Protein 8I5M (pdb70)

Nearest PDB structures (foldseek):
  8i5m-assembly1_A  TM=1.003E+00  e=2.465E-61  Rattus norvegicus
  6m85-assembly1_A  TM=8.376E-01  e=1.550E-31  Gallus gallus
  6m86-assembly1_A  TM=8.565E-01  e=1.947E-30  Gallus gallus
  3spj-assembly1_A  TM=7.129E-01  e=2.186E-29  Gallus gallus
  3jyc-assembly1_A  TM=7.145E-01  e=5.686E-29  Gallus gallus

Radius of gyration: 35.0 Å; Cα contacts (8 Å, |Δi|>4): 2483; chains: 4; bounding box: 81×81×97 Å

Structure (mmCIF, N/CA/C/O backbone):
data_8I5M
#
_entry.id   8I5M
#
_cell.length_a   1.00
_cell.length_b   1.00
_cell.length_c   1.00
_cell.angle_alpha   90.00
_cell.angle_beta   90.00
_cell.angle_gamma   90.00
#
_symmetry.space_group_name_H-M   'P 1'
#
loop_
_entity.id
_entity.type
_entity.pdbx_description
1 polymer 'ATP-sensitive inward rectifier potassium channel 10'
2 non-polymer '[(2R)-2-octanoyloxy-3-[oxidanyl-[(1R,2R,3S,4R,5R,6S)-2,3,6-tris(oxidanyl)-4,5-diphosphonooxy-cyclohexyl]oxy-phosphoryl]oxy-propyl] octanoate'
#
loop_
_atom_site.group_PDB
_atom_site.id
_atom_site.type_symbol
_atom_site.label_atom_id
_atom_site.label_alt_id
_atom_site.label_comp_id
_atom_site.label_asym_id
_atom_site.label_entity_id
_atom_site.label_seq_id
_atom_site.pdbx_PDB_ins_code
_atom_site.Cartn_x
_atom_site.Cartn_y
_atom_site.Cartn_z
_atom_site.occupancy
_atom_site.B_iso_or_equiv
_atom_site.auth_seq_id
_atom_site.auth_comp_id
_atom_site.auth_asym_id
_atom_site.auth_atom_id
_atom_site.pdbx_PDB_model_num
ATOM 1 N N . ARG A 1 7 ? 127.298 84.564 63.623 1.00 149.24 27 ARG A N 1
ATOM 2 C CA . ARG A 1 7 ? 127.392 85.782 62.829 1.00 149.24 27 ARG A CA 1
ATOM 3 C C . ARG A 1 7 ? 126.411 86.834 63.323 1.00 149.24 27 ARG A C 1
ATOM 4 O O . ARG A 1 7 ? 125.823 86.697 64.395 1.00 149.24 27 ARG A O 1
ATOM 24 N N . ARG A 1 8 ? 126.242 87.886 62.529 1.00 148.63 28 ARG A N 1
ATOM 25 C CA . ARG A 1 8 ? 125.274 88.920 62.859 1.00 148.63 28 ARG A CA 1
ATOM 26 C C . ARG A 1 8 ? 123.896 88.513 62.364 1.00 148.63 28 ARG A C 1
ATOM 27 O O . ARG A 1 8 ? 123.737 88.037 61.237 1.00 148.63 28 ARG A O 1
ATOM 48 N N . ARG A 1 9 ? 122.893 88.704 63.213 1.00 136.53 29 ARG A N 1
ATOM 49 C CA . ARG A 1 9 ? 121.528 88.378 62.843 1.00 136.53 29 ARG A CA 1
ATOM 50 C C . ARG A 1 9 ? 120.581 89.317 63.565 1.00 136.53 29 ARG A C 1
ATOM 51 O O . ARG A 1 9 ? 120.760 89.609 64.749 1.00 136.53 29 ARG A O 1
ATOM 72 N N . VAL A 1 10 ? 119.570 89.781 62.835 1.00 134.01 30 VAL A N 1
ATOM 73 C CA . VAL A 1 10 ? 118.587 90.684 63.414 1.00 134.01 30 VAL A CA 1
ATOM 74 C C . VAL A 1 10 ? 117.827 89.994 64.532 1.00 134.01 30 VAL A C 1
ATOM 75 O O . VAL A 1 10 ? 117.561 90.588 65.583 1.00 134.01 30 VAL A O 1
ATOM 88 N N . LEU A 1 11 ? 117.450 88.740 64.318 1.00 130.08 31 LEU A N 1
ATOM 89 C CA . LEU A 1 11 ? 116.669 87.982 65.281 1.00 130.08 31 LEU A CA 1
ATOM 90 C C . LEU A 1 11 ? 117.418 86.719 65.655 1.00 130.08 31 LEU A C 1
ATOM 91 O O . LEU A 1 11 ? 118.032 86.076 64.799 1.00 130.08 31 LEU A O 1
ATOM 107 N N . THR A 1 12 ? 117.364 86.372 66.932 1.00 131.63 32 THR A N 1
ATOM 108 C CA . THR A 1 12 ? 117.962 85.134 67.391 1.00 131.63 32 THR A CA 1
ATOM 109 C C . THR A 1 12 ? 117.122 83.955 66.933 1.00 131.63 32 THR A C 1
ATOM 110 O O . THR A 1 12 ? 115.912 84.074 66.731 1.00 131.63 32 THR A O 1
ATOM 121 N N . LYS A 1 13 ? 117.773 82.809 66.775 1.00 132.27 33 LYS A N 1
ATOM 122 C CA . LYS A 1 13 ? 117.068 81.575 66.464 1.00 132.27 33 LYS A CA 1
ATOM 123 C C . LYS A 1 13 ? 115.890 81.390 67.409 1.00 132.27 33 LYS A C 1
ATOM 124 O O . LYS A 1 13 ? 114.870 80.801 67.039 1.00 132.27 33 LYS A O 1
ATOM 143 N N . ASP A 1 14 ? 116.022 81.900 68.630 1.00 131.99 34 ASP A N 1
ATOM 144 C CA . ASP A 1 14 ? 114.988 81.798 69.648 1.00 131.99 34 ASP A CA 1
ATOM 145 C C . ASP A 1 14 ? 113.844 82.770 69.426 1.00 131.99 34 ASP A C 1
ATOM 146 O O . ASP A 1 14 ? 112.868 82.741 70.182 1.00 131.99 34 ASP A O 1
ATOM 155 N N . GLY A 1 15 ? 113.942 83.632 68.422 1.00 126.57 35 GLY A N 1
ATOM 156 C CA . GLY A 1 15 ? 112.893 84.588 68.153 1.00 126.57 35 GLY A CA 1
ATOM 157 C C . GLY A 1 15 ? 113.015 85.896 68.895 1.00 126.57 35 GLY A C 1
ATOM 158 O O . GLY A 1 15 ? 112.052 86.670 68.912 1.00 126.57 35 GLY A O 1
ATOM 162 N N . ARG A 1 16 ? 114.163 86.174 69.503 1.00 128.62 36 ARG A N 1
ATOM 163 C CA . ARG A 1 16 ? 114.347 87.386 70.283 1.00 128.62 36 ARG A CA 1
ATOM 164 C C . ARG A 1 16 ? 114.985 88.472 69.435 1.00 128.62 36 ARG A C 1
ATOM 165 O O . ARG A 1 16 ? 115.685 88.188 68.460 1.00 128.62 36 ARG A O 1
ATOM 186 N N . SER A 1 17 ? 114.740 89.720 69.819 1.00 130.10 37 SER A N 1
ATOM 187 C CA . SER A 1 17 ? 115.356 90.842 69.141 1.00 130.10 37 SER A CA 1
ATOM 188 C C . SER A 1 17 ? 116.865 90.832 69.359 1.00 130.10 37 SER A C 1
ATOM 189 O O . SER A 1 17 ? 117.396 90.140 70.230 1.00 130.10 37 SER A O 1
ATOM 197 N N . ASN A 1 18 ? 117.558 91.617 68.539 1.00 136.11 38 ASN A N 1
ATOM 198 C CA . ASN A 1 18 ? 119.008 91.721 68.629 1.00 136.11 38 ASN A CA 1
ATOM 199 C C . ASN A 1 18 ? 119.475 93.159 68.448 1.00 136.11 38 ASN A C 1
ATOM 200 O O . ASN A 1 18 ? 120.630 93.382 68.070 1.00 136.11 38 ASN A O 1
ATOM 211 N N . VAL A 1 19 ? 118.605 94.130 68.693 1.00 135.23 39 VAL A N 1
ATOM 212 C CA . VAL A 1 19 ? 118.870 95.531 68.403 1.00 135.23 39 VAL A CA 1
ATOM 213 C C . VAL A 1 19 ? 119.053 96.277 69.714 1.00 135.23 39 VAL A C 1
ATOM 214 O O . VAL A 1 19 ? 118.424 95.941 70.725 1.00 135.23 39 VAL A O 1
ATOM 227 N N . ARG A 1 20 ? 119.917 97.286 69.697 1.00 137.21 40 ARG A N 1
ATOM 228 C CA . ARG A 1 20 ? 120.156 98.149 70.842 1.00 137.21 40 ARG A CA 1
ATOM 229 C C . ARG A 1 20 ? 119.901 99.595 70.447 1.00 137.21 40 ARG A C 1
ATOM 230 O O . ARG A 1 20 ? 120.643 100.164 69.641 1.00 137.21 40 ARG A O 1
ATOM 251 N N . MET A 1 21 ? 118.855 100.182 71.014 1.00 132.39 41 MET A N 1
ATOM 252 C CA . MET A 1 21 ? 118.531 101.583 70.792 1.00 132.39 41 MET A CA 1
ATOM 253 C C . MET A 1 21 ? 119.333 102.432 71.769 1.00 132.39 41 MET A C 1
ATOM 254 O O . MET A 1 21 ? 119.521 102.040 72.925 1.00 132.39 41 MET A O 1
ATOM 268 N N . GLU A 1 22 ? 119.803 103.588 71.310 1.00 133.53 42 GLU A N 1
ATOM 269 C CA . GLU A 1 22 ? 120.730 104.402 72.077 1.00 133.53 42 GLU A CA 1
ATOM 270 C C . GLU A 1 22 ? 120.473 105.883 71.856 1.00 133.53 42 GLU A C 1
ATOM 271 O O . GLU A 1 22 ? 119.767 106.288 70.930 1.00 133.53 42 GLU A O 1
ATOM 283 N N . HIS A 1 23 ? 121.070 106.687 72.732 1.00 130.67 43 HIS A N 1
ATOM 284 C CA . HIS A 1 23 ? 121.065 108.139 72.597 1.00 130.67 43 HIS A CA 1
ATOM 285 C C . HIS A 1 23 ? 119.644 108.674 72.517 1.00 130.67 43 HIS A C 1
ATOM 286 O O . HIS A 1 23 ? 119.332 109.572 71.734 1.00 130.67 43 HIS A O 1
ATOM 300 N N . ILE A 1 24 ? 118.772 108.107 73.343 1.00 125.98 44 ILE A N 1
ATOM 301 C CA . ILE A 1 24 ? 117.390 108.560 73.416 1.00 125.98 44 ILE A CA 1
ATOM 302 C C . ILE A 1 24 ? 117.334 109.734 74.382 1.00 125.98 44 ILE A C 1
ATOM 303 O O . ILE A 1 24 ? 117.971 109.715 75.438 1.00 125.98 44 ILE A O 1
ATOM 319 N N . ALA A 1 25 ? 116.575 110.758 74.020 1.00 125.36 45 ALA A N 1
ATOM 320 C CA . ALA A 1 25 ? 116.429 111.914 74.884 1.00 125.36 45 ALA A CA 1
ATOM 321 C C . ALA A 1 25 ? 115.105 111.843 75.624 1.00 125.36 45 ALA A C 1
ATOM 322 O O . ALA A 1 25 ? 114.085 111.438 75.063 1.00 125.36 45 ALA A O 1
ATOM 329 N N . ASP A 1 26 ? 115.124 112.238 76.892 1.00 122.43 46 ASP A N 1
ATOM 330 C CA . ASP A 1 26 ? 113.909 112.311 77.697 1.00 122.43 46 ASP A CA 1
ATOM 331 C C . ASP A 1 26 ? 113.339 110.918 77.936 1.00 122.43 46 ASP A C 1
ATOM 332 O O . ASP A 1 26 ? 112.127 110.719 78.000 1.00 122.43 46 ASP A O 1
ATOM 341 N N . LYS A 1 27 ? 114.234 109.947 78.091 1.00 117.44 47 LYS A N 1
ATOM 342 C CA . LYS A 1 27 ? 113.816 108.581 78.364 1.00 117.44 47 LYS A CA 1
ATOM 343 C C . LYS A 1 27 ? 113.161 108.475 79.733 1.00 117.44 47 LYS A C 1
ATOM 344 O O . LYS A 1 27 ? 112.069 107.908 79.879 1.00 117.44 47 LYS A O 1
ATOM 363 N N . ARG A 1 28 ? 113.817 109.032 80.751 1.00 114.85 48 ARG A N 1
ATOM 364 C CA . ARG A 1 28 ? 113.368 108.840 82.122 1.00 114.85 48 ARG A CA 1
ATOM 365 C C . ARG A 1 28 ? 111.963 109.380 82.323 1.00 114.85 48 ARG A C 1
ATOM 366 O O . ARG A 1 28 ? 111.076 108.665 82.803 1.00 114.85 48 ARG A O 1
ATOM 387 N N . PHE A 1 29 ? 111.749 110.644 81.978 1.00 112.79 49 PHE A N 1
ATOM 388 C CA . PHE A 1 29 ? 110.438 111.243 82.171 1.00 112.79 49 PHE A CA 1
ATOM 389 C C . PHE A 1 29 ? 109.367 110.447 81.447 1.00 112.79 49 PHE A C 1
ATOM 390 O O . PHE A 1 29 ? 108.310 110.151 82.016 1.00 112.79 49 PHE A O 1
ATOM 407 N N . LEU A 1 30 ? 109.632 110.078 80.197 1.00 113.75 50 LEU A N 1
ATOM 408 C CA . LEU A 1 30 ? 108.668 109.289 79.445 1.00 113.75 50 LEU A CA 1
ATOM 409 C C . LEU A 1 30 ? 108.293 108.028 80.199 1.00 113.75 50 LEU A C 1
ATOM 410 O O . LEU A 1 30 ? 107.111 107.772 80.448 1.00 113.75 50 LEU A O 1
ATOM 426 N N . TYR A 1 31 ? 109.289 107.229 80.574 1.00 108.76 51 TYR A N 1
ATOM 427 C CA . TYR A 1 31 ? 108.997 106.016 81.321 1.00 108.76 51 TYR A CA 1
ATOM 428 C C . TYR A 1 31 ? 108.170 106.323 82.558 1.00 108.76 51 TYR A C 1
ATOM 429 O O . TYR A 1 31 ? 107.276 105.553 82.921 1.00 108.76 51 TYR A O 1
ATOM 447 N N . LEU A 1 32 ? 108.443 107.450 83.213 1.00 108.03 52 LEU A N 1
ATOM 448 C CA . LEU A 1 32 ? 107.680 107.786 84.408 1.00 108.03 52 LEU A CA 1
ATOM 449 C C . LEU A 1 32 ? 106.242 108.135 84.066 1.00 108.03 52 LEU A C 1
ATOM 450 O O . LEU A 1 32 ? 105.358 108.020 84.920 1.00 108.03 52 LEU A O 1
ATOM 466 N N . LYS A 1 33 ? 105.989 108.566 82.833 1.00 109.40 53 LYS A N 1
ATOM 467 C CA . LYS A 1 33 ? 104.617 108.863 82.439 1.00 109.40 53 LYS A CA 1
ATOM 468 C C . LYS A 1 33 ? 103.793 107.591 82.330 1.00 109.40 53 LYS A C 1
ATOM 469 O O . LYS A 1 33 ? 102.687 107.512 82.874 1.00 109.40 53 LYS A O 1
ATOM 488 N N . ASP A 1 34 ? 104.307 106.593 81.623 1.00 104.68 54 ASP A N 1
ATOM 489 C CA . ASP A 1 34 ? 103.641 105.309 81.468 1.00 104.68 54 ASP A CA 1
ATOM 490 C C . ASP A 1 34 ? 104.293 104.295 82.401 1.00 104.68 54 ASP A C 1
ATOM 491 O O . ASP A 1 34 ? 105.198 103.549 82.028 1.00 104.68 54 ASP A O 1
ATOM 500 N N . LEU A 1 35 ? 103.809 104.274 83.638 1.00 93.61 55 LEU A N 1
ATOM 501 C CA . LEU A 1 35 ? 104.371 103.375 84.633 1.00 93.61 55 LEU A CA 1
ATOM 502 C C . LEU A 1 35 ? 103.923 101.947 84.390 1.00 93.61 55 LEU A C 1
ATOM 503 O O . LEU A 1 35 ? 104.667 100.997 84.648 1.00 93.61 55 LEU A O 1
ATOM 519 N N . TRP A 1 36 ? 102.698 101.782 83.907 1.00 86.18 56 TRP A N 1
ATOM 520 C CA . TRP A 1 36 ? 102.150 100.455 83.685 1.00 86.18 56 TRP A CA 1
ATOM 521 C C . TRP A 1 36 ? 103.059 99.639 82.785 1.00 86.18 56 TRP A C 1
ATOM 522 O O . TRP A 1 36 ? 103.594 98.597 83.187 1.00 86.18 56 TRP A O 1
ATOM 543 N N . THR A 1 37 ? 103.247 100.112 81.558 1.00 95.77 57 THR A N 1
ATOM 544 C CA . THR A 1 37 ? 104.096 99.412 80.610 1.00 95.77 57 THR A CA 1
ATOM 545 C C . THR A 1 37 ? 105.497 99.233 81.160 1.00 95.77 57 THR A C 1
ATOM 546 O O . THR A 1 37 ? 106.131 98.194 80.949 1.00 95.77 57 THR A O 1
ATOM 557 N N . THR A 1 38 ? 105.999 100.240 81.866 1.00 95.48 58 THR A N 1
ATOM 558 C CA . THR A 1 38 ? 107.348 100.161 82.399 1.00 95.48 58 THR A CA 1
ATOM 559 C C . THR A 1 38 ? 107.488 98.977 83.335 1.00 95.48 58 THR A C 1
ATOM 560 O O . THR A 1 38 ? 108.307 98.080 83.110 1.00 95.48 58 THR A O 1
ATOM 571 N N . PHE A 1 39 ? 106.688 98.958 84.393 1.00 89.81 59 PHE A N 1
ATOM 572 C CA . PHE A 1 39 ? 106.745 97.861 85.342 1.00 89.81 59 PHE A CA 1
ATOM 573 C C . PHE A 1 39 ? 106.500 96.529 84.667 1.00 89.81 59 PHE A C 1
ATOM 574 O O . PHE A 1 39 ? 107.100 95.522 85.054 1.00 89.81 59 PHE A O 1
ATOM 591 N N . ILE A 1 40 ? 105.636 96.494 83.659 1.00 88.29 60 ILE A N 1
ATOM 592 C CA . ILE A 1 40 ? 105.380 95.231 82.989 1.00 88.29 60 ILE A CA 1
ATOM 593 C C . ILE A 1 40 ? 106.632 94.739 82.286 1.00 88.29 60 ILE A C 1
ATOM 594 O O . ILE A 1 40 ? 106.987 93.559 82.371 1.00 88.29 60 ILE A O 1
ATOM 610 N N . ASP A 1 41 ? 107.325 95.632 81.589 1.00 96.87 61 ASP A N 1
ATOM 611 C CA . ASP A 1 41 ? 108.495 95.242 80.822 1.00 96.87 61 ASP A CA 1
ATOM 612 C C . ASP A 1 41 ? 109.741 95.110 81.678 1.00 96.87 61 ASP A C 1
ATOM 613 O O . ASP A 1 41 ? 110.781 94.680 81.172 1.00 96.87 61 ASP A O 1
ATOM 622 N N . MET A 1 42 ? 109.662 95.468 82.950 1.00 92.54 62 MET A N 1
ATOM 623 C CA . MET A 1 42 ? 110.842 95.468 83.794 1.00 92.54 62 MET A CA 1
ATOM 624 C C . MET A 1 42 ? 111.307 94.053 84.093 1.00 92.54 62 MET A C 1
ATOM 625 O O . MET A 1 42 ? 110.580 93.077 83.899 1.00 92.54 62 MET A O 1
ATOM 639 N N . GLN A 1 43 ? 112.536 93.956 84.582 1.00 94.25 63 GLN A N 1
ATOM 640 C CA . GLN A 1 43 ? 113.106 92.672 84.931 1.00 94.25 63 GLN A CA 1
ATOM 641 C C . GLN A 1 43 ? 112.438 92.108 86.174 1.00 94.25 63 GLN A C 1
ATOM 642 O O . GLN A 1 43 ? 111.914 92.834 87.021 1.00 94.25 63 GLN A O 1
ATOM 656 N N . TRP A 1 44 ? 112.482 90.785 86.284 1.00 94.21 64 TRP A N 1
ATOM 657 C CA . TRP A 1 44 ? 111.791 90.122 87.376 1.00 94.21 64 TRP A CA 1
ATOM 658 C C . TRP A 1 44 ? 112.397 90.489 88.718 1.00 94.21 64 TRP A C 1
ATOM 659 O O . TRP A 1 44 ? 111.674 90.733 89.690 1.00 94.21 64 TRP A O 1
ATOM 680 N N . ARG A 1 45 ? 113.722 90.530 88.797 1.00 97.12 65 ARG A N 1
ATOM 681 C CA . ARG A 1 45 ? 114.359 90.757 90.085 1.00 97.12 65 ARG A CA 1
ATOM 682 C C . ARG A 1 45 ? 114.004 92.124 90.639 1.00 97.12 65 ARG A C 1
ATOM 683 O O . ARG A 1 45 ? 113.530 92.235 91.776 1.00 97.12 65 ARG A O 1
ATOM 704 N N . TYR A 1 46 ? 114.240 93.177 89.864 1.00 93.52 66 TYR A N 1
ATOM 705 C CA . TYR A 1 46 ? 113.854 94.505 90.310 1.00 93.52 66 TYR A CA 1
ATOM 706 C C . TYR A 1 46 ? 112.368 94.577 90.614 1.00 93.52 66 TYR A C 1
ATOM 707 O O . TYR A 1 46 ? 111.954 95.323 91.505 1.00 93.52 66 TYR A O 1
ATOM 725 N N . LYS A 1 47 ? 111.560 93.778 89.923 1.00 89.18 67 LYS A N 1
ATOM 726 C CA . LYS A 1 47 ? 110.121 93.833 90.134 1.00 89.18 67 LYS A CA 1
ATOM 727 C C . LYS A 1 47 ? 109.749 93.266 91.493 1.00 89.18 67 LYS A C 1
ATOM 728 O O . LYS A 1 47 ? 108.958 93.864 92.231 1.00 89.18 67 LYS A O 1
ATOM 747 N N . LEU A 1 48 ? 110.305 92.108 91.836 1.00 89.69 68 LEU A N 1
ATOM 748 C CA . LEU A 1 48 ? 110.070 91.541 93.156 1.00 89.69 68 LEU A CA 1
ATOM 749 C C . LEU A 1 48 ? 110.624 92.450 94.237 1.00 89.69 68 LEU A C 1
ATOM 750 O O . LEU A 1 48 ? 110.014 92.616 95.302 1.00 89.69 68 LEU A O 1
ATOM 766 N N . LEU A 1 49 ? 111.796 93.025 93.987 1.00 87.61 69 LEU A N 1
ATOM 767 C CA . LEU A 1 49 ? 112.346 94.000 94.911 1.00 87.61 69 LEU A CA 1
ATOM 768 C C . LEU A 1 49 ? 111.340 95.098 95.179 1.00 87.61 69 LEU A C 1
ATOM 769 O O . LEU A 1 49 ? 111.098 95.469 96.328 1.00 87.61 69 LEU A O 1
ATOM 785 N N . LEU A 1 50 ? 110.743 95.631 94.119 1.00 86.87 70 LEU A N 1
ATOM 786 C CA . LEU A 1 50 ? 109.833 96.755 94.266 1.00 86.87 70 LEU A CA 1
ATOM 787 C C . LEU A 1 50 ? 108.558 96.338 94.976 1.00 86.87 70 LEU A C 1
ATOM 788 O O . LEU A 1 50 ? 107.991 97.104 95.753 1.00 86.87 70 LEU A O 1
ATOM 804 N N . PHE A 1 51 ? 108.088 95.131 94.701 1.00 85.73 71 PHE A N 1
ATOM 805 C CA . PHE A 1 51 ? 106.931 94.578 95.393 1.00 85.73 71 PHE A CA 1
ATOM 806 C C . PHE A 1 51 ? 107.162 94.552 96.903 1.00 85.73 71 PHE A C 1
ATOM 807 O O . PHE A 1 51 ? 106.436 95.191 97.691 1.00 85.73 71 PHE A O 1
ATOM 824 N N . SER A 1 52 ? 108.191 93.814 97.315 1.00 86.30 72 SER A N 1
ATOM 825 C CA . SER A 1 52 ? 108.524 93.716 98.728 1.00 86.30 72 SER A CA 1
ATOM 826 C C . SER A 1 52 ? 108.778 95.087 99.325 1.00 86.30 72 SER A C 1
ATOM 827 O O . SER A 1 52 ? 108.392 95.359 100.467 1.00 86.30 72 SER A O 1
ATOM 835 N N . ALA A 1 53 ? 109.443 95.958 98.573 1.00 85.35 73 ALA A N 1
ATOM 836 C CA . ALA A 1 53 ? 109.759 97.278 99.083 1.00 85.35 73 ALA A CA 1
ATOM 837 C C . ALA A 1 53 ? 108.498 98.078 99.317 1.00 85.35 73 ALA A C 1
ATOM 838 O O . ALA A 1 53 ? 108.319 98.653 100.385 1.00 85.35 73 ALA A O 1
ATOM 845 N N . THR A 1 54 ? 107.608 98.122 98.336 1.00 85.80 74 THR A N 1
ATOM 846 C CA . THR A 1 54 ? 106.323 98.757 98.558 1.00 85.80 74 THR A CA 1
ATOM 847 C C . THR A 1 54 ? 105.758 98.345 99.898 1.00 85.80 74 THR A C 1
ATOM 848 O O . THR A 1 54 ? 105.607 99.173 100.807 1.00 85.80 74 THR A O 1
ATOM 859 N N . PHE A 1 55 ? 105.497 97.051 100.057 1.00 86.04 75 PHE A N 1
ATOM 860 C CA . PHE A 1 55 ? 104.821 96.606 101.269 1.00 86.04 75 PHE A CA 1
ATOM 861 C C . PHE A 1 55 ? 105.603 97.009 102.516 1.00 86.04 75 PHE A C 1
ATOM 862 O O . PHE A 1 55 ? 105.130 97.802 103.349 1.00 86.04 75 PHE A O 1
ATOM 879 N N . ALA A 1 56 ? 106.819 96.486 102.646 1.00 83.64 76 ALA A N 1
ATOM 880 C CA . ALA A 1 56 ? 107.552 96.623 103.895 1.00 83.64 76 ALA A CA 1
ATOM 881 C C . ALA A 1 56 ? 107.930 98.068 104.169 1.00 83.64 76 ALA A C 1
ATOM 882 O O . ALA A 1 56 ? 107.915 98.509 105.320 1.00 83.64 76 ALA A O 1
ATOM 889 N N . GLY A 1 57 ? 108.275 98.822 103.132 1.00 83.37 77 GLY A N 1
ATOM 890 C CA . GLY A 1 57 ? 108.702 100.186 103.334 1.00 83.37 77 GLY A CA 1
ATOM 891 C C . GLY A 1 57 ? 107.557 101.104 103.695 1.00 83.37 77 GLY A C 1
ATOM 892 O O . GLY A 1 57 ? 107.720 102.018 104.502 1.00 83.37 77 GLY A O 1
ATOM 896 N N . THR A 1 58 ? 106.384 100.887 103.104 1.00 84.09 78 THR A N 1
ATOM 897 C CA . THR A 1 58 ? 105.222 101.621 103.576 1.00 84.09 78 THR A CA 1
ATOM 898 C C . THR A 1 58 ? 104.982 101.333 105.044 1.00 84.09 78 THR A C 1
ATOM 899 O O . THR A 1 58 ? 104.796 102.257 105.853 1.00 84.09 78 THR A O 1
ATOM 910 N N . TRP A 1 59 ? 104.985 100.050 105.408 1.00 82.72 79 TRP A N 1
ATOM 911 C CA . TRP A 1 59 ? 104.849 99.695 106.813 1.00 82.72 79 TRP A CA 1
ATOM 912 C C . TRP A 1 59 ? 105.850 100.459 107.663 1.00 82.72 79 TRP A C 1
ATOM 913 O O . TRP A 1 59 ? 105.485 101.082 108.666 1.00 82.72 79 TRP A O 1
ATOM 934 N N . PHE A 1 60 ? 107.110 100.461 107.241 1.00 86.33 80 PHE A N 1
ATOM 935 C CA . PHE A 1 60 ? 108.181 101.030 108.044 1.00 86.33 80 PHE A CA 1
ATOM 936 C C . PHE A 1 60 ? 108.022 102.534 108.198 1.00 86.33 80 PHE A C 1
ATOM 937 O O . PHE A 1 60 ? 108.133 103.071 109.306 1.00 86.33 80 PHE A O 1
ATOM 954 N N . LEU A 1 61 ? 107.774 103.230 107.094 1.00 83.85 81 LEU A N 1
ATOM 9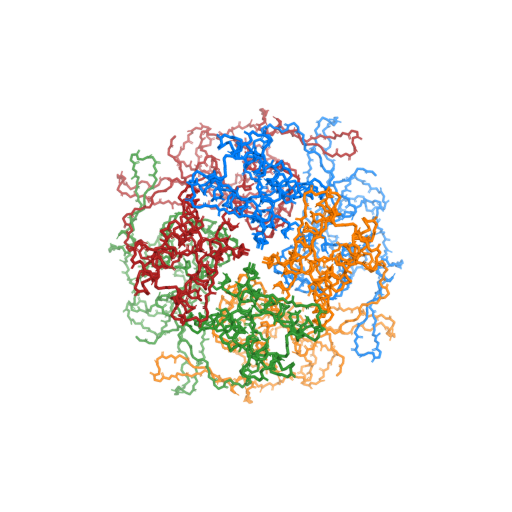55 C CA . LEU A 1 61 ? 107.632 104.676 107.149 1.00 83.85 81 LEU A CA 1
ATOM 956 C C . LEU A 1 61 ? 106.468 105.077 108.034 1.00 83.85 81 LEU A C 1
ATOM 957 O O . LEU A 1 61 ? 106.602 105.951 108.903 1.00 83.85 81 LEU A O 1
ATOM 973 N N . PHE A 1 62 ? 105.308 104.468 107.820 1.00 84.01 82 PHE A N 1
ATOM 974 C CA . PHE A 1 62 ? 104.161 104.870 108.613 1.00 84.01 82 PHE A CA 1
ATOM 975 C C . PHE A 1 62 ? 104.356 104.490 110.073 1.00 84.01 82 PHE A C 1
ATOM 976 O O . PHE A 1 62 ? 103.853 105.175 110.971 1.00 84.01 82 PHE A O 1
ATOM 993 N N . GLY A 1 63 ? 105.133 103.442 110.339 1.00 87.06 83 GLY A N 1
ATOM 994 C CA . GLY A 1 63 ? 105.480 103.135 111.714 1.00 87.06 83 GLY A CA 1
ATOM 995 C C . GLY A 1 63 ? 106.343 104.208 112.339 1.00 87.06 83 GLY A C 1
ATOM 996 O O . GLY A 1 63 ? 106.150 104.583 113.498 1.00 87.06 83 GLY A O 1
ATOM 1000 N N . VAL A 1 64 ? 107.315 104.707 111.584 1.00 85.65 84 VAL A N 1
ATOM 1001 C CA . VAL A 1 64 ? 108.116 105.826 112.058 1.00 85.65 84 VAL A CA 1
ATOM 1002 C C . VAL A 1 64 ? 107.222 107.003 112.397 1.00 85.65 84 VAL A C 1
ATOM 1003 O O . VAL A 1 64 ? 107.411 107.686 113.413 1.00 85.65 84 VAL A O 1
ATOM 1016 N N . VAL A 1 65 ? 106.248 107.272 111.537 1.00 85.02 85 VAL A N 1
ATOM 1017 C CA . VAL A 1 65 ? 105.352 108.393 111.780 1.00 85.02 85 VAL A CA 1
ATOM 1018 C C . VAL A 1 65 ? 104.568 108.173 113.062 1.00 85.02 85 VAL A C 1
ATOM 1019 O O . VAL A 1 65 ? 104.385 109.094 113.867 1.00 85.02 85 VAL A O 1
ATOM 1032 N N . TRP A 1 66 ? 104.078 106.954 113.262 1.00 85.99 86 TRP A N 1
ATOM 1033 C CA . TRP A 1 66 ? 103.340 106.655 114.478 1.00 85.99 86 TRP A CA 1
ATOM 1034 C C . TRP A 1 66 ? 104.215 106.860 115.703 1.00 85.99 86 TRP A C 1
ATOM 1035 O O . TRP A 1 66 ? 103.756 107.367 116.733 1.00 85.99 86 TRP A O 1
ATOM 1056 N N . TYR A 1 67 ? 105.486 106.481 115.603 1.00 90.48 87 TYR A N 1
ATOM 1057 C CA . TYR A 1 67 ? 106.420 106.705 116.699 1.00 90.48 87 TYR A CA 1
ATOM 1058 C C . TYR A 1 67 ? 106.552 108.186 117.005 1.00 90.48 87 TYR A C 1
ATOM 1059 O O . TYR A 1 67 ? 106.488 108.603 118.168 1.00 90.48 87 TYR A O 1
ATOM 1077 N N . LEU A 1 68 ? 106.751 108.995 115.970 1.00 91.59 88 LEU A N 1
ATOM 1078 C CA . LEU A 1 68 ? 106.866 110.430 116.180 1.00 91.59 88 LEU A CA 1
ATOM 1079 C C . LEU A 1 68 ? 105.619 110.982 116.844 1.00 91.59 88 LEU A C 1
ATOM 1080 O O . LEU A 1 68 ? 105.699 111.849 117.723 1.00 91.59 88 LEU A O 1
ATOM 1096 N N . VAL A 1 69 ? 104.453 110.501 116.428 1.00 92.20 89 VAL A N 1
ATOM 1097 C CA . VAL A 1 69 ? 103.211 110.988 117.011 1.00 92.20 89 VAL A CA 1
ATOM 1098 C C . VAL A 1 69 ? 103.162 110.637 118.486 1.00 92.20 89 VAL A C 1
ATOM 1099 O O . VAL A 1 69 ? 102.841 111.474 119.337 1.00 92.20 89 VAL A O 1
ATOM 1112 N N . ALA A 1 70 ? 103.480 109.386 118.806 1.00 98.06 90 ALA A N 1
ATOM 1113 C CA . ALA A 1 70 ? 103.558 108.981 120.201 1.00 98.06 90 ALA A CA 1
ATOM 1114 C C . ALA A 1 70 ? 104.470 109.911 120.977 1.00 98.06 90 ALA A C 1
ATOM 1115 O O . ALA A 1 70 ? 104.187 110.263 122.128 1.00 98.06 90 ALA A O 1
ATOM 1122 N N . VAL A 1 71 ? 105.572 110.318 120.358 1.00 98.75 91 VAL A N 1
ATOM 1123 C CA . VAL A 1 71 ? 106.504 111.219 121.023 1.00 98.75 91 VAL A CA 1
ATOM 1124 C C . VAL A 1 71 ? 105.833 112.549 121.318 1.00 98.75 91 VAL A C 1
ATOM 1125 O O . VAL A 1 71 ? 105.755 112.987 122.472 1.00 98.75 91 VAL A O 1
ATOM 1138 N N . ALA A 1 72 ? 105.343 113.214 120.275 1.00 100.17 92 ALA A N 1
ATOM 1139 C CA . ALA A 1 72 ? 104.767 114.540 120.450 1.00 100.17 92 ALA A CA 1
ATOM 1140 C C . ALA A 1 72 ? 103.686 114.550 121.513 1.00 100.17 92 ALA A C 1
ATOM 1141 O O . ALA A 1 72 ? 103.553 115.530 122.253 1.00 100.17 92 ALA A O 1
ATOM 1148 N N . HIS A 1 73 ? 102.911 113.483 121.604 1.00 104.71 93 HIS A N 1
ATOM 1149 C CA . HIS A 1 73 ? 101.866 113.374 122.604 1.00 104.71 93 HIS A CA 1
ATOM 1150 C C . HIS A 1 73 ? 102.405 112.943 123.958 1.00 104.71 93 HIS A C 1
ATOM 1151 O O . HIS A 1 73 ? 101.626 112.811 124.906 1.00 104.71 93 HIS A O 1
ATOM 1165 N N . GLY A 1 74 ? 103.711 112.724 124.069 1.00 109.05 94 GLY A N 1
ATOM 1166 C CA . GLY A 1 74 ? 104.289 112.299 125.327 1.00 109.05 94 GLY A CA 1
ATOM 1167 C C . GLY A 1 74 ? 103.767 110.974 125.818 1.00 109.05 94 GLY A C 1
ATOM 1168 O O . GLY A 1 74 ? 103.557 110.803 127.021 1.00 109.05 94 GLY A O 1
ATOM 1172 N N . ASP A 1 75 ? 103.552 110.024 124.912 1.00 110.36 95 ASP A N 1
ATOM 1173 C CA . ASP A 1 75 ? 102.960 108.754 125.305 1.00 110.36 95 ASP A CA 1
ATOM 1174 C C . ASP A 1 75 ? 104.024 107.765 125.753 1.00 110.36 95 ASP A C 1
ATOM 1175 O O . ASP A 1 75 ? 103.706 106.721 126.334 1.00 110.36 95 ASP A O 1
ATOM 1184 N N . LEU A 1 76 ? 105.289 108.070 125.490 1.00 113.41 96 LEU A N 1
ATOM 1185 C CA . LEU A 1 76 ? 106.356 107.139 125.819 1.00 113.41 96 LEU A CA 1
ATOM 1186 C C . LEU A 1 76 ? 106.419 106.885 127.315 1.00 113.41 96 LEU A C 1
ATOM 1187 O O . LEU A 1 76 ? 106.114 107.760 128.127 1.00 113.41 96 LEU A O 1
ATOM 1203 N N . LEU A 1 77 ? 106.835 105.671 127.675 1.00 119.88 97 LEU A N 1
ATOM 1204 C CA . LEU A 1 77 ? 107.010 105.337 129.081 1.00 119.88 97 LEU A CA 1
ATOM 1205 C C . LEU A 1 77 ? 108.201 106.065 129.674 1.00 119.88 97 LEU A C 1
ATOM 1206 O O . LEU A 1 77 ? 108.127 106.571 130.800 1.00 119.88 97 LEU A O 1
ATOM 1222 N N . GLU A 1 78 ? 109.305 106.125 128.929 1.00 128.25 98 GLU A N 1
ATOM 1223 C CA . GLU A 1 78 ? 110.525 106.746 129.425 1.00 128.25 98 GLU A CA 1
ATOM 1224 C C . GLU A 1 78 ? 110.268 108.111 130.041 1.00 128.25 98 GLU A C 1
ATOM 1225 O O . GLU A 1 78 ? 110.950 108.485 131.000 1.00 128.25 98 GLU A O 1
ATOM 1237 N N . LEU A 1 79 ? 109.299 108.858 129.519 1.00 127.78 99 LEU A N 1
ATOM 1238 C CA . LEU A 1 79 ? 109.014 110.195 130.015 1.00 127.78 99 LEU A CA 1
ATOM 1239 C C . LEU A 1 79 ? 107.996 110.202 131.148 1.00 127.78 99 LEU A C 1
ATOM 1240 O O . LEU A 1 79 ? 107.665 111.280 131.653 1.00 127.78 99 LEU A O 1
ATOM 1256 N N . GLY A 1 80 ? 107.492 109.039 131.555 1.00 130.07 100 GLY A N 1
ATOM 1257 C CA . GLY A 1 80 ? 106.678 108.936 132.742 1.00 130.07 100 GLY A CA 1
ATOM 1258 C C . GLY A 1 80 ? 105.329 109.612 132.614 1.00 130.07 100 GLY A C 1
ATOM 1259 O O . GLY A 1 80 ? 105.055 110.630 133.256 1.00 130.07 100 GLY A O 1
ATOM 1263 N N . PRO A 1 81 ? 104.457 109.057 131.780 1.00 128.66 101 PRO A N 1
ATOM 1264 C CA . PRO A 1 81 ? 103.109 109.609 131.642 1.00 128.66 101 PRO A CA 1
ATOM 1265 C C . PRO A 1 81 ? 102.296 109.362 132.899 1.00 128.66 101 PRO A C 1
ATOM 1266 O O . PRO A 1 81 ? 102.390 108.282 133.501 1.00 128.66 101 PRO A O 1
ATOM 1277 N N . PRO A 1 82 ? 101.483 110.328 133.329 1.00 132.24 102 PRO A N 1
ATOM 1278 C CA . PRO A 1 82 ? 100.682 110.114 134.537 1.00 132.24 102 PRO A CA 1
ATOM 1279 C C . PRO A 1 82 ? 99.787 108.895 134.400 1.00 132.24 102 PRO A C 1
ATOM 1280 O O . PRO A 1 82 ? 99.538 108.384 133.306 1.00 132.24 102 PRO A O 1
ATOM 1291 N N . ALA A 1 83 ? 99.299 108.426 135.548 1.00 135.01 103 ALA A N 1
ATOM 1292 C CA . ALA A 1 83 ? 98.395 107.286 135.547 1.00 135.01 103 ALA A CA 1
ATOM 1293 C C . ALA A 1 83 ? 97.116 107.595 134.783 1.00 135.01 103 ALA A C 1
ATOM 1294 O O . ALA A 1 83 ? 96.422 106.675 134.335 1.00 135.01 103 ALA A O 1
ATOM 1301 N N . ASN A 1 84 ? 96.787 108.877 134.626 1.00 133.24 104 ASN A N 1
ATOM 1302 C CA . ASN A 1 84 ? 95.613 109.302 133.881 1.00 133.24 104 ASN A CA 1
ATOM 1303 C C . ASN A 1 84 ? 95.968 109.846 132.506 1.00 133.24 104 ASN A C 1
ATOM 1304 O O . ASN A 1 84 ? 95.210 110.646 131.946 1.00 133.24 104 ASN A O 1
ATOM 1315 N N . HIS A 1 85 ? 97.103 109.436 131.951 1.00 119.25 105 HIS A N 1
ATOM 1316 C CA . HIS A 1 85 ? 97.475 109.866 130.613 1.00 119.25 105 HIS A CA 1
ATOM 1317 C C . HIS A 1 85 ? 96.863 108.932 129.584 1.00 119.25 105 HIS A C 1
ATOM 1318 O O . HIS A 1 85 ? 97.036 107.712 129.660 1.00 119.25 105 HIS A O 1
ATOM 1332 N N . THR A 1 86 ? 96.151 109.504 128.625 1.00 110.63 106 THR A N 1
ATOM 1333 C CA . THR A 1 86 ? 95.552 108.723 127.560 1.00 110.63 106 THR A CA 1
ATOM 1334 C C . THR A 1 86 ? 96.401 108.844 126.307 1.00 110.63 106 THR A C 1
ATOM 1335 O O . THR A 1 86 ? 96.566 109.957 125.793 1.00 110.63 106 THR A O 1
ATOM 1346 N N . PRO A 1 87 ? 96.944 107.754 125.780 1.00 102.90 107 PRO A N 1
ATOM 1347 C CA . PRO A 1 87 ? 97.792 107.865 124.598 1.00 102.90 107 PRO A CA 1
ATOM 1348 C C . PRO A 1 87 ? 96.972 107.929 123.326 1.00 102.90 107 PRO A C 1
ATOM 1349 O O . PRO A 1 87 ? 95.831 107.465 123.267 1.00 102.90 107 PRO A O 1
ATOM 1360 N N . CYS A 1 88 ? 97.572 108.519 122.294 1.00 102.59 108 CYS A N 1
ATOM 1361 C CA . CYS A 1 88 ? 96.939 108.509 120.984 1.00 102.59 108 CYS A CA 1
ATOM 1362 C C . CYS A 1 88 ? 96.729 107.084 120.505 1.00 102.59 108 CYS A C 1
ATOM 1363 O O . CYS A 1 88 ? 95.738 106.782 119.831 1.00 102.59 108 CYS A O 1
ATOM 1370 N N . VAL A 1 89 ? 97.651 106.194 120.848 1.00 92.43 109 VAL A N 1
ATOM 1371 C CA . VAL A 1 89 ? 97.589 104.792 120.468 1.00 92.43 109 VAL A CA 1
ATOM 1372 C C . VAL A 1 89 ? 97.990 103.956 121.667 1.00 92.43 109 VAL A C 1
ATOM 1373 O O . VAL A 1 89 ? 98.836 104.370 122.466 1.00 92.43 109 VAL A O 1
ATOM 1386 N N . VAL A 1 90 ? 97.398 102.773 121.781 1.00 88.19 110 VAL A N 1
ATOM 1387 C CA . VAL A 1 90 ? 97.584 101.964 122.970 1.00 88.19 110 VAL A CA 1
ATOM 1388 C C . VAL A 1 90 ? 98.759 101.020 122.782 1.00 88.19 110 VAL A C 1
ATOM 1389 O O . VAL A 1 90 ? 99.005 100.507 121.684 1.00 88.19 110 VAL A O 1
ATOM 1402 N N . GLN A 1 91 ? 99.490 100.785 123.866 1.00 89.27 111 GLN A N 1
ATOM 1403 C CA . GLN A 1 91 ? 100.608 99.849 123.873 1.00 89.27 111 GLN A CA 1
ATOM 1404 C C . GLN A 1 91 ? 101.612 100.182 122.780 1.00 89.27 111 GLN A C 1
ATOM 1405 O O . GLN A 1 91 ? 102.262 99.304 122.212 1.00 89.27 111 GLN A O 1
ATOM 1419 N N . VAL A 1 92 ? 101.736 101.468 122.482 1.00 91.99 112 VAL A N 1
ATOM 1420 C CA . VAL A 1 92 ? 102.755 101.946 121.561 1.00 91.99 112 VAL A CA 1
ATOM 1421 C C . VAL A 1 92 ? 103.689 102.888 122.297 1.00 91.99 112 VAL A C 1
ATOM 1422 O O . VAL A 1 92 ? 103.427 104.091 122.399 1.00 91.99 112 VAL A O 1
ATOM 1435 N N . HIS A 1 93 ? 104.782 102.343 122.810 1.00 103.52 113 HIS A N 1
ATOM 1436 C CA . HIS A 1 93 ? 105.787 103.110 123.518 1.00 103.52 113 HIS A CA 1
ATOM 1437 C C . HIS A 1 93 ? 107.180 102.867 122.972 1.00 103.52 113 HIS A C 1
ATOM 1438 O O . HIS A 1 93 ? 108.161 103.237 123.620 1.00 103.52 113 HIS A O 1
ATOM 1452 N N . THR A 1 94 ? 107.287 102.247 121.805 1.00 94.90 114 THR A N 1
ATOM 1453 C CA . THR A 1 94 ? 108.566 101.925 121.207 1.00 94.90 114 THR A CA 1
ATOM 1454 C C . THR A 1 94 ? 108.447 101.927 119.694 1.00 94.90 114 THR A C 1
ATOM 1455 O O . THR A 1 94 ? 107.355 101.835 119.130 1.00 94.90 114 THR A O 1
ATOM 1466 N N . LEU A 1 95 ? 109.603 102.022 119.045 1.00 91.63 115 LEU A N 1
ATOM 1467 C CA . LEU A 1 95 ? 109.642 101.964 117.593 1.00 91.63 115 LEU A CA 1
ATOM 1468 C C . LEU A 1 95 ? 109.074 100.650 117.087 1.00 91.63 115 LEU A C 1
ATOM 1469 O O . LEU A 1 95 ? 108.236 100.629 116.177 1.00 91.63 115 LEU A O 1
ATOM 1485 N N . THR A 1 96 ? 109.535 99.543 117.659 1.00 88.68 116 THR A N 1
ATOM 1486 C CA . THR A 1 96 ? 109.038 98.233 117.270 1.00 88.68 116 THR A CA 1
ATOM 1487 C C . THR A 1 96 ? 107.521 98.185 117.311 1.00 88.68 116 THR A C 1
ATOM 1488 O O . THR A 1 96 ? 106.879 97.685 116.380 1.00 88.68 116 THR A O 1
ATOM 1499 N N . GLY A 1 97 ? 106.930 98.696 118.386 1.00 87.60 117 GLY A N 1
ATOM 1500 C CA . GLY A 1 97 ? 105.487 98.648 118.506 1.00 87.60 117 GLY A CA 1
ATOM 1501 C C . GLY A 1 97 ? 104.794 99.478 117.448 1.00 87.60 117 GLY A C 1
ATOM 1502 O O . GLY A 1 97 ? 103.746 99.092 116.927 1.00 87.60 117 GLY A O 1
ATOM 1506 N N . ALA A 1 98 ? 105.372 100.624 117.108 1.00 86.93 118 ALA A N 1
ATOM 1507 C CA . ALA A 1 98 ? 104.787 101.447 116.064 1.00 86.93 118 ALA A CA 1
ATOM 1508 C C . ALA A 1 98 ? 104.830 100.731 114.727 1.00 86.93 118 ALA A C 1
ATOM 1509 O O . ALA A 1 98 ? 103.859 100.761 113.961 1.00 86.93 118 ALA A O 1
ATOM 1516 N N . PHE A 1 99 ? 105.952 100.083 114.430 1.00 83.78 119 PHE A N 1
ATOM 1517 C CA . PHE A 1 99 ? 106.052 99.327 113.193 1.00 83.78 119 PHE A CA 1
ATOM 1518 C C . PHE A 1 99 ? 105.009 98.226 113.161 1.00 83.78 119 PHE A C 1
ATOM 1519 O O . PHE A 1 99 ? 104.357 97.990 112.137 1.00 83.78 119 PHE A O 1
ATOM 1536 N N . LEU A 1 100 ? 104.832 97.545 114.289 1.00 82.84 120 LEU A N 1
ATOM 1537 C CA . LEU A 1 100 ? 103.863 96.464 114.345 1.00 82.84 120 LEU A CA 1
ATOM 1538 C C . LEU A 1 100 ? 102.454 96.985 114.145 1.00 82.84 120 LEU A C 1
ATOM 1539 O O . LEU A 1 100 ? 101.628 96.330 113.508 1.00 82.84 120 LEU A O 1
ATOM 1555 N N . PHE A 1 101 ? 102.156 98.154 114.698 1.00 80.67 121 PHE A N 1
ATOM 1556 C CA . PHE A 1 101 ? 100.841 98.742 114.498 1.00 80.67 121 PHE A CA 1
ATOM 1557 C C . PHE A 1 101 ? 100.619 99.062 113.031 1.00 80.67 121 PHE A C 1
ATOM 1558 O O . PHE A 1 101 ? 99.583 98.715 112.451 1.00 80.67 121 PHE A O 1
ATOM 1575 N N . SER A 1 102 ? 101.589 99.737 112.420 1.00 82.53 122 SER A N 1
ATOM 1576 C CA . SER A 1 102 ? 101.505 100.031 110.997 1.00 82.53 122 SER A CA 1
ATOM 1577 C C . SER A 1 102 ? 101.202 98.775 110.207 1.00 82.53 122 SER A C 1
ATOM 1578 O O . SER A 1 102 ? 100.300 98.756 109.361 1.00 82.53 122 SER A O 1
ATOM 1586 N N . LEU A 1 103 ? 101.946 97.713 110.478 1.00 79.62 123 LEU A N 1
ATOM 1587 C CA . LEU A 1 103 ? 101.770 96.470 109.747 1.00 79.62 123 LEU A CA 1
ATOM 1588 C C . LEU A 1 103 ? 100.387 95.887 109.978 1.00 79.62 123 LEU A C 1
ATOM 1589 O O . LEU A 1 103 ? 99.632 95.647 109.031 1.00 79.62 123 LEU A O 1
ATOM 1605 N N . GLU A 1 104 ? 100.049 95.634 111.238 1.00 80.20 124 GLU A N 1
ATOM 1606 C CA . GLU A 1 104 ? 98.766 95.035 111.570 1.00 80.20 124 GLU A CA 1
ATOM 1607 C C . GLU A 1 104 ? 97.618 95.806 110.951 1.00 80.20 124 GLU A C 1
ATOM 1608 O O . GLU A 1 104 ? 96.557 95.238 110.673 1.00 80.20 124 GLU A O 1
ATOM 1620 N N . SER A 1 105 ? 97.799 97.104 110.743 1.00 79.39 125 SER A N 1
ATOM 1621 C CA . SER A 1 105 ? 96.739 97.894 110.138 1.00 79.39 125 SER A CA 1
ATOM 1622 C C . SER A 1 105 ? 96.722 97.720 108.630 1.00 79.39 125 SER A C 1
ATOM 1623 O O . SER A 1 105 ? 95.721 97.283 108.053 1.00 79.39 125 SER A O 1
ATOM 1631 N N . GLN A 1 106 ? 97.830 98.050 107.978 1.00 80.88 126 GLN A N 1
ATOM 1632 C CA . GLN A 1 106 ? 97.873 98.048 106.524 1.00 80.88 126 GLN A CA 1
ATOM 1633 C C . GLN A 1 106 ? 97.463 96.699 105.948 1.00 80.88 126 GLN A C 1
ATOM 1634 O O . GLN A 1 106 ? 97.005 96.624 104.803 1.00 80.88 126 GLN A O 1
ATOM 1648 N N . THR A 1 107 ? 97.612 95.629 106.717 1.00 76.61 127 THR A N 1
ATOM 1649 C CA . THR A 1 107 ? 97.281 94.289 106.261 1.00 76.61 127 THR A CA 1
ATOM 1650 C C . THR A 1 107 ? 95.884 93.854 106.653 1.00 76.61 127 THR A C 1
ATOM 1651 O O . THR A 1 107 ? 95.440 92.787 106.227 1.00 76.61 127 THR A O 1
ATOM 1662 N N . THR A 1 108 ? 95.187 94.646 107.453 1.00 76.14 128 THR A N 1
ATOM 1663 C CA . THR A 1 108 ? 93.837 94.317 107.889 1.00 76.14 128 THR A CA 1
ATOM 1664 C C . THR A 1 108 ? 93.826 93.072 108.764 1.00 76.14 128 THR A C 1
ATOM 1665 O O . THR A 1 108 ? 92.814 92.379 108.884 1.00 76.14 128 THR A O 1
ATOM 1676 N N . ILE A 1 109 ? 94.964 92.780 109.379 1.00 74.36 129 ILE A N 1
ATOM 1677 C CA . ILE A 1 109 ? 95.009 91.696 110.345 1.00 74.36 129 ILE A CA 1
ATOM 1678 C C . ILE A 1 109 ? 94.229 92.065 111.592 1.00 74.36 129 ILE A C 1
ATOM 1679 O O . ILE A 1 109 ? 93.205 91.453 111.912 1.00 74.36 129 ILE A O 1
ATOM 1695 N N . GLY A 1 110 ? 94.694 93.082 112.300 1.00 76.96 130 GLY A N 1
ATOM 1696 C CA . GLY A 1 110 ? 93.984 93.590 113.448 1.00 76.96 130 GLY A CA 1
ATOM 1697 C C . GLY A 1 110 ? 93.945 92.635 114.614 1.00 76.96 130 GLY A C 1
ATOM 1698 O O . GLY A 1 110 ? 92.888 92.100 114.954 1.00 76.96 130 GLY A O 1
ATOM 1702 N N . TYR A 1 111 ? 95.098 92.406 115.235 1.00 77.14 131 TYR A N 1
ATOM 1703 C CA . TYR A 1 111 ? 95.133 91.533 116.397 1.00 77.14 131 TYR A CA 1
ATOM 1704 C C . TYR A 1 111 ? 94.255 92.074 117.510 1.00 77.14 131 TYR A C 1
ATOM 1705 O O . TYR A 1 111 ? 93.250 91.456 117.876 1.00 77.14 131 TYR A O 1
ATOM 1723 N N . GLY A 1 112 ? 94.613 93.229 118.052 1.00 81.71 132 GLY A N 1
ATOM 1724 C CA . GLY A 1 112 ? 93.834 93.876 119.078 1.00 81.71 132 GLY A CA 1
ATOM 1725 C C . GLY A 1 112 ? 94.627 94.360 120.268 1.00 81.71 132 GLY A 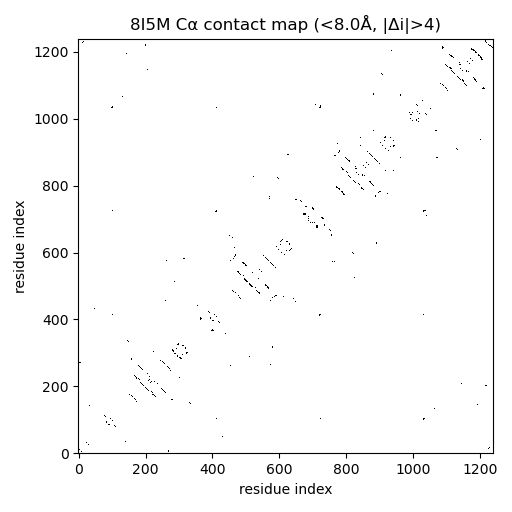C 1
ATOM 1726 O O . GLY A 1 112 ? 94.136 95.219 121.008 1.00 81.71 132 GLY A O 1
ATOM 1730 N N . PHE A 1 113 ? 95.833 93.840 120.478 1.00 84.35 133 PHE A N 1
ATOM 1731 C CA . PHE A 1 113 ? 96.628 94.289 121.611 1.00 84.35 133 PHE A CA 1
ATOM 1732 C C . PHE A 1 113 ? 97.053 95.735 121.435 1.00 84.35 133 PHE A C 1
ATOM 1733 O O . PHE A 1 113 ? 97.281 96.448 122.418 1.00 84.35 133 PHE A O 1
ATOM 1750 N N . ARG A 1 114 ? 97.167 96.181 120.194 1.00 84.02 134 ARG A N 1
ATOM 1751 C CA . ARG A 1 114 ? 97.524 97.551 119.867 1.00 84.02 134 ARG A CA 1
ATOM 1752 C C . ARG A 1 114 ? 96.405 98.146 119.035 1.00 84.02 134 ARG A C 1
ATOM 1753 O O . ARG A 1 114 ? 96.120 97.659 117.938 1.00 84.02 134 ARG A O 1
ATOM 1774 N N . TYR A 1 115 ? 95.780 99.195 119.551 1.00 85.85 135 TYR A N 1
ATOM 1775 C CA . TYR A 1 115 ? 94.646 99.789 118.877 1.00 85.85 135 TYR A CA 1
ATOM 1776 C C . TYR A 1 115 ? 94.625 101.278 119.151 1.00 85.85 135 TYR A C 1
ATOM 1777 O O . TYR A 1 115 ? 95.482 101.817 119.853 1.00 85.85 135 TYR A O 1
ATOM 1795 N N . ILE A 1 116 ? 93.623 101.930 118.586 1.00 88.66 136 ILE A N 1
ATOM 1796 C CA . ILE A 1 116 ? 93.531 103.378 118.633 1.00 88.66 136 ILE A CA 1
ATOM 1797 C C . ILE A 1 116 ? 92.585 103.791 119.745 1.00 88.66 136 ILE A C 1
ATOM 1798 O O . ILE A 1 116 ? 91.669 103.048 120.112 1.00 88.66 136 ILE A O 1
ATOM 1814 N N . SER A 1 117 ? 92.802 104.984 120.275 1.00 96.42 137 SER A N 1
ATOM 1815 C CA . SER A 1 117 ? 91.892 105.594 121.220 1.00 96.42 137 SER A CA 1
ATOM 1816 C C . SER A 1 117 ? 91.109 106.709 120.551 1.00 96.42 137 SER A C 1
ATOM 1817 O O . SER A 1 117 ? 91.458 107.193 119.475 1.00 96.42 137 SER A O 1
ATOM 1825 N N . GLU A 1 118 ? 90.041 107.126 121.220 1.00 97.08 138 GLU A N 1
ATOM 1826 C CA . GLU A 1 118 ? 89.219 108.210 120.714 1.00 97.08 138 GLU A CA 1
ATOM 1827 C C . GLU A 1 118 ? 89.763 109.575 121.101 1.00 97.08 138 GLU A C 1
ATOM 1828 O O . GLU A 1 118 ? 89.001 110.546 121.119 1.00 97.08 138 GLU A O 1
ATOM 1840 N N . GLU A 1 119 ? 91.056 109.669 121.410 1.00 105.20 139 GLU A N 1
ATOM 1841 C CA . GLU A 1 119 ? 91.594 110.900 121.971 1.00 105.20 139 GLU A CA 1
ATOM 1842 C C . GLU A 1 119 ? 92.194 111.794 120.894 1.00 105.20 139 GLU A C 1
ATOM 1843 O O . GLU A 1 119 ? 91.874 112.984 120.819 1.00 105.20 139 GLU A O 1
ATOM 1855 N N . CYS A 1 120 ? 93.071 111.243 120.060 1.00 103.54 140 CYS A N 1
ATOM 1856 C CA . CYS A 1 120 ? 93.833 112.033 119.104 1.00 103.54 140 CYS A CA 1
ATOM 1857 C C . CYS A 1 120 ? 93.235 111.898 117.713 1.00 103.54 140 CYS A C 1
ATOM 1858 O O . CYS A 1 120 ? 93.389 110.842 117.083 1.00 103.54 140 CYS A O 1
ATOM 1865 N N . PRO A 1 121 ? 92.566 112.926 117.189 1.00 96.95 141 PRO A N 1
ATOM 1866 C CA . PRO A 1 121 ? 91.999 112.804 115.838 1.00 96.95 141 PRO A CA 1
ATOM 1867 C C . PRO A 1 121 ? 93.052 112.742 114.748 1.00 96.95 141 PRO A C 1
ATOM 1868 O O . PRO A 1 121 ? 92.920 111.951 113.801 1.00 96.95 141 PRO A O 1
ATOM 1879 N N . LEU A 1 122 ? 94.087 113.575 114.845 1.00 99.40 142 LEU A N 1
ATOM 1880 C CA . LEU A 1 122 ? 95.151 113.550 113.851 1.00 99.40 142 LEU A CA 1
ATOM 1881 C C . LEU A 1 122 ? 95.590 112.129 113.555 1.00 99.40 142 LEU A C 1
ATOM 1882 O O . LEU A 1 122 ? 95.858 111.780 112.401 1.00 99.40 142 LEU A O 1
ATOM 1898 N N . ALA A 1 123 ? 95.692 111.300 114.590 1.00 94.32 143 ALA A N 1
ATOM 1899 C CA . ALA A 1 123 ? 96.052 109.908 114.380 1.00 94.32 143 ALA A CA 1
ATOM 1900 C C . ALA A 1 123 ? 95.055 109.230 113.463 1.00 94.32 143 ALA A C 1
ATOM 1901 O O . ALA A 1 123 ? 95.429 108.449 112.584 1.00 94.32 143 ALA A O 1
ATOM 1908 N N . ILE A 1 124 ? 93.775 109.529 113.652 1.00 88.53 144 ILE A N 1
ATOM 1909 C CA . ILE A 1 124 ? 92.740 108.921 112.830 1.00 88.53 144 ILE A CA 1
ATOM 1910 C C . ILE A 1 124 ? 92.918 109.330 111.378 1.00 88.53 144 ILE A C 1
ATOM 1911 O O . ILE A 1 124 ? 92.883 108.499 110.461 1.00 88.53 144 ILE A O 1
ATOM 1927 N N . VAL A 1 125 ? 93.099 110.626 111.150 1.00 88.63 145 VAL A N 1
ATOM 1928 C CA . VAL A 1 125 ? 93.271 111.120 109.790 1.00 88.63 145 VAL A CA 1
ATOM 1929 C C . VAL A 1 125 ? 94.491 110.479 109.143 1.00 88.63 145 VAL A C 1
ATOM 1930 O O . VAL A 1 125 ? 94.466 110.080 107.968 1.00 88.63 145 VAL A O 1
ATOM 1943 N N . LEU A 1 126 ? 95.578 110.379 109.900 1.00 85.51 146 LEU A N 1
ATOM 1944 C CA . LEU A 1 126 ? 96.789 109.757 109.391 1.00 85.51 146 LEU A CA 1
ATOM 1945 C C . LEU A 1 126 ? 96.534 108.317 108.990 1.00 85.51 146 LEU A C 1
ATOM 1946 O O . LEU A 1 126 ? 96.960 107.873 107.917 1.00 85.51 146 LEU A O 1
ATOM 1962 N N . LEU A 1 127 ? 95.878 107.562 109.863 1.00 83.65 147 LEU A N 1
ATOM 1963 C CA . LEU A 1 127 ? 95.518 106.191 109.540 1.00 83.65 147 LEU A CA 1
ATOM 1964 C C . LEU A 1 127 ? 94.751 106.126 108.235 1.00 83.65 147 LEU A C 1
ATOM 1965 O O . LEU A 1 127 ? 95.003 105.255 107.392 1.00 83.65 147 LEU A O 1
ATOM 1981 N N . ILE A 1 128 ? 93.784 107.021 108.069 1.00 83.68 148 ILE A N 1
ATOM 1982 C CA . ILE A 1 128 ? 92.990 107.032 106.851 1.00 83.68 148 ILE A CA 1
ATOM 1983 C C . ILE A 1 128 ? 93.889 107.180 105.639 1.00 83.68 148 ILE A C 1
ATOM 1984 O O . ILE A 1 128 ? 93.797 106.412 104.669 1.00 83.68 148 ILE A O 1
ATOM 2000 N N . ALA A 1 129 ? 94.739 108.200 105.661 1.00 83.73 149 ALA A N 1
ATOM 2001 C CA . ALA A 1 129 ? 95.647 108.421 104.547 1.00 83.73 149 ALA A CA 1
ATOM 2002 C C . ALA A 1 129 ? 96.468 107.175 104.263 1.00 83.73 149 ALA A C 1
ATOM 2003 O O . ALA A 1 129 ? 96.624 106.763 103.105 1.00 83.73 149 ALA A O 1
ATOM 2010 N N . GLN A 1 130 ? 97.008 106.569 105.315 1.00 83.48 150 GLN A N 1
ATOM 2011 C CA . GLN A 1 130 ? 97.823 105.380 105.144 1.00 83.48 150 GLN A CA 1
ATOM 2012 C C . GLN A 1 130 ? 97.053 104.304 104.404 1.00 83.48 150 GLN A C 1
ATOM 2013 O O . GLN A 1 130 ? 97.537 103.744 103.411 1.00 83.48 150 GLN A O 1
ATOM 2027 N N . LEU A 1 131 ? 95.850 104.002 104.879 1.00 81.38 151 LEU A N 1
ATOM 2028 C CA . LEU A 1 131 ? 95.065 102.944 104.264 1.00 81.38 151 LEU A CA 1
ATOM 2029 C C . LEU A 1 131 ? 94.821 103.231 102.799 1.00 81.38 151 LEU A C 1
ATOM 2030 O O . LEU A 1 131 ? 95.031 102.366 101.943 1.00 81.38 151 LEU A O 1
ATOM 2046 N N . VAL A 1 132 ? 94.367 104.440 102.492 1.00 81.58 152 VAL A N 1
ATOM 2047 C CA . VAL A 1 132 ? 94.023 104.770 101.116 1.00 81.58 152 VAL A CA 1
ATOM 2048 C C . VAL A 1 132 ? 95.231 104.586 100.206 1.00 81.58 152 VAL A C 1
ATOM 2049 O O . VAL A 1 132 ? 95.178 103.853 99.205 1.00 81.58 152 VAL A O 1
ATOM 2062 N N . LEU A 1 133 ? 96.334 105.259 100.529 1.00 83.27 153 LEU A N 1
ATOM 2063 C CA . LEU A 1 133 ? 97.498 105.195 99.658 1.00 83.27 153 LEU A CA 1
ATOM 2064 C C . LEU A 1 133 ? 97.996 103.770 99.498 1.00 83.27 153 LEU A C 1
ATOM 2065 O O . LEU A 1 133 ? 98.331 103.341 98.385 1.00 83.27 153 LEU A O 1
ATOM 2081 N N . THR A 1 134 ? 98.078 103.028 100.597 1.00 82.86 154 THR A N 1
ATOM 2082 C CA . THR A 1 134 ? 98.618 101.683 100.519 1.00 82.86 154 THR A CA 1
ATOM 2083 C C . THR A 1 134 ? 97.715 100.786 99.694 1.00 82.86 154 THR A C 1
ATOM 2084 O O . THR A 1 134 ? 98.193 99.925 98.947 1.00 82.86 154 THR A O 1
ATOM 2095 N N . THR A 1 135 ? 96.405 100.979 99.807 1.00 84.31 155 THR A N 1
ATOM 2096 C CA . THR A 1 135 ? 95.476 100.237 98.973 1.00 84.31 155 THR A CA 1
ATOM 2097 C C . THR A 1 135 ? 95.757 100.489 97.506 1.00 84.31 155 THR A C 1
ATOM 2098 O O . THR A 1 135 ? 95.839 99.552 96.700 1.00 84.31 155 THR A O 1
ATOM 2109 N N . ILE A 1 136 ? 95.899 101.760 97.144 1.00 83.48 156 ILE A N 1
ATOM 2110 C CA . ILE A 1 136 ? 96.168 102.114 95.757 1.00 83.48 156 ILE A CA 1
ATOM 2111 C C . ILE A 1 136 ? 97.431 101.425 95.257 1.00 83.48 156 ILE A C 1
ATOM 2112 O O . ILE A 1 136 ? 97.445 100.809 94.181 1.00 83.48 156 ILE A O 1
ATOM 2128 N N . LEU A 1 137 ? 98.516 101.536 96.019 1.00 81.13 157 LEU A N 1
ATOM 2129 C CA . LEU A 1 137 ? 99.779 100.959 95.581 1.00 81.13 157 LEU A CA 1
ATOM 2130 C C . LEU A 1 137 ? 99.683 99.449 95.439 1.00 81.13 157 LEU A C 1
ATOM 2131 O O . LEU A 1 137 ? 100.172 98.874 94.457 1.00 81.13 157 LEU A O 1
ATOM 2147 N N . GLU A 1 138 ? 99.095 98.787 96.431 1.00 86.77 158 GLU A N 1
ATOM 2148 C CA . GLU A 1 138 ? 98.924 97.345 96.364 1.00 86.77 158 GLU A CA 1
ATOM 2149 C C . GLU A 1 138 ? 98.180 96.948 95.104 1.00 86.77 158 GLU A C 1
ATOM 2150 O O . GLU A 1 138 ? 98.577 96.009 94.401 1.00 86.77 158 GLU A O 1
ATOM 2162 N N . ILE A 1 139 ? 97.089 97.648 94.813 1.00 83.95 159 ILE A N 1
ATOM 2163 C CA . ILE A 1 139 ? 96.323 97.387 93.603 1.00 83.95 159 ILE A CA 1
ATOM 2164 C C . ILE A 1 139 ? 97.217 97.460 92.381 1.00 83.95 159 ILE A C 1
ATOM 2165 O O . ILE A 1 139 ? 97.251 96.541 91.549 1.00 83.95 159 ILE A O 1
ATOM 2181 N N . PHE A 1 140 ? 97.912 98.580 92.231 1.00 82.62 160 PHE A N 1
ATOM 2182 C CA . PHE A 1 140 ? 98.730 98.798 91.050 1.00 82.62 160 PHE A CA 1
ATOM 2183 C C . PHE A 1 140 ? 99.748 97.683 90.871 1.00 82.62 160 PHE A C 1
ATOM 2184 O O . PHE A 1 140 ? 99.918 97.144 89.766 1.00 82.62 160 PHE A O 1
ATOM 2201 N N . ILE A 1 141 ? 100.429 97.315 91.952 1.00 83.73 161 ILE A N 1
ATOM 2202 C CA . ILE A 1 141 ? 101.471 96.304 91.853 1.00 83.73 161 ILE A CA 1
ATOM 2203 C C . ILE A 1 141 ? 100.877 94.960 91.479 1.00 83.73 161 ILE A C 1
ATOM 2204 O O . ILE A 1 141 ? 101.416 94.238 90.631 1.00 83.73 161 ILE A O 1
ATOM 2220 N N . THR A 1 142 ? 99.789 94.577 92.140 1.00 83.99 162 THR A N 1
ATOM 2221 C CA . THR A 1 142 ? 99.139 93.319 91.810 1.00 83.99 162 THR A CA 1
ATOM 2222 C C . THR A 1 142 ? 98.778 93.261 90.337 1.00 83.99 162 THR A C 1
ATOM 2223 O O . THR A 1 142 ? 98.962 92.228 89.678 1.00 83.99 162 THR A O 1
ATOM 2234 N N . GLY A 1 143 ? 98.254 94.360 89.804 1.00 83.74 163 GLY A N 1
ATOM 2235 C CA . GLY A 1 143 ? 97.930 94.390 88.393 1.00 83.74 163 GLY A CA 1
ATOM 2236 C C . GLY A 1 143 ? 99.144 94.157 87.520 1.00 83.74 163 GLY A C 1
ATOM 2237 O O . GLY A 1 143 ? 99.118 93.323 86.609 1.00 83.74 163 GLY A O 1
ATOM 2241 N N . THR A 1 144 ? 100.218 94.900 87.777 1.00 85.09 164 THR A N 1
ATOM 2242 C CA . THR A 1 144 ? 101.421 94.732 86.973 1.00 85.09 164 THR A CA 1
ATOM 2243 C C . THR A 1 144 ? 101.917 93.299 87.026 1.00 85.09 164 THR A C 1
ATOM 2244 O O . THR A 1 144 ? 102.361 92.746 86.017 1.00 85.09 164 THR A O 1
ATOM 2255 N N . PHE A 1 145 ? 101.833 92.678 88.196 1.00 85.08 165 PHE A N 1
ATOM 2256 C CA . PHE A 1 145 ? 102.352 91.329 88.363 1.00 85.08 165 PHE A CA 1
ATOM 2257 C C . PHE A 1 145 ? 101.539 90.330 87.557 1.00 85.08 165 PHE A C 1
ATOM 2258 O O . PHE A 1 145 ? 102.094 89.507 86.811 1.00 85.08 165 PHE A O 1
ATOM 2275 N N . LEU A 1 146 ? 100.217 90.394 87.690 1.00 83.17 166 LEU A N 1
ATOM 2276 C CA . LEU A 1 146 ? 99.364 89.525 86.896 1.00 83.17 166 LEU A CA 1
ATOM 2277 C C . LEU A 1 146 ? 99.640 89.697 85.415 1.00 83.17 166 LEU A C 1
ATOM 2278 O O . LEU A 1 146 ? 99.750 88.713 84.673 1.00 83.17 166 LEU A O 1
ATOM 2294 N N . ALA A 1 147 ? 99.761 90.940 84.965 1.00 83.96 167 ALA A N 1
ATOM 2295 C CA . ALA A 1 147 ? 99.941 91.174 83.542 1.00 83.96 167 ALA A CA 1
ATOM 2296 C C . ALA A 1 147 ? 101.296 90.680 83.068 1.00 83.96 167 ALA A C 1
ATOM 2297 O O . ALA A 1 147 ? 101.429 90.208 81.936 1.00 83.96 167 ALA A O 1
ATOM 2304 N N . LYS A 1 148 ? 102.314 90.783 83.915 1.00 89.85 168 LYS A N 1
ATOM 2305 C CA . LYS A 1 148 ? 103.636 90.340 83.509 1.00 89.85 168 LYS A CA 1
ATOM 2306 C C . LYS A 1 148 ? 103.700 88.831 83.421 1.00 89.85 168 LYS A C 1
ATOM 2307 O O . LYS A 1 148 ? 104.472 88.279 82.631 1.00 89.85 168 LYS A O 1
ATOM 2326 N N . ILE A 1 149 ? 102.914 88.139 84.235 1.00 85.55 169 ILE A N 1
ATOM 2327 C CA . ILE A 1 149 ? 102.861 86.693 84.087 1.00 85.55 169 ILE A CA 1
ATOM 2328 C C . ILE A 1 149 ? 102.063 86.310 82.855 1.00 85.55 169 ILE A C 1
ATOM 2329 O O . ILE A 1 149 ? 102.438 85.397 82.113 1.00 85.55 169 ILE A O 1
ATOM 2345 N N . ALA A 1 150 ? 100.945 86.988 82.621 1.00 85.73 170 ALA A N 1
ATOM 2346 C CA . ALA A 1 150 ? 100.027 86.551 81.581 1.00 85.73 170 ALA A CA 1
ATOM 2347 C C . ALA A 1 150 ? 100.615 86.726 80.190 1.00 85.73 170 ALA A C 1
ATOM 2348 O O . ALA A 1 150 ? 100.017 86.292 79.201 1.00 85.73 170 ALA A O 1
ATOM 2355 N N . ARG A 1 151 ? 101.769 87.364 80.087 1.00 92.31 171 ARG A N 1
ATOM 2356 C CA . ARG A 1 151 ? 102.303 87.689 78.779 1.00 92.31 171 ARG A CA 1
ATOM 2357 C C . ARG A 1 151 ? 102.439 86.427 77.933 1.00 92.31 171 ARG A C 1
ATOM 2358 O O . ARG A 1 151 ? 102.868 85.384 78.437 1.00 92.31 171 ARG A O 1
ATOM 2379 N N . PRO A 1 152 ? 102.081 86.484 76.650 1.00 96.02 172 PRO A N 1
ATOM 2380 C CA . PRO A 1 152 ? 102.116 85.292 75.805 1.00 96.02 172 PRO A CA 1
ATOM 2381 C C . PRO A 1 152 ? 103.466 84.978 75.190 1.00 96.02 172 PRO A C 1
ATOM 2382 O O . PRO A 1 152 ? 103.630 83.879 74.653 1.00 96.02 172 PRO A O 1
ATOM 2393 N N . LYS A 1 153 ? 104.422 85.904 75.208 1.00 98.77 173 LYS A N 1
ATOM 2394 C CA . LYS A 1 153 ? 105.766 85.559 74.765 1.00 98.77 173 LYS A CA 1
ATOM 2395 C C . LYS A 1 153 ? 106.163 84.185 75.273 1.00 98.77 173 LYS A C 1
ATOM 2396 O O . LYS A 1 153 ? 106.574 83.316 74.496 1.00 98.77 173 LYS A O 1
ATOM 2415 N N . LYS A 1 154 ? 106.031 83.971 76.580 1.00 100.48 174 LYS A N 1
ATOM 2416 C CA . LYS A 1 154 ? 106.490 82.731 77.186 1.00 100.48 174 LYS A CA 1
ATOM 2417 C C . LYS A 1 154 ? 105.761 81.531 76.607 1.00 100.48 174 LYS A C 1
ATOM 2418 O O . LYS A 1 154 ? 106.221 80.392 76.739 1.00 100.48 174 LYS A O 1
ATOM 2437 N N . ARG A 1 155 ? 104.622 81.764 75.963 1.00 104.21 175 ARG A N 1
ATOM 2438 C CA . ARG A 1 155 ? 103.898 80.667 75.341 1.00 104.21 175 ARG A CA 1
ATOM 2439 C C . ARG A 1 155 ? 104.548 80.263 74.032 1.00 104.21 175 ARG A C 1
ATOM 2440 O O . ARG A 1 155 ? 104.355 79.139 73.559 1.00 104.21 175 ARG A O 1
ATOM 2461 N N . ALA A 1 156 ? 105.328 81.159 73.439 1.00 106.14 176 ALA A N 1
ATOM 2462 C CA . ALA A 1 156 ? 105.917 80.874 72.141 1.00 106.14 176 ALA A CA 1
ATOM 2463 C C . ALA A 1 156 ? 106.912 79.730 72.210 1.00 106.14 176 ALA A C 1
ATOM 2464 O O . ALA A 1 156 ? 107.235 79.127 71.182 1.00 106.14 176 ALA A O 1
ATOM 2471 N N . GLU A 1 157 ? 107.410 79.416 73.401 1.00 108.38 177 GLU A N 1
ATOM 2472 C CA . GLU A 1 157 ? 108.433 78.386 73.509 1.00 108.38 177 GLU A CA 1
ATOM 2473 C C . GLU A 1 157 ? 107.858 77.012 73.216 1.00 108.38 177 GLU A C 1
ATOM 2474 O O . GLU A 1 157 ? 108.547 76.143 72.670 1.00 108.38 177 GLU A O 1
ATOM 2486 N N . THR A 1 158 ? 106.598 76.794 73.573 1.00 112.26 178 THR A N 1
ATOM 2487 C CA . THR A 1 158 ? 105.954 75.513 73.331 1.00 112.26 178 THR A CA 1
ATOM 2488 C C . THR A 1 158 ? 105.475 75.415 71.894 1.00 112.26 178 THR A C 1
ATOM 2489 O O . THR A 1 158 ? 104.777 74.466 71.527 1.00 112.26 178 THR A O 1
ATOM 2500 N N . ILE A 1 159 ? 105.820 76.407 71.085 1.00 112.93 179 ILE A N 1
ATOM 2501 C CA . ILE A 1 159 ? 105.649 76.351 69.644 1.00 112.93 179 ILE A CA 1
ATOM 2502 C C . ILE A 1 159 ? 107.033 76.405 69.034 1.00 112.93 179 ILE A C 1
ATOM 2503 O O . ILE A 1 159 ? 107.854 77.247 69.416 1.00 112.93 179 ILE A O 1
ATOM 2519 N N . ARG A 1 160 ? 107.295 75.514 68.091 1.00 124.80 180 ARG A N 1
ATOM 2520 C CA . ARG A 1 160 ? 108.649 75.297 67.620 1.00 124.80 180 ARG A CA 1
ATOM 2521 C C . ARG A 1 160 ? 108.700 75.271 66.104 1.00 124.80 180 ARG A C 1
ATOM 2522 O O . ARG A 1 160 ? 107.866 74.630 65.452 1.00 124.80 180 ARG A O 1
ATOM 2543 N N . PHE A 1 161 ? 109.687 75.973 65.560 1.00 122.70 181 PHE A N 1
ATOM 2544 C CA . PHE A 1 161 ? 109.997 75.926 64.147 1.00 122.70 181 PHE A CA 1
ATOM 2545 C C . PHE A 1 161 ? 111.108 74.924 63.887 1.00 122.70 181 PHE A C 1
ATOM 2546 O O . PHE A 1 161 ? 111.977 74.692 64.730 1.00 122.70 181 PHE A O 1
ATOM 2563 N N . SER A 1 162 ? 111.080 74.336 62.699 1.00 130.77 182 SER A N 1
ATOM 2564 C CA . SER A 1 162 ? 112.150 73.441 62.300 1.00 130.77 182 SER A CA 1
ATOM 2565 C C . SER A 1 162 ? 113.479 74.182 62.298 1.00 130.77 182 SER A C 1
ATOM 2566 O O . SER A 1 162 ? 113.567 75.349 61.911 1.00 130.77 182 SER A O 1
ATOM 2574 N N . GLN A 1 163 ? 114.521 73.490 62.751 1.00 132.56 183 GLN A N 1
ATOM 2575 C CA . GLN A 1 163 ? 115.848 74.090 62.769 1.00 132.56 183 GLN A CA 1
ATOM 2576 C C . GLN A 1 163 ? 116.287 74.487 61.371 1.00 132.56 183 GLN A C 1
ATOM 2577 O O . GLN A 1 163 ? 116.899 75.543 61.178 1.00 132.56 183 GLN A O 1
ATOM 2591 N N . HIS A 1 164 ? 115.985 73.653 60.385 1.00 134.30 184 HIS A N 1
ATOM 2592 C CA . HIS A 1 164 ? 116.441 73.852 59.024 1.00 134.30 184 HIS A CA 1
ATOM 2593 C C . HIS A 1 164 ? 115.258 73.956 58.077 1.00 134.30 184 HIS A C 1
ATOM 2594 O O . HIS A 1 164 ? 114.274 73.222 58.197 1.00 134.30 184 HIS A O 1
ATOM 2608 N N . ALA A 1 165 ? 115.372 74.881 57.136 1.00 136.21 185 ALA A N 1
ATOM 2609 C CA . ALA A 1 165 ? 114.485 74.937 55.992 1.00 136.21 185 ALA A CA 1
ATOM 2610 C C . ALA A 1 165 ? 115.169 74.272 54.811 1.00 136.21 185 ALA A C 1
ATOM 2611 O O . ALA A 1 165 ? 116.399 74.256 54.714 1.00 136.21 185 ALA A O 1
ATOM 2618 N N . VAL A 1 166 ? 114.369 73.717 53.912 1.00 139.99 186 VAL A N 1
ATOM 2619 C CA . VAL A 1 166 ? 114.894 72.869 52.853 1.00 139.99 186 VAL A CA 1
ATOM 2620 C C . VAL A 1 166 ? 114.245 73.240 51.535 1.00 139.99 186 VAL A C 1
ATOM 2621 O O . VAL A 1 166 ? 113.073 73.621 51.493 1.00 139.99 186 VAL A O 1
ATOM 2634 N N . VAL A 1 167 ? 114.996 73.095 50.453 1.00 142.96 187 VAL A N 1
ATOM 2635 C CA . VAL A 1 167 ? 114.523 73.439 49.121 1.00 142.96 187 VAL A CA 1
ATOM 2636 C C . VAL A 1 167 ? 114.434 72.163 48.310 1.00 142.96 187 VAL A C 1
ATOM 2637 O O . VAL A 1 167 ? 115.372 71.356 48.309 1.00 142.96 187 VAL A O 1
ATOM 2650 N N . ALA A 1 168 ? 113.318 71.983 47.612 1.00 145.97 188 ALA A N 1
ATOM 2651 C CA . ALA A 1 168 ? 113.142 70.781 46.814 1.00 145.97 188 ALA A CA 1
ATOM 2652 C C . ALA A 1 168 ? 111.880 70.899 45.979 1.00 145.97 188 ALA A C 1
ATOM 2653 O O . ALA A 1 168 ? 111.142 71.881 46.059 1.00 145.97 188 ALA A O 1
ATOM 2660 N N . TYR A 1 169 ? 111.641 69.874 45.168 1.00 151.03 189 TYR A N 1
ATOM 2661 C CA . TYR A 1 169 ? 110.505 69.873 44.260 1.00 151.03 189 TYR A CA 1
ATOM 2662 C C . TYR A 1 169 ? 109.281 69.314 44.968 1.00 151.03 189 TYR A C 1
ATOM 2663 O O . TYR A 1 169 ? 109.248 68.137 45.342 1.00 151.03 189 TYR A O 1
ATOM 2681 N N . HIS A 1 170 ? 108.280 70.164 45.145 1.00 151.48 190 HIS A N 1
ATOM 2682 C CA . HIS A 1 170 ? 106.992 69.793 45.702 1.00 151.48 190 HIS A CA 1
ATOM 2683 C C . HIS A 1 170 ? 105.945 70.023 44.628 1.00 151.48 190 HIS A C 1
ATOM 2684 O O . HIS A 1 170 ? 105.833 71.131 44.092 1.00 151.48 190 HIS A O 1
ATOM 2698 N N . ASN A 1 171 ? 105.205 68.973 44.292 1.00 153.00 191 ASN A N 1
ATOM 2699 C CA . ASN A 1 171 ? 104.223 69.044 43.218 1.00 153.00 191 ASN A CA 1
ATOM 2700 C C . ASN A 1 171 ? 104.888 69.492 41.921 1.00 153.00 191 ASN A C 1
ATOM 2701 O O . ASN A 1 171 ? 104.288 70.176 41.089 1.00 153.00 191 ASN A O 1
ATOM 2712 N N . GLY A 1 172 ? 106.152 69.108 41.757 1.00 151.82 192 GLY A N 1
ATOM 2713 C CA . GLY A 1 172 ? 106.909 69.445 40.574 1.00 151.82 192 GLY A CA 1
ATOM 2714 C C . GLY A 1 172 ? 107.527 70.822 40.583 1.00 151.82 192 GLY A C 1
ATOM 2715 O O . GLY A 1 172 ? 108.317 71.133 39.683 1.00 151.82 192 GLY A O 1
ATOM 2719 N N . LYS A 1 173 ? 107.203 71.654 41.565 1.00 150.47 193 LYS A N 1
ATOM 2720 C CA . LYS A 1 173 ? 107.689 73.022 41.629 1.00 150.47 193 LYS A CA 1
ATOM 2721 C C . LYS A 1 173 ? 108.806 73.125 42.652 1.00 150.47 193 LYS A C 1
ATOM 2722 O O . LYS A 1 173 ? 108.672 72.643 43.778 1.00 150.47 193 LYS A O 1
ATOM 2741 N N . LEU A 1 174 ? 109.909 73.747 42.260 1.00 148.81 194 LEU A N 1
ATOM 2742 C CA . LEU A 1 174 ? 110.949 74.057 43.227 1.00 148.81 194 LEU A CA 1
ATOM 2743 C C . LEU A 1 174 ? 110.378 75.010 44.263 1.00 148.81 194 LEU A C 1
ATOM 2744 O O . LEU A 1 174 ? 109.884 76.088 43.920 1.00 148.81 194 LEU A O 1
ATOM 2760 N N . CYS A 1 175 ? 110.438 74.614 45.528 1.00 145.66 195 CYS A N 1
ATOM 2761 C CA . CYS A 1 175 ? 109.875 75.403 46.608 1.00 145.66 195 CYS A CA 1
ATOM 2762 C C . CYS A 1 175 ? 110.753 75.285 47.840 1.00 145.66 195 CYS A C 1
ATOM 2763 O O . CYS A 1 175 ? 111.519 74.323 47.987 1.00 145.66 195 CYS A O 1
ATOM 2771 N N . LEU A 1 176 ? 110.628 76.278 48.712 1.00 138.01 196 LEU A N 1
ATOM 2772 C CA . LEU A 1 176 ? 111.288 76.281 50.004 1.00 138.01 196 LEU A CA 1
ATOM 2773 C C . LEU A 1 176 ? 110.270 75.873 51.054 1.00 138.01 196 LEU A C 1
ATOM 2774 O O . LEU A 1 176 ? 109.132 76.347 51.031 1.00 138.01 196 LEU A O 1
ATOM 2790 N N . MET A 1 177 ? 110.671 75.009 51.973 1.00 138.11 197 MET A N 1
ATOM 2791 C CA . MET A 1 177 ? 109.755 74.379 52.903 1.00 138.11 197 MET A CA 1
ATOM 2792 C C . MET A 1 177 ? 110.315 74.433 54.312 1.00 138.11 197 MET A C 1
ATOM 2793 O O . MET A 1 177 ? 111.534 74.357 54.521 1.00 138.11 197 MET A O 1
ATOM 2807 N N . ILE A 1 178 ? 109.398 74.558 55.264 1.00 131.49 198 ILE A N 1
ATOM 2808 C CA . ILE A 1 178 ? 109.690 74.537 56.687 1.00 131.49 198 ILE A CA 1
ATOM 2809 C C . ILE A 1 178 ? 108.582 73.759 57.368 1.00 131.49 198 ILE A C 1
ATOM 2810 O O . ILE A 1 178 ? 107.520 73.534 56.781 1.00 131.49 198 ILE A O 1
ATOM 2826 N N . ARG A 1 179 ? 108.805 73.397 58.621 1.00 132.77 199 ARG A N 1
ATOM 2827 C CA . ARG A 1 179 ? 107.809 72.692 59.403 1.00 132.77 199 ARG A CA 1
ATOM 2828 C C . ARG A 1 179 ? 107.669 73.357 60.763 1.00 132.77 199 ARG A C 1
ATOM 2829 O O . ARG A 1 179 ? 108.640 73.877 61.318 1.00 132.77 199 ARG A O 1
ATOM 2850 N N . VAL A 1 180 ? 106.452 73.337 61.289 1.00 125.37 200 VAL A N 1
ATOM 2851 C CA . VAL A 1 180 ? 106.105 74.022 62.523 1.00 125.37 200 VAL A CA 1
ATOM 2852 C C . VAL A 1 180 ? 105.244 73.105 63.367 1.00 125.37 200 VAL A C 1
ATOM 2853 O O . VAL A 1 180 ? 104.457 72.318 62.832 1.00 125.37 200 VAL A O 1
ATOM 2866 N N . ALA A 1 181 ? 105.372 73.218 64.687 1.00 124.02 201 ALA A N 1
ATOM 2867 C CA . ALA A 1 181 ? 104.627 72.343 65.574 1.00 124.02 201 ALA A CA 1
ATOM 2868 C C . ALA A 1 181 ? 104.294 73.041 66.882 1.00 124.02 201 ALA A C 1
ATOM 2869 O O . ALA A 1 181 ? 104.920 74.031 67.270 1.00 124.02 201 ALA A O 1
ATOM 2876 N N . ASN A 1 182 ? 103.296 72.481 67.560 1.00 116.92 202 ASN A N 1
ATOM 2877 C CA . ASN A 1 182 ? 102.853 72.929 68.872 1.00 116.92 202 ASN A CA 1
ATOM 2878 C C . ASN A 1 182 ? 103.083 71.796 69.856 1.00 116.92 202 ASN A C 1
ATOM 2879 O O . ASN A 1 182 ? 102.630 70.672 69.626 1.00 116.92 202 ASN A O 1
ATOM 2890 N N . MET A 1 183 ? 103.771 72.093 70.951 1.00 119.56 203 MET A N 1
ATOM 2891 C CA . MET A 1 183 ? 104.138 71.068 71.913 1.00 119.56 203 MET A CA 1
ATOM 2892 C C . MET A 1 183 ? 103.058 70.802 72.951 1.00 119.56 203 MET A C 1
ATOM 2893 O O . MET A 1 183 ? 103.236 69.909 73.784 1.00 119.56 203 MET A O 1
ATOM 2907 N N . ARG A 1 184 ? 101.955 71.539 72.929 1.00 107.84 204 ARG A N 1
ATOM 2908 C CA . ARG A 1 184 ? 100.921 71.421 73.942 1.00 107.84 204 ARG A CA 1
ATOM 2909 C C . ARG A 1 184 ? 99.607 70.967 73.327 1.00 107.84 204 ARG A C 1
ATOM 2910 O O . ARG A 1 184 ? 99.448 70.907 72.107 1.00 107.84 204 ARG A O 1
ATOM 2931 N N . LYS A 1 185 ? 98.657 70.647 74.204 1.00 110.28 205 LYS A N 1
ATOM 2932 C CA . LYS A 1 185 ? 97.315 70.318 73.745 1.00 110.28 205 LYS A CA 1
ATOM 2933 C C . LYS A 1 185 ? 96.522 71.580 73.452 1.00 110.28 205 LYS A C 1
ATOM 2934 O O . LYS A 1 185 ? 95.581 71.562 72.652 1.00 110.28 205 LYS A O 1
ATOM 2953 N N . SER A 1 186 ? 96.883 72.679 74.100 1.00 107.34 206 SER A N 1
ATOM 2954 C CA . SER A 1 186 ? 96.206 73.939 73.865 1.00 107.34 206 SER A CA 1
ATOM 2955 C C . SER A 1 186 ? 96.438 74.399 72.435 1.00 107.34 206 SER A C 1
ATOM 2956 O O . SER A 1 186 ? 97.527 74.250 71.877 1.00 107.34 206 SER A O 1
ATOM 2964 N N . LEU A 1 187 ? 95.400 74.969 71.846 1.00 110.55 207 LEU A N 1
ATOM 2965 C CA . LEU A 1 187 ? 95.400 75.257 70.427 1.00 110.55 207 LEU A CA 1
ATOM 2966 C C . LEU A 1 187 ? 95.777 76.702 70.145 1.00 110.55 207 LEU A C 1
ATOM 2967 O O . LEU A 1 187 ? 95.801 77.561 71.026 1.00 110.55 207 LEU A O 1
ATOM 2983 N N . LEU A 1 188 ? 96.074 76.954 68.877 1.00 110.62 208 LEU A N 1
ATOM 2984 C CA . LEU A 1 188 ? 96.180 78.295 68.336 1.00 110.62 208 LEU A CA 1
ATOM 2985 C C . LEU A 1 188 ? 95.044 78.497 67.354 1.00 110.62 208 LEU A C 1
ATOM 2986 O O . LEU A 1 188 ? 94.334 77.547 67.016 1.00 110.62 208 LEU A O 1
ATOM 3002 N N . ILE A 1 189 ? 94.870 79.730 66.904 1.00 109.86 209 ILE A N 1
ATOM 3003 C CA . ILE A 1 189 ? 93.719 80.122 66.111 1.00 109.86 209 ILE A CA 1
ATOM 3004 C C . ILE A 1 189 ? 94.153 81.195 65.128 1.00 109.86 209 ILE A C 1
ATOM 3005 O O . ILE A 1 189 ? 94.986 82.048 65.456 1.00 109.86 209 ILE A O 1
ATOM 3021 N N . GLY A 1 190 ? 93.587 81.154 63.929 1.00 113.80 210 GLY A N 1
ATOM 3022 C CA . GLY A 1 190 ? 93.929 82.138 62.922 1.00 113.80 210 GLY A CA 1
ATOM 3023 C C . GLY A 1 190 ? 95.393 82.102 62.560 1.00 113.80 210 GLY A C 1
ATOM 3024 O O . GLY A 1 190 ? 95.960 83.123 62.152 1.00 113.80 210 GLY A O 1
ATOM 3028 N N . CYS A 1 191 ? 96.020 80.943 62.704 1.00 117.84 211 CYS A N 1
ATOM 3029 C CA . CYS A 1 191 ? 97.441 80.832 62.434 1.00 117.84 211 CYS A CA 1
ATOM 3030 C C . CYS A 1 191 ? 97.747 81.253 61.006 1.00 117.84 211 CYS A C 1
ATOM 3031 O O . CYS A 1 191 ? 97.231 80.679 60.044 1.00 117.84 211 CYS A O 1
ATOM 3039 N N . GLN A 1 192 ? 98.587 82.273 60.877 1.00 118.88 212 GLN A N 1
ATOM 3040 C CA . GLN A 1 192 ? 99.072 82.719 59.585 1.00 118.88 212 GLN A CA 1
ATOM 3041 C C . GLN A 1 192 ? 100.575 82.901 59.659 1.00 118.88 212 GLN A C 1
ATOM 3042 O O . GLN A 1 192 ? 101.124 83.208 60.720 1.00 118.88 212 GLN A O 1
ATOM 3056 N N . VAL A 1 193 ? 101.233 82.700 58.527 1.00 121.52 213 VAL A N 1
ATOM 3057 C CA . VAL A 1 193 ? 102.681 82.754 58.433 1.00 121.52 213 VAL A CA 1
ATOM 3058 C C . VAL A 1 193 ? 103.063 83.822 57.429 1.00 121.52 213 VAL A C 1
ATOM 3059 O O . VAL A 1 193 ? 102.392 83.987 56.404 1.00 121.52 213 VAL A O 1
ATOM 3072 N N . THR A 1 194 ? 104.140 84.536 57.719 1.00 123.14 214 THR A N 1
ATOM 3073 C CA . THR A 1 194 ? 104.691 85.509 56.796 1.00 123.14 214 THR A CA 1
ATOM 3074 C C . THR A 1 194 ? 106.202 85.396 56.796 1.00 123.14 214 THR A C 1
ATOM 3075 O O . THR A 1 194 ? 106.827 85.190 57.838 1.00 123.14 214 THR A O 1
ATOM 3086 N N . GLY A 1 195 ? 106.777 85.526 55.610 1.00 129.32 215 GLY A N 1
ATOM 3087 C CA . GLY A 1 195 ? 108.208 85.437 55.435 1.00 129.32 215 GLY A CA 1
ATOM 3088 C C . GLY A 1 195 ? 108.760 86.745 54.912 1.00 129.32 215 GLY A C 1
ATOM 3089 O O . GLY A 1 195 ? 108.312 87.263 53.890 1.00 129.32 215 GLY A O 1
ATOM 3093 N N . LYS A 1 196 ? 109.740 87.277 55.627 1.00 130.88 216 LYS A N 1
ATOM 3094 C CA . LYS A 1 196 ? 110.399 88.507 55.244 1.00 130.88 216 LYS A CA 1
ATOM 3095 C C . LYS A 1 196 ? 111.829 88.201 54.843 1.00 130.88 216 LYS A C 1
ATOM 3096 O O . LYS A 1 196 ? 112.480 87.326 55.417 1.00 130.88 216 LYS A O 1
ATOM 3115 N N . LEU A 1 197 ? 112.305 88.920 53.838 1.00 136.44 217 LEU A N 1
ATOM 3116 C CA . LEU A 1 197 ? 113.674 88.797 53.371 1.00 136.44 217 LEU A CA 1
ATOM 3117 C C . LEU A 1 197 ? 114.397 90.099 53.651 1.00 136.44 217 LEU A C 1
ATOM 3118 O O . LEU A 1 197 ? 113.909 91.173 53.286 1.00 136.44 217 LEU A O 1
ATOM 3134 N N . LEU A 1 198 ? 115.560 90.005 54.284 1.00 136.50 218 LEU A N 1
ATOM 3135 C CA . LEU A 1 198 ? 116.316 91.179 54.694 1.00 136.50 218 LEU A CA 1
ATOM 3136 C C . LEU A 1 198 ? 117.724 91.071 54.133 1.00 136.50 218 LEU A C 1
ATOM 3137 O O . LEU A 1 198 ? 118.488 90.183 54.522 1.00 136.50 218 LEU A O 1
ATOM 3153 N N . GLN A 1 199 ? 118.056 91.971 53.220 1.00 140.50 219 GLN A N 1
ATOM 3154 C CA . GLN A 1 199 ? 119.362 92.016 52.599 1.00 140.50 219 GLN A CA 1
ATOM 3155 C C . GLN A 1 199 ? 120.225 93.061 53.295 1.00 140.50 219 GLN A C 1
ATOM 3156 O O . GLN A 1 199 ? 119.760 93.834 54.138 1.00 140.50 219 GLN A O 1
ATOM 3170 N N . THR A 1 200 ? 121.500 93.092 52.930 1.00 148.52 220 THR A N 1
ATOM 3171 C CA . THR A 1 200 ? 122.479 93.981 53.533 1.00 148.52 220 THR A CA 1
ATOM 3172 C C . THR A 1 200 ? 122.888 95.029 52.511 1.00 148.52 220 THR A C 1
ATOM 3173 O O . THR A 1 200 ? 123.637 94.729 51.576 1.00 148.52 220 THR A O 1
ATOM 3184 N N . HIS A 1 201 ? 122.401 96.252 52.693 1.00 150.33 221 HIS A N 1
ATOM 3185 C CA . HIS A 1 201 ? 122.766 97.372 51.837 1.00 150.33 221 HIS A CA 1
ATOM 3186 C C . HIS A 1 201 ? 123.787 98.218 52.571 1.00 150.33 221 HIS A C 1
ATOM 3187 O O . HIS A 1 201 ? 123.424 99.046 53.414 1.00 150.33 221 HIS A O 1
ATOM 3201 N N . GLN A 1 202 ? 125.055 98.010 52.250 1.00 163.12 222 GLN A N 1
ATOM 3202 C CA . GLN A 1 202 ? 126.141 98.807 52.791 1.00 163.12 222 GLN A CA 1
ATOM 3203 C C . GLN A 1 202 ? 126.404 99.958 51.842 1.00 163.12 222 GLN A C 1
ATOM 3204 O O . GLN A 1 202 ? 126.683 99.741 50.659 1.00 163.12 222 GLN A O 1
ATOM 3218 N N . THR A 1 203 ? 126.317 101.178 52.356 1.00 167.12 223 THR A N 1
ATOM 3219 C CA . THR A 1 203 ? 126.854 102.329 51.652 1.00 167.12 223 THR A CA 1
ATOM 3220 C C . THR A 1 203 ? 128.359 102.210 51.794 1.00 167.12 223 THR A C 1
ATOM 3221 O O . THR A 1 203 ? 128.848 101.766 52.840 1.00 167.12 223 THR A O 1
ATOM 3232 N N . LYS A 1 204 ? 129.082 102.631 50.760 1.00 172.27 224 LYS A N 1
ATOM 3233 C CA . LYS A 1 204 ? 130.402 102.087 50.422 1.00 172.27 224 LYS A CA 1
ATOM 3234 C C . LYS A 1 204 ? 131.163 101.715 51.701 1.00 172.27 224 LYS A C 1
ATOM 3235 O O . LYS A 1 204 ? 131.727 100.615 51.763 1.00 172.27 224 LYS A O 1
ATOM 3254 N N . GLU A 1 205 ? 131.211 102.561 52.731 1.00 168.66 225 GLU A N 1
ATOM 3255 C CA . GLU A 1 205 ? 131.637 102.061 54.033 1.00 168.66 225 GLU A CA 1
ATOM 3256 C C . GLU A 1 205 ? 130.533 102.266 55.062 1.00 168.66 225 GLU A C 1
ATOM 3257 O O . GLU A 1 205 ? 129.755 103.223 54.984 1.00 168.66 225 GLU A O 1
ATOM 3269 N N . GLY A 1 206 ? 130.487 101.370 56.045 1.00 162.34 226 GLY A N 1
ATOM 3270 C CA . GLY A 1 206 ? 129.327 101.231 56.901 1.00 162.34 226 GLY A CA 1
ATOM 3271 C C . GLY A 1 206 ? 129.159 102.293 57.964 1.00 162.34 226 GLY A C 1
ATOM 3272 O O . GLY A 1 206 ? 129.150 101.991 59.162 1.00 162.34 226 GLY A O 1
ATOM 3276 N N . GLU A 1 207 ? 129.024 103.545 57.538 1.00 158.11 227 GLU A N 1
ATOM 3277 C CA . GLU A 1 207 ? 128.502 104.590 58.402 1.00 158.11 227 GLU A CA 1
ATOM 3278 C C . GLU A 1 207 ? 127.014 104.428 58.655 1.00 158.11 227 GLU A C 1
ATOM 3279 O O . GLU A 1 207 ? 126.507 104.927 59.665 1.00 158.11 227 GLU A O 1
ATOM 3291 N N . ASN A 1 208 ? 126.315 103.734 57.766 1.00 152.02 228 ASN A N 1
ATOM 3292 C CA . ASN A 1 208 ? 124.868 103.621 57.805 1.00 152.02 228 ASN A CA 1
ATOM 3293 C C . ASN A 1 208 ? 124.486 102.383 57.018 1.00 152.02 228 ASN A C 1
ATOM 3294 O O . ASN A 1 208 ? 125.285 101.890 56.217 1.00 152.02 228 ASN A O 1
ATOM 3305 N N . ILE A 1 209 ? 123.276 101.886 57.242 1.00 148.76 229 ILE A N 1
ATOM 3306 C CA . ILE A 1 209 ? 122.763 100.731 56.523 1.00 148.76 229 ILE A CA 1
ATOM 3307 C C . ILE A 1 209 ? 121.264 100.904 56.352 1.00 148.76 229 ILE A C 1
ATOM 3308 O O . ILE A 1 209 ? 120.563 101.291 57.295 1.00 148.76 229 ILE A O 1
ATOM 3324 N N . ARG A 1 210 ? 120.781 100.621 55.150 1.00 150.00 230 ARG A N 1
ATOM 3325 C CA . ARG A 1 210 ? 119.361 100.653 54.846 1.00 150.00 230 ARG A CA 1
ATOM 3326 C C . ARG A 1 210 ? 118.880 99.235 54.575 1.00 150.00 230 ARG A C 1
ATOM 3327 O O . ARG A 1 210 ? 119.393 98.560 53.680 1.00 150.00 230 ARG A O 1
ATOM 3348 N N . LEU A 1 211 ? 117.896 98.787 55.344 1.00 143.23 231 LEU A N 1
ATOM 3349 C CA . LEU A 1 211 ? 117.412 97.418 55.264 1.00 143.23 231 LEU A CA 1
ATOM 3350 C C . LEU A 1 211 ? 116.178 97.354 54.383 1.00 143.23 231 LEU A C 1
ATOM 3351 O O . LEU A 1 211 ? 115.203 98.077 54.611 1.00 143.23 231 LEU A O 1
ATOM 3367 N N . ASN A 1 212 ? 116.227 96.481 53.387 1.00 141.58 232 ASN A N 1
ATOM 3368 C CA . ASN A 1 212 ? 115.141 96.303 52.441 1.00 141.58 232 ASN A CA 1
ATOM 3369 C C . ASN A 1 212 ? 114.311 95.096 52.849 1.00 141.58 232 ASN A C 1
ATOM 3370 O O . ASN A 1 212 ? 114.830 93.979 52.935 1.00 141.58 232 ASN A O 1
ATOM 3381 N N . GLN A 1 213 ? 113.030 95.326 53.104 1.00 135.85 233 GLN A N 1
ATOM 3382 C CA . GLN A 1 213 ? 112.089 94.267 53.435 1.00 135.85 233 GLN A CA 1
ATOM 3383 C C . GLN A 1 213 ? 111.427 93.787 52.155 1.00 135.85 233 GLN A C 1
ATOM 3384 O O . GLN A 1 213 ? 111.154 94.587 51.255 1.00 135.85 233 GLN A O 1
ATOM 3398 N N . VAL A 1 214 ? 111.169 92.487 52.078 1.00 135.08 234 VAL A N 1
ATOM 3399 C CA . VAL A 1 214 ? 110.464 91.887 50.957 1.00 135.08 234 VAL A CA 1
ATOM 3400 C C . VAL A 1 214 ? 109.595 90.768 51.499 1.00 135.08 234 VAL A C 1
ATOM 3401 O O . VAL A 1 214 ? 110.107 89.800 52.074 1.00 135.08 234 VAL A O 1
ATOM 3414 N N . ASN A 1 215 ? 108.289 90.897 51.313 1.00 135.18 235 ASN A N 1
ATOM 3415 C CA . ASN A 1 215 ? 107.375 89.867 51.772 1.00 135.18 235 ASN A CA 1
ATOM 3416 C C . ASN A 1 215 ? 107.619 88.569 51.022 1.00 135.18 235 ASN A C 1
ATOM 3417 O O . ASN A 1 215 ? 107.857 88.567 49.812 1.00 135.18 235 ASN A O 1
ATOM 3428 N N . VAL A 1 216 ? 107.572 87.465 51.755 1.00 131.75 236 VAL A N 1
ATOM 3429 C CA . VAL A 1 216 ? 107.625 86.129 51.187 1.00 131.75 236 VAL A CA 1
ATOM 3430 C C . VAL A 1 216 ? 106.400 85.385 51.677 1.00 131.75 236 VAL A C 1
ATOM 3431 O O . VAL A 1 216 ? 106.242 85.158 52.882 1.00 131.75 236 VAL A O 1
ATOM 3444 N N . THR A 1 217 ? 105.540 85.000 50.750 1.00 129.57 237 THR A N 1
ATOM 3445 C CA . THR A 1 217 ? 104.305 84.327 51.090 1.00 129.57 237 THR A CA 1
ATOM 3446 C C . THR A 1 217 ? 104.545 82.835 51.218 1.00 129.57 237 THR A C 1
ATOM 3447 O O . THR A 1 217 ? 105.162 82.213 50.349 1.00 129.57 237 THR A O 1
ATOM 3458 N N . PHE A 1 218 ? 104.053 82.270 52.311 1.00 130.00 238 PHE A N 1
ATOM 3459 C CA . PHE A 1 218 ? 104.114 80.843 52.557 1.00 130.00 238 PHE A CA 1
ATOM 3460 C C . PHE A 1 218 ? 102.700 80.298 52.588 1.00 130.00 238 PHE A C 1
ATOM 3461 O O . PHE A 1 218 ? 101.791 80.940 53.118 1.00 130.00 238 PHE A O 1
ATOM 3478 N N . GLN A 1 219 ? 102.520 79.114 52.024 1.00 136.06 239 GLN A N 1
ATOM 3479 C CA . GLN A 1 219 ? 101.196 78.546 51.858 1.00 136.06 239 GLN A CA 1
ATOM 3480 C C . GLN A 1 219 ? 101.151 77.106 52.344 1.00 136.06 239 GLN A C 1
ATOM 3481 O O . GLN A 1 219 ? 102.173 76.430 52.477 1.00 136.06 239 GLN A O 1
ATOM 3495 N N . VAL A 1 220 ? 99.931 76.655 52.612 1.00 133.86 240 VAL A N 1
ATOM 3496 C CA . VAL A 1 220 ? 99.671 75.308 53.105 1.00 133.86 240 VAL A CA 1
ATOM 3497 C C . VAL A 1 220 ? 98.693 74.595 52.184 1.00 133.86 240 VAL A C 1
ATOM 3498 O O . VAL A 1 220 ? 98.986 73.524 51.640 1.00 133.86 240 VAL A O 1
ATOM 3511 N N . ASP A 1 221 ? 97.516 75.194 52.029 1.00 140.44 241 ASP A N 1
ATOM 3512 C CA . ASP A 1 221 ? 96.393 74.613 51.302 1.00 140.44 241 ASP A CA 1
ATOM 3513 C C . ASP A 1 221 ? 96.064 75.436 50.068 1.00 140.44 241 ASP A C 1
ATOM 3514 O O . ASP A 1 221 ? 95.964 74.889 48.967 1.00 140.44 241 ASP A O 1
ATOM 3523 N N . THR A 1 222 ? 95.881 76.740 50.236 1.00 141.69 242 THR A N 1
ATOM 3524 C CA . THR A 1 222 ? 95.584 77.653 49.142 1.00 141.69 242 THR A CA 1
ATOM 3525 C C . THR A 1 222 ? 96.338 78.971 49.259 1.00 141.69 242 THR A C 1
ATOM 3526 O O . THR A 1 222 ? 96.020 79.919 48.534 1.00 141.69 242 THR A O 1
ATOM 3537 N N . ALA A 1 223 ? 97.331 79.051 50.147 1.00 140.33 243 ALA A N 1
ATOM 3538 C CA . ALA A 1 223 ? 98.004 80.313 50.462 1.00 140.33 243 ALA A CA 1
ATOM 3539 C C . ALA A 1 223 ? 97.035 81.283 51.132 1.00 140.33 243 ALA A C 1
ATOM 3540 O O . ALA A 1 223 ? 97.033 82.483 50.850 1.00 140.33 243 ALA A O 1
ATOM 3547 N N . SER A 1 224 ? 96.205 80.755 52.031 1.00 139.24 244 SER A N 1
ATOM 3548 C CA . SER A 1 224 ? 95.142 81.530 52.660 1.00 139.24 244 SER A CA 1
ATOM 3549 C C . SER A 1 224 ? 95.387 81.720 54.149 1.00 139.24 244 SER A C 1
ATOM 3550 O O . SER A 1 224 ? 95.678 82.828 54.611 1.00 139.24 244 SER A O 1
ATOM 3558 N N . ASP A 1 225 ? 95.260 80.630 54.898 1.00 131.68 245 ASP A N 1
ATOM 3559 C CA . ASP A 1 225 ? 95.401 80.632 56.344 1.00 131.68 245 ASP A CA 1
ATOM 3560 C C . ASP A 1 225 ? 95.267 79.202 56.834 1.00 131.68 245 ASP A C 1
ATOM 3561 O O . ASP A 1 225 ? 94.966 78.288 56.066 1.00 131.68 245 ASP A O 1
ATOM 3570 N N . SER A 1 226 ? 95.490 79.012 58.126 1.00 127.43 246 SER A N 1
ATOM 3571 C CA . SER A 1 226 ? 95.281 77.722 58.741 1.00 127.43 246 SER A CA 1
ATOM 3572 C C . SER A 1 226 ? 94.529 77.905 60.053 1.00 127.43 246 SER A C 1
ATOM 3573 O O . SER A 1 226 ? 95.133 78.302 61.059 1.00 127.43 246 SER A O 1
ATOM 3581 N N . PRO A 1 227 ? 93.226 77.620 60.084 1.00 126.49 247 PRO A N 1
ATOM 3582 C CA . PRO A 1 227 ? 92.419 77.989 61.258 1.00 126.49 247 PRO A CA 1
ATOM 3583 C C . PRO A 1 227 ? 92.973 77.485 62.572 1.00 126.49 247 PRO A C 1
ATOM 3584 O O . PRO A 1 227 ? 92.911 78.198 63.579 1.00 126.49 247 PRO A O 1
ATOM 3595 N N . PHE A 1 228 ? 93.502 76.269 62.596 1.00 126.39 248 PHE A N 1
ATOM 3596 C CA . PHE A 1 228 ? 93.951 75.660 63.834 1.00 126.39 248 PHE A CA 1
ATOM 3597 C C . PHE A 1 228 ? 95.254 74.920 63.588 1.00 126.39 248 PHE A C 1
ATOM 3598 O O . PHE A 1 228 ? 95.470 74.328 62.528 1.00 126.39 248 PHE A O 1
ATOM 3615 N N . LEU A 1 229 ? 96.129 74.976 64.586 1.00 122.33 249 LEU A N 1
ATOM 3616 C CA . LEU A 1 229 ? 97.410 74.284 64.536 1.00 122.33 249 LEU A CA 1
ATOM 3617 C C . LEU A 1 229 ? 97.315 72.978 65.318 1.00 122.33 249 LEU A C 1
ATOM 3618 O O . LEU A 1 229 ? 97.772 72.844 66.452 1.00 122.33 249 LEU A O 1
ATOM 3634 N N . ILE A 1 230 ? 96.695 72.000 64.665 1.00 129.76 250 ILE A N 1
ATOM 3635 C CA . ILE A 1 230 ? 96.470 70.705 65.296 1.00 129.76 250 ILE A CA 1
ATOM 3636 C C . ILE A 1 230 ? 97.759 69.900 65.340 1.00 129.76 250 ILE A C 1
ATOM 3637 O O . ILE A 1 230 ? 98.104 69.306 66.368 1.00 129.76 250 ILE A O 1
ATOM 3653 N N . LEU A 1 231 ? 98.487 69.866 64.232 1.00 131.58 251 LEU A N 1
ATOM 3654 C CA . LEU A 1 231 ? 99.574 68.920 64.051 1.00 131.58 251 LEU A CA 1
ATOM 3655 C C . LEU A 1 231 ? 100.753 69.639 63.428 1.00 131.58 251 LEU A C 1
ATOM 3656 O O . LEU A 1 231 ? 100.613 70.765 62.941 1.00 131.58 251 LEU A O 1
ATOM 3672 N N . PRO A 1 232 ? 101.917 69.021 63.423 1.00 130.27 252 PRO A N 1
ATOM 3673 C CA . PRO A 1 232 ? 103.061 69.621 62.739 1.00 130.27 252 PRO A CA 1
ATOM 3674 C C . PRO A 1 232 ? 102.770 69.838 61.271 1.00 130.27 252 PRO A C 1
ATOM 3675 O O . PRO A 1 232 ? 102.611 68.877 60.513 1.00 130.27 252 PRO A O 1
ATOM 3686 N N . LEU A 1 233 ? 102.701 71.094 60.860 1.00 128.72 253 LEU A N 1
ATOM 3687 C CA . LEU A 1 233 ? 102.364 71.442 59.494 1.00 128.72 253 LEU A CA 1
ATOM 3688 C C . LEU A 1 233 ? 103.611 71.865 58.742 1.00 128.72 253 LEU A C 1
ATOM 3689 O O . LEU A 1 233 ? 104.601 72.300 59.333 1.00 128.72 253 LEU A O 1
ATOM 3705 N N . THR A 1 234 ? 103.551 71.724 57.427 1.00 131.01 254 THR A N 1
ATOM 3706 C CA . THR A 1 234 ? 104.636 72.127 56.550 1.00 131.01 254 THR A CA 1
ATOM 3707 C C . THR A 1 234 ? 104.180 73.318 55.726 1.00 131.01 254 THR A C 1
ATOM 3708 O O . THR A 1 234 ? 103.169 73.243 55.022 1.00 131.01 254 THR A O 1
ATOM 3719 N N . PHE A 1 235 ? 104.925 74.408 55.824 1.00 129.14 255 PHE A N 1
ATOM 3720 C CA . PHE A 1 235 ? 104.665 75.591 55.029 1.00 129.14 255 PHE A CA 1
ATOM 3721 C C . PHE A 1 235 ? 105.692 75.679 53.919 1.00 129.14 255 PHE A C 1
ATOM 3722 O O . PHE A 1 235 ? 106.851 75.296 54.096 1.00 129.14 255 PHE A O 1
ATOM 3739 N N . TYR A 1 236 ? 105.263 76.174 52.768 1.00 137.69 256 TYR A N 1
ATOM 3740 C CA . TYR A 1 236 ? 106.125 76.187 51.604 1.00 137.69 256 TYR A CA 1
ATOM 3741 C C . TYR A 1 236 ? 105.840 77.411 50.754 1.00 137.69 256 TYR A C 1
ATOM 3742 O O . TYR A 1 236 ? 104.708 77.895 50.674 1.00 137.69 256 TYR A O 1
ATOM 3760 N N . HIS A 1 237 ? 106.897 77.899 50.125 1.00 136.43 257 HIS A N 1
ATOM 3761 C CA . HIS A 1 237 ? 106.859 79.075 49.277 1.00 136.43 257 HIS A CA 1
ATOM 3762 C C . HIS A 1 237 ? 107.459 78.723 47.928 1.00 136.43 257 HIS A C 1
ATOM 3763 O O . HIS A 1 237 ? 108.477 78.027 47.858 1.00 136.43 257 HIS A O 1
ATOM 3777 N N . VAL A 1 238 ? 106.832 79.207 46.864 1.00 142.81 258 VAL A N 1
ATOM 3778 C CA . VAL A 1 238 ? 107.189 78.793 45.514 1.00 142.81 258 VAL A CA 1
ATOM 3779 C C . VAL A 1 238 ? 108.290 79.695 44.980 1.00 142.81 258 VAL A C 1
ATOM 3780 O O . VAL A 1 238 ? 108.204 80.925 45.075 1.00 142.81 258 VAL A O 1
ATOM 3793 N N . VAL A 1 239 ? 109.324 79.086 44.413 1.00 145.28 259 VAL A N 1
ATOM 3794 C CA . VAL A 1 239 ? 110.430 79.839 43.809 1.00 145.28 259 VAL A CA 1
ATOM 3795 C C . VAL A 1 239 ? 110.097 79.968 42.326 1.00 145.28 259 VAL A C 1
ATOM 3796 O O . VAL A 1 239 ? 110.509 79.171 41.482 1.00 145.28 259 VAL A O 1
ATOM 3809 N N . ASP A 1 240 ? 109.343 81.007 42.006 1.00 149.75 260 ASP A N 1
ATOM 3810 C CA . ASP A 1 240 ? 108.933 81.299 40.645 1.00 149.75 260 ASP A CA 1
ATOM 3811 C C . ASP A 1 240 ? 109.567 82.606 40.180 1.00 149.75 260 ASP A C 1
ATOM 3812 O O . ASP A 1 240 ? 110.407 83.197 40.865 1.00 149.75 260 ASP A O 1
ATOM 3821 N N . GLU A 1 241 ? 109.157 83.056 38.995 1.00 152.71 261 GLU A N 1
ATOM 3822 C CA . GLU A 1 241 ? 109.693 84.292 38.442 1.00 152.71 261 GLU A CA 1
ATOM 3823 C C . GLU A 1 241 ? 109.469 85.479 39.366 1.00 152.71 261 GLU A C 1
ATOM 3824 O O . GLU A 1 241 ? 110.270 86.419 39.355 1.00 152.71 261 GLU A O 1
ATOM 3836 N N . THR A 1 242 ? 108.406 85.455 40.166 1.00 151.51 262 THR A N 1
ATOM 3837 C CA . THR A 1 242 ? 108.124 86.527 41.108 1.00 151.51 262 THR A CA 1
ATOM 3838 C C . THR A 1 242 ? 108.852 86.355 42.431 1.00 151.51 262 THR A C 1
ATOM 3839 O O . THR A 1 242 ? 108.901 87.303 43.221 1.00 151.51 262 THR A O 1
ATOM 3850 N N . SER A 1 243 ? 109.406 85.183 42.690 1.00 147.31 263 SER A N 1
ATOM 3851 C CA . SER A 1 243 ? 110.092 84.956 43.948 1.00 147.31 263 SER A CA 1
ATOM 3852 C C . SER A 1 243 ? 111.261 85.921 44.085 1.00 147.31 263 SER A C 1
ATOM 3853 O O . SER A 1 243 ? 112.175 85.899 43.253 1.00 147.31 263 SER A O 1
ATOM 3861 N N . PRO A 1 244 ? 111.280 86.772 45.112 1.00 141.49 264 PRO A N 1
ATOM 3862 C CA . PRO A 1 244 ? 112.484 87.567 45.372 1.00 141.49 264 PRO A CA 1
ATOM 3863 C C . PRO A 1 244 ? 113.713 86.718 45.610 1.00 141.49 264 PRO A C 1
ATOM 3864 O O . PRO A 1 244 ? 114.833 87.212 45.431 1.00 141.49 264 PRO A O 1
ATOM 3875 N N . LEU A 1 245 ? 113.539 85.461 46.002 1.00 143.53 265 LEU A N 1
ATOM 3876 C CA . LEU A 1 245 ? 114.642 84.534 46.178 1.00 143.53 265 LEU A CA 1
ATOM 3877 C C . LEU A 1 245 ? 115.217 84.052 44.861 1.00 143.53 265 LEU A C 1
ATOM 3878 O O . LEU A 1 245 ? 116.365 83.597 44.831 1.00 143.53 265 LEU A O 1
ATOM 3894 N N . LYS A 1 246 ? 114.438 84.141 43.786 1.00 149.56 266 LYS A N 1
ATOM 3895 C CA . LYS A 1 246 ? 114.830 83.542 42.517 1.00 149.56 266 LYS A CA 1
ATOM 3896 C C . LYS A 1 246 ? 116.258 83.910 42.145 1.00 149.56 266 LYS A C 1
ATOM 3897 O O . LYS A 1 246 ? 117.038 83.058 41.705 1.00 149.56 266 LYS A O 1
ATOM 3916 N N . ASP A 1 247 ? 116.619 85.173 42.319 1.00 149.38 267 ASP A N 1
ATOM 3917 C CA . ASP A 1 247 ? 117.910 85.672 41.876 1.00 149.38 267 ASP A CA 1
ATOM 3918 C C . ASP A 1 247 ? 119.008 85.476 42.909 1.00 149.38 267 ASP A C 1
ATOM 3919 O O . ASP A 1 247 ? 120.152 85.868 42.659 1.00 149.38 267 ASP A O 1
ATOM 3928 N N . LEU A 1 248 ? 118.695 84.883 44.052 1.00 147.15 268 LEU A N 1
ATOM 3929 C CA . LEU A 1 248 ? 119.694 84.713 45.091 1.00 147.15 268 LEU A CA 1
ATOM 3930 C C . LEU A 1 248 ? 120.683 83.619 44.702 1.00 147.15 268 LEU A C 1
ATOM 3931 O O . LEU A 1 248 ? 120.415 82.834 43.789 1.00 147.15 268 LEU A O 1
ATOM 3947 N N . PRO A 1 249 ? 121.832 83.543 45.369 1.00 151.22 269 PRO A N 1
ATOM 3948 C CA . PRO A 1 249 ? 122.725 82.409 45.132 1.00 151.22 269 PRO A CA 1
ATOM 3949 C C . PRO A 1 249 ? 122.141 81.156 45.749 1.00 151.22 269 PRO A C 1
ATOM 3950 O O . PRO A 1 249 ? 122.189 80.959 46.967 1.00 151.22 269 PRO A O 1
ATOM 3961 N N . LEU A 1 250 ? 121.600 80.309 44.908 1.00 151.48 270 LEU A N 1
ATOM 3962 C CA . LEU A 1 250 ? 120.826 79.160 45.339 1.00 151.48 270 LEU A CA 1
ATOM 3963 C C . LEU A 1 250 ? 121.677 78.085 45.924 1.00 151.48 270 LEU A C 1
ATOM 3964 O O . LEU A 1 250 ? 121.170 77.169 46.581 1.00 151.48 270 LEU A O 1
ATOM 3980 N N . ARG A 1 251 ? 122.983 78.188 45.715 1.00 157.21 271 ARG A N 1
ATOM 3981 C CA . ARG A 1 251 ? 123.918 77.251 46.309 1.00 157.21 271 ARG A CA 1
ATOM 3982 C C . ARG A 1 251 ? 123.965 77.465 47.813 1.00 157.21 271 ARG A C 1
ATOM 3983 O O . ARG A 1 251 ? 123.873 78.599 48.293 1.00 157.21 271 ARG A O 1
ATOM 4004 N N . SER A 1 252 ? 124.103 76.373 48.550 1.00 158.30 272 SER A N 1
ATOM 4005 C CA . SER A 1 252 ? 124.114 76.437 50.004 1.00 158.30 272 SER A CA 1
ATOM 4006 C C . SER A 1 252 ? 125.307 77.238 50.506 1.00 158.30 272 SER A C 1
ATOM 4007 O O . SER A 1 252 ? 126.424 77.094 50.001 1.00 158.30 272 SER A O 1
ATOM 4015 N N . GLY A 1 253 ? 125.060 78.092 51.499 1.00 153.56 273 GLY A N 1
ATOM 4016 C CA . GLY A 1 253 ? 126.106 78.849 52.151 1.00 153.56 273 GLY A CA 1
ATOM 4017 C C . GLY A 1 253 ? 126.438 80.175 51.507 1.00 153.56 273 GLY A C 1
ATOM 4018 O O . GLY A 1 253 ? 127.029 81.036 52.171 1.00 153.56 273 GLY A O 1
ATOM 4022 N N . GLU A 1 254 ? 126.081 80.371 50.244 1.00 155.90 274 GLU A N 1
ATOM 4023 C CA . GLU A 1 254 ? 126.390 81.604 49.541 1.00 155.90 274 GLU A CA 1
ATOM 4024 C C . GLU A 1 254 ? 125.285 82.627 49.754 1.00 155.90 274 GLU A C 1
ATOM 4025 O O . GLU A 1 254 ? 124.097 82.292 49.726 1.00 155.90 274 GLU A O 1
ATOM 4037 N N . GLY A 1 255 ? 125.682 83.866 49.975 1.00 149.74 275 GLY A N 1
ATOM 4038 C CA . GLY A 1 255 ? 124.740 84.959 50.067 1.00 149.74 275 GLY A CA 1
ATOM 4039 C C . GLY A 1 255 ? 124.857 85.699 51.386 1.00 149.74 275 GLY A C 1
ATOM 4040 O O . GLY A 1 255 ? 125.415 85.196 52.370 1.00 149.74 275 GLY A O 1
ATOM 4044 N N . ASP A 1 256 ? 124.325 86.918 51.405 1.00 148.59 276 ASP A N 1
ATOM 4045 C CA . ASP A 1 256 ? 124.272 87.761 52.598 1.00 148.59 276 ASP A CA 1
ATOM 4046 C C . ASP A 1 256 ? 122.835 88.239 52.739 1.00 148.59 276 ASP A C 1
ATOM 4047 O O . ASP A 1 256 ? 122.469 89.317 52.268 1.00 148.59 276 ASP A O 1
ATOM 4056 N N . PHE A 1 257 ? 122.020 87.426 53.398 1.00 142.34 277 PHE A N 1
ATOM 4057 C CA . PHE A 1 257 ? 120.617 87.745 53.574 1.00 142.34 277 PHE A CA 1
ATOM 4058 C C . PHE A 1 257 ? 120.071 86.939 54.737 1.00 142.34 277 PHE A C 1
ATOM 4059 O O . PHE A 1 257 ? 120.599 85.882 55.090 1.00 142.34 277 PHE A O 1
ATOM 4076 N N . GLU A 1 258 ? 118.995 87.450 55.321 1.00 135.12 278 GLU A N 1
ATOM 4077 C CA . GLU A 1 258 ? 118.311 86.792 56.422 1.00 135.12 278 GLU A CA 1
ATOM 4078 C C . GLU A 1 258 ? 116.882 86.507 56.001 1.00 135.12 278 GLU A C 1
ATOM 4079 O O . GLU A 1 258 ? 116.217 87.375 55.423 1.00 135.12 278 GLU A O 1
ATOM 4091 N N . LEU A 1 259 ? 116.413 85.293 56.285 1.00 131.39 279 LEU A N 1
ATOM 4092 C CA . LEU A 1 259 ? 115.025 84.931 56.035 1.00 131.39 279 LEU A CA 1
ATOM 4093 C C . LEU A 1 259 ? 114.320 84.843 57.378 1.00 131.39 279 LEU A C 1
ATOM 4094 O O . LEU A 1 259 ? 114.476 83.893 58.143 1.00 131.39 279 LEU A O 1
ATOM 4110 N N . VAL A 1 260 ? 113.536 85.874 57.671 1.00 127.66 280 VAL A N 1
ATOM 4111 C CA . VAL A 1 260 ? 112.814 85.922 58.928 1.00 127.66 280 VAL A CA 1
ATOM 4112 C C . VAL A 1 260 ? 111.434 85.321 58.737 1.00 127.66 280 VAL A C 1
ATOM 4113 O O . VAL A 1 260 ? 110.772 85.551 57.717 1.00 127.66 280 VAL A O 1
ATOM 4126 N N . LEU A 1 261 ? 110.991 84.564 59.727 1.00 126.31 281 LEU A N 1
ATOM 4127 C CA . LEU A 1 261 ? 109.703 83.897 59.697 1.00 126.31 281 LEU A CA 1
ATOM 4128 C C . LEU A 1 261 ? 108.900 84.295 60.917 1.00 126.31 281 LEU A C 1
ATOM 4129 O O . LEU A 1 261 ? 109.438 84.368 62.028 1.00 126.31 281 LEU A O 1
ATOM 4145 N N . ILE A 1 262 ? 107.613 84.520 60.698 1.00 120.13 282 ILE A N 1
ATOM 4146 C CA . ILE A 1 262 ? 106.712 85.049 61.701 1.00 120.13 282 ILE A CA 1
ATOM 4147 C C . ILE A 1 262 ? 105.401 84.297 61.616 1.00 120.13 282 ILE A C 1
ATOM 4148 O O . ILE A 1 262 ? 104.740 84.304 60.571 1.00 120.13 282 ILE A O 1
ATOM 4164 N N . LEU A 1 263 ? 105.024 83.662 62.713 1.00 115.87 283 LEU A N 1
ATOM 4165 C CA . LEU A 1 263 ? 103.735 83.009 62.847 1.00 115.87 283 LEU A CA 1
ATOM 4166 C C . LEU A 1 263 ? 102.894 83.821 63.813 1.00 115.87 283 LEU A C 1
ATOM 4167 O O . LEU A 1 263 ? 103.268 83.983 64.977 1.00 115.87 283 LEU A O 1
ATOM 4183 N N . SER A 1 264 ? 101.762 84.315 63.335 1.00 111.94 284 SER A N 1
ATOM 4184 C CA . SER A 1 264 ? 100.828 85.057 64.157 1.00 111.94 284 SER A CA 1
ATOM 4185 C C . SER A 1 264 ? 99.565 84.238 64.349 1.00 111.94 284 SER A C 1
ATOM 4186 O O . SER A 1 264 ? 99.009 83.688 63.394 1.00 111.94 284 SER A O 1
ATOM 4194 N N . GLY A 1 265 ? 99.115 84.164 65.592 1.00 107.57 285 GLY A N 1
ATOM 4195 C CA . GLY A 1 265 ? 97.917 83.400 65.869 1.00 107.57 285 GLY A CA 1
ATOM 4196 C C . GLY A 1 265 ? 97.348 83.752 67.219 1.00 107.57 285 GLY A C 1
ATOM 4197 O O . GLY A 1 265 ? 98.056 84.192 68.126 1.00 107.57 285 GLY A O 1
ATOM 4201 N N . THR A 1 266 ? 96.050 83.531 67.344 1.00 103.86 286 THR A N 1
ATOM 4202 C CA . THR A 1 266 ? 95.321 83.843 68.558 1.00 103.86 286 THR A CA 1
ATOM 4203 C C . THR A 1 266 ? 95.252 82.608 69.439 1.00 103.86 286 THR A C 1
ATOM 4204 O O . THR A 1 266 ? 95.067 81.494 68.942 1.00 103.86 286 THR A O 1
ATOM 4215 N N . VAL A 1 267 ? 95.407 82.812 70.739 1.00 101.00 287 VAL A N 1
ATOM 4216 C CA . VAL A 1 267 ? 95.328 81.726 71.704 1.00 101.00 287 VAL A CA 1
ATOM 4217 C C . VAL A 1 267 ? 93.866 81.454 72.019 1.00 101.00 287 VAL A C 1
ATOM 4218 O O . VAL A 1 267 ? 93.046 82.376 72.061 1.00 101.00 287 VAL A O 1
ATOM 4231 N N . GLU A 1 268 ? 93.542 80.187 72.257 1.00 105.10 288 GLU A N 1
ATOM 4232 C CA . GLU A 1 268 ? 92.151 79.799 72.435 1.00 105.10 288 GLU A CA 1
ATOM 4233 C C . GLU A 1 268 ? 91.679 80.088 73.849 1.00 105.10 288 GLU A C 1
ATOM 4234 O O . GLU A 1 268 ? 90.536 80.504 74.067 1.00 105.10 288 GLU A O 1
ATOM 4246 N N . SER A 1 269 ? 92.550 79.869 74.826 1.00 99.59 289 SER A N 1
ATOM 4247 C CA . SER A 1 269 ? 92.147 79.938 76.218 1.00 99.59 289 SER A CA 1
ATOM 4248 C C . SER A 1 269 ? 92.162 81.351 76.775 1.00 99.59 289 SER A C 1
ATOM 4249 O O . SER A 1 269 ? 91.625 81.576 77.863 1.00 99.59 289 SER A O 1
ATOM 4257 N N . THR A 1 270 ? 92.759 82.300 76.065 1.00 98.25 290 THR A N 1
ATOM 4258 C CA . THR A 1 270 ? 92.863 83.663 76.549 1.00 98.25 290 THR A CA 1
ATOM 4259 C C . THR A 1 270 ? 92.487 84.709 75.518 1.00 98.25 290 THR A C 1
ATOM 4260 O O . THR A 1 270 ? 92.428 85.892 75.865 1.00 98.25 290 THR A O 1
ATOM 4271 N N . SER A 1 271 ? 92.241 84.322 74.273 1.00 100.14 291 SER A N 1
ATOM 4272 C CA . SER A 1 271 ? 91.863 85.256 73.221 1.00 100.14 291 SER A CA 1
ATOM 4273 C C . SER A 1 271 ? 92.960 86.271 72.952 1.00 100.14 291 SER A C 1
ATOM 4274 O O . SER A 1 271 ? 92.715 87.322 72.357 1.00 100.14 291 SER A O 1
ATOM 4282 N N . ALA A 1 272 ? 94.172 85.967 73.388 1.00 99.78 292 ALA A N 1
ATOM 4283 C CA . ALA A 1 272 ? 95.294 86.860 73.182 1.00 99.78 292 ALA A CA 1
ATOM 4284 C C . ALA A 1 272 ? 96.063 86.476 71.932 1.00 99.78 292 ALA A C 1
ATOM 4285 O O . ALA A 1 272 ? 96.009 85.330 71.478 1.00 99.78 292 ALA A O 1
ATOM 4292 N N . THR A 1 273 ? 96.786 87.443 71.381 1.00 100.12 293 THR A N 1
ATOM 4293 C CA . THR A 1 273 ? 97.604 87.188 70.209 1.00 100.12 293 THR A CA 1
ATOM 4294 C C . THR A 1 273 ? 98.976 86.699 70.627 1.00 100.12 293 THR A C 1
ATOM 4295 O O . THR A 1 273 ? 99.449 86.996 71.726 1.00 100.12 293 THR A O 1
ATOM 4306 N N . CYS A 1 274 ? 99.616 85.956 69.739 1.00 106.07 294 CYS A N 1
ATOM 4307 C CA . CYS A 1 274 ? 100.957 85.450 69.950 1.00 106.07 294 CYS A CA 1
ATOM 4308 C C . CYS A 1 274 ? 101.675 85.466 68.616 1.00 106.07 294 CYS A C 1
ATOM 4309 O O . CYS A 1 274 ? 101.085 85.141 67.578 1.00 106.07 294 CYS A O 1
ATOM 4317 N N . GLN A 1 275 ? 102.940 85.849 68.651 1.00 113.88 295 GLN A N 1
ATOM 4318 C CA . GLN A 1 275 ? 103.766 85.973 67.463 1.00 113.88 295 GLN A CA 1
ATOM 4319 C C . GLN A 1 275 ? 105.067 85.244 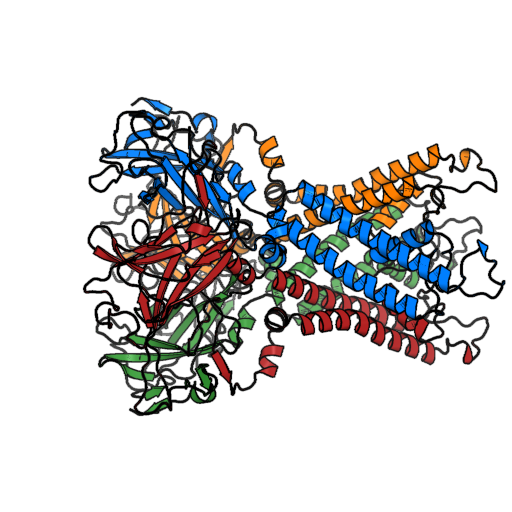67.743 1.00 113.88 295 GLN A C 1
ATOM 4320 O O . GLN A 1 275 ? 105.888 85.704 68.540 1.00 113.88 295 GLN A O 1
ATOM 4334 N N . VAL A 1 276 ? 105.242 84.107 67.098 1.00 115.19 296 VAL A N 1
ATOM 4335 C CA . VAL A 1 276 ? 106.509 83.400 67.155 1.00 115.19 296 VAL A CA 1
ATOM 4336 C C . VAL A 1 276 ? 107.365 83.877 65.998 1.00 115.19 296 VAL A C 1
ATOM 4337 O O . VAL A 1 276 ? 106.854 84.184 64.916 1.00 115.19 296 VAL A O 1
ATOM 4350 N N . ARG A 1 277 ? 108.667 83.929 66.221 1.00 117.60 297 ARG A N 1
ATOM 4351 C CA . ARG A 1 277 ? 109.595 84.472 65.250 1.00 117.60 297 ARG A CA 1
ATOM 4352 C C . ARG A 1 277 ? 110.816 83.582 65.179 1.00 117.60 297 ARG A C 1
ATOM 4353 O O . ARG A 1 277 ? 111.142 82.884 66.143 1.00 117.60 297 ARG A O 1
ATOM 4374 N N . THR A 1 278 ? 111.479 83.604 64.034 1.00 124.68 298 THR A N 1
ATOM 4375 C CA . THR A 1 278 ? 112.760 82.942 63.894 1.00 124.68 298 THR A CA 1
ATOM 4376 C C . THR A 1 278 ? 113.431 83.431 62.625 1.00 124.68 298 THR A C 1
ATOM 4377 O O . THR A 1 278 ? 112.887 84.250 61.883 1.00 124.68 298 THR A O 1
ATOM 4388 N N . SER A 1 279 ? 114.616 82.900 62.369 1.00 130.08 299 SER A N 1
ATOM 4389 C CA . SER A 1 279 ? 115.433 83.347 61.259 1.00 130.08 299 SER A CA 1
ATOM 4390 C C . SER A 1 279 ? 116.236 82.188 60.701 1.00 130.08 299 SER A C 1
ATOM 4391 O O . SER A 1 279 ? 116.638 81.276 61.426 1.00 130.08 299 SER A O 1
ATOM 4399 N N . TYR A 1 280 ? 116.469 82.248 59.398 1.00 132.76 300 TYR A N 1
ATOM 4400 C CA . TYR A 1 280 ? 117.294 81.285 58.691 1.00 132.76 300 TYR A CA 1
ATOM 4401 C C . TYR A 1 280 ? 118.360 82.047 57.923 1.00 132.76 300 TYR A C 1
ATOM 4402 O O . TYR A 1 280 ? 118.070 83.074 57.294 1.00 132.76 300 TYR A O 1
ATOM 4420 N N . LEU A 1 281 ? 119.586 81.557 57.995 1.00 139.15 301 LEU A N 1
ATOM 4421 C CA . LEU A 1 281 ? 120.704 82.159 57.302 1.00 139.15 301 LEU A CA 1
ATOM 4422 C C . LEU A 1 281 ? 120.986 81.393 56.022 1.00 139.15 301 LEU A C 1
ATOM 4423 O O . LEU A 1 281 ? 120.556 80.252 55.855 1.00 139.15 301 LEU A O 1
ATOM 4439 N N . PRO A 1 282 ? 121.724 81.996 55.092 1.00 143.96 302 PRO A N 1
ATOM 4440 C CA . PRO A 1 282 ? 121.992 81.301 53.827 1.00 143.96 302 PRO A CA 1
ATOM 4441 C C . PRO A 1 282 ? 122.631 79.944 54.037 1.00 143.96 302 PRO A C 1
ATOM 4442 O O . PRO A 1 282 ? 122.455 79.033 53.219 1.00 143.96 302 PRO A O 1
ATOM 4453 N N . GLU A 1 283 ? 123.372 79.790 55.132 1.00 143.14 303 GLU A N 1
ATOM 4454 C CA . GLU A 1 283 ? 124.014 78.516 55.429 1.00 143.14 303 GLU A CA 1
ATOM 4455 C C . GLU A 1 283 ? 123.018 77.511 55.986 1.00 143.14 303 GLU A C 1
ATOM 4456 O O . GLU A 1 283 ? 123.007 76.343 55.581 1.00 143.14 303 GLU A O 1
ATOM 4468 N N . GLU A 1 284 ? 122.174 77.948 56.921 1.00 138.82 304 GLU A N 1
ATOM 4469 C CA . GLU A 1 284 ? 121.259 77.027 57.585 1.00 138.82 304 GLU A CA 1
ATOM 4470 C C . GLU A 1 284 ? 120.329 76.353 56.588 1.00 138.82 304 GLU A C 1
ATOM 4471 O O . GLU A 1 284 ? 119.828 75.252 56.841 1.00 138.82 304 GLU A O 1
ATOM 4483 N N . ILE A 1 285 ? 120.081 76.998 55.450 1.00 138.19 305 ILE A N 1
ATOM 4484 C CA . ILE A 1 285 ? 119.159 76.436 54.479 1.00 138.19 305 ILE A CA 1
ATOM 4485 C C . ILE A 1 285 ? 119.834 75.299 53.737 1.00 138.19 305 ILE A C 1
ATOM 4486 O O . ILE A 1 285 ? 121.038 75.341 53.452 1.00 138.19 305 ILE A O 1
ATOM 4502 N N . LEU A 1 286 ? 119.050 74.282 53.403 1.00 140.01 306 LEU A N 1
ATOM 4503 C CA . LEU A 1 286 ? 119.566 73.053 52.831 1.00 140.01 306 LEU A CA 1
ATOM 4504 C C . LEU A 1 286 ? 118.867 72.773 51.509 1.00 140.01 306 LEU A C 1
ATOM 4505 O O . LEU A 1 286 ? 117.739 73.211 51.271 1.00 140.01 306 LEU A O 1
ATOM 4521 N N . TRP A 1 287 ? 119.558 72.030 50.648 1.00 144.58 307 TRP A N 1
ATOM 4522 C CA . TRP A 1 287 ? 119.150 71.829 49.265 1.00 144.58 307 TRP A CA 1
ATOM 4523 C C . TRP A 1 287 ? 118.743 70.382 49.046 1.00 144.58 307 TRP A C 1
ATOM 4524 O O . TRP A 1 287 ? 119.364 69.467 49.596 1.00 144.58 307 TRP A O 1
ATOM 4545 N N . GLY A 1 288 ? 117.715 70.182 48.228 1.00 144.26 308 GLY A N 1
ATOM 4546 C CA . GLY A 1 288 ? 117.306 68.840 47.851 1.00 144.26 308 GLY A CA 1
ATOM 4547 C C . GLY A 1 288 ? 117.077 67.918 49.028 1.00 144.26 308 GLY A C 1
ATOM 4548 O O . GLY A 1 288 ? 117.532 66.768 49.013 1.00 144.26 308 GLY A O 1
ATOM 4552 N N . TYR A 1 289 ? 116.389 68.403 50.055 1.00 143.54 309 TYR A N 1
ATOM 4553 C CA . TYR A 1 289 ? 116.042 67.612 51.225 1.00 143.54 309 TYR A CA 1
ATOM 4554 C C . TYR A 1 289 ? 114.560 67.789 51.517 1.00 143.54 309 TYR A C 1
ATOM 4555 O O . TYR A 1 289 ? 114.020 68.888 51.358 1.00 143.54 309 TYR A O 1
ATOM 4573 N N . GLU A 1 290 ? 113.910 66.709 51.936 1.00 143.35 310 GLU A N 1
ATOM 4574 C CA . GLU A 1 290 ? 112.497 66.711 52.283 1.00 143.35 310 GLU A CA 1
ATOM 4575 C C . GLU A 1 290 ? 112.346 66.238 53.721 1.00 143.35 310 GLU A C 1
ATOM 4576 O O . GLU A 1 290 ? 113.045 65.317 54.154 1.00 143.35 310 GLU A O 1
ATOM 4588 N N . PHE A 1 291 ? 111.435 66.864 54.457 1.00 138.12 311 PHE A N 1
ATOM 4589 C CA . PHE A 1 291 ? 111.276 66.536 55.865 1.00 138.12 311 PHE A CA 1
ATOM 4590 C C . PHE A 1 291 ? 110.732 65.126 56.032 1.00 138.12 311 PHE A C 1
ATOM 4591 O O . PHE A 1 291 ? 109.819 64.702 55.319 1.00 138.12 311 PHE A O 1
ATOM 4608 N N . THR A 1 292 ? 111.295 64.405 56.990 1.00 141.13 312 THR A N 1
ATOM 4609 C CA . THR A 1 292 ? 110.746 63.111 57.350 1.00 141.13 312 THR A CA 1
ATOM 4610 C C . THR A 1 292 ? 109.327 63.289 57.883 1.00 141.13 312 THR A C 1
ATOM 4611 O O . THR A 1 292 ? 109.090 64.159 58.729 1.00 141.13 312 THR A O 1
ATOM 4622 N N . PRO A 1 293 ? 108.362 62.494 57.424 1.00 141.86 313 PRO A N 1
ATOM 4623 C CA . PRO A 1 293 ? 107.022 62.576 58.017 1.00 141.86 313 PRO A CA 1
ATOM 4624 C C . PRO A 1 293 ? 107.057 62.142 59.472 1.00 141.86 313 PRO A C 1
ATOM 4625 O O . PRO A 1 293 ? 107.626 61.105 59.818 1.00 141.86 313 PRO A O 1
ATOM 4636 N N . ALA A 1 294 ? 106.441 62.951 60.327 1.00 139.53 314 ALA A N 1
ATOM 4637 C CA . ALA A 1 294 ? 106.420 62.708 61.759 1.00 139.53 314 ALA A CA 1
ATOM 4638 C C . ALA A 1 294 ? 105.038 62.306 62.255 1.00 139.53 314 ALA A C 1
ATOM 4639 O O . ALA A 1 294 ? 104.794 62.325 63.465 1.00 139.53 314 ALA A O 1
ATOM 4646 N N . ILE A 1 295 ? 104.134 61.941 61.352 1.00 141.80 315 ILE A N 1
ATOM 4647 C CA . ILE A 1 295 ? 102.781 61.531 61.698 1.00 141.80 315 ILE A CA 1
ATOM 4648 C C . ILE A 1 295 ? 102.609 60.072 61.322 1.00 141.80 315 ILE A C 1
ATOM 4649 O O . ILE A 1 295 ? 103.192 59.608 60.336 1.00 141.80 315 ILE A O 1
ATOM 4665 N N . SER A 1 296 ? 101.795 59.359 62.090 1.00 144.82 316 SER A N 1
ATOM 4666 C CA . SER A 1 296 ? 101.456 57.981 61.785 1.00 144.82 316 SER A CA 1
ATOM 4667 C C . SER A 1 296 ? 100.259 57.546 62.616 1.00 144.82 316 SER A C 1
ATOM 4668 O O . SER A 1 296 ? 99.988 58.092 63.690 1.00 144.82 316 SER A O 1
ATOM 4676 N N . LEU A 1 297 ? 99.535 56.570 62.084 1.00 148.94 317 LEU A N 1
ATOM 4677 C CA . LEU A 1 297 ? 98.349 56.048 62.741 1.00 148.94 317 LEU A CA 1
ATOM 4678 C C . LEU A 1 297 ? 98.716 55.305 64.015 1.00 148.94 317 LEU A C 1
ATOM 4679 O O . LEU A 1 297 ? 99.881 55.223 64.409 1.00 148.94 317 LEU A O 1
ATOM 4695 N N . SER A 1 298 ? 97.692 54.773 64.665 1.00 150.55 318 SER A N 1
ATOM 4696 C CA . SER A 1 298 ? 97.844 53.908 65.819 1.00 150.55 318 SER A CA 1
ATOM 4697 C C . SER A 1 298 ? 96.534 53.173 66.038 1.00 150.55 318 SER A C 1
ATOM 4698 O O . SER A 1 298 ? 95.458 53.659 65.680 1.00 150.55 318 SER A O 1
ATOM 4706 N N . ALA A 1 299 ? 96.632 51.987 66.639 1.00 151.78 319 ALA A N 1
ATOM 4707 C CA . ALA A 1 299 ? 95.425 51.268 67.028 1.00 151.78 319 ALA A CA 1
ATOM 4708 C C . ALA A 1 299 ? 94.528 52.150 67.882 1.00 151.78 319 ALA A C 1
ATOM 4709 O O . ALA A 1 299 ? 93.342 51.855 68.066 1.00 151.78 319 ALA A O 1
ATOM 4716 N N . SER A 1 300 ? 95.090 53.238 68.415 1.00 150.29 320 SER A N 1
ATOM 4717 C CA . SER A 1 300 ? 94.304 54.250 69.111 1.00 150.29 320 SER A CA 1
ATOM 4718 C C . SER A 1 300 ? 93.036 54.592 68.341 1.00 150.29 320 SER A C 1
ATOM 4719 O O . SER A 1 300 ? 92.003 54.919 68.936 1.00 150.29 320 SER A O 1
ATOM 4727 N N . GLY A 1 301 ? 93.101 54.527 67.015 1.00 150.42 321 GLY A N 1
ATOM 4728 C CA . GLY A 1 301 ? 92.195 55.268 66.175 1.00 150.42 321 GLY A CA 1
ATOM 4729 C C . GLY A 1 301 ? 92.522 56.743 66.158 1.00 150.42 321 GLY A C 1
ATOM 4730 O O . GLY A 1 301 ? 91.832 57.510 65.479 1.00 150.42 321 GLY A O 1
ATOM 4734 N N . LYS A 1 302 ? 93.558 57.151 66.887 1.00 145.29 322 LYS A N 1
ATOM 4735 C CA . LYS A 1 302 ? 93.990 58.533 67.003 1.00 145.29 322 LYS A CA 1
ATOM 4736 C C . LYS A 1 302 ? 95.261 58.714 66.192 1.00 145.29 322 LYS A C 1
ATOM 4737 O O . LYS A 1 302 ? 96.031 57.763 66.019 1.00 145.29 322 LYS A O 1
ATOM 4756 N N . TYR A 1 303 ? 95.474 59.926 65.693 1.00 142.52 323 TYR A N 1
ATOM 4757 C CA . TYR A 1 303 ? 96.721 60.236 65.017 1.00 142.52 323 TYR A CA 1
ATOM 4758 C C . TYR A 1 303 ? 97.778 60.632 66.038 1.00 142.52 323 TYR A C 1
ATOM 4759 O O . TYR A 1 303 ? 97.475 61.240 67.068 1.00 142.52 323 TYR A O 1
ATOM 4777 N N . VAL A 1 304 ? 99.027 60.281 65.749 1.00 138.62 324 VAL A N 1
ATOM 4778 C CA . VAL A 1 304 ? 100.136 60.492 66.667 1.00 138.62 324 VAL A CA 1
ATOM 4779 C C . VAL A 1 304 ? 101.201 61.322 65.969 1.00 138.62 324 VAL A C 1
ATOM 4780 O O . VAL A 1 304 ? 101.410 61.187 64.758 1.00 138.62 324 VAL A O 1
ATOM 4793 N N . ALA A 1 305 ? 101.875 62.171 66.739 1.00 134.90 325 ALA A N 1
ATOM 4794 C CA . ALA A 1 305 ? 102.953 63.011 66.234 1.00 134.90 325 ALA A CA 1
ATOM 4795 C C . ALA A 1 305 ? 104.236 62.672 66.981 1.00 134.90 325 ALA A C 1
ATOM 4796 O O . ALA A 1 305 ? 104.335 62.896 68.191 1.00 134.90 325 ALA A O 1
ATOM 4803 N N . ASP A 1 306 ? 105.217 62.139 66.263 1.00 137.24 326 ASP A N 1
ATOM 4804 C CA . ASP A 1 306 ? 106.516 61.814 66.837 1.00 137.24 326 ASP A CA 1
ATOM 4805 C C . ASP A 1 306 ? 107.463 62.976 66.574 1.00 137.24 326 ASP A C 1
ATOM 4806 O O . ASP A 1 306 ? 107.988 63.122 65.466 1.00 137.24 326 ASP A O 1
ATOM 4815 N N . PHE A 1 307 ? 107.696 63.791 67.600 1.00 131.08 327 PHE A N 1
ATOM 4816 C CA . PHE A 1 307 ? 108.472 65.011 67.436 1.00 131.08 327 PHE A CA 1
ATOM 4817 C C . PHE A 1 307 ? 109.952 64.752 67.224 1.00 131.08 327 PHE A C 1
ATOM 4818 O O . PHE A 1 307 ? 110.670 65.669 66.811 1.00 131.08 327 PHE A O 1
ATOM 4835 N N . SER A 1 308 ? 110.430 63.541 67.495 1.00 135.88 328 SER A N 1
ATOM 4836 C CA . SER A 1 308 ? 111.806 63.218 67.148 1.00 135.88 328 SER A CA 1
ATOM 4837 C C . SER A 1 308 ? 111.993 63.188 65.639 1.00 135.88 328 SER A C 1
ATOM 4838 O O . SER A 1 308 ? 113.105 63.408 65.146 1.00 135.88 328 SER A O 1
ATOM 4846 N N . LEU A 1 309 ? 110.922 62.927 64.898 1.00 138.64 329 LEU A N 1
ATOM 4847 C CA . LEU A 1 309 ? 110.929 62.997 63.446 1.00 138.64 329 LEU A CA 1
ATOM 4848 C C . LEU A 1 309 ? 110.682 64.407 62.938 1.00 138.64 329 LEU A C 1
ATOM 4849 O O . LEU A 1 309 ? 110.710 64.634 61.724 1.00 138.64 329 LEU A O 1
ATOM 4865 N N . PHE A 1 310 ? 110.443 65.354 63.842 1.00 132.74 330 PHE A N 1
ATOM 4866 C CA . PHE A 1 310 ? 110.131 66.719 63.443 1.00 132.74 330 PHE A CA 1
ATOM 4867 C C . PHE A 1 310 ? 111.276 67.334 62.652 1.00 132.74 330 PHE A C 1
ATOM 4868 O O . PHE A 1 310 ? 111.131 67.650 61.466 1.00 132.74 330 PHE A O 1
ATOM 4885 N N . ASP A 1 311 ? 112.425 67.509 63.294 1.00 136.92 331 ASP A N 1
ATOM 4886 C CA . ASP A 1 311 ? 113.595 68.095 62.660 1.00 136.92 331 ASP A CA 1
ATOM 4887 C C . ASP A 1 311 ? 114.279 67.150 61.685 1.00 136.92 331 ASP A C 1
ATOM 4888 O O . ASP A 1 311 ? 115.138 67.592 60.916 1.00 136.92 331 ASP A O 1
ATOM 4897 N N . GLN A 1 312 ? 113.925 65.871 61.694 1.00 140.70 332 GLN A N 1
ATOM 4898 C CA . GLN A 1 312 ? 114.580 64.906 60.828 1.00 140.70 332 GLN A CA 1
ATOM 4899 C C . GLN A 1 312 ? 114.242 65.177 59.370 1.00 140.70 332 GLN A C 1
ATOM 4900 O O . GLN A 1 312 ? 113.142 65.629 59.042 1.00 140.70 332 GLN A O 1
ATOM 4914 N N . VAL A 1 313 ? 115.203 64.895 58.496 1.00 141.72 333 VAL A N 1
ATOM 4915 C CA . VAL A 1 313 ? 115.068 65.135 57.068 1.00 141.72 333 VAL A CA 1
ATOM 4916 C C . VAL A 1 313 ? 115.700 63.980 56.311 1.00 141.72 333 VAL A C 1
ATOM 4917 O O . VAL A 1 313 ? 116.453 63.179 56.873 1.00 141.72 333 VAL A O 1
ATOM 4930 N N . VAL A 1 314 ? 115.393 63.903 55.020 1.00 143.31 334 VAL A N 1
ATOM 4931 C CA . VAL A 1 314 ? 115.911 62.859 54.151 1.00 143.31 334 VAL A CA 1
ATOM 4932 C C . VAL A 1 314 ? 116.218 63.468 52.793 1.00 143.31 334 VAL A C 1
ATOM 4933 O O . VAL A 1 314 ? 115.485 64.325 52.291 1.00 143.31 334 VAL A O 1
ATOM 4946 N N . LYS A 1 315 ? 117.305 63.006 52.190 1.00 144.58 335 LYS A N 1
ATOM 4947 C CA . LYS A 1 315 ? 117.712 63.513 50.890 1.00 144.58 335 LYS A CA 1
ATOM 4948 C C . LYS A 1 315 ? 116.772 63.008 49.807 1.00 144.58 335 LYS A C 1
ATOM 4949 O O . LYS A 1 315 ? 116.097 61.989 49.981 1.00 144.58 335 LYS A O 1
ATOM 4968 N N . VAL A 1 316 ? 116.732 63.726 48.692 1.00 142.20 336 VAL A N 1
ATOM 4969 C CA . VAL A 1 316 ? 115.870 63.372 47.578 1.00 142.20 336 VAL A CA 1
ATOM 4970 C C . VAL A 1 316 ? 116.722 63.036 46.363 1.00 142.20 336 VAL A C 1
ATOM 4971 O O . VAL A 1 316 ? 117.923 63.306 46.343 1.00 142.20 336 VAL A O 1
ATOM 4984 N N . ARG B 1 7 ? 84.641 55.190 63.647 1.00 149.80 27 ARG B N 1
ATOM 4985 C CA . ARG B 1 7 ? 85.859 55.100 62.852 1.00 149.80 27 ARG B CA 1
ATOM 4986 C C . ARG B 1 7 ? 86.907 56.086 63.344 1.00 149.80 27 ARG B C 1
ATOM 4987 O O . ARG B 1 7 ? 86.769 56.674 64.415 1.00 149.80 27 ARG B O 1
ATOM 5007 N N . ARG B 1 8 ? 87.958 56.259 62.548 1.00 148.81 28 ARG B N 1
ATOM 5008 C CA . ARG B 1 8 ? 88.988 57.232 62.877 1.00 148.81 28 ARG B CA 1
ATOM 5009 C C . ARG B 1 8 ? 88.574 58.608 62.381 1.00 148.81 28 ARG B C 1
ATOM 5010 O O . ARG B 1 8 ? 88.097 58.763 61.254 1.00 148.81 28 ARG B O 1
ATOM 5031 N N . ARG B 1 9 ? 88.761 59.612 63.229 1.00 136.83 29 ARG B N 1
ATOM 5032 C CA . ARG B 1 9 ? 88.429 60.975 62.858 1.00 136.83 29 ARG B CA 1
ATOM 5033 C C . ARG B 1 9 ? 89.364 61.928 63.578 1.00 136.83 29 ARG B C 1
ATOM 5034 O O . ARG B 1 9 ? 89.659 61.750 64.762 1.00 136.83 29 ARG B O 1
ATOM 5055 N N . VAL B 1 10 ? 89.824 62.939 62.846 1.00 134.21 30 VAL B N 1
ATOM 5056 C CA . VAL B 1 10 ? 90.723 63.927 63.424 1.00 134.21 30 VAL B CA 1
ATOM 5057 C C . VAL B 1 10 ? 90.030 64.685 64.542 1.00 134.21 30 VAL B C 1
ATOM 5058 O O . VAL B 1 10 ? 90.624 64.955 65.592 1.00 134.21 30 VAL B O 1
ATOM 5071 N N . LEU B 1 11 ? 88.774 65.056 64.328 1.00 130.29 31 LEU B N 1
ATOM 5072 C CA . LEU B 1 11 ? 88.014 65.835 65.291 1.00 130.29 31 LEU B CA 1
ATOM 5073 C C . LEU B 1 11 ? 86.754 65.081 65.667 1.00 130.29 31 LEU B C 1
ATOM 5074 O O . LEU B 1 11 ? 86.113 64.463 64.812 1.00 130.29 31 LEU B O 1
ATOM 5090 N N . THR B 1 12 ? 86.408 65.135 66.944 1.00 132.01 32 THR B N 1
ATOM 5091 C CA . THR B 1 12 ? 85.173 64.532 67.404 1.00 132.01 32 THR B CA 1
ATOM 5092 C C . THR B 1 12 ? 83.990 65.366 66.947 1.00 132.01 32 THR B C 1
ATOM 5093 O O . THR B 1 12 ? 84.104 66.577 66.743 1.00 132.01 32 THR B O 1
ATOM 5104 N N . LYS B 1 13 ? 82.846 64.710 66.790 1.00 132.57 33 LYS B N 1
ATOM 5105 C CA . LYS B 1 13 ? 81.609 65.409 66.479 1.00 132.57 33 LYS B CA 1
ATOM 5106 C C . LYS B 1 13 ? 81.420 66.588 67.424 1.00 132.57 33 LYS B C 1
ATOM 5107 O O . LYS B 1 13 ? 80.827 67.604 67.052 1.00 132.57 33 LYS B O 1
ATOM 5126 N N . ASP B 1 14 ? 81.931 66.459 68.644 1.00 131.80 34 ASP B N 1
ATOM 5127 C CA . ASP B 1 14 ? 81.826 67.493 69.661 1.00 131.80 34 ASP B CA 1
ATOM 5128 C C . ASP B 1 14 ? 82.793 68.641 69.437 1.00 131.80 34 ASP B C 1
ATOM 5129 O O . ASP B 1 14 ? 82.760 69.618 70.192 1.00 131.80 34 ASP B O 1
ATOM 5138 N N . GLY B 1 15 ? 83.654 68.546 68.432 1.00 126.70 35 GLY B N 1
ATOM 5139 C CA . GLY B 1 15 ? 84.605 69.599 68.162 1.00 126.70 35 GLY B CA 1
ATOM 5140 C C . GLY B 1 15 ? 85.914 69.483 68.903 1.00 126.70 35 GLY B C 1
ATOM 5141 O O . GLY B 1 15 ? 86.684 70.450 68.918 1.00 126.70 35 GLY B O 1
ATOM 5145 N N . ARG B 1 16 ? 86.198 68.337 69.512 1.00 128.72 36 ARG B N 1
ATOM 5146 C CA . ARG B 1 16 ? 87.411 68.159 70.291 1.00 128.72 36 ARG B CA 1
ATOM 5147 C C . ARG B 1 16 ? 88.500 67.526 69.443 1.00 128.72 36 ARG B C 1
ATOM 5148 O O . ARG B 1 16 ? 88.218 66.823 68.469 1.00 128.72 36 ARG B O 1
ATOM 5169 N N . SER B 1 17 ? 89.746 67.776 69.826 1.00 130.50 37 SER B N 1
ATOM 5170 C CA . SER B 1 17 ? 90.871 67.165 69.147 1.00 130.50 37 SER B CA 1
ATOM 5171 C C . SER B 1 17 ? 90.867 65.656 69.367 1.00 130.50 37 SER B C 1
ATOM 5172 O O . SER B 1 17 ? 90.178 65.122 70.239 1.00 130.50 37 SER B O 1
ATOM 5180 N N . ASN B 1 18 ? 91.655 64.966 68.547 1.00 136.49 38 ASN B N 1
ATOM 5181 C CA . ASN B 1 18 ? 91.766 63.516 68.639 1.00 136.49 38 ASN B CA 1
ATOM 5182 C C . ASN B 1 18 ? 93.205 63.055 68.457 1.00 136.49 38 ASN B C 1
ATOM 5183 O O . ASN B 1 18 ? 93.433 61.900 68.080 1.00 136.49 38 ASN B O 1
ATOM 5194 N N . VAL B 1 19 ? 94.173 63.930 68.700 1.00 135.64 39 VAL B N 1
ATOM 5195 C CA . VAL B 1 19 ? 95.575 63.670 68.410 1.00 135.64 39 VAL B CA 1
ATOM 5196 C C . VAL B 1 19 ? 96.323 63.492 69.721 1.00 135.64 39 VAL B C 1
ATOM 5197 O O . VAL B 1 19 ? 95.985 64.121 70.731 1.00 135.64 39 VAL B O 1
ATOM 5210 N N . ARG B 1 20 ? 97.335 62.633 69.703 1.00 137.03 40 ARG B N 1
ATOM 5211 C CA . ARG B 1 20 ? 98.200 62.399 70.848 1.00 137.03 40 ARG B CA 1
ATOM 5212 C C . ARG B 1 20 ? 99.645 62.659 70.452 1.00 137.03 40 ARG B C 1
ATOM 5213 O O . ARG B 1 20 ? 100.216 61.919 69.646 1.00 137.03 40 ARG B O 1
ATOM 5234 N N . MET B 1 21 ? 100.227 63.708 71.017 1.00 132.67 41 MET B N 1
ATOM 5235 C CA . MET B 1 21 ? 101.627 64.038 70.794 1.00 132.67 41 MET B CA 1
ATOM 5236 C C . MET B 1 21 ? 102.480 63.241 71.771 1.00 132.67 41 MET B C 1
ATOM 5237 O O . MET B 1 21 ? 102.090 63.052 72.927 1.00 132.67 41 MET B O 1
ATOM 5251 N N . GLU B 1 22 ? 103.638 62.775 71.312 1.00 133.32 42 GLU B N 1
ATOM 5252 C CA . GLU B 1 22 ? 104.456 61.853 72.079 1.00 133.32 42 GLU B CA 1
ATOM 5253 C C . GLU B 1 22 ? 105.936 62.116 71.856 1.00 133.32 42 GLU B C 1
ATOM 5254 O O . GLU B 1 22 ? 106.338 62.823 70.930 1.00 133.32 42 GLU B O 1
ATOM 5266 N N . HIS B 1 23 ? 106.743 61.523 72.732 1.00 130.98 43 HIS B N 1
ATOM 5267 C CA . HIS B 1 23 ? 108.195 61.534 72.596 1.00 130.98 43 HIS B CA 1
ATOM 5268 C C . HIS B 1 23 ? 108.724 62.958 72.515 1.00 130.98 43 HIS B C 1
ATOM 5269 O O . HIS B 1 23 ? 109.620 63.273 71.731 1.00 130.98 43 HIS B O 1
ATOM 5283 N N . ILE B 1 24 ? 108.154 63.829 73.340 1.00 125.94 44 ILE B N 1
ATOM 5284 C CA . ILE B 1 24 ? 108.601 65.213 73.412 1.00 125.94 44 ILE B CA 1
ATOM 5285 C C . ILE B 1 24 ? 109.775 65.275 74.377 1.00 125.94 44 ILE B C 1
ATOM 5286 O O . ILE B 1 24 ? 109.759 64.638 75.433 1.00 125.94 44 ILE B O 1
ATOM 5302 N N . ALA B 1 25 ? 110.796 66.037 74.013 1.00 124.83 45 ALA B N 1
ATOM 5303 C CA . ALA B 1 25 ? 111.951 66.189 74.876 1.00 124.83 45 ALA B CA 1
ATOM 5304 C C . ALA B 1 25 ? 111.875 67.514 75.615 1.00 124.83 45 ALA B C 1
ATOM 5305 O O . ALA B 1 25 ? 111.466 68.532 75.053 1.00 124.83 45 ALA B O 1
ATOM 5312 N N . ASP B 1 26 ? 112.272 67.498 76.882 1.00 122.03 46 ASP B N 1
ATOM 5313 C CA . ASP B 1 26 ? 112.339 68.714 77.686 1.00 122.03 46 ASP B CA 1
ATOM 5314 C C . ASP B 1 26 ? 110.944 69.278 77.925 1.00 122.03 46 ASP B C 1
ATOM 5315 O O . ASP B 1 26 ? 110.740 70.490 77.988 1.00 122.03 46 ASP B O 1
ATOM 5324 N N . LYS B 1 27 ? 109.977 68.379 78.082 1.00 117.23 47 LYS B N 1
ATOM 5325 C CA . LYS B 1 27 ? 108.610 68.792 78.356 1.00 117.23 47 LYS B CA 1
ATOM 5326 C C . LYS B 1 27 ? 108.502 69.448 79.725 1.00 117.23 47 LYS B C 1
ATOM 5327 O O . LYS B 1 27 ? 107.930 70.537 79.869 1.00 117.23 47 LYS B O 1
ATOM 5346 N N . ARG B 1 28 ? 109.062 68.795 80.742 1.00 114.26 48 ARG B N 1
ATOM 5347 C CA . ARG B 1 28 ? 108.870 69.245 82.113 1.00 114.26 48 ARG B CA 1
ATOM 5348 C C . ARG B 1 28 ? 109.404 70.652 82.312 1.00 114.26 48 ARG B C 1
ATOM 5349 O O . ARG B 1 28 ? 108.686 71.536 82.792 1.00 114.26 48 ARG B O 1
ATOM 5370 N N . PHE B 1 29 ? 110.667 70.871 81.966 1.00 112.83 49 PHE B N 1
ATOM 5371 C CA . PHE B 1 29 ? 111.260 72.185 82.157 1.00 112.83 49 PHE B CA 1
ATOM 5372 C C . PHE B 1 29 ? 110.458 73.252 81.433 1.00 112.83 49 PHE B C 1
ATOM 5373 O O . PHE B 1 29 ? 110.158 74.308 82.001 1.00 112.83 49 PHE B O 1
ATOM 5390 N N . LEU B 1 30 ? 110.089 72.984 80.183 1.00 113.59 50 LEU B N 1
ATOM 5391 C CA . LEU B 1 30 ? 109.296 73.944 79.431 1.00 113.59 50 LEU B CA 1
ATOM 5392 C C . LEU B 1 30 ? 108.034 74.314 80.185 1.00 113.59 50 LEU B C 1
ATOM 5393 O O . LEU B 1 30 ? 107.773 75.495 80.433 1.00 113.59 50 LEU B O 1
ATOM 5409 N N . TYR B 1 31 ? 107.240 73.315 80.562 1.00 108.60 51 TYR B N 1
ATOM 5410 C CA . TYR B 1 31 ? 106.026 73.602 81.310 1.00 108.60 51 TYR B CA 1
ATOM 5411 C C . TYR B 1 31 ? 106.331 74.432 82.546 1.00 108.60 51 TYR B C 1
ATOM 5412 O O . TYR B 1 31 ? 105.556 75.323 82.908 1.00 108.60 51 TYR B O 1
ATOM 5430 N N . LEU B 1 32 ? 107.459 74.165 83.200 1.00 107.37 52 LEU B N 1
ATOM 5431 C CA . LEU B 1 32 ? 107.793 74.930 84.394 1.00 107.37 52 LEU B CA 1
ATOM 5432 C C . LEU B 1 32 ? 108.135 76.369 84.050 1.00 107.37 52 LEU B C 1
ATOM 5433 O O . LEU B 1 32 ? 108.017 77.254 84.903 1.00 107.37 52 LEU B O 1
ATOM 5449 N N . LYS B 1 33 ? 108.564 76.623 82.817 1.00 108.97 53 LYS B N 1
ATOM 5450 C CA . LYS B 1 33 ? 108.854 77.995 82.422 1.00 108.97 53 LYS B CA 1
ATOM 5451 C C . LYS B 1 33 ? 107.579 78.814 82.312 1.00 108.97 53 LYS B C 1
ATOM 5452 O O . LYS B 1 33 ? 107.495 79.921 82.856 1.00 108.97 53 LYS B O 1
ATOM 5471 N N . ASP B 1 34 ? 106.583 78.295 81.607 1.00 104.13 54 ASP B N 1
ATOM 5472 C CA . ASP B 1 34 ? 105.295 78.955 81.452 1.00 104.13 54 ASP B CA 1
ATOM 5473 C C . ASP B 1 34 ? 104.285 78.300 82.386 1.00 104.13 54 ASP B C 1
ATOM 5474 O O . ASP B 1 34 ? 103.543 77.391 82.015 1.00 104.13 54 ASP B O 1
ATOM 5483 N N . LEU B 1 35 ? 104.263 78.785 83.623 1.00 93.15 55 LEU B N 1
ATOM 5484 C CA . LEU B 1 35 ? 103.368 78.220 84.619 1.00 93.15 55 LEU B CA 1
ATOM 5485 C C . LEU B 1 35 ? 101.937 78.661 84.377 1.00 93.15 55 LEU B C 1
ATOM 5486 O O . LEU B 1 35 ? 100.990 77.913 84.637 1.00 93.15 55 LEU B O 1
ATOM 5502 N N . TRP B 1 36 ? 101.767 79.885 83.893 1.00 86.23 56 TRP B N 1
ATOM 5503 C CA . TRP B 1 36 ? 100.436 80.427 83.671 1.00 86.23 56 TRP B CA 1
ATOM 5504 C C . TRP B 1 36 ? 99.625 79.514 82.772 1.00 86.23 56 TRP B C 1
ATOM 5505 O O . TRP B 1 36 ? 98.585 78.975 83.176 1.00 86.23 56 TRP B O 1
ATOM 5526 N N . THR B 1 37 ? 100.097 79.327 81.545 1.00 95.70 57 THR B N 1
ATOM 5527 C CA . THR B 1 37 ? 99.400 78.473 80.599 1.00 95.70 57 THR B CA 1
ATOM 5528 C C . THR B 1 37 ? 99.228 77.072 81.151 1.00 95.70 57 THR B C 1
ATOM 5529 O O . THR B 1 37 ? 98.191 76.434 80.941 1.00 95.70 57 THR B O 1
ATOM 5540 N N . THR B 1 38 ? 100.237 76.576 81.856 1.00 95.42 58 THR B N 1
ATOM 5541 C CA . THR B 1 38 ? 100.165 75.227 82.391 1.00 95.42 58 THR B CA 1
ATOM 5542 C C . THR B 1 38 ? 98.982 75.082 83.328 1.00 95.42 58 THR B C 1
ATOM 5543 O O . THR B 1 38 ? 98.088 74.260 83.104 1.00 95.42 58 THR B O 1
ATOM 5554 N N . PHE B 1 39 ? 98.960 75.884 84.385 1.00 89.65 59 PHE B N 1
ATOM 5555 C CA . PHE B 1 39 ? 97.864 75.823 85.335 1.00 89.65 59 PHE B CA 1
ATOM 5556 C C . PHE B 1 39 ? 96.530 76.061 84.660 1.00 89.65 59 PHE B C 1
ATOM 5557 O O . PHE B 1 39 ? 95.527 75.457 85.049 1.00 89.65 59 PHE B O 1
ATOM 5574 N N . ILE B 1 40 ? 96.491 76.923 83.652 1.00 88.24 60 ILE B N 1
ATOM 5575 C CA . ILE B 1 40 ? 95.226 77.174 82.983 1.00 88.24 60 ILE B CA 1
ATOM 5576 C C . ILE B 1 40 ? 94.740 75.918 82.281 1.00 88.24 60 ILE B C 1
ATOM 5577 O O . ILE B 1 40 ? 93.561 75.559 82.367 1.00 88.24 60 ILE B O 1
ATOM 5593 N N . ASP B 1 41 ? 95.635 75.229 81.584 1.00 96.61 61 ASP B N 1
ATOM 5594 C CA . ASP B 1 41 ? 95.249 74.056 80.818 1.00 96.61 61 ASP B CA 1
ATOM 5595 C C . ASP B 1 41 ? 95.124 72.811 81.675 1.00 96.61 61 ASP B C 1
ATOM 5596 O O . ASP B 1 41 ? 94.698 71.769 81.171 1.00 96.61 61 ASP B O 1
ATOM 5605 N N . MET B 1 42 ? 95.482 72.893 82.948 1.00 92.74 62 MET B N 1
ATOM 5606 C CA . MET B 1 42 ? 95.488 71.714 83.793 1.00 92.74 62 MET B CA 1
ATOM 5607 C C . MET B 1 42 ? 94.076 71.243 84.093 1.00 92.74 62 MET B C 1
ATOM 5608 O O . MET B 1 42 ? 93.096 71.965 83.899 1.00 92.74 62 MET B O 1
ATOM 5622 N N . GLN B 1 43 ? 93.984 70.013 84.583 1.00 94.58 63 GLN B N 1
ATOM 5623 C CA . GLN B 1 43 ? 92.703 69.438 84.934 1.00 94.58 63 GLN B CA 1
ATOM 5624 C C . GLN B 1 43 ? 92.137 70.105 86.176 1.00 94.58 63 GLN B C 1
ATOM 5625 O O . GLN B 1 43 ? 92.861 70.633 87.022 1.00 94.58 63 GLN B O 1
ATOM 5639 N N . TRP B 1 44 ? 90.814 70.055 86.288 1.00 94.18 64 TRP B N 1
ATOM 5640 C CA . TRP B 1 44 ? 90.148 70.745 87.380 1.00 94.18 64 TRP B CA 1
ATOM 5641 C C . TRP B 1 44 ? 90.519 70.142 88.722 1.00 94.18 64 TRP B C 1
ATOM 5642 O O . TRP B 1 44 ? 90.761 70.867 89.693 1.00 94.18 64 TRP B O 1
ATOM 5663 N N . ARG B 1 45 ? 90.566 68.817 88.802 1.00 97.03 65 ARG B N 1
ATOM 5664 C CA . ARG B 1 45 ? 90.797 68.182 90.091 1.00 97.03 65 ARG B CA 1
ATOM 5665 C C . ARG B 1 45 ? 92.163 68.544 90.644 1.00 97.03 65 ARG B C 1
ATOM 5666 O O . ARG B 1 45 ? 92.273 69.019 91.779 1.00 97.03 65 ARG B O 1
ATOM 5687 N N . TYR B 1 46 ? 93.217 68.311 89.867 1.00 93.63 66 TYR B N 1
ATOM 5688 C CA . TYR B 1 46 ? 94.543 68.704 90.312 1.00 93.63 66 TYR B CA 1
ATOM 5689 C C . TYR B 1 46 ? 94.609 70.191 90.614 1.00 93.63 66 TYR B C 1
ATOM 5690 O O . TYR B 1 46 ? 95.353 70.609 91.505 1.00 93.63 66 TYR B O 1
ATOM 5708 N N . LYS B 1 47 ? 93.806 70.995 89.923 1.00 89.13 67 LYS B N 1
ATOM 5709 C CA . LYS B 1 47 ? 93.855 72.434 90.134 1.00 89.13 67 LYS B CA 1
ATOM 5710 C C . LYS B 1 47 ? 93.287 72.805 91.492 1.00 89.13 67 LYS B C 1
ATOM 5711 O O . LYS B 1 47 ? 93.882 73.599 92.229 1.00 89.13 67 LYS B O 1
ATOM 5730 N N . LEU B 1 48 ? 92.132 72.244 91.837 1.00 89.76 68 LEU B N 1
ATOM 5731 C CA . LEU B 1 48 ? 91.565 72.478 93.157 1.00 89.76 68 LEU B CA 1
ATOM 5732 C C . LEU B 1 48 ? 92.477 71.929 94.237 1.00 89.76 68 LEU B C 1
ATOM 5733 O O . LEU B 1 48 ? 92.641 72.541 95.302 1.00 89.76 68 LEU B O 1
ATOM 5749 N N . LEU B 1 49 ? 93.057 70.760 93.988 1.00 87.49 69 LEU B N 1
ATOM 5750 C CA . LEU B 1 49 ? 94.035 70.215 94.912 1.00 87.49 69 LEU B CA 1
ATOM 5751 C C . LEU B 1 49 ? 95.129 71.226 95.179 1.00 87.49 69 LEU B C 1
ATOM 5752 O O . LEU B 1 49 ? 95.499 71.470 96.327 1.00 87.49 69 LEU B O 1
ATOM 5768 N N . LEU B 1 50 ? 95.658 71.823 94.118 1.00 86.79 70 LEU B N 1
ATOM 5769 C CA . LEU B 1 50 ? 96.778 72.739 94.263 1.00 86.79 70 LEU B CA 1
ATOM 5770 C C . LEU B 1 50 ? 96.356 74.013 94.971 1.00 86.79 70 LEU B C 1
ATOM 5771 O O . LEU B 1 50 ? 97.121 74.584 95.747 1.00 86.79 70 LEU B O 1
ATOM 5787 N N . PHE B 1 51 ? 95.147 74.477 94.698 1.00 85.56 71 PHE B N 1
ATOM 5788 C CA . PHE B 1 51 ? 94.590 75.632 95.389 1.00 85.56 71 PHE B CA 1
ATOM 5789 C C . PHE B 1 51 ? 94.566 75.403 96.898 1.00 85.56 71 PHE B C 1
ATOM 5790 O O . PHE B 1 51 ? 95.202 76.132 97.686 1.00 85.56 71 PHE B O 1
ATOM 5807 N N . SER B 1 52 ? 93.832 74.371 97.312 1.00 86.04 72 SER B N 1
ATOM 5808 C CA . SER B 1 52 ? 93.737 74.039 98.725 1.00 86.04 72 SER B CA 1
ATOM 5809 C C . SER B 1 52 ? 95.109 73.792 99.322 1.00 86.04 72 SER B C 1
ATOM 5810 O O . SER B 1 52 ? 95.381 74.180 100.463 1.00 86.04 72 SER B O 1
ATOM 5818 N N . ALA B 1 53 ? 95.983 73.129 98.570 1.00 85.16 73 ALA B N 1
ATOM 5819 C CA . ALA B 1 53 ? 97.305 72.820 99.079 1.00 85.16 73 ALA B CA 1
ATOM 5820 C C . ALA B 1 53 ? 98.099 74.085 99.311 1.00 85.16 73 ALA B C 1
ATOM 5821 O O . ALA B 1 53 ? 98.674 74.267 100.379 1.00 85.16 73 ALA B O 1
ATOM 5828 N N . THR B 1 54 ? 98.138 74.974 98.330 1.00 85.77 74 THR B N 1
ATOM 5829 C CA . THR B 1 54 ? 98.768 76.262 98.549 1.00 85.77 74 THR B CA 1
ATOM 5830 C C . THR B 1 54 ? 98.355 76.826 99.889 1.00 85.77 74 THR B C 1
ATOM 5831 O O . THR B 1 54 ? 99.182 76.982 100.797 1.00 85.77 74 THR B O 1
ATOM 5842 N N . PHE B 1 55 ? 97.060 77.082 100.049 1.00 85.88 75 PHE B N 1
ATOM 5843 C CA . PHE B 1 55 ? 96.613 77.758 101.261 1.00 85.88 75 PHE B CA 1
ATOM 5844 C C . PHE B 1 55 ? 97.020 76.978 102.508 1.00 85.88 75 PHE B C 1
ATOM 5845 O O . PHE B 1 55 ? 97.811 77.455 103.340 1.00 85.88 75 PHE B O 1
ATOM 5862 N N . ALA B 1 56 ? 96.502 75.760 102.640 1.00 83.50 76 ALA B N 1
ATOM 5863 C CA . ALA B 1 56 ? 96.644 75.029 103.889 1.00 83.50 76 ALA B CA 1
ATOM 5864 C C . ALA B 1 56 ? 98.090 74.657 104.162 1.00 83.50 76 ALA B C 1
ATOM 5865 O O . ALA B 1 56 ? 98.532 74.676 105.313 1.00 83.50 76 ALA B O 1
ATOM 5872 N N . GLY B 1 57 ? 98.845 74.314 103.126 1.00 83.00 77 GLY B N 1
ATOM 5873 C CA . GLY B 1 57 ? 100.211 73.894 103.327 1.00 83.00 77 GLY B CA 1
ATOM 5874 C C . GLY B 1 57 ? 101.124 75.043 103.686 1.00 83.00 77 GLY B C 1
ATOM 5875 O O . GLY B 1 57 ? 102.040 74.886 104.492 1.00 83.00 77 GLY B O 1
ATOM 5879 N N . THR B 1 58 ? 100.902 76.215 103.094 1.00 83.99 78 THR B N 1
ATOM 5880 C CA . THR B 1 58 ? 101.631 77.380 103.564 1.00 83.99 78 THR B CA 1
ATOM 5881 C C . THR B 1 58 ? 101.343 77.621 105.033 1.00 83.99 78 THR B C 1
ATOM 5882 O O . THR B 1 58 ? 102.266 77.811 105.840 1.00 83.99 78 THR B O 1
ATOM 5893 N N . TRP B 1 59 ? 100.060 77.613 105.397 1.00 82.73 79 TRP B N 1
ATOM 5894 C CA . TRP B 1 59 ? 99.705 77.749 106.802 1.00 82.73 79 TRP B CA 1
ATOM 5895 C C . TRP B 1 59 ? 100.475 76.752 107.653 1.00 82.73 79 TRP B C 1
ATOM 5896 O O . TRP B 1 59 ? 101.097 77.120 108.655 1.00 82.73 79 TRP B O 1
ATOM 5917 N N . PHE B 1 60 ? 100.482 75.491 107.232 1.00 85.86 80 PHE B N 1
ATOM 5918 C CA . PHE B 1 60 ? 101.057 74.423 108.036 1.00 85.86 80 PHE B CA 1
ATOM 5919 C C . PHE B 1 60 ? 102.559 74.589 108.188 1.00 85.86 80 PHE B C 1
ATOM 5920 O O . PHE B 1 60 ? 103.098 74.482 109.296 1.00 85.86 80 PHE B O 1
ATOM 5937 N N . LEU B 1 61 ? 103.254 74.839 107.083 1.00 83.45 81 LEU B N 1
ATOM 5938 C CA . LEU B 1 61 ? 104.699 74.988 107.138 1.00 83.45 81 LEU B CA 1
ATOM 5939 C C . LEU B 1 61 ? 105.096 76.154 108.021 1.00 83.45 81 LEU B C 1
ATOM 5940 O O . LEU B 1 61 ? 105.971 76.025 108.889 1.00 83.45 81 LEU B O 1
ATOM 5956 N N . PHE B 1 62 ? 104.482 77.312 107.806 1.00 83.84 82 PHE B N 1
ATOM 5957 C CA . PHE B 1 62 ? 104.879 78.460 108.598 1.00 83.84 82 PHE B CA 1
ATOM 5958 C C . PHE B 1 62 ? 104.501 78.265 110.059 1.00 83.84 82 PHE B C 1
ATOM 5959 O O . PHE B 1 62 ? 105.184 78.772 110.955 1.00 83.84 82 PHE B O 1
ATOM 5976 N N . GLY B 1 63 ? 103.456 77.484 110.326 1.00 87.11 83 GLY B N 1
ATOM 5977 C CA . GLY B 1 63 ? 103.152 77.138 111.701 1.00 87.11 83 GLY B CA 1
ATOM 5978 C C . GLY B 1 63 ? 104.229 76.280 112.327 1.00 87.11 83 GLY B C 1
ATOM 5979 O O . GLY B 1 63 ? 104.605 76.476 113.485 1.00 87.11 83 GLY B O 1
ATOM 5983 N N . VAL B 1 64 ? 104.732 75.309 111.572 1.00 85.41 84 VAL B N 1
ATOM 5984 C CA . VAL B 1 64 ? 105.855 74.513 112.046 1.00 85.41 84 VAL B CA 1
ATOM 5985 C C . VAL B 1 64 ? 107.028 75.413 112.383 1.00 85.41 84 VAL B C 1
ATOM 5986 O O . VAL B 1 64 ? 107.713 75.228 113.398 1.00 85.41 84 VAL B O 1
ATOM 5999 N N . VAL B 1 65 ? 107.293 76.387 111.522 1.00 84.83 85 VAL B N 1
ATOM 6000 C CA . VAL B 1 65 ? 108.410 77.289 111.763 1.00 84.83 85 VAL B CA 1
ATOM 6001 C C . VAL B 1 65 ? 108.187 78.073 113.045 1.00 84.83 85 VAL B C 1
ATOM 6002 O O . VAL B 1 65 ? 109.108 78.261 113.849 1.00 84.83 85 VAL B O 1
ATOM 6015 N N . TRP B 1 66 ? 106.967 78.557 113.245 1.00 86.01 86 TRP B N 1
ATOM 6016 C CA . TRP B 1 66 ? 106.665 79.296 114.461 1.00 86.01 86 TRP B CA 1
ATOM 6017 C C . TRP B 1 66 ? 106.875 78.422 115.687 1.00 86.01 86 TRP B C 1
ATOM 6018 O O . TRP B 1 66 ? 107.381 78.885 116.715 1.00 86.01 86 TRP B O 1
ATOM 6039 N N . TYR B 1 67 ? 106.501 77.150 115.587 1.00 90.31 87 TYR B N 1
ATOM 6040 C CA . TYR B 1 67 ? 106.730 76.218 116.684 1.00 90.31 87 TYR B CA 1
ATOM 6041 C C . TYR B 1 67 ? 108.212 76.093 116.989 1.00 90.31 87 TYR B C 1
ATOM 6042 O O . TYR B 1 67 ? 108.630 76.160 118.152 1.00 90.31 87 TYR B O 1
ATOM 6060 N N . LEU B 1 68 ? 109.020 75.896 115.954 1.00 91.25 88 LEU B N 1
ATOM 6061 C CA . LEU B 1 68 ? 110.457 75.788 116.164 1.00 91.25 88 LEU B CA 1
ATOM 6062 C C . LEU B 1 68 ? 111.004 77.038 116.826 1.00 91.25 88 LEU B C 1
ATOM 6063 O O . LEU B 1 68 ? 111.872 76.962 117.704 1.00 91.25 88 LEU B O 1
ATOM 6079 N N . VAL B 1 69 ? 110.517 78.201 116.408 1.00 92.21 89 VAL B N 1
ATOM 6080 C CA . VAL B 1 69 ? 110.999 79.446 116.990 1.00 92.21 89 VAL B CA 1
ATOM 6081 C C . VAL B 1 69 ? 110.649 79.495 118.465 1.00 92.21 89 VAL B C 1
ATOM 6082 O O . VAL B 1 69 ? 111.485 79.820 119.316 1.00 92.21 89 VAL B O 1
ATOM 6095 N N . ALA B 1 70 ? 109.400 79.172 118.787 1.00 98.00 90 ALA B N 1
ATOM 6096 C CA . ALA B 1 70 ? 108.997 79.093 120.182 1.00 98.00 90 ALA B CA 1
ATOM 6097 C C . ALA B 1 70 ? 109.931 78.187 120.959 1.00 98.00 90 ALA B C 1
ATOM 6098 O O . ALA B 1 70 ? 110.283 78.472 122.109 1.00 98.00 90 ALA B O 1
ATOM 6105 N N . VAL B 1 71 ? 110.342 77.086 120.340 1.00 98.47 91 VAL B N 1
ATOM 6106 C CA . VAL B 1 71 ? 111.247 76.158 121.005 1.00 98.47 91 VAL B CA 1
ATOM 6107 C C . VAL B 1 71 ? 112.575 76.835 121.299 1.00 98.47 91 VAL B C 1
ATOM 6108 O O . VAL B 1 71 ? 113.013 76.916 122.452 1.00 98.47 91 VAL B O 1
ATOM 6121 N N . ALA B 1 72 ? 113.237 77.327 120.255 1.00 100.30 92 ALA B N 1
ATOM 6122 C CA . ALA B 1 72 ? 114.561 77.909 120.428 1.00 100.30 92 ALA B CA 1
ATOM 6123 C C . ALA B 1 72 ? 114.567 78.991 121.490 1.00 100.30 92 ALA B C 1
ATOM 6124 O O . ALA B 1 72 ? 115.546 79.129 122.229 1.00 100.30 92 ALA B O 1
ATOM 6131 N N . HIS B 1 73 ? 113.496 79.762 121.581 1.00 104.86 93 HIS B N 1
ATOM 6132 C CA . HIS B 1 73 ? 113.384 80.807 122.580 1.00 104.86 93 HIS B CA 1
ATOM 6133 C C . HIS B 1 73 ? 112.955 80.268 123.935 1.00 104.86 93 HIS B C 1
ATOM 6134 O O . HIS B 1 73 ? 112.821 81.047 124.883 1.00 104.86 93 HIS B O 1
ATOM 6148 N N . GLY B 1 74 ? 112.742 78.961 124.048 1.00 109.17 94 GLY B N 1
ATOM 6149 C CA . GLY B 1 74 ? 112.321 78.382 125.306 1.00 109.17 94 GLY B CA 1
ATOM 6150 C C . GLY B 1 74 ? 110.994 78.899 125.798 1.00 109.17 94 GLY B C 1
ATOM 6151 O O . GLY B 1 74 ? 110.823 79.110 127.000 1.00 109.17 94 GLY B O 1
ATOM 6155 N N . ASP B 1 75 ? 110.043 79.109 124.892 1.00 111.05 95 ASP B N 1
ATOM 6156 C CA . ASP B 1 75 ? 108.770 79.696 125.285 1.00 111.05 95 ASP B CA 1
ATOM 6157 C C . ASP B 1 75 ? 107.786 78.628 125.735 1.00 111.05 95 ASP B C 1
ATOM 6158 O O . ASP B 1 75 ? 106.741 78.942 126.317 1.00 111.05 95 ASP B O 1
ATOM 6167 N N . LEU B 1 76 ? 108.096 77.364 125.474 1.00 114.11 96 LEU B N 1
ATOM 6168 C CA . LEU B 1 76 ? 107.171 76.293 125.804 1.00 114.11 96 LEU B CA 1
ATOM 6169 C C . LEU B 1 76 ? 106.918 76.231 127.301 1.00 114.11 96 LEU B C 1
ATOM 6170 O O . LEU B 1 76 ? 107.792 76.540 128.112 1.00 114.11 96 LEU B O 1
ATOM 6186 N N . LEU B 1 77 ? 105.706 75.810 127.662 1.00 120.51 97 LEU B N 1
ATOM 6187 C CA . LEU B 1 77 ? 105.374 75.635 129.069 1.00 120.51 97 LEU B CA 1
ATOM 6188 C C . LEU B 1 77 ? 106.108 74.447 129.662 1.00 120.51 97 LEU B C 1
ATOM 6189 O O . LEU B 1 77 ? 106.614 74.525 130.787 1.00 120.51 97 LEU B O 1
ATOM 6205 N N . GLU B 1 78 ? 106.172 73.343 128.918 1.00 129.11 98 GLU B N 1
ATOM 6206 C CA . GLU B 1 78 ? 106.798 72.126 129.415 1.00 129.11 98 GLU B CA 1
ATOM 6207 C C . GLU B 1 78 ? 108.163 72.390 130.029 1.00 129.11 98 GLU B C 1
ATOM 6208 O O . GLU B 1 78 ? 108.540 71.710 130.989 1.00 129.11 98 GLU B O 1
ATOM 6220 N N . LEU B 1 79 ? 108.905 73.361 129.506 1.00 128.95 99 LEU B N 1
ATOM 6221 C CA . LEU B 1 79 ? 110.242 73.653 130.001 1.00 128.95 99 LEU B CA 1
ATOM 6222 C C . LEU B 1 79 ? 110.245 74.672 131.132 1.00 128.95 99 LEU B C 1
ATOM 6223 O O . LEU B 1 79 ? 111.321 75.008 131.637 1.00 128.95 99 LEU B O 1
ATOM 6239 N N . GLY B 1 80 ? 109.080 75.171 131.540 1.00 130.93 100 GLY B N 1
ATOM 6240 C CA . GLY B 1 80 ? 108.974 75.986 132.727 1.00 130.93 100 GLY B CA 1
ATOM 6241 C C . GLY B 1 80 ? 109.644 77.338 132.596 1.00 130.93 100 GLY B C 1
ATOM 6242 O O . GLY B 1 80 ? 110.662 77.617 133.237 1.00 130.93 100 GLY B O 1
ATOM 6246 N N . PRO B 1 81 ? 109.085 78.207 131.762 1.00 129.17 101 PRO B N 1
ATOM 6247 C CA . PRO B 1 81 ? 109.631 79.557 131.622 1.00 129.17 101 PRO B CA 1
ATOM 6248 C C . PRO B 1 81 ? 109.381 80.371 132.878 1.00 129.17 101 PRO B C 1
ATOM 6249 O O . PRO B 1 81 ? 108.302 80.272 133.481 1.00 129.17 101 PRO B O 1
ATOM 6260 N N . PRO B 1 82 ? 110.343 81.188 133.307 1.00 133.12 102 PRO B N 1
ATOM 6261 C CA . PRO B 1 82 ? 110.127 81.989 134.515 1.00 133.12 102 PRO B CA 1
ATOM 6262 C C . PRO B 1 82 ? 108.904 82.879 134.377 1.00 133.12 102 PRO B C 1
ATOM 6263 O O . PRO B 1 82 ? 108.391 83.124 133.283 1.00 133.12 102 PRO B O 1
ATOM 6274 N N . ALA B 1 83 ? 108.434 83.366 135.525 1.00 135.97 103 ALA B N 1
ATOM 6275 C CA . ALA B 1 83 ? 107.290 84.265 135.524 1.00 135.97 103 ALA B CA 1
ATOM 6276 C C . ALA B 1 83 ? 107.593 85.544 134.759 1.00 135.97 103 ALA B C 1
ATOM 6277 O O . ALA B 1 83 ? 106.670 86.233 134.311 1.00 135.97 103 ALA B O 1
ATOM 6284 N N . ASN B 1 84 ? 108.873 85.878 134.601 1.00 134.07 104 ASN B N 1
ATOM 6285 C CA . ASN B 1 84 ? 109.292 87.054 133.854 1.00 134.07 104 ASN B CA 1
ATOM 6286 C C . ASN B 1 84 ? 109.837 86.700 132.478 1.00 134.07 104 ASN B C 1
ATOM 6287 O O . ASN B 1 84 ? 110.633 87.460 131.917 1.00 134.07 104 ASN B O 1
ATOM 6298 N N . HIS B 1 85 ? 109.431 85.562 131.925 1.00 119.84 105 HIS B N 1
ATOM 6299 C CA . HIS B 1 85 ? 109.863 85.190 130.587 1.00 119.84 105 HIS B CA 1
ATOM 6300 C C . HIS B 1 85 ? 108.925 85.798 129.559 1.00 119.84 105 HIS B C 1
ATOM 6301 O O . HIS B 1 85 ? 107.706 85.619 129.635 1.00 119.84 105 HIS B O 1
ATOM 6315 N N . THR B 1 86 ? 109.493 86.511 128.598 1.00 110.89 106 THR B N 1
ATOM 6316 C CA . THR B 1 86 ? 108.708 87.106 127.533 1.00 110.89 106 THR B CA 1
ATOM 6317 C C . THR B 1 86 ? 108.832 86.256 126.280 1.00 110.89 106 THR B C 1
ATOM 6318 O O . THR B 1 86 ? 109.945 86.095 125.767 1.00 110.89 106 THR B O 1
ATOM 6329 N N . PRO B 1 87 ? 107.745 85.708 125.755 1.00 103.14 107 PRO B N 1
ATOM 6330 C CA . PRO B 1 87 ? 107.858 84.859 124.574 1.00 103.14 107 PRO B CA 1
ATOM 6331 C C . PRO B 1 87 ? 107.917 85.678 123.301 1.00 103.14 107 PRO B C 1
ATOM 6332 O O . PRO B 1 87 ? 107.449 86.816 123.241 1.00 103.14 107 PRO B O 1
ATOM 6343 N N . CYS B 1 88 ? 108.509 85.080 122.270 1.00 102.73 108 CYS B N 1
ATOM 6344 C CA . CYS B 1 88 ? 108.496 85.712 120.959 1.00 102.73 108 CYS B CA 1
ATOM 6345 C C . CYS B 1 88 ? 107.069 85.915 120.480 1.00 102.73 108 CYS B C 1
ATOM 6346 O O . CYS B 1 88 ? 106.763 86.903 119.805 1.00 102.73 108 CYS B O 1
ATOM 6353 N N . VAL B 1 89 ? 106.183 84.989 120.825 1.00 92.20 109 VAL B N 1
ATOM 6354 C CA . VAL B 1 89 ? 104.781 85.044 120.446 1.00 92.20 109 VAL B CA 1
ATOM 6355 C C . VAL B 1 89 ? 103.948 84.641 121.647 1.00 92.20 109 VAL B C 1
ATOM 6356 O O . VAL B 1 89 ? 104.366 83.797 122.446 1.00 92.20 109 VAL B O 1
ATOM 6369 N N . VAL B 1 90 ? 102.762 85.228 121.760 1.00 88.06 110 VAL B N 1
ATOM 6370 C CA . VAL B 1 90 ? 101.955 85.039 122.950 1.00 88.06 110 VAL B CA 1
ATOM 6371 C C . VAL B 1 90 ? 101.016 83.860 122.764 1.00 88.06 110 VAL B C 1
ATOM 6372 O O . VAL B 1 90 ? 100.503 83.611 121.667 1.00 88.06 110 VAL B O 1
ATOM 6385 N N . GLN B 1 91 ? 100.785 83.129 123.849 1.00 89.35 111 GLN B N 1
ATOM 6386 C CA . GLN B 1 91 ? 99.854 82.008 123.858 1.00 89.35 111 GLN B CA 1
ATOM 6387 C C . GLN B 1 91 ? 100.190 81.004 122.766 1.00 89.35 111 GLN B C 1
ATOM 6388 O O . GLN B 1 91 ? 99.315 80.349 122.199 1.00 89.35 111 GLN B O 1
ATOM 6402 N N . VAL B 1 92 ? 101.477 80.885 122.467 1.00 91.95 112 VAL B N 1
ATOM 6403 C CA . VAL B 1 92 ? 101.959 79.867 121.547 1.00 91.95 112 VAL B CA 1
ATOM 6404 C C . VAL B 1 92 ? 102.906 78.938 122.283 1.00 91.95 112 VAL B C 1
ATOM 6405 O O . VAL B 1 92 ? 104.107 79.205 122.383 1.00 91.95 112 VAL B O 1
ATOM 6418 N N . HIS B 1 93 ? 102.366 77.844 122.798 1.00 103.66 113 HIS B N 1
ATOM 6419 C CA . HIS B 1 93 ? 103.137 76.842 123.506 1.00 103.66 113 HIS B CA 1
ATOM 6420 C C . HIS B 1 93 ? 102.900 75.448 122.962 1.00 103.66 113 HIS B C 1
ATOM 6421 O O . HIS B 1 93 ? 103.275 74.469 123.610 1.00 103.66 113 HIS B O 1
ATOM 6435 N N . THR B 1 94 ? 102.280 75.337 121.795 1.00 94.82 114 THR B N 1
ATOM 6436 C CA . THR B 1 94 ? 101.963 74.056 121.198 1.00 94.82 114 THR B CA 1
ATOM 6437 C C . THR B 1 94 ? 101.963 74.174 119.686 1.00 94.82 114 THR B C 1
ATOM 6438 O O . THR B 1 94 ? 101.866 75.264 119.121 1.00 94.82 114 THR B O 1
ATOM 6449 N N . LEU B 1 95 ? 102.063 73.017 119.038 1.00 91.75 115 LEU B N 1
ATOM 6450 C CA . LEU B 1 95 ? 102.003 72.977 117.586 1.00 91.75 115 LEU B CA 1
ATOM 6451 C C . LEU B 1 95 ? 100.687 73.538 117.080 1.00 91.75 115 LEU B C 1
ATOM 6452 O O . LEU B 1 95 ? 100.661 74.375 116.169 1.00 91.75 115 LEU B O 1
ATOM 6468 N N . THR B 1 96 ? 99.582 73.072 117.653 1.00 88.50 116 THR B N 1
ATOM 6469 C CA . THR B 1 96 ? 98.270 73.563 117.265 1.00 88.50 116 THR B CA 1
ATOM 6470 C C . THR B 1 96 ? 98.216 75.081 117.304 1.00 88.50 116 THR B C 1
ATOM 6471 O O . THR B 1 96 ? 97.712 75.720 116.373 1.00 88.50 116 THR B O 1
ATOM 6482 N N . GLY B 1 97 ? 98.725 75.675 118.378 1.00 87.72 117 GLY B N 1
ATOM 6483 C CA . GLY B 1 97 ? 98.671 77.118 118.496 1.00 87.72 117 GLY B CA 1
ATOM 6484 C C . GLY B 1 97 ? 99.496 77.814 117.438 1.00 87.72 117 GLY B C 1
ATOM 6485 O O . GLY B 1 97 ? 99.105 78.859 116.916 1.00 87.72 117 GLY B O 1
ATOM 6489 N N . ALA B 1 98 ? 100.644 77.240 117.097 1.00 87.11 118 ALA B N 1
ATOM 6490 C CA . ALA B 1 98 ? 101.464 77.828 116.052 1.00 87.11 118 ALA B CA 1
ATOM 6491 C C . ALA B 1 98 ? 100.747 77.780 114.716 1.00 87.11 118 ALA B C 1
ATOM 6492 O O . ALA B 1 98 ? 100.773 78.750 113.949 1.00 87.11 118 ALA B O 1
ATOM 6499 N N . PHE B 1 99 ? 100.104 76.655 114.420 1.00 83.77 119 PHE B N 1
ATOM 6500 C CA . PHE B 1 99 ? 99.348 76.550 113.183 1.00 83.77 119 PHE B CA 1
ATOM 6501 C C . PHE B 1 99 ? 98.242 77.589 113.152 1.00 83.77 119 PHE B C 1
ATOM 6502 O O . PHE B 1 99 ? 98.002 78.239 112.127 1.00 83.77 119 PHE B O 1
ATOM 6519 N N . LEU B 1 100 ? 97.562 77.764 114.280 1.00 82.86 120 LEU B N 1
ATOM 6520 C CA . LEU B 1 100 ? 96.476 78.728 114.336 1.00 82.86 120 LEU B CA 1
ATOM 6521 C C . LEU B 1 100 ? 96.991 80.139 114.134 1.00 82.86 120 LEU B C 1
ATOM 6522 O O . LEU B 1 100 ? 96.332 80.962 113.496 1.00 82.86 120 LEU B O 1
ATOM 6538 N N . PHE B 1 101 ? 98.159 80.443 114.686 1.00 80.33 121 PHE B N 1
ATOM 6539 C CA . PHE B 1 101 ? 98.741 81.760 114.484 1.00 80.33 121 PHE B CA 1
ATOM 6540 C C . PHE B 1 101 ? 99.059 81.982 113.017 1.00 80.33 121 PHE B C 1
ATOM 6541 O O . PHE B 1 101 ? 98.707 83.016 112.436 1.00 80.33 121 PHE B O 1
ATOM 6558 N N . SER B 1 102 ? 99.738 81.015 112.406 1.00 82.38 122 SER B N 1
ATOM 6559 C CA . SER B 1 102 ? 100.030 81.098 110.983 1.00 82.38 122 SER B CA 1
ATOM 6560 C C . SER B 1 102 ? 98.772 81.395 110.193 1.00 82.38 122 SER B C 1
ATOM 6561 O O . SER B 1 102 ? 98.748 82.296 109.347 1.00 82.38 122 SER B O 1
ATOM 6569 N N . LEU B 1 103 ? 97.713 80.646 110.466 1.00 79.52 123 LEU B N 1
ATOM 6570 C CA . LEU B 1 103 ? 96.470 80.816 109.735 1.00 79.52 123 LEU B CA 1
ATOM 6571 C C . LEU B 1 103 ? 95.881 82.197 109.965 1.00 79.52 123 LEU B C 1
ATOM 6572 O O . LEU B 1 103 ? 95.637 82.950 109.018 1.00 79.52 123 LEU B O 1
ATOM 6588 N N . GLU B 1 104 ? 95.627 82.535 111.225 1.00 80.29 124 GLU B N 1
ATOM 6589 C CA . GLU B 1 104 ? 95.022 83.815 111.557 1.00 80.29 124 GLU B CA 1
ATOM 6590 C C . GLU B 1 104 ? 95.788 84.967 110.936 1.00 80.29 124 GLU B C 1
ATOM 6591 O O . GLU B 1 104 ? 95.216 86.024 110.658 1.00 80.29 124 GLU B O 1
ATOM 6603 N N . SER B 1 105 ? 97.087 84.791 110.727 1.00 79.40 125 SER B N 1
ATOM 6604 C CA . SER B 1 105 ? 97.871 85.854 110.121 1.00 79.40 125 SER B CA 1
ATOM 6605 C C . SER B 1 105 ? 97.697 85.869 108.613 1.00 79.40 125 SER B C 1
ATOM 6606 O O . SER B 1 105 ? 97.255 86.867 108.035 1.00 79.40 125 SER B O 1
ATOM 6614 N N . GLN B 1 106 ? 98.031 84.761 107.962 1.00 80.74 126 GLN B N 1
ATOM 6615 C CA . GLN B 1 106 ? 98.028 84.717 106.508 1.00 80.74 126 GLN B CA 1
ATOM 6616 C C . GLN B 1 106 ? 96.677 85.121 105.932 1.00 80.74 126 GLN B C 1
ATOM 6617 O O . GLN B 1 106 ? 96.599 85.577 104.787 1.00 80.74 126 GLN B O 1
ATOM 6631 N N . THR B 1 107 ? 95.608 84.968 106.702 1.00 76.40 127 THR B N 1
ATOM 6632 C CA . THR B 1 107 ? 94.267 85.292 106.247 1.00 76.40 127 THR B CA 1
ATOM 6633 C C . THR B 1 107 ? 93.825 86.687 106.638 1.00 76.40 127 THR B C 1
ATOM 6634 O O . THR B 1 107 ? 92.756 87.127 106.212 1.00 76.40 127 THR B O 1
ATOM 6645 N N . THR B 1 108 ? 94.615 87.388 107.436 1.00 76.26 128 THR B N 1
ATOM 6646 C CA . THR B 1 108 ? 94.281 88.737 107.872 1.00 76.26 128 THR B CA 1
ATOM 6647 C C . THR B 1 108 ? 93.037 88.745 108.747 1.00 76.26 128 THR B C 1
ATOM 6648 O O . THR B 1 108 ? 92.339 89.753 108.867 1.00 76.26 128 THR B O 1
ATOM 6659 N N . ILE B 1 109 ? 92.750 87.606 109.364 1.00 74.42 129 ILE B N 1
ATOM 6660 C CA . ILE B 1 109 ? 91.667 87.556 110.330 1.00 74.42 129 ILE B CA 1
ATOM 6661 C C . ILE B 1 109 ? 92.033 88.339 111.576 1.00 74.42 129 ILE B C 1
ATOM 6662 O O . ILE B 1 109 ? 91.417 89.361 111.896 1.00 74.42 129 ILE B O 1
ATOM 6678 N N . GLY B 1 110 ? 93.052 87.880 112.284 1.00 77.08 130 GLY B N 1
ATOM 6679 C CA . GLY B 1 110 ? 93.558 88.593 113.431 1.00 77.08 130 GLY B CA 1
ATOM 6680 C C . GLY B 1 110 ? 92.604 88.629 114.598 1.00 77.08 130 GLY B C 1
ATOM 6681 O O . GLY B 1 110 ? 92.064 89.684 114.936 1.00 77.08 130 GLY B O 1
ATOM 6685 N N . TYR B 1 111 ? 92.381 87.476 115.220 1.00 77.26 131 TYR B N 1
ATOM 6686 C CA . TYR B 1 111 ? 91.509 87.438 116.382 1.00 77.26 131 TYR B CA 1
ATOM 6687 C C . TYR B 1 111 ? 92.047 88.319 117.494 1.00 77.26 131 TYR B C 1
ATOM 6688 O O . TYR B 1 111 ? 91.425 89.323 117.860 1.00 77.26 131 TYR B O 1
ATOM 6706 N N . GLY B 1 112 ? 93.203 87.967 118.036 1.00 81.83 132 GLY B N 1
ATOM 6707 C CA . GLY B 1 112 ? 93.848 88.751 119.061 1.00 81.83 132 GLY B CA 1
ATOM 6708 C C . GLY B 1 112 ? 94.336 87.961 120.251 1.00 81.83 132 GLY B C 1
ATOM 6709 O O . GLY B 1 112 ? 95.193 88.456 120.990 1.00 81.83 132 GLY B O 1
ATOM 6713 N N . PHE B 1 113 ? 93.821 86.753 120.462 1.00 84.42 133 PHE B N 1
ATOM 6714 C CA . PHE B 1 113 ? 94.275 85.960 121.596 1.00 84.42 133 PHE B CA 1
ATOM 6715 C C . PHE B 1 113 ? 95.723 85.542 121.420 1.00 84.42 133 PHE B C 1
ATOM 6716 O O . PHE B 1 113 ? 96.437 85.318 122.402 1.00 84.42 133 PHE B O 1
ATOM 6733 N N . ARG B 1 114 ? 96.169 85.429 120.178 1.00 83.75 134 ARG B N 1
ATOM 6734 C CA . ARG B 1 114 ? 97.539 85.077 119.850 1.00 83.75 134 ARG B CA 1
ATOM 6735 C C . ARG B 1 114 ? 98.129 86.198 119.017 1.00 83.75 134 ARG B C 1
ATOM 6736 O O . ARG B 1 114 ? 97.640 86.480 117.920 1.00 83.75 134 ARG B O 1
ATOM 6757 N N . TYR B 1 115 ? 99.175 86.828 119.531 1.00 85.25 135 TYR B N 1
ATOM 6758 C CA . TYR B 1 115 ? 99.764 87.964 118.856 1.00 85.25 135 TYR B CA 1
ATOM 6759 C C . TYR B 1 115 ? 101.253 87.992 119.128 1.00 85.25 135 TYR B C 1
ATOM 6760 O O . TYR B 1 115 ? 101.797 87.138 119.831 1.00 85.25 135 TYR B O 1
ATOM 6778 N N . ILE B 1 116 ? 101.901 88.995 118.562 1.00 88.26 136 ILE B N 1
ATOM 6779 C CA . ILE B 1 116 ? 103.348 89.095 118.608 1.00 88.26 136 ILE B CA 1
ATOM 6780 C C . ILE B 1 116 ? 103.758 90.043 119.719 1.00 88.26 136 ILE B C 1
ATOM 6781 O O . ILE B 1 116 ? 103.011 90.957 120.085 1.00 88.26 136 ILE B O 1
ATOM 6797 N N . SER B 1 117 ? 104.952 89.832 120.248 1.00 95.76 137 SER B N 1
ATOM 6798 C CA . SER B 1 117 ? 105.559 90.746 121.192 1.00 95.76 137 SER B CA 1
ATOM 6799 C C . SER B 1 117 ? 106.670 91.533 120.521 1.00 95.76 137 SER B C 1
ATOM 6800 O O . SER B 1 117 ? 107.155 91.185 119.445 1.00 95.76 137 SER B O 1
ATOM 6808 N N . GLU B 1 118 ? 107.083 92.603 121.189 1.00 96.73 138 GLU B N 1
ATOM 6809 C CA . GLU B 1 118 ? 108.163 93.430 120.681 1.00 96.73 138 GLU B CA 1
ATOM 6810 C C . GLU B 1 118 ? 109.530 92.892 121.067 1.00 96.73 138 GLU B C 1
ATOM 6811 O O . GLU B 1 118 ? 110.498 93.659 121.084 1.00 96.73 138 GLU B O 1
ATOM 6823 N N . GLU B 1 119 ? 109.630 91.600 121.378 1.00 105.25 139 GLU B N 1
ATOM 6824 C CA . GLU B 1 119 ? 110.864 91.067 121.938 1.00 105.25 139 GLU B CA 1
ATOM 6825 C C . GLU B 1 119 ? 111.759 90.471 120.862 1.00 105.25 139 GLU B C 1
ATOM 6826 O O . GLU B 1 119 ? 112.949 90.796 120.785 1.00 105.25 139 GLU B O 1
ATOM 6838 N N . CYS B 1 120 ? 111.212 89.590 120.029 1.00 103.64 140 CYS B N 1
ATOM 6839 C CA . CYS B 1 120 ? 112.005 88.831 119.073 1.00 103.64 140 CYS B CA 1
ATOM 6840 C C . CYS B 1 120 ? 111.866 89.426 117.681 1.00 103.64 140 CYS B C 1
ATOM 6841 O O . CYS B 1 120 ? 110.810 89.268 117.052 1.00 103.64 140 CYS B O 1
ATOM 6848 N N . PRO B 1 121 ? 112.891 90.100 117.156 1.00 96.84 141 PRO B N 1
ATOM 6849 C CA . PRO B 1 121 ? 112.765 90.664 115.804 1.00 96.84 141 PRO B CA 1
ATOM 6850 C C . PRO B 1 121 ? 112.707 89.611 114.716 1.00 96.84 141 PRO B C 1
ATOM 6851 O O . PRO B 1 121 ? 111.915 89.738 113.769 1.00 96.84 141 PRO B O 1
ATOM 6862 N N . LEU B 1 122 ? 113.544 88.579 114.813 1.00 99.10 142 LEU B N 1
ATOM 6863 C CA . LEU B 1 122 ? 113.523 87.514 113.820 1.00 99.10 142 LEU B CA 1
ATOM 6864 C C . LEU B 1 122 ? 112.104 87.068 113.525 1.00 99.10 142 LEU B C 1
ATOM 6865 O O . LEU B 1 122 ? 111.755 86.798 112.372 1.00 99.10 142 LEU B O 1
ATOM 6881 N N . ALA B 1 123 ? 111.277 86.964 114.561 1.00 93.80 143 ALA B N 1
ATOM 6882 C CA . ALA B 1 123 ? 109.886 86.598 114.353 1.00 93.80 143 ALA B CA 1
ATOM 6883 C C . ALA B 1 123 ? 109.203 87.591 113.436 1.00 93.80 143 ALA B C 1
ATOM 6884 O O . ALA B 1 123 ? 108.423 87.212 112.557 1.00 93.80 143 ALA B O 1
ATOM 6891 N N . ILE B 1 124 ? 109.496 88.872 113.622 1.00 88.35 144 ILE B N 1
ATOM 6892 C CA . ILE B 1 124 ? 108.883 89.904 112.800 1.00 88.35 144 ILE B CA 1
ATOM 6893 C C . ILE B 1 124 ? 109.292 89.726 111.348 1.00 88.35 144 ILE B C 1
ATOM 6894 O O . ILE B 1 124 ? 108.460 89.757 110.431 1.00 88.35 144 ILE B O 1
ATOM 6910 N N . VAL B 1 125 ? 110.589 89.551 111.119 1.00 89.03 145 VAL B N 1
ATOM 6911 C CA . VAL B 1 125 ? 111.082 89.379 109.759 1.00 89.03 145 VAL B CA 1
ATOM 6912 C C . VAL B 1 125 ? 110.446 88.156 109.114 1.00 89.03 145 VAL B C 1
ATOM 6913 O O . VAL B 1 125 ? 110.047 88.178 107.939 1.00 89.03 145 VAL B O 1
ATOM 6926 N N . LEU B 1 126 ? 110.351 87.069 109.871 1.00 85.52 146 LEU B N 1
ATOM 6927 C CA . LEU B 1 126 ? 109.734 85.855 109.365 1.00 85.52 146 LEU B CA 1
ATOM 6928 C C . LEU B 1 126 ? 108.293 86.103 108.964 1.00 85.52 146 LEU B C 1
ATOM 6929 O O . LEU B 1 126 ? 107.850 85.674 107.893 1.00 85.52 146 LEU B O 1
ATOM 6945 N N . LEU B 1 127 ? 107.535 86.756 109.838 1.00 83.90 147 LEU B N 1
ATOM 6946 C CA . LEU B 1 127 ? 106.163 87.111 109.515 1.00 83.90 147 LEU B CA 1
ATOM 6947 C C . LEU B 1 127 ? 106.093 87.876 108.209 1.00 83.90 147 LEU B C 1
ATOM 6948 O O . LEU B 1 127 ? 105.223 87.620 107.368 1.00 83.90 147 LEU B O 1
ATOM 6964 N N . ILE B 1 128 ? 106.984 88.846 108.042 1.00 83.95 148 ILE B N 1
ATOM 6965 C CA . ILE B 1 128 ? 106.991 89.640 106.823 1.00 83.95 148 ILE B CA 1
ATOM 6966 C C . ILE B 1 128 ? 107.142 88.740 105.612 1.00 83.95 148 ILE B C 1
ATOM 6967 O O . ILE B 1 128 ? 106.373 88.827 104.642 1.00 83.95 148 ILE B O 1
ATOM 6983 N N . ALA B 1 129 ? 108.166 87.894 105.634 1.00 83.97 149 ALA B N 1
ATOM 6984 C CA . ALA B 1 129 ? 108.390 86.986 104.520 1.00 83.97 149 ALA B CA 1
ATOM 6985 C C . ALA B 1 129 ? 107.147 86.159 104.239 1.00 83.97 149 ALA B C 1
ATOM 6986 O O . ALA B 1 129 ? 106.735 86.001 103.081 1.00 83.97 149 ALA B O 1
ATOM 6993 N N . GLN B 1 130 ? 106.545 85.617 105.291 1.00 83.42 150 GLN B N 1
ATOM 6994 C CA . GLN B 1 130 ? 105.358 84.797 105.122 1.00 83.42 150 GLN B CA 1
ATOM 6995 C C . GLN B 1 130 ? 104.278 85.562 104.382 1.00 83.42 150 GLN B C 1
ATOM 6996 O O . GLN B 1 130 ? 103.720 85.075 103.389 1.00 83.42 150 GLN B O 1
ATOM 7010 N N . LEU B 1 131 ? 103.972 86.764 104.856 1.00 81.70 151 LEU B N 1
ATOM 7011 C CA . LEU B 1 131 ? 102.910 87.544 104.241 1.00 81.70 151 LEU B CA 1
ATOM 7012 C C . LEU B 1 131 ? 103.195 87.788 102.775 1.00 81.70 151 LEU B C 1
ATOM 7013 O O . LEU B 1 131 ? 102.330 87.573 101.921 1.00 81.70 151 LEU B O 1
ATOM 7029 N N . VAL B 1 132 ? 104.402 88.247 102.468 1.00 82.09 152 VAL B N 1
ATOM 7030 C CA . VAL B 1 132 ? 104.729 88.590 101.091 1.00 82.09 152 VAL B CA 1
ATOM 7031 C C . VAL B 1 132 ? 104.550 87.381 100.182 1.00 82.09 152 VAL B C 1
ATOM 7032 O O . VAL B 1 132 ? 103.816 87.430 99.182 1.00 82.09 152 VAL B O 1
ATOM 7045 N N . LEU B 1 133 ? 105.227 86.282 100.506 1.00 83.46 153 LEU B N 1
ATOM 7046 C CA . LEU B 1 133 ? 105.169 85.116 99.636 1.00 83.46 153 LEU B CA 1
ATOM 7047 C C . LEU B 1 133 ? 103.746 84.612 99.477 1.00 83.46 153 LEU B C 1
ATOM 7048 O O . LEU B 1 133 ? 103.317 84.274 98.365 1.00 83.46 153 LEU B O 1
ATOM 7064 N N . THR B 1 134 ? 103.005 84.527 100.577 1.00 82.88 154 THR B N 1
ATOM 7065 C CA . THR B 1 134 ? 101.662 83.982 100.501 1.00 82.88 154 THR B CA 1
ATOM 7066 C C . THR B 1 134 ? 100.760 84.880 99.675 1.00 82.88 154 THR B C 1
ATOM 7067 O O . THR B 1 134 ? 99.901 84.397 98.930 1.00 82.88 154 THR B O 1
ATOM 7078 N N . THR B 1 135 ? 100.948 86.191 99.787 1.00 84.50 155 THR B N 1
ATOM 7079 C CA . THR B 1 135 ? 100.201 87.116 98.952 1.00 84.50 155 THR B CA 1
ATOM 7080 C C . THR B 1 135 ? 100.453 86.834 97.485 1.00 84.50 155 THR B C 1
ATOM 7081 O O . THR B 1 135 ? 99.516 86.747 96.680 1.00 84.50 155 THR B O 1
ATOM 7092 N N . ILE B 1 136 ? 101.724 86.698 97.123 1.00 83.69 156 ILE B N 1
ATOM 7093 C CA . ILE B 1 136 ? 102.079 86.429 95.736 1.00 83.69 156 ILE B CA 1
ATOM 7094 C C . ILE B 1 136 ? 101.395 85.162 95.238 1.00 83.69 156 ILE B C 1
ATOM 7095 O O . ILE B 1 136 ? 100.778 85.145 94.162 1.00 83.69 156 ILE B O 1
ATOM 7111 N N . LEU B 1 137 ? 101.511 84.078 96.001 1.00 80.98 157 LEU B N 1
ATOM 7112 C CA . LEU B 1 137 ? 100.939 82.812 95.564 1.00 80.98 157 LEU B CA 1
ATOM 7113 C C . LEU B 1 137 ? 99.429 82.901 95.423 1.00 80.98 157 LEU B C 1
ATOM 7114 O O . LEU B 1 137 ? 98.855 82.409 94.442 1.00 80.98 157 LEU B O 1
ATOM 7130 N N . GLU B 1 138 ? 98.765 83.488 96.415 1.00 86.94 158 GLU B N 1
ATOM 7131 C CA . GLU B 1 138 ? 97.323 83.652 96.349 1.00 86.94 158 GLU B CA 1
ATOM 7132 C C . GLU B 1 138 ? 96.921 84.393 95.088 1.00 86.94 158 GLU B C 1
ATOM 7133 O O . GLU B 1 138 ? 95.983 83.991 94.387 1.00 86.94 158 GLU B O 1
ATOM 7145 N N . ILE B 1 139 ? 97.616 85.487 94.796 1.00 84.23 159 ILE B N 1
ATOM 7146 C CA . ILE B 1 139 ? 97.351 86.250 93.586 1.00 84.23 159 ILE B CA 1
ATOM 7147 C C . ILE B 1 139 ? 97.426 85.356 92.364 1.00 84.23 159 ILE B C 1
ATOM 7148 O O . ILE B 1 139 ? 96.508 85.317 91.533 1.00 84.23 159 ILE B O 1
ATOM 7164 N N . PHE B 1 140 ? 98.549 84.666 92.214 1.00 82.36 160 PHE B N 1
ATOM 7165 C CA . PHE B 1 140 ? 98.770 83.847 91.034 1.00 82.36 160 PHE B CA 1
ATOM 7166 C C . PHE B 1 140 ? 97.659 82.824 90.857 1.00 82.36 160 PHE B C 1
ATOM 7167 O O . PHE B 1 140 ? 97.120 82.650 89.753 1.00 82.36 160 PHE B O 1
ATOM 7184 N N . ILE B 1 141 ? 97.295 82.143 91.939 1.00 83.55 161 ILE B N 1
ATOM 7185 C CA . ILE B 1 141 ? 96.289 81.096 91.841 1.00 83.55 161 ILE B CA 1
ATOM 7186 C C . ILE B 1 141 ? 94.942 81.684 91.468 1.00 83.55 161 ILE B C 1
ATOM 7187 O O . ILE B 1 141 ? 94.222 81.141 90.621 1.00 83.55 161 ILE B O 1
ATOM 7203 N N . THR B 1 142 ? 94.555 82.771 92.128 1.00 84.06 162 THR B N 1
ATOM 7204 C CA . THR B 1 142 ? 93.294 83.415 91.799 1.00 84.06 162 THR B CA 1
ATOM 7205 C C . THR B 1 142 ? 93.233 83.774 90.325 1.00 84.06 162 THR B C 1
ATOM 7206 O O . THR B 1 142 ? 92.200 83.585 89.667 1.00 84.06 162 THR B O 1
ATOM 7217 N N . GLY B 1 143 ? 94.330 84.302 89.791 1.00 83.73 163 GLY B N 1
ATOM 7218 C CA . GLY B 1 143 ? 94.357 84.625 88.379 1.00 83.73 163 GLY B CA 1
ATOM 7219 C C . GLY B 1 143 ? 94.129 83.410 87.508 1.00 83.73 163 GLY B C 1
ATOM 7220 O O . GLY B 1 143 ? 93.294 83.431 86.597 1.00 83.73 163 GLY B O 1
ATOM 7224 N N . THR B 1 144 ? 94.876 82.339 87.766 1.00 84.90 164 THR B N 1
ATOM 7225 C CA . THR B 1 144 ? 94.713 81.134 86.963 1.00 84.90 164 THR B CA 1
ATOM 7226 C C . THR B 1 144 ? 93.282 80.633 87.018 1.00 84.90 164 THR B C 1
ATOM 7227 O O . THR B 1 144 ? 92.731 80.185 86.009 1.00 84.90 164 THR B O 1
ATOM 7238 N N . PHE B 1 145 ? 92.662 80.714 88.187 1.00 84.92 165 PHE B N 1
ATOM 7239 C CA . PHE B 1 145 ? 91.315 80.190 88.356 1.00 84.92 165 PHE B CA 1
ATOM 7240 C C . PHE B 1 145 ? 90.313 80.998 87.550 1.00 84.92 165 PHE B C 1
ATOM 7241 O O . PHE B 1 145 ? 89.491 80.439 86.806 1.00 84.92 165 PHE B O 1
ATOM 7258 N N . LEU B 1 146 ? 90.370 82.320 87.681 1.00 83.28 166 LEU B N 1
ATOM 7259 C CA . LEU B 1 146 ? 89.497 83.168 86.887 1.00 83.28 166 LEU B CA 1
ATOM 7260 C C . LEU B 1 146 ? 89.669 82.892 85.407 1.00 83.28 166 LEU B C 1
ATOM 7261 O O . LEU B 1 146 ? 88.685 82.776 84.666 1.00 83.28 166 LEU B O 1
ATOM 7277 N N . ALA B 1 147 ? 90.912 82.776 84.956 1.00 83.80 167 ALA B N 1
ATOM 7278 C CA . ALA B 1 147 ? 91.146 82.595 83.533 1.00 83.80 167 ALA B CA 1
ATOM 7279 C C . ALA B 1 147 ? 90.658 81.238 83.061 1.00 83.80 167 ALA B C 1
ATOM 7280 O O . ALA B 1 147 ? 90.186 81.102 81.929 1.00 83.80 167 ALA B O 1
ATOM 7287 N N . LYS B 1 148 ? 90.766 80.221 83.909 1.00 89.76 168 LYS B N 1
ATOM 7288 C CA . LYS B 1 148 ? 90.328 78.897 83.504 1.00 89.76 168 LYS B CA 1
ATOM 7289 C C . LYS B 1 148 ? 88.819 78.826 83.417 1.00 89.76 168 LYS B C 1
ATOM 7290 O O . LYS B 1 148 ? 88.270 78.051 82.628 1.00 89.76 168 LYS B O 1
ATOM 7309 N N . ILE B 1 149 ? 88.125 79.610 84.231 1.00 85.62 169 ILE B N 1
ATOM 7310 C CA . ILE B 1 149 ? 86.678 79.657 84.084 1.00 85.62 169 ILE B CA 1
ATOM 7311 C C . ILE B 1 149 ? 86.291 80.452 82.851 1.00 85.62 169 ILE B C 1
ATOM 7312 O O . ILE B 1 149 ? 85.379 80.071 82.111 1.00 85.62 169 ILE B O 1
ATOM 7328 N N . ALA B 1 150 ? 86.964 81.572 82.616 1.00 85.93 170 ALA B N 1
ATOM 7329 C CA . ALA B 1 150 ? 86.523 82.488 81.576 1.00 85.93 170 ALA B CA 1
ATOM 7330 C C . ALA B 1 150 ? 86.699 81.898 80.185 1.00 85.93 170 ALA B C 1
ATOM 7331 O O . ALA B 1 150 ? 86.261 82.494 79.195 1.00 85.93 170 ALA B O 1
ATOM 7338 N N . ARG B 1 151 ? 87.341 80.747 80.083 1.00 92.41 171 ARG B N 1
ATOM 7339 C CA . ARG B 1 151 ? 87.668 80.214 78.774 1.00 92.41 171 ARG B CA 1
ATOM 7340 C C . ARG B 1 151 ? 86.406 80.071 77.930 1.00 92.41 171 ARG B C 1
ATOM 7341 O O . ARG B 1 151 ? 85.365 79.638 78.435 1.00 92.41 171 ARG B O 1
ATOM 7362 N N . PRO B 1 152 ? 86.461 80.428 76.647 1.00 96.40 172 PRO B N 1
ATOM 7363 C CA . PRO B 1 152 ? 85.268 80.387 75.803 1.00 96.40 172 PRO B CA 1
ATOM 7364 C C . PRO B 1 152 ? 84.959 79.035 75.189 1.00 96.40 172 PRO B C 1
ATOM 7365 O O . PRO B 1 152 ? 83.861 78.865 74.653 1.00 96.40 172 PRO B O 1
ATOM 7376 N N . LYS B 1 153 ? 85.890 78.083 75.208 1.00 99.10 173 LYS B N 1
ATOM 7377 C CA . LYS B 1 153 ? 85.550 76.737 74.766 1.00 99.10 173 LYS B CA 1
ATOM 7378 C C . LYS B 1 153 ? 84.178 76.334 75.275 1.00 99.10 173 LYS B C 1
ATOM 7379 O O . LYS B 1 153 ? 83.311 75.919 74.500 1.00 99.10 173 LYS B O 1
ATOM 7398 N N . LYS B 1 154 ? 83.965 76.467 76.582 1.00 100.89 174 LYS B N 1
ATOM 7399 C CA . LYS B 1 154 ? 82.728 76.003 77.190 1.00 100.89 174 LYS B CA 1
ATOM 7400 C C . LYS B 1 154 ? 81.524 76.726 76.611 1.00 100.89 174 LYS B C 1
ATOM 7401 O O . LYS B 1 154 ? 80.387 76.262 76.744 1.00 100.89 174 LYS B O 1
ATOM 7420 N N . ARG B 1 155 ? 81.751 77.866 75.965 1.00 104.57 175 ARG B N 1
ATOM 7421 C CA . ARG B 1 155 ? 80.651 78.584 75.344 1.00 104.57 175 ARG B CA 1
ATOM 7422 C C . ARG B 1 155 ? 80.248 77.931 74.036 1.00 104.57 175 ARG B C 1
ATOM 7423 O O . ARG B 1 155 ? 79.124 78.119 73.564 1.00 104.57 175 ARG B O 1
ATOM 7444 N N . ALA B 1 156 ? 81.147 77.154 73.443 1.00 106.31 176 ALA B N 1
ATOM 7445 C CA . ALA B 1 156 ? 80.864 76.563 72.146 1.00 106.31 176 ALA B CA 1
ATOM 7446 C C . ALA B 1 156 ? 79.724 75.563 72.216 1.00 106.31 176 ALA B C 1
ATOM 7447 O O . ALA B 1 156 ? 79.122 75.236 71.189 1.00 106.31 176 ALA B O 1
ATOM 7454 N N . GLU B 1 157 ? 79.413 75.064 73.408 1.00 108.86 177 GLU B N 1
ATOM 7455 C CA . GLU B 1 157 ? 78.388 74.037 73.518 1.00 108.86 177 GLU B CA 1
ATOM 7456 C C . GLU B 1 157 ? 77.011 74.606 73.226 1.00 108.86 177 GLU B C 1
ATOM 7457 O O . GLU B 1 157 ? 76.145 73.913 72.681 1.00 108.86 177 GLU B O 1
ATOM 7469 N N . THR B 1 158 ? 76.788 75.865 73.581 1.00 112.38 178 THR B N 1
ATOM 7470 C CA . THR B 1 158 ? 75.504 76.503 73.340 1.00 112.38 178 THR B CA 1
ATOM 7471 C C . THR B 1 158 ? 75.403 76.981 71.902 1.00 112.38 178 THR B C 1
ATOM 7472 O O . THR B 1 158 ? 74.450 77.674 71.535 1.00 112.38 178 THR B O 1
ATOM 7483 N N . ILE B 1 159 ? 76.396 76.639 71.093 1.00 112.94 179 ILE B N 1
ATOM 7484 C CA . ILE B 1 159 ? 76.338 76.809 69.651 1.00 112.94 179 ILE B CA 1
ATOM 7485 C C . ILE B 1 159 ? 76.397 75.424 69.044 1.00 112.94 179 ILE B C 1
ATOM 7486 O O . ILE B 1 159 ? 77.243 74.607 69.425 1.00 112.94 179 ILE B O 1
ATOM 7502 N N . ARG B 1 160 ? 75.507 75.157 68.101 1.00 125.11 180 ARG B N 1
ATOM 7503 C CA . ARG B 1 160 ? 75.296 73.802 67.631 1.00 125.11 180 ARG B CA 1
ATOM 7504 C C . ARG B 1 160 ? 75.268 73.749 66.115 1.00 125.11 180 ARG B C 1
ATOM 7505 O O . ARG B 1 160 ? 74.623 74.580 65.463 1.00 125.11 180 ARG B O 1
ATOM 7526 N N . PHE B 1 161 ? 75.974 72.765 65.572 1.00 122.57 181 PHE B N 1
ATOM 7527 C CA . PHE B 1 161 ? 75.928 72.453 64.159 1.00 122.57 181 PHE B CA 1
ATOM 7528 C C . PHE B 1 161 ? 74.931 71.337 63.901 1.00 122.57 181 PHE B C 1
ATOM 7529 O O . PHE B 1 161 ? 74.703 70.468 64.746 1.00 122.57 181 PHE B O 1
ATOM 7546 N N . SER B 1 162 ? 74.342 71.362 62.714 1.00 130.77 182 SER B N 1
ATOM 7547 C CA . SER B 1 162 ? 73.451 70.287 62.316 1.00 130.77 182 SER B CA 1
ATOM 7548 C C . SER B 1 162 ? 74.198 68.962 62.316 1.00 130.77 182 SER B C 1
ATOM 7549 O O . SER B 1 162 ? 75.365 68.878 61.927 1.00 130.77 182 SER B O 1
ATOM 7557 N N . GLN B 1 163 ? 73.510 67.917 62.770 1.00 132.56 183 GLN B N 1
ATOM 7558 C CA . GLN B 1 163 ? 74.116 66.593 62.788 1.00 132.56 183 GLN B CA 1
ATOM 7559 C C . GLN B 1 163 ? 74.514 66.154 61.391 1.00 132.56 183 GLN B C 1
ATOM 7560 O O . GLN B 1 163 ? 75.573 65.547 61.198 1.00 132.56 183 GLN B O 1
ATOM 7574 N N . HIS B 1 164 ? 73.678 66.451 60.405 1.00 134.25 184 HIS B N 1
ATOM 7575 C CA . HIS B 1 164 ? 73.879 65.995 59.044 1.00 134.25 184 HIS B CA 1
ATOM 7576 C C . HIS B 1 164 ? 73.977 67.177 58.096 1.00 134.25 184 HIS B C 1
ATOM 7577 O O . HIS B 1 164 ? 73.238 68.158 58.216 1.00 134.25 184 HIS B O 1
ATOM 7591 N N . ALA B 1 165 ? 74.901 67.067 57.155 1.00 136.33 185 ALA B N 1
ATOM 7592 C CA . ALA B 1 165 ? 74.953 67.953 56.009 1.00 136.33 185 ALA B CA 1
ATOM 7593 C C . ALA B 1 165 ? 74.290 67.264 54.830 1.00 136.33 185 ALA B C 1
ATOM 7594 O O . ALA B 1 165 ? 74.278 66.034 54.734 1.00 136.33 185 ALA B O 1
ATOM 7601 N N . VAL B 1 166 ? 73.730 68.061 53.930 1.00 139.71 186 VAL B N 1
ATOM 7602 C CA . VAL B 1 166 ? 72.884 67.531 52.873 1.00 139.71 186 VAL B CA 1
ATOM 7603 C C . VAL B 1 166 ? 73.251 68.180 51.554 1.00 139.71 186 VAL B C 1
ATOM 7604 O O . VAL B 1 166 ? 73.627 69.354 51.511 1.00 139.71 186 VAL B O 1
ATOM 7617 N N . VAL B 1 167 ? 73.108 67.428 50.472 1.00 142.87 187 VAL B N 1
ATOM 7618 C CA . VAL B 1 167 ? 73.449 67.901 49.140 1.00 142.87 187 VAL B CA 1
ATOM 7619 C C . VAL B 1 167 ? 72.172 67.984 48.330 1.00 142.87 187 VAL B C 1
ATOM 7620 O O . VAL B 1 167 ? 71.370 67.042 48.331 1.00 142.87 187 VAL B O 1
ATOM 7633 N N . ALA B 1 168 ? 71.987 69.098 47.630 1.00 145.68 188 ALA B N 1
ATOM 7634 C CA . ALA B 1 168 ? 70.784 69.268 46.834 1.00 145.68 188 ALA B CA 1
ATOM 7635 C C . ALA B 1 168 ? 70.895 70.530 45.997 1.00 145.68 188 ALA B C 1
ATOM 7636 O O . ALA B 1 168 ? 71.874 71.272 46.076 1.00 145.68 188 ALA B O 1
ATOM 7643 N N . TYR B 1 169 ? 69.869 70.763 45.187 1.00 150.56 189 TYR B N 1
ATOM 7644 C CA . TYR B 1 169 ? 69.862 71.899 44.278 1.00 150.56 189 TYR B CA 1
ATOM 7645 C C . TYR B 1 169 ? 69.298 73.121 44.985 1.00 150.56 189 TYR B C 1
ATOM 7646 O O . TYR B 1 169 ? 68.122 73.149 45.360 1.00 150.56 189 TYR B O 1
ATOM 7664 N N . HIS B 1 170 ? 70.144 74.126 45.160 1.00 150.75 190 HIS B N 1
ATOM 7665 C CA . HIS B 1 170 ? 69.768 75.412 45.716 1.00 150.75 190 HIS B CA 1
ATOM 7666 C C . HIS B 1 170 ? 69.993 76.459 44.641 1.00 150.75 190 HIS B C 1
ATOM 7667 O O . HIS B 1 170 ? 71.100 76.575 44.104 1.00 150.75 190 HIS B O 1
ATOM 7681 N N . ASN B 1 171 ? 68.939 77.195 44.305 1.00 152.62 191 ASN B N 1
ATOM 7682 C CA . ASN B 1 171 ? 69.005 78.176 43.230 1.00 152.62 191 ASN B CA 1
ATOM 7683 C C . ASN B 1 171 ? 69.455 77.511 41.933 1.00 152.62 191 ASN B C 1
ATOM 7684 O O . ASN B 1 171 ? 70.135 78.113 41.100 1.00 152.62 191 ASN B O 1
ATOM 7695 N N . GLY B 1 172 ? 69.077 76.246 41.771 1.00 151.38 192 GLY B N 1
ATOM 7696 C CA . GLY B 1 172 ? 69.416 75.489 40.588 1.00 151.38 192 GLY B CA 1
ATOM 7697 C C . GLY B 1 172 ? 70.795 74.876 40.597 1.00 151.38 192 GLY B C 1
ATOM 7698 O O . GLY B 1 172 ? 71.109 74.087 39.697 1.00 151.38 192 GLY B O 1
ATOM 7702 N N . LYS B 1 173 ? 71.627 75.205 41.578 1.00 149.98 193 LYS B N 1
ATOM 7703 C CA . LYS B 1 173 ? 72.997 74.726 41.642 1.00 149.98 193 LYS B CA 1
ATOM 7704 C C . LYS B 1 173 ? 73.106 73.610 42.665 1.00 149.98 193 LYS B C 1
ATOM 7705 O O . LYS B 1 173 ? 72.624 73.743 43.792 1.00 149.98 193 LYS B O 1
ATOM 7724 N N . LEU B 1 174 ? 73.732 72.509 42.274 1.00 148.61 194 LEU B N 1
ATOM 7725 C CA . LEU B 1 174 ? 74.048 71.472 43.242 1.00 148.61 194 LEU B CA 1
ATOM 7726 C C . LEU B 1 174 ? 74.998 72.048 44.277 1.00 148.61 194 LEU B C 1
ATOM 7727 O O . LEU B 1 174 ? 76.074 72.546 43.932 1.00 148.61 194 LEU B O 1
ATOM 7743 N N . CYS B 1 175 ? 74.604 71.988 45.542 1.00 145.12 195 CYS B N 1
ATOM 7744 C CA . CYS B 1 175 ? 75.391 72.555 46.620 1.00 145.12 195 CYS B CA 1
ATOM 7745 C C . CYS B 1 175 ? 75.278 71.678 47.853 1.00 145.12 195 CYS B C 1
ATOM 7746 O O . CYS B 1 175 ? 74.320 70.908 48.003 1.00 145.12 195 CYS B O 1
ATOM 7754 N N . LEU B 1 176 ? 76.271 71.808 48.725 1.00 137.54 196 LEU B N 1
ATOM 7755 C CA . LEU B 1 176 ? 76.277 71.149 50.018 1.00 137.54 196 LEU B CA 1
ATOM 7756 C C . LEU B 1 176 ? 75.866 72.167 51.067 1.00 137.54 196 LEU B C 1
ATOM 7757 O O . LEU B 1 176 ? 76.336 73.306 51.042 1.00 137.54 196 LEU B O 1
ATOM 7773 N N . MET B 1 177 ? 75.004 71.763 51.987 1.00 137.61 197 MET B N 1
ATOM 7774 C CA . MET B 1 177 ? 74.371 72.677 52.916 1.00 137.61 197 MET B CA 1
ATOM 7775 C C . MET B 1 177 ? 74.429 72.119 54.326 1.00 137.61 197 MET B C 1
ATOM 7776 O O . MET B 1 177 ? 74.359 70.900 54.536 1.00 137.61 197 MET B O 1
ATOM 7790 N N . ILE B 1 178 ? 74.551 73.037 55.277 1.00 131.18 198 ILE B N 1
ATOM 7791 C CA . ILE B 1 178 ? 74.532 72.747 56.701 1.00 131.18 198 ILE B CA 1
ATOM 7792 C C . ILE B 1 178 ? 73.750 73.851 57.381 1.00 131.18 198 ILE B C 1
ATOM 7793 O O . ILE B 1 178 ? 73.520 74.912 56.793 1.00 131.18 198 ILE B O 1
ATOM 7809 N N . ARG B 1 179 ? 73.390 73.628 58.634 1.00 132.65 199 ARG B N 1
ATOM 7810 C CA . ARG B 1 179 ? 72.680 74.622 59.415 1.00 132.65 199 ARG B CA 1
ATOM 7811 C C . ARG B 1 179 ? 73.346 74.767 60.775 1.00 132.65 199 ARG B C 1
ATOM 7812 O O . ARG B 1 179 ? 73.871 73.798 61.331 1.00 132.65 199 ARG B O 1
ATOM 7833 N N . VAL B 1 180 ? 73.321 75.984 61.300 1.00 125.30 200 VAL B N 1
ATOM 7834 C CA . VAL B 1 180 ? 74.006 76.335 62.533 1.00 125.30 200 VAL B CA 1
ATOM 7835 C C . VAL B 1 180 ? 73.086 77.193 63.377 1.00 125.30 200 VAL B C 1
ATOM 7836 O O . VAL B 1 180 ? 72.295 77.976 62.841 1.00 125.30 200 VAL B O 1
ATOM 7849 N N . ALA B 1 181 ? 73.200 77.067 64.697 1.00 124.35 201 ALA B N 1
ATOM 7850 C CA . ALA B 1 181 ? 72.323 77.809 65.584 1.00 124.35 201 ALA B CA 1
ATOM 7851 C C . ALA B 1 181 ? 73.020 78.146 66.890 1.00 124.35 201 ALA B C 1
ATOM 7852 O O . ALA B 1 181 ? 74.013 77.525 67.279 1.00 124.35 201 ALA B O 1
ATOM 7859 N N . ASN B 1 182 ? 72.456 79.142 67.568 1.00 117.19 202 ASN B N 1
ATOM 7860 C CA . ASN B 1 182 ? 72.903 79.589 68.879 1.00 117.19 202 ASN B CA 1
ATOM 7861 C C . ASN B 1 182 ? 71.772 79.355 69.865 1.00 117.19 202 ASN B C 1
ATOM 7862 O O . ASN B 1 182 ? 70.645 79.802 69.634 1.00 117.19 202 ASN B O 1
ATOM 7873 N N . MET B 1 183 ? 72.072 78.669 70.960 1.00 119.90 203 MET B N 1
ATOM 7874 C CA . MET B 1 183 ? 71.050 78.299 71.923 1.00 119.90 203 MET B CA 1
ATOM 7875 C C . MET B 1 183 ? 70.780 79.379 72.960 1.00 119.90 203 MET B C 1
ATOM 7876 O O . MET B 1 183 ? 69.889 79.197 73.794 1.00 119.90 203 MET B O 1
ATOM 7890 N N . ARG B 1 184 ? 71.512 80.485 72.936 1.00 108.04 204 ARG B N 1
ATOM 7891 C CA . ARG B 1 184 ? 71.390 81.520 73.948 1.00 108.04 204 ARG B CA 1
ATOM 7892 C C . ARG B 1 184 ? 70.930 82.831 73.333 1.00 108.04 204 ARG B C 1
ATOM 7893 O O . ARG B 1 184 ? 70.869 82.988 72.112 1.00 108.04 204 ARG B O 1
ATOM 7914 N N . LYS B 1 185 ? 70.607 83.781 74.209 1.00 110.59 205 LYS B N 1
ATOM 7915 C CA . LYS B 1 185 ? 70.272 85.121 73.749 1.00 110.59 205 LYS B CA 1
ATOM 7916 C C . LYS B 1 185 ? 71.530 85.918 73.454 1.00 110.59 205 LYS B C 1
ATOM 7917 O O . LYS B 1 185 ? 71.507 86.859 72.653 1.00 110.59 205 LYS B O 1
ATOM 7936 N N . SER B 1 186 ? 72.631 85.563 74.101 1.00 107.66 206 SER B N 1
ATOM 7937 C CA . SER B 1 186 ? 73.888 86.245 73.865 1.00 107.66 206 SER B CA 1
ATOM 7938 C C . SER B 1 186 ? 74.348 86.013 72.435 1.00 107.66 206 SER B C 1
ATOM 7939 O O . SER B 1 186 ? 74.203 84.923 71.878 1.00 107.66 206 SER B O 1
ATOM 7947 N N . LEU B 1 187 ? 74.913 87.053 71.845 1.00 110.21 207 LEU B N 1
ATOM 7948 C CA . LEU B 1 187 ? 75.200 87.054 70.425 1.00 110.21 207 LEU B CA 1
ATOM 7949 C C . LEU B 1 187 ? 76.646 86.683 70.142 1.00 110.21 207 LEU B C 1
ATOM 7950 O O . LEU B 1 187 ? 77.505 86.663 71.023 1.00 110.21 207 LEU B O 1
ATOM 7966 N N . LEU B 1 188 ? 76.898 86.385 68.875 1.00 110.72 208 LEU B N 1
ATOM 7967 C CA . LEU B 1 188 ? 78.239 86.285 68.333 1.00 110.72 208 LEU B CA 1
ATOM 7968 C C . LEU B 1 188 ? 78.436 87.420 67.349 1.00 110.72 208 LEU B C 1
ATOM 7969 O O . LEU B 1 188 ? 77.482 88.126 67.011 1.00 110.72 208 LEU B O 1
ATOM 7985 N N . ILE B 1 189 ? 79.668 87.599 66.899 1.00 109.76 209 ILE B N 1
ATOM 7986 C CA . ILE B 1 189 ? 80.054 88.751 66.104 1.00 109.76 209 ILE B CA 1
ATOM 7987 C C . ILE B 1 189 ? 81.128 88.321 65.121 1.00 109.76 209 ILE B C 1
ATOM 7988 O O . ILE B 1 189 ? 81.985 87.493 65.448 1.00 109.76 209 ILE B O 1
ATOM 8004 N N . GLY B 1 190 ? 81.083 88.885 63.921 1.00 113.59 210 GLY B N 1
ATOM 8005 C CA . GLY B 1 190 ? 82.069 88.547 62.913 1.00 113.59 210 GLY B CA 1
ATOM 8006 C C . GLY B 1 190 ? 82.039 87.082 62.553 1.00 113.59 210 GLY B C 1
ATOM 8007 O O . GLY B 1 190 ? 83.062 86.519 62.144 1.00 113.59 210 GLY B O 1
ATOM 8011 N N . CYS B 1 191 ? 80.883 86.450 62.698 1.00 117.65 211 CYS B N 1
ATOM 8012 C CA . CYS B 1 191 ? 80.778 85.029 62.430 1.00 117.65 211 CYS B CA 1
ATOM 8013 C C . CYS B 1 191 ? 81.199 84.723 61.002 1.00 117.65 211 CYS B C 1
ATOM 8014 O O . CYS B 1 191 ? 80.622 85.235 60.040 1.00 117.65 211 CYS B O 1
ATOM 8022 N N . GLN B 1 192 ? 82.222 83.888 60.873 1.00 118.15 212 GLN B N 1
ATOM 8023 C CA . GLN B 1 192 ? 82.670 83.403 59.581 1.00 118.15 212 GLN B CA 1
ATOM 8024 C C . GLN B 1 192 ? 82.858 81.901 59.657 1.00 118.15 212 GLN B C 1
ATOM 8025 O O . GLN B 1 192 ? 83.168 81.355 60.718 1.00 118.15 212 GLN B O 1
ATOM 8039 N N . VAL B 1 193 ? 82.659 81.241 58.525 1.00 121.02 213 VAL B N 1
ATOM 8040 C CA . VAL B 1 193 ? 82.720 79.793 58.433 1.00 121.02 213 VAL B CA 1
ATOM 8041 C C . VAL B 1 193 ? 83.788 79.415 57.428 1.00 121.02 213 VAL B C 1
ATOM 8042 O O . VAL B 1 193 ? 83.950 80.085 56.403 1.00 121.02 213 VAL B O 1
ATOM 8055 N N . THR B 1 194 ? 84.508 78.341 57.719 1.00 122.71 214 THR B N 1
ATOM 8056 C CA . THR B 1 194 ? 85.482 77.794 56.796 1.00 122.71 214 THR B CA 1
ATOM 8057 C C . THR B 1 194 ? 85.375 76.282 56.798 1.00 122.71 214 THR B C 1
ATOM 8058 O O . THR B 1 194 ? 85.173 75.657 57.841 1.00 122.71 214 THR B O 1
ATOM 8069 N N . GLY B 1 195 ? 85.508 75.706 55.612 1.00 129.20 215 GLY B N 1
ATOM 8070 C CA . GLY B 1 195 ? 85.424 74.274 55.438 1.00 129.20 215 GLY B CA 1
ATOM 8071 C C . GLY B 1 195 ? 86.735 73.728 54.915 1.00 129.20 215 GLY B C 1
ATOM 8072 O O . GLY B 1 195 ? 87.249 74.178 53.892 1.00 129.20 215 GLY B O 1
ATOM 8076 N N . LYS B 1 196 ? 87.271 72.751 55.631 1.00 130.95 216 LYS B N 1
ATOM 8077 C CA . LYS B 1 196 ? 88.504 72.097 55.247 1.00 130.95 216 LYS B CA 1
ATOM 8078 C C . LYS B 1 196 ? 88.203 70.666 54.848 1.00 130.95 216 LYS B C 1
ATOM 8079 O O . LYS B 1 196 ? 87.333 70.011 55.423 1.00 130.95 216 LYS B O 1
ATOM 8098 N N . LEU B 1 197 ? 88.924 70.192 53.843 1.00 136.63 217 LEU B N 1
ATOM 8099 C CA . LEU B 1 197 ? 88.806 68.821 53.377 1.00 136.63 217 LEU B CA 1
ATOM 8100 C C . LEU B 1 197 ? 90.112 68.104 53.657 1.00 136.63 217 LEU B C 1
ATOM 8101 O O . LEU B 1 197 ? 91.184 68.597 53.291 1.00 136.63 217 LEU B O 1
ATOM 8117 N N . LEU B 1 198 ? 90.024 66.942 54.291 1.00 136.72 218 LEU B N 1
ATOM 8118 C CA . LEU B 1 198 ? 91.201 66.191 54.701 1.00 136.72 218 LEU B CA 1
ATOM 8119 C C . LEU B 1 198 ? 91.099 64.783 54.142 1.00 136.72 218 LEU B C 1
ATOM 8120 O O . LEU B 1 198 ? 90.214 64.015 54.532 1.00 136.72 218 LEU B O 1
ATOM 8136 N N . GLN B 1 199 ? 92.000 64.454 53.228 1.00 140.43 219 GLN B N 1
ATOM 8137 C CA . GLN B 1 199 ? 92.050 63.147 52.609 1.00 140.43 219 GLN B CA 1
ATOM 8138 C C . GLN B 1 199 ? 93.099 62.289 53.305 1.00 140.43 219 GLN B C 1
ATOM 8139 O O . GLN B 1 199 ? 93.871 62.759 54.146 1.00 140.43 219 GLN B O 1
ATOM 8153 N N . THR B 1 200 ? 93.136 61.014 52.942 1.00 148.69 220 THR B N 1
ATOM 8154 C CA . THR B 1 200 ? 94.029 60.040 53.544 1.00 148.69 220 THR B CA 1
ATOM 8155 C C . THR B 1 200 ? 95.078 59.634 52.522 1.00 148.69 220 THR B C 1
ATOM 8156 O O . THR B 1 200 ? 94.781 58.883 51.588 1.00 148.69 220 THR B O 1
ATOM 8167 N N . HIS B 1 201 ? 96.299 60.127 52.702 1.00 150.75 221 HIS B N 1
ATOM 8168 C CA . HIS B 1 201 ? 97.421 59.766 51.846 1.00 150.75 221 HIS B CA 1
ATOM 8169 C C . HIS B 1 201 ? 98.272 58.749 52.581 1.00 150.75 221 HIS B C 1
ATOM 8170 O O . HIS B 1 201 ? 99.099 59.116 53.422 1.00 150.75 221 HIS B O 1
ATOM 8184 N N . GLN B 1 202 ? 98.069 57.480 52.261 1.00 163.99 222 GLN B N 1
ATOM 8185 C CA . GLN B 1 202 ? 98.871 56.398 52.802 1.00 163.99 222 GLN B CA 1
ATOM 8186 C C . GLN B 1 202 ? 100.023 56.139 51.853 1.00 163.99 222 GLN B C 1
ATOM 8187 O O . GLN B 1 202 ? 99.805 55.858 50.670 1.00 163.99 222 GLN B O 1
ATOM 8201 N N . THR B 1 203 ? 101.242 56.232 52.366 1.00 168.56 223 THR B N 1
ATOM 8202 C CA . THR B 1 203 ? 102.395 55.699 51.661 1.00 168.56 223 THR B CA 1
ATOM 8203 C C . THR B 1 203 ? 102.282 54.193 51.805 1.00 168.56 223 THR B C 1
ATOM 8204 O O . THR B 1 203 ? 101.842 53.704 52.852 1.00 168.56 223 THR B O 1
ATOM 8215 N N . LYS B 1 204 ? 102.706 53.471 50.772 1.00 173.32 224 LYS B N 1
ATOM 8216 C CA . LYS B 1 204 ? 102.167 52.149 50.435 1.00 173.32 224 LYS B CA 1
ATOM 8217 C C . LYS B 1 204 ? 101.800 51.387 51.716 1.00 173.32 224 LYS B C 1
ATOM 8218 O O . LYS B 1 204 ? 100.702 50.819 51.779 1.00 173.32 224 LYS B O 1
ATOM 8237 N N . GLU B 1 205 ? 102.647 51.344 52.745 1.00 169.83 225 GLU B N 1
ATOM 8238 C CA . GLU B 1 205 ? 102.149 50.917 54.048 1.00 169.83 225 GLU B CA 1
ATOM 8239 C C . GLU B 1 205 ? 102.351 52.024 55.075 1.00 169.83 225 GLU B C 1
ATOM 8240 O O . GLU B 1 205 ? 103.304 52.805 54.996 1.00 169.83 225 GLU B O 1
ATOM 8252 N N . GLY B 1 206 ? 101.455 52.066 56.059 1.00 163.21 226 GLY B N 1
ATOM 8253 C CA . GLY B 1 206 ? 101.312 53.227 56.914 1.00 163.21 226 GLY B CA 1
ATOM 8254 C C . GLY B 1 206 ? 102.374 53.401 57.976 1.00 163.21 226 GLY B C 1
ATOM 8255 O O . GLY B 1 206 ? 102.072 53.409 59.174 1.00 163.21 226 GLY B O 1
ATOM 8259 N N . GLU B 1 207 ? 103.625 53.540 57.549 1.00 159.10 227 GLU B N 1
ATOM 8260 C CA . GLU B 1 207 ? 104.668 54.068 58.412 1.00 159.10 227 GLU B CA 1
ATOM 8261 C C . GLU B 1 207 ? 104.500 55.556 58.664 1.00 159.10 227 GLU B C 1
ATOM 8262 O O . GLU B 1 207 ? 104.998 56.065 59.673 1.00 159.10 227 GLU B O 1
ATOM 8274 N N . ASN B 1 208 ? 103.802 56.250 57.774 1.00 152.29 228 ASN B N 1
ATOM 8275 C CA . ASN B 1 208 ? 103.683 57.697 57.812 1.00 152.29 228 ASN B CA 1
ATOM 8276 C C . ASN B 1 208 ? 102.443 58.072 57.025 1.00 152.29 228 ASN B C 1
ATOM 8277 O O . ASN B 1 208 ? 101.953 57.270 56.226 1.00 152.29 228 ASN B O 1
ATOM 8288 N N . ILE B 1 209 ? 101.941 59.281 57.248 1.00 148.74 229 ILE B N 1
ATOM 8289 C CA . ILE B 1 209 ? 100.783 59.788 56.529 1.00 148.74 229 ILE B CA 1
ATOM 8290 C C . ILE B 1 209 ? 100.949 61.288 56.357 1.00 148.74 229 ILE B C 1
ATOM 8291 O O . ILE B 1 209 ? 101.334 61.991 57.299 1.00 148.74 229 ILE B O 1
ATOM 8307 N N . ARG B 1 210 ? 100.663 61.768 55.155 1.00 150.00 230 ARG B N 1
ATOM 8308 C CA . ARG B 1 210 ? 100.688 63.188 54.850 1.00 150.00 230 ARG B CA 1
ATOM 8309 C C . ARG B 1 210 ? 99.269 63.663 54.579 1.00 150.00 230 ARG B C 1
ATOM 8310 O O . ARG B 1 210 ? 98.595 63.145 53.685 1.00 150.00 230 ARG B O 1
ATOM 8331 N N . LEU B 1 211 ? 98.817 64.646 55.347 1.00 142.93 231 LEU B N 1
ATOM 8332 C CA . LEU B 1 211 ? 97.446 65.123 55.268 1.00 142.93 231 LEU B CA 1
ATOM 8333 C C . LEU B 1 211 ? 97.375 66.356 54.385 1.00 142.93 231 LEU B C 1
ATOM 8334 O O . LEU B 1 211 ? 98.094 67.334 54.612 1.00 142.93 231 LEU B O 1
ATOM 8350 N N . ASN B 1 212 ? 96.502 66.302 53.390 1.00 141.39 232 ASN B N 1
ATOM 8351 C CA . ASN B 1 212 ? 96.318 67.387 52.444 1.00 141.39 232 ASN B CA 1
ATOM 8352 C C . ASN B 1 212 ? 95.108 68.211 52.852 1.00 141.39 232 ASN B C 1
ATOM 8353 O O . ASN B 1 212 ? 93.993 67.688 52.939 1.00 141.39 232 ASN B O 1
ATOM 8364 N N . GLN B 1 213 ? 95.332 69.494 53.105 1.00 136.00 233 GLN B N 1
ATOM 8365 C CA . GLN B 1 213 ? 94.270 70.431 53.435 1.00 136.00 233 GLN B CA 1
ATOM 8366 C C . GLN B 1 213 ? 93.786 71.089 52.156 1.00 136.00 233 GLN B C 1
ATOM 8367 O O . GLN B 1 213 ? 94.584 71.365 51.255 1.00 136.00 233 GLN B O 1
ATOM 8381 N N . VAL B 1 214 ? 92.485 71.342 52.079 1.00 135.11 234 VAL B N 1
ATOM 8382 C CA . VAL B 1 214 ? 91.881 72.043 50.958 1.00 135.11 234 VAL B CA 1
ATOM 8383 C C . VAL B 1 214 ? 90.759 72.907 51.500 1.00 135.11 234 VAL B C 1
ATOM 8384 O O . VAL B 1 214 ? 89.793 72.392 52.076 1.00 135.11 234 VAL B O 1
ATOM 8397 N N . ASN B 1 215 ? 90.882 74.214 51.312 1.00 135.52 235 ASN B N 1
ATOM 8398 C CA . ASN B 1 215 ? 89.848 75.123 51.771 1.00 135.52 235 ASN B CA 1
ATOM 8399 C C . ASN B 1 215 ? 88.550 74.873 51.023 1.00 135.52 235 ASN B C 1
ATOM 8400 O O . ASN B 1 215 ? 88.549 74.634 49.813 1.00 135.52 235 ASN B O 1
ATOM 8411 N N . VAL B 1 216 ? 87.447 74.916 51.756 1.00 131.89 236 VAL B N 1
ATOM 8412 C CA . VAL B 1 216 ? 86.111 74.857 51.189 1.00 131.89 236 VAL B CA 1
ATOM 8413 C C . VAL B 1 216 ? 85.362 76.079 51.679 1.00 131.89 236 VAL B C 1
ATOM 8414 O O . VAL B 1 216 ? 85.134 76.237 52.884 1.00 131.89 236 VAL B O 1
ATOM 8427 N N . THR B 1 217 ? 84.973 76.936 50.751 1.00 129.88 237 THR B N 1
ATOM 8428 C CA . THR B 1 217 ? 84.294 78.169 51.091 1.00 129.88 237 THR B CA 1
ATOM 8429 C C . THR B 1 217 ? 82.803 77.922 51.220 1.00 129.88 237 THR B C 1
ATOM 8430 O O . THR B 1 217 ? 82.183 77.301 50.352 1.00 129.88 237 THR B O 1
ATOM 8441 N N . PHE B 1 218 ? 82.237 78.412 52.312 1.00 129.52 238 PHE B N 1
ATOM 8442 C CA . PHE B 1 218 ? 80.811 78.346 52.560 1.00 129.52 238 PHE B CA 1
ATOM 8443 C C . PHE B 1 218 ? 80.259 79.757 52.590 1.00 129.52 238 PHE B C 1
ATOM 8444 O O . PHE B 1 218 ? 80.898 80.670 53.119 1.00 129.52 238 PHE B O 1
ATOM 8461 N N . GLN B 1 219 ? 79.074 79.932 52.026 1.00 135.81 239 GLN B N 1
ATOM 8462 C CA . GLN B 1 219 ? 78.500 81.253 51.859 1.00 135.81 239 GLN B CA 1
ATOM 8463 C C . GLN B 1 219 ? 77.061 81.292 52.346 1.00 135.81 239 GLN B C 1
ATOM 8464 O O . GLN B 1 219 ? 76.388 80.267 52.481 1.00 135.81 239 GLN B O 1
ATOM 8478 N N . VAL B 1 220 ? 76.604 82.510 52.614 1.00 133.65 240 VAL B N 1
ATOM 8479 C CA . VAL B 1 220 ? 75.257 82.765 53.108 1.00 133.65 240 VAL B CA 1
ATOM 8480 C C . VAL B 1 220 ? 74.539 83.739 52.186 1.00 133.65 240 VAL B C 1
ATOM 8481 O O . VAL B 1 220 ? 73.469 83.441 51.643 1.00 133.65 240 VAL B O 1
ATOM 8494 N N . ASP B 1 221 ? 75.132 84.919 52.029 1.00 140.22 241 ASP B N 1
ATOM 8495 C CA . ASP B 1 221 ? 74.545 86.038 51.302 1.00 140.22 241 ASP B CA 1
ATOM 8496 C C . ASP B 1 221 ? 75.367 86.370 50.066 1.00 140.22 241 ASP B C 1
ATOM 8497 O O . ASP B 1 221 ? 74.818 86.466 48.966 1.00 140.22 241 ASP B O 1
ATOM 8506 N N . THR B 1 222 ? 76.670 86.558 50.234 1.00 141.53 242 THR B N 1
ATOM 8507 C CA . THR B 1 222 ? 77.581 86.858 49.139 1.00 141.53 242 THR B CA 1
ATOM 8508 C C . THR B 1 222 ? 78.902 86.110 49.256 1.00 141.53 242 THR B C 1
ATOM 8509 O O . THR B 1 222 ? 79.848 86.432 48.529 1.00 141.53 242 THR B O 1
ATOM 8520 N N . ALA B 1 223 ? 78.987 85.119 50.144 1.00 139.96 243 ALA B N 1
ATOM 8521 C CA . ALA B 1 223 ? 80.252 84.451 50.459 1.00 139.96 243 ALA B CA 1
ATOM 8522 C C . ALA B 1 223 ? 81.219 85.425 51.128 1.00 139.96 243 ALA B C 1
ATOM 8523 O O . ALA B 1 223 ? 82.418 85.432 50.845 1.00 139.96 243 ALA B O 1
ATOM 8530 N N . SER B 1 224 ? 80.688 86.254 52.026 1.00 139.16 244 SER B N 1
ATOM 8531 C CA . SER B 1 224 ? 81.458 87.320 52.653 1.00 139.16 244 SER B CA 1
ATOM 8532 C C . SER B 1 224 ? 81.650 87.078 54.142 1.00 139.16 244 SER B C 1
ATOM 8533 O O . SER B 1 224 ? 82.760 86.793 54.603 1.00 139.16 244 SER B O 1
ATOM 8541 N N . ASP B 1 225 ? 80.560 87.201 54.892 1.00 131.57 245 ASP B N 1
ATOM 8542 C CA . ASP B 1 225 ? 80.564 87.062 56.338 1.00 131.57 245 ASP B CA 1
ATOM 8543 C C . ASP B 1 225 ? 79.133 87.190 56.829 1.00 131.57 245 ASP B C 1
ATOM 8544 O O . ASP B 1 225 ? 78.218 87.486 56.062 1.00 131.57 245 ASP B O 1
ATOM 8553 N N . SER B 1 226 ? 78.945 86.967 58.121 1.00 127.40 246 SER B N 1
ATOM 8554 C CA . SER B 1 226 ? 77.655 87.172 58.737 1.00 127.40 246 SER B CA 1
ATOM 8555 C C . SER B 1 226 ? 77.836 87.925 60.048 1.00 127.40 246 SER B C 1
ATOM 8556 O O . SER B 1 226 ? 78.237 87.325 61.055 1.00 127.40 246 SER B O 1
ATOM 8564 N N . PRO B 1 227 ? 77.546 89.227 60.078 1.00 126.46 247 PRO B N 1
ATOM 8565 C CA . PRO B 1 227 ? 77.912 90.037 61.251 1.00 126.46 247 PRO B CA 1
ATOM 8566 C C . PRO B 1 227 ? 77.411 89.482 62.566 1.00 126.46 247 PRO B C 1
ATOM 8567 O O . PRO B 1 227 ? 78.125 89.549 63.573 1.00 126.46 247 PRO B O 1
ATOM 8578 N N . PHE B 1 228 ? 76.197 88.947 62.592 1.00 126.34 248 PHE B N 1
ATOM 8579 C CA . PHE B 1 228 ? 75.591 88.498 63.830 1.00 126.34 248 PHE B CA 1
ATOM 8580 C C . PHE B 1 228 ? 74.857 87.191 63.586 1.00 126.34 248 PHE B C 1
ATOM 8581 O O . PHE B 1 228 ? 74.265 86.971 62.527 1.00 126.34 248 PHE B O 1
ATOM 8598 N N . LEU B 1 229 ? 74.917 86.317 64.585 1.00 122.25 249 LEU B N 1
ATOM 8599 C CA . LEU B 1 229 ? 74.231 85.033 64.537 1.00 122.25 249 LEU B CA 1
ATOM 8600 C C . LEU B 1 229 ? 72.925 85.124 65.320 1.00 122.25 249 LEU B C 1
ATOM 8601 O O . LEU B 1 229 ? 72.794 84.667 66.455 1.00 122.25 249 LEU B O 1
ATOM 8617 N N . ILE B 1 230 ? 71.944 85.738 64.667 1.00 129.47 250 ILE B N 1
ATOM 8618 C CA . ILE B 1 230 ? 70.649 85.958 65.299 1.00 129.47 250 ILE B CA 1
ATOM 8619 C C . ILE B 1 230 ? 69.849 84.666 65.344 1.00 129.47 250 ILE B C 1
ATOM 8620 O O . ILE B 1 230 ? 69.257 84.320 66.373 1.00 129.47 250 ILE B O 1
ATOM 8636 N N . LEU B 1 231 ? 69.817 83.936 64.237 1.00 131.27 251 LEU B N 1
ATOM 8637 C CA . LEU B 1 231 ? 68.876 82.845 64.058 1.00 131.27 251 LEU B CA 1
ATOM 8638 C C . LEU B 1 231 ? 69.600 81.669 63.436 1.00 131.27 251 LEU B C 1
ATOM 8639 O O . LEU B 1 231 ? 70.725 81.813 62.948 1.00 131.27 251 LEU B O 1
ATOM 8655 N N . PRO B 1 232 ? 68.986 80.502 63.433 1.00 130.30 252 PRO B N 1
ATOM 8656 C CA . PRO B 1 232 ? 69.591 79.360 62.749 1.00 130.30 252 PRO B CA 1
ATOM 8657 C C . PRO B 1 232 ? 69.806 79.650 61.280 1.00 130.30 252 PRO B C 1
ATOM 8658 O O . PRO B 1 232 ? 68.844 79.805 60.523 1.00 130.30 252 PRO B O 1
ATOM 8669 N N . LEU B 1 233 ? 71.061 79.725 60.868 1.00 128.24 253 LEU B N 1
ATOM 8670 C CA . LEU B 1 233 ? 71.407 80.062 59.502 1.00 128.24 253 LEU B CA 1
ATOM 8671 C C . LEU B 1 233 ? 71.835 78.816 58.751 1.00 128.24 253 LEU B C 1
ATOM 8672 O O . LEU B 1 233 ? 72.275 77.829 59.343 1.00 128.24 253 LEU B O 1
ATOM 8688 N N . THR B 1 234 ? 71.693 78.873 57.436 1.00 130.66 254 THR B N 1
ATOM 8689 C CA . THR B 1 234 ? 72.099 77.789 56.560 1.00 130.66 254 THR B CA 1
ATOM 8690 C C . THR B 1 234 ? 73.288 78.250 55.735 1.00 130.66 254 THR B C 1
ATOM 8691 O O . THR B 1 234 ? 73.208 79.260 55.030 1.00 130.66 254 THR B O 1
ATOM 8702 N N . PHE B 1 235 ? 74.381 77.510 55.832 1.00 128.65 255 PHE B N 1
ATOM 8703 C CA . PHE B 1 235 ? 75.563 77.775 55.036 1.00 128.65 255 PHE B CA 1
ATOM 8704 C C . PHE B 1 235 ? 75.654 76.746 53.927 1.00 128.65 255 PHE B C 1
ATOM 8705 O O . PHE B 1 235 ? 75.276 75.586 54.106 1.00 128.65 255 PHE B O 1
ATOM 8722 N N . TYR B 1 236 ? 76.147 77.177 52.775 1.00 137.25 256 TYR B N 1
ATOM 8723 C CA . TYR B 1 236 ? 76.162 76.313 51.612 1.00 137.25 256 TYR B CA 1
ATOM 8724 C C . TYR B 1 236 ? 77.384 76.603 50.761 1.00 137.25 256 TYR B C 1
ATOM 8725 O O . TYR B 1 236 ? 77.864 77.737 50.680 1.00 137.25 256 TYR B O 1
ATOM 8743 N N . HIS B 1 237 ? 77.877 75.547 50.132 1.00 135.49 257 HIS B N 1
ATOM 8744 C CA . HIS B 1 237 ? 79.052 75.590 49.284 1.00 135.49 257 HIS B CA 1
ATOM 8745 C C . HIS B 1 237 ? 78.702 74.987 47.935 1.00 135.49 257 HIS B C 1
ATOM 8746 O O . HIS B 1 237 ? 78.010 73.966 47.867 1.00 135.49 257 HIS B O 1
ATOM 8760 N N . VAL B 1 238 ? 79.182 75.615 46.871 1.00 141.97 258 VAL B N 1
ATOM 8761 C CA . VAL B 1 238 ? 78.769 75.255 45.521 1.00 141.97 258 VAL B CA 1
ATOM 8762 C C . VAL B 1 238 ? 79.675 74.157 44.988 1.00 141.97 258 VAL B C 1
ATOM 8763 O O . VAL B 1 238 ? 80.905 74.249 45.082 1.00 141.97 258 VAL B O 1
ATOM 8776 N N . VAL B 1 239 ? 79.071 73.120 44.422 1.00 144.65 259 VAL B N 1
ATOM 8777 C CA . VAL B 1 239 ? 79.827 72.017 43.819 1.00 144.65 259 VAL B CA 1
ATOM 8778 C C . VAL B 1 239 ? 79.954 72.349 42.335 1.00 144.65 259 VAL B C 1
ATOM 8779 O O . VAL B 1 239 ? 79.158 71.932 41.493 1.00 144.65 259 VAL B O 1
ATOM 8792 N N . ASP B 1 240 ? 80.990 73.107 42.014 1.00 149.24 260 ASP B N 1
ATOM 8793 C CA . ASP B 1 240 ? 81.278 73.517 40.652 1.00 149.24 260 ASP B CA 1
ATOM 8794 C C . ASP B 1 240 ? 82.588 72.888 40.187 1.00 149.24 260 ASP B C 1
ATOM 8795 O O . ASP B 1 240 ? 83.184 72.051 40.873 1.00 149.24 260 ASP B O 1
ATOM 8804 N N . GLU B 1 241 ? 83.036 73.299 39.001 1.00 152.13 261 GLU B N 1
ATOM 8805 C CA . GLU B 1 241 ? 84.273 72.767 38.448 1.00 152.13 261 GLU B CA 1
ATOM 8806 C C . GLU B 1 241 ? 85.460 72.998 39.370 1.00 152.13 261 GLU B C 1
ATOM 8807 O O . GLU B 1 241 ? 86.404 72.201 39.359 1.00 152.13 261 GLU B O 1
ATOM 8819 N N . THR B 1 242 ? 85.432 74.061 40.170 1.00 150.91 262 THR B N 1
ATOM 8820 C CA . THR B 1 242 ? 86.503 74.349 41.111 1.00 150.91 262 THR B CA 1
ATOM 8821 C C . THR B 1 242 ? 86.335 73.622 42.434 1.00 150.91 262 THR B C 1
ATOM 8822 O O . THR B 1 242 ? 87.284 73.578 43.224 1.00 150.91 262 THR B O 1
ATOM 8833 N N . SER B 1 243 ? 85.166 73.063 42.694 1.00 146.89 263 SER B N 1
ATOM 8834 C CA . SER B 1 243 ? 84.943 72.377 43.953 1.00 146.89 263 SER B CA 1
ATOM 8835 C C . SER B 1 243 ? 85.913 71.213 44.091 1.00 146.89 263 SER B C 1
ATOM 8836 O O . SER B 1 243 ? 85.895 70.298 43.260 1.00 146.89 263 SER B O 1
ATOM 8844 N N . PRO B 1 244 ? 86.766 71.199 45.118 1.00 141.82 264 PRO B N 1
ATOM 8845 C CA . PRO B 1 244 ? 87.565 69.998 45.378 1.00 141.82 264 PRO B CA 1
ATOM 8846 C C . PRO B 1 244 ? 86.722 68.765 45.618 1.00 141.82 264 PRO B C 1
ATOM 8847 O O . PRO B 1 244 ? 87.221 67.647 45.440 1.00 141.82 264 PRO B O 1
ATOM 8858 N N . LEU B 1 245 ? 85.465 68.935 46.011 1.00 143.61 265 LEU B N 1
ATOM 8859 C CA . LEU B 1 245 ? 84.543 67.827 46.188 1.00 143.61 265 LEU B CA 1
ATOM 8860 C C . LEU B 1 245 ? 84.062 67.249 44.873 1.00 143.61 265 LEU B C 1
ATOM 8861 O O . LEU B 1 245 ? 83.612 66.100 44.844 1.00 143.61 265 LEU B O 1
ATOM 8877 N N . LYS B 1 246 ? 84.147 68.027 43.797 1.00 149.33 266 LYS B N 1
ATOM 8878 C CA . LYS B 1 246 ? 83.549 67.632 42.529 1.00 149.33 266 LYS B CA 1
ATOM 8879 C C . LYS B 1 246 ? 83.922 66.205 42.157 1.00 149.33 266 LYS B C 1
ATOM 8880 O O . LYS B 1 246 ? 83.074 65.421 41.719 1.00 149.33 266 LYS B O 1
ATOM 8899 N N . ASP B 1 247 ? 85.187 65.849 42.331 1.00 149.74 267 ASP B N 1
ATOM 8900 C CA . ASP B 1 247 ? 85.692 64.560 41.889 1.00 149.74 267 ASP B CA 1
ATOM 8901 C C . ASP B 1 247 ? 85.501 63.462 42.923 1.00 149.74 267 ASP B C 1
ATOM 8902 O O . ASP B 1 247 ? 85.899 62.320 42.674 1.00 149.74 267 ASP B O 1
ATOM 8911 N N . LEU B 1 248 ? 84.908 63.774 44.066 1.00 147.48 268 LEU B N 1
ATOM 8912 C CA . LEU B 1 248 ? 84.743 62.775 45.106 1.00 147.48 268 LEU B CA 1
ATOM 8913 C C . LEU B 1 248 ? 83.653 61.781 44.719 1.00 147.48 268 LEU B C 1
ATOM 8914 O O . LEU B 1 248 ? 82.866 62.045 43.807 1.00 147.48 268 LEU B O 1
ATOM 8930 N N . PRO B 1 249 ? 83.582 60.633 45.387 1.00 151.60 269 PRO B N 1
ATOM 8931 C CA . PRO B 1 249 ? 82.452 59.734 45.152 1.00 151.60 269 PRO B CA 1
ATOM 8932 C C . PRO B 1 249 ? 81.197 60.313 45.770 1.00 151.60 269 PRO B C 1
ATOM 8933 O O . PRO B 1 249 ? 81.001 60.265 46.988 1.00 151.60 269 PRO B O 1
ATOM 8944 N N . LEU B 1 250 ? 80.347 60.850 44.929 1.00 151.40 270 LEU B N 1
ATOM 8945 C CA . LEU B 1 250 ? 79.195 61.619 45.360 1.00 151.40 270 LEU B CA 1
ATOM 8946 C C . LEU B 1 250 ? 78.124 60.765 45.947 1.00 151.40 270 LEU B C 1
ATOM 8947 O O . LEU B 1 250 ? 77.206 61.268 46.603 1.00 151.40 270 LEU B O 1
ATOM 8963 N N . ARG B 1 251 ? 78.233 59.459 45.739 1.00 157.34 271 ARG B N 1
ATOM 8964 C CA . ARG B 1 251 ? 77.300 58.520 46.334 1.00 157.34 271 ARG B CA 1
ATOM 8965 C C . ARG B 1 251 ? 77.516 58.476 47.838 1.00 157.34 271 ARG B C 1
ATOM 8966 O O . ARG B 1 251 ? 78.650 58.573 48.317 1.00 157.34 271 ARG B O 1
ATOM 8987 N N . SER B 1 252 ? 76.425 58.333 48.577 1.00 158.38 272 SER B N 1
ATOM 8988 C CA . SER B 1 252 ? 76.490 58.325 50.030 1.00 158.38 272 SER B CA 1
ATOM 8989 C C . SER B 1 252 ? 77.296 57.136 50.533 1.00 158.38 272 SER B C 1
ATOM 8990 O O . SER B 1 252 ? 77.157 56.017 50.029 1.00 158.38 272 SER B O 1
ATOM 8998 N N . GLY B 1 253 ? 78.150 57.387 51.525 1.00 153.40 273 GLY B N 1
ATOM 8999 C CA . GLY B 1 253 ? 78.912 56.345 52.177 1.00 153.40 273 GLY B CA 1
ATOM 9000 C C . GLY B 1 253 ? 80.239 56.018 51.533 1.00 153.40 273 GLY B C 1
ATOM 9001 O O . GLY B 1 253 ? 81.104 55.432 52.197 1.00 153.40 273 GLY B O 1
ATOM 9005 N N . GLU B 1 254 ? 80.433 56.375 50.269 1.00 155.63 274 GLU B N 1
ATOM 9006 C CA . GLU B 1 254 ? 81.667 56.070 49.566 1.00 155.63 274 GLU B CA 1
ATOM 9007 C C . GLU B 1 254 ? 82.685 57.180 49.776 1.00 155.63 274 GLU B C 1
ATOM 9008 O O . GLU B 1 254 ? 82.345 58.366 49.748 1.00 155.63 274 GLU B O 1
ATOM 9020 N N . GLY B 1 255 ? 83.926 56.789 49.998 1.00 149.72 275 GLY B N 1
ATOM 9021 C CA . GLY B 1 255 ? 85.015 57.736 50.087 1.00 149.72 275 GLY B CA 1
ATOM 9022 C C . GLY B 1 255 ? 85.756 57.623 51.406 1.00 149.72 275 GLY B C 1
ATOM 9023 O O . GLY B 1 255 ? 85.256 57.064 52.391 1.00 149.72 275 GLY B O 1
ATOM 9027 N N . ASP B 1 256 ? 86.973 58.160 51.424 1.00 148.72 276 ASP B N 1
ATOM 9028 C CA . ASP B 1 256 ? 87.817 58.218 52.616 1.00 148.72 276 ASP B CA 1
ATOM 9029 C C . ASP B 1 256 ? 88.289 59.657 52.755 1.00 148.72 276 ASP B C 1
ATOM 9030 O O . ASP B 1 256 ? 89.365 60.028 52.283 1.00 148.72 276 ASP B O 1
ATOM 9039 N N . PHE B 1 257 ? 87.472 60.470 53.414 1.00 142.43 277 PHE B N 1
ATOM 9040 C CA . PHE B 1 257 ? 87.785 61.874 53.588 1.00 142.43 277 PHE B CA 1
ATOM 9041 C C . PHE B 1 257 ? 86.978 62.417 54.752 1.00 142.43 277 PHE B C 1
ATOM 9042 O O . PHE B 1 257 ? 85.923 61.886 55.106 1.00 142.43 277 PHE B O 1
ATOM 9059 N N . GLU B 1 258 ? 87.485 63.497 55.333 1.00 135.52 278 GLU B N 1
ATOM 9060 C CA . GLU B 1 258 ? 86.824 64.179 56.434 1.00 135.52 278 GLU B CA 1
ATOM 9061 C C . GLU B 1 258 ? 86.533 65.606 56.012 1.00 135.52 278 GLU B C 1
ATOM 9062 O O . GLU B 1 258 ? 87.397 66.274 55.433 1.00 135.52 278 GLU B O 1
ATOM 9074 N N . LEU B 1 259 ? 85.317 66.070 56.297 1.00 131.42 279 LEU B N 1
ATOM 9075 C CA . LEU B 1 259 ? 84.949 67.456 56.045 1.00 131.42 279 LEU B CA 1
ATOM 9076 C C . LEU B 1 259 ? 84.859 68.162 57.389 1.00 131.42 279 LEU B C 1
ATOM 9077 O O . LEU B 1 259 ? 83.910 68.002 58.154 1.00 131.42 279 LEU B O 1
ATOM 9093 N N . VAL B 1 260 ? 85.887 68.951 57.679 1.00 127.68 280 VAL B N 1
ATOM 9094 C CA . VAL B 1 260 ? 85.932 69.675 58.935 1.00 127.68 280 VAL B CA 1
ATOM 9095 C C . VAL B 1 260 ? 85.325 71.051 58.743 1.00 127.68 280 VAL B C 1
ATOM 9096 O O . VAL B 1 260 ? 85.551 71.714 57.723 1.00 127.68 280 VAL B O 1
ATOM 9109 N N . LEU B 1 261 ? 84.566 71.493 59.734 1.00 126.05 281 LEU B N 1
ATOM 9110 C CA . LEU B 1 261 ? 83.894 72.777 59.703 1.00 126.05 281 LEU B CA 1
ATOM 9111 C C . LEU B 1 261 ? 84.289 73.583 60.922 1.00 126.05 281 LEU B C 1
ATOM 9112 O O . LEU B 1 261 ? 84.366 73.047 62.034 1.00 126.05 281 LEU B O 1
ATOM 9128 N N . ILE B 1 262 ? 84.509 74.871 60.701 1.00 119.93 282 ILE B N 1
ATOM 9129 C CA . ILE B 1 262 ? 85.035 75.775 61.703 1.00 119.93 282 ILE B CA 1
ATOM 9130 C C . ILE B 1 262 ? 84.277 77.083 61.617 1.00 119.93 282 ILE B C 1
ATOM 9131 O O . ILE B 1 262 ? 84.280 77.743 60.572 1.00 119.93 282 ILE B O 1
ATOM 9147 N N . LEU B 1 263 ? 83.640 77.459 62.715 1.00 115.59 283 LEU B N 1
ATOM 9148 C CA . LEU B 1 263 ? 82.983 78.745 62.848 1.00 115.59 283 LEU B CA 1
ATOM 9149 C C . LEU B 1 263 ? 83.792 79.590 63.812 1.00 115.59 283 LEU B C 1
ATOM 9150 O O . LEU B 1 263 ? 83.956 79.218 64.977 1.00 115.59 283 LEU B O 1
ATOM 9166 N N . SER B 1 264 ? 84.280 80.724 63.332 1.00 112.18 284 SER B N 1
ATOM 9167 C CA . SER B 1 264 ? 85.018 81.662 64.153 1.00 112.18 284 SER B CA 1
ATOM 9168 C C . SER B 1 264 ? 84.194 82.922 64.344 1.00 112.18 284 SER B C 1
ATOM 9169 O O . SER B 1 264 ? 83.641 83.474 63.390 1.00 112.18 284 SER B O 1
ATOM 9177 N N . GLY B 1 265 ? 84.119 83.372 65.587 1.00 107.58 285 GLY B N 1
ATOM 9178 C CA . GLY B 1 265 ? 83.350 84.567 65.864 1.00 107.58 285 GLY B CA 1
ATOM 9179 C C . GLY B 1 265 ? 83.701 85.140 67.213 1.00 107.58 285 GLY B C 1
ATOM 9180 O O . GLY B 1 265 ? 84.144 84.435 68.120 1.00 107.58 285 GLY B O 1
ATOM 9184 N N . THR B 1 266 ? 83.474 86.436 67.336 1.00 103.80 286 THR B N 1
ATOM 9185 C CA . THR B 1 266 ? 83.784 87.168 68.549 1.00 103.80 286 THR B CA 1
ATOM 9186 C C . THR B 1 266 ? 82.549 87.233 69.431 1.00 103.80 286 THR B C 1
ATOM 9187 O O . THR B 1 266 ? 81.434 87.412 68.935 1.00 103.80 286 THR B O 1
ATOM 9198 N N . VAL B 1 267 ? 82.755 87.079 70.732 1.00 100.94 287 VAL B N 1
ATOM 9199 C CA . VAL B 1 267 ? 81.669 87.155 71.697 1.00 100.94 287 VAL B CA 1
ATOM 9200 C C . VAL B 1 267 ? 81.391 88.616 72.011 1.00 100.94 287 VAL B C 1
ATOM 9201 O O . VAL B 1 267 ? 82.309 89.440 72.051 1.00 100.94 287 VAL B O 1
ATOM 9214 N N . GLU B 1 268 ? 80.122 88.935 72.250 1.00 105.08 288 GLU B N 1
ATOM 9215 C CA . GLU B 1 268 ? 79.729 90.324 72.426 1.00 105.08 288 GLU B CA 1
ATOM 9216 C C . GLU B 1 268 ? 80.016 90.799 73.840 1.00 105.08 288 GLU B C 1
ATOM 9217 O O . GLU B 1 268 ? 80.428 91.944 74.056 1.00 105.08 288 GLU B O 1
ATOM 9229 N N . SER B 1 269 ? 79.802 89.928 74.817 1.00 99.40 289 SER B N 1
ATOM 9230 C CA . SER B 1 269 ? 79.871 90.333 76.210 1.00 99.40 289 SER B CA 1
ATOM 9231 C C . SER B 1 269 ? 81.284 90.325 76.765 1.00 99.40 289 SER B C 1
ATOM 9232 O O . SER B 1 269 ? 81.508 90.863 77.852 1.00 99.40 289 SER B O 1
ATOM 9240 N N . THR B 1 270 ? 82.235 89.731 76.055 1.00 98.18 290 THR B N 1
ATOM 9241 C CA . THR B 1 270 ? 83.599 89.633 76.539 1.00 98.18 290 THR B CA 1
ATOM 9242 C C . THR B 1 270 ? 84.642 90.013 75.506 1.00 98.18 290 THR B C 1
ATOM 9243 O O . THR B 1 270 ? 85.825 90.077 75.852 1.00 98.18 290 THR B O 1
ATOM 9254 N N . SER B 1 271 ? 84.253 90.256 74.261 1.00 100.35 291 SER B N 1
ATOM 9255 C CA . SER B 1 271 ? 85.185 90.637 73.208 1.00 100.35 291 SER B CA 1
ATOM 9256 C C . SER B 1 271 ? 86.204 89.544 72.939 1.00 100.35 291 SER B C 1
ATOM 9257 O O . SER B 1 271 ? 87.255 89.793 72.343 1.00 100.35 291 SER B O 1
ATOM 9265 N N . ALA B 1 272 ? 85.906 88.331 73.377 1.00 99.81 292 ALA B N 1
ATOM 9266 C CA . ALA B 1 272 ? 86.804 87.213 73.172 1.00 99.81 292 ALA B CA 1
ATOM 9267 C C . ALA B 1 272 ? 86.422 86.441 71.923 1.00 99.81 292 ALA B C 1
ATOM 9268 O O . ALA B 1 272 ? 85.276 86.489 71.469 1.00 99.81 292 ALA B O 1
ATOM 9275 N N . THR B 1 273 ? 87.392 85.722 71.371 1.00 100.12 293 THR B N 1
ATOM 9276 C CA . THR B 1 273 ? 87.140 84.901 70.201 1.00 100.12 293 THR B CA 1
ATOM 9277 C C . THR B 1 273 ? 86.657 83.528 70.620 1.00 100.12 293 THR B C 1
ATOM 9278 O O . THR B 1 273 ? 86.957 83.057 71.719 1.00 100.12 293 THR B O 1
ATOM 9289 N N . CYS B 1 274 ? 85.916 82.883 69.733 1.00 106.24 294 CYS B N 1
ATOM 9290 C CA . CYS B 1 274 ? 85.417 81.541 69.946 1.00 106.24 294 CYS B CA 1
ATOM 9291 C C . CYS B 1 274 ? 85.435 80.821 68.613 1.00 106.24 294 CYS B C 1
ATOM 9292 O O . CYS B 1 274 ? 85.106 81.409 67.574 1.00 106.24 294 CYS B O 1
ATOM 9300 N N . GLN B 1 275 ? 85.823 79.558 68.649 1.00 113.66 295 GLN B N 1
ATOM 9301 C CA . GLN B 1 275 ? 85.950 78.731 67.461 1.00 113.66 295 GLN B CA 1
ATOM 9302 C C . GLN B 1 275 ? 85.227 77.428 67.743 1.00 113.66 295 GLN B C 1
ATOM 9303 O O . GLN B 1 275 ? 85.692 76.609 68.541 1.00 113.66 295 GLN B O 1
ATOM 9317 N N . VAL B 1 276 ? 84.090 77.247 67.100 1.00 115.03 296 VAL B N 1
ATOM 9318 C CA . VAL B 1 276 ? 83.389 75.977 67.158 1.00 115.03 296 VAL B CA 1
ATOM 9319 C C . VAL B 1 276 ? 83.869 75.122 66.002 1.00 115.03 296 VAL B C 1
ATOM 9320 O O . VAL B 1 276 ? 84.172 75.633 64.919 1.00 115.03 296 VAL B O 1
ATOM 9333 N N . ARG B 1 277 ? 83.927 73.820 66.226 1.00 117.77 297 ARG B N 1
ATOM 9334 C CA . ARG B 1 277 ? 84.472 72.894 65.256 1.00 117.77 297 ARG B CA 1
ATOM 9335 C C . ARG B 1 277 ? 83.588 71.668 65.186 1.00 117.77 297 ARG B C 1
ATOM 9336 O O . ARG B 1 277 ? 82.893 71.341 66.151 1.00 117.77 297 ARG B O 1
ATOM 9357 N N . THR B 1 278 ? 83.612 71.004 64.042 1.00 124.74 298 THR B N 1
ATOM 9358 C CA . THR B 1 278 ? 82.956 69.720 63.904 1.00 124.74 298 THR B CA 1
ATOM 9359 C C . THR B 1 278 ? 83.447 69.051 62.636 1.00 124.74 298 THR B C 1
ATOM 9360 O O . THR B 1 278 ? 84.263 69.598 61.892 1.00 124.74 298 THR B O 1
ATOM 9371 N N . SER B 1 279 ? 82.920 67.862 62.381 1.00 130.25 299 SER B N 1
ATOM 9372 C CA . SER B 1 279 ? 83.370 67.047 61.272 1.00 130.25 299 SER B CA 1
ATOM 9373 C C . SER B 1 279 ? 82.215 66.238 60.715 1.00 130.25 299 SER B C 1
ATOM 9374 O O . SER B 1 279 ? 81.305 65.832 61.442 1.00 130.25 299 SER B O 1
ATOM 9382 N N . TYR B 1 280 ? 82.275 66.004 59.412 1.00 132.69 300 TYR B N 1
ATOM 9383 C CA . TYR B 1 280 ? 81.315 65.174 58.707 1.00 132.69 300 TYR B CA 1
ATOM 9384 C C . TYR B 1 280 ? 82.081 64.111 57.939 1.00 132.69 300 TYR B C 1
ATOM 9385 O O . TYR B 1 280 ? 83.106 64.404 57.310 1.00 132.69 300 TYR B O 1
ATOM 9403 N N . LEU B 1 281 ? 81.596 62.882 58.013 1.00 138.89 301 LEU B N 1
ATOM 9404 C CA . LEU B 1 281 ? 82.203 61.766 57.320 1.00 138.89 301 LEU B CA 1
ATOM 9405 C C . LEU B 1 281 ? 81.437 61.480 56.041 1.00 138.89 301 LEU B C 1
ATOM 9406 O O . LEU B 1 281 ? 80.294 61.905 55.875 1.00 138.89 301 LEU B O 1
ATOM 9422 N N . PRO B 1 282 ? 82.043 60.743 55.112 1.00 143.59 302 PRO B N 1
ATOM 9423 C CA . PRO B 1 282 ? 81.347 60.471 53.847 1.00 143.59 302 PRO B CA 1
ATOM 9424 C C . PRO B 1 282 ? 79.993 59.827 54.059 1.00 143.59 302 PRO B C 1
ATOM 9425 O O . PRO B 1 282 ? 79.081 59.998 53.242 1.00 143.59 302 PRO B O 1
ATOM 9436 N N . GLU B 1 283 ? 79.844 59.086 55.155 1.00 143.07 303 GLU B N 1
ATOM 9437 C CA . GLU B 1 283 ? 78.572 58.439 55.453 1.00 143.07 303 GLU B CA 1
ATOM 9438 C C . GLU B 1 283 ? 77.564 59.431 56.010 1.00 143.07 303 GLU B C 1
ATOM 9439 O O . GLU B 1 283 ? 76.395 59.436 55.606 1.00 143.07 303 GLU B O 1
ATOM 9451 N N . GLU B 1 284 ? 77.997 60.277 56.944 1.00 138.70 304 GLU B N 1
ATOM 9452 C CA . GLU B 1 284 ? 77.073 61.189 57.608 1.00 138.70 304 GLU B CA 1
ATOM 9453 C C . GLU B 1 284 ? 76.395 62.116 56.611 1.00 138.70 304 GLU B C 1
ATOM 9454 O O . GLU B 1 284 ? 75.291 62.612 56.864 1.00 138.70 304 GLU B O 1
ATOM 9466 N N . ILE B 1 285 ? 77.038 62.365 55.471 1.00 137.94 305 ILE B N 1
ATOM 9467 C CA . ILE B 1 285 ? 76.470 63.284 54.500 1.00 137.94 305 ILE B CA 1
ATOM 9468 C C . ILE B 1 285 ? 75.336 62.602 53.760 1.00 137.94 305 ILE B C 1
ATOM 9469 O O . ILE B 1 285 ? 75.383 61.399 53.476 1.00 137.94 305 ILE B O 1
ATOM 9485 N N . LEU B 1 286 ? 74.315 63.382 53.426 1.00 139.56 306 LEU B N 1
ATOM 9486 C CA . LEU B 1 286 ? 73.088 62.860 52.856 1.00 139.56 306 LEU B CA 1
ATOM 9487 C C . LEU B 1 286 ? 72.804 63.556 51.533 1.00 139.56 306 LEU B C 1
ATOM 9488 O O . LEU B 1 286 ? 73.237 64.686 51.293 1.00 139.56 306 LEU B O 1
ATOM 9504 N N . TRP B 1 287 ? 72.064 62.861 50.673 1.00 144.45 307 TRP B N 1
ATOM 9505 C CA . TRP B 1 287 ? 71.860 63.267 49.290 1.00 144.45 307 TRP B CA 1
ATOM 9506 C C . TRP B 1 287 ? 70.410 63.668 49.071 1.00 144.45 307 TRP B C 1
ATOM 9507 O O . TRP B 1 287 ? 69.499 63.044 49.623 1.00 144.45 307 TRP B O 1
ATOM 9528 N N . GLY B 1 288 ? 70.206 64.694 48.253 1.00 143.78 308 GLY B N 1
ATOM 9529 C CA . GLY B 1 288 ? 68.861 65.097 47.876 1.00 143.78 308 GLY B CA 1
ATOM 9530 C C . GLY B 1 288 ? 67.940 65.322 49.053 1.00 143.78 308 GLY B C 1
ATOM 9531 O O . GLY B 1 288 ? 66.791 64.863 49.040 1.00 143.78 308 GLY B O 1
ATOM 9535 N N . TYR B 1 289 ? 68.422 66.014 50.080 1.00 143.59 309 TYR B N 1
ATOM 9536 C CA . TYR B 1 289 ? 67.630 66.359 51.249 1.00 143.59 309 TYR B CA 1
ATOM 9537 C C . TYR B 1 289 ? 67.801 67.842 51.540 1.00 143.59 309 TYR B C 1
ATOM 9538 O O . TYR B 1 289 ? 68.898 68.387 51.379 1.00 143.59 309 TYR B O 1
ATOM 9556 N N . GLU B 1 290 ? 66.719 68.488 51.959 1.00 143.30 310 GLU B N 1
ATOM 9557 C CA . GLU B 1 290 ? 66.715 69.900 52.305 1.00 143.30 310 GLU B CA 1
ATOM 9558 C C . GLU B 1 290 ? 66.242 70.052 53.743 1.00 143.30 310 GLU B C 1
ATOM 9559 O O . GLU B 1 290 ? 65.325 69.349 54.177 1.00 143.30 310 GLU B O 1
ATOM 9571 N N . PHE B 1 291 ? 66.865 70.966 54.477 1.00 137.94 311 PHE B N 1
ATOM 9572 C CA . PHE B 1 291 ? 66.537 71.125 55.885 1.00 137.94 311 PHE B CA 1
ATOM 9573 C C . PHE B 1 291 ? 65.125 71.662 56.053 1.00 137.94 311 PHE B C 1
ATOM 9574 O O . PHE B 1 291 ? 64.696 72.573 55.339 1.00 137.94 311 PHE B O 1
ATOM 9591 N N . THR B 1 292 ? 64.407 71.097 57.012 1.00 141.01 312 THR B N 1
ATOM 9592 C CA . THR B 1 292 ? 63.111 71.641 57.372 1.00 141.01 312 THR B CA 1
ATOM 9593 C C . THR B 1 292 ? 63.283 73.061 57.905 1.00 141.01 312 THR B C 1
ATOM 9594 O O . THR B 1 292 ? 64.153 73.303 58.750 1.00 141.01 312 THR B O 1
ATOM 9605 N N . PRO B 1 293 ? 62.484 74.022 57.445 1.00 141.33 313 PRO B N 1
ATOM 9606 C CA . PRO B 1 293 ? 62.560 75.364 58.036 1.00 141.33 313 PRO B CA 1
ATOM 9607 C C . PRO B 1 293 ? 62.128 75.328 59.492 1.00 141.33 313 PRO B C 1
ATOM 9608 O O . PRO B 1 293 ? 61.093 74.755 59.839 1.00 141.33 313 PRO B O 1
ATOM 9619 N N . ALA B 1 294 ? 62.935 75.948 60.346 1.00 139.06 314 ALA B N 1
ATOM 9620 C CA . ALA B 1 294 ? 62.693 75.970 61.778 1.00 139.06 314 ALA B CA 1
ATOM 9621 C C . ALA B 1 294 ? 62.285 77.350 62.273 1.00 139.06 314 ALA B C 1
ATOM 9622 O O . ALA B 1 294 ? 62.304 77.596 63.482 1.00 139.06 314 ALA B O 1
ATOM 9629 N N . ILE B 1 295 ? 61.915 78.252 61.369 1.00 141.43 315 ILE B N 1
ATOM 9630 C CA . ILE B 1 295 ? 61.499 79.604 61.714 1.00 141.43 315 ILE B CA 1
ATOM 9631 C C . ILE B 1 295 ? 60.039 79.769 61.339 1.00 141.43 315 ILE B C 1
ATOM 9632 O O . ILE B 1 295 ? 59.577 79.183 60.354 1.00 141.43 315 ILE B O 1
ATOM 9648 N N . SER B 1 296 ? 59.324 80.581 62.107 1.00 144.92 316 SER B N 1
ATOM 9649 C CA . SER B 1 296 ? 57.944 80.913 61.802 1.00 144.92 316 SER B CA 1
ATOM 9650 C C . SER B 1 296 ? 57.505 82.109 62.633 1.00 144.92 316 SER B C 1
ATOM 9651 O O . SER B 1 296 ? 58.050 82.384 63.705 1.00 144.92 316 SER B O 1
ATOM 9659 N N . LEU B 1 297 ? 56.525 82.828 62.100 1.00 148.96 317 LEU B N 1
ATOM 9660 C CA . LEU B 1 297 ? 55.998 84.013 62.756 1.00 148.96 317 LEU B CA 1
ATOM 9661 C C . LEU B 1 297 ? 55.258 83.644 64.032 1.00 148.96 317 LEU B C 1
ATOM 9662 O O . LEU B 1 297 ? 55.181 82.479 64.427 1.00 148.96 317 LEU B O 1
ATOM 9678 N N . SER B 1 298 ? 54.721 84.666 64.681 1.00 150.92 318 SER B N 1
ATOM 9679 C CA . SER B 1 298 ? 53.859 84.511 65.835 1.00 150.92 318 SER B CA 1
ATOM 9680 C C . SER B 1 298 ? 53.117 85.818 66.054 1.00 150.92 318 SER B C 1
ATOM 9681 O O . SER B 1 298 ? 53.598 86.896 65.695 1.00 150.92 318 SER B O 1
ATOM 9689 N N . ALA B 1 299 ? 51.932 85.715 66.656 1.00 152.43 319 ALA B N 1
ATOM 9690 C CA . ALA B 1 299 ? 51.209 86.920 67.044 1.00 152.43 319 ALA B CA 1
ATOM 9691 C C . ALA B 1 299 ? 52.087 87.822 67.897 1.00 152.43 319 ALA B C 1
ATOM 9692 O O . ALA B 1 299 ? 51.787 89.007 68.080 1.00 152.43 319 ALA B O 1
ATOM 9699 N N . SER B 1 300 ? 53.178 87.265 68.430 1.00 150.95 320 SER B N 1
ATOM 9700 C CA . SER B 1 300 ? 54.187 88.057 69.124 1.00 150.95 320 SER B CA 1
ATOM 9701 C C . SER B 1 300 ? 54.523 89.324 68.352 1.00 150.95 320 SER B C 1
ATOM 9702 O O . SER B 1 300 ? 54.846 90.360 68.946 1.00 150.95 320 SER B O 1
ATOM 9710 N N . GLY B 1 301 ? 54.457 89.258 67.026 1.00 150.62 321 GLY B N 1
ATOM 9711 C CA . GLY B 1 301 ? 55.194 90.166 66.185 1.00 150.62 321 GLY B CA 1
ATOM 9712 C C . GLY B 1 301 ? 56.670 89.846 66.168 1.00 150.62 321 GLY B C 1
ATOM 9713 O O . GLY B 1 301 ? 57.434 90.538 65.487 1.00 150.62 321 GLY B O 1
ATOM 9717 N N . LYS B 1 302 ? 57.084 88.813 66.897 1.00 145.70 322 LYS B N 1
ATOM 9718 C CA . LYS B 1 302 ? 58.467 88.387 67.012 1.00 145.70 322 LYS B CA 1
ATOM 9719 C C . LYS B 1 302 ? 58.653 87.116 66.202 1.00 145.70 322 LYS B C 1
ATOM 9720 O O . LYS B 1 302 ? 57.706 86.341 66.031 1.00 145.70 322 LYS B O 1
ATOM 9739 N N . TYR B 1 303 ? 59.865 86.908 65.702 1.00 142.99 323 TYR B N 1
ATOM 9740 C CA . TYR B 1 303 ? 60.180 85.661 65.028 1.00 142.99 323 TYR B CA 1
ATOM 9741 C C . TYR B 1 303 ? 60.582 84.607 66.049 1.00 142.99 323 TYR B C 1
ATOM 9742 O O . TYR B 1 303 ? 61.189 84.914 67.078 1.00 142.99 323 TYR B O 1
ATOM 9760 N N . VAL B 1 304 ? 60.236 83.356 65.762 1.00 138.59 324 VAL B N 1
ATOM 9761 C CA . VAL B 1 304 ? 60.453 82.249 66.681 1.00 138.59 324 VAL B CA 1
ATOM 9762 C C . VAL B 1 304 ? 61.287 81.187 65.984 1.00 138.59 324 VAL B C 1
ATOM 9763 O O . VAL B 1 304 ? 61.152 80.976 64.773 1.00 138.59 324 VAL B O 1
ATOM 9776 N N . ALA B 1 305 ? 62.139 80.517 66.753 1.00 134.57 325 ALA B N 1
ATOM 9777 C CA . ALA B 1 305 ? 62.983 79.443 66.249 1.00 134.57 325 ALA B CA 1
ATOM 9778 C C . ALA B 1 305 ? 62.651 78.159 66.998 1.00 134.57 325 ALA B C 1
ATOM 9779 O O . ALA B 1 305 ? 62.877 78.062 68.208 1.00 134.57 325 ALA B O 1
ATOM 9786 N N . ASP B 1 306 ? 62.122 77.175 66.280 1.00 137.03 326 ASP B N 1
ATOM 9787 C CA . ASP B 1 306 ? 61.802 75.875 66.857 1.00 137.03 326 ASP B CA 1
ATOM 9788 C C . ASP B 1 306 ? 62.969 74.933 66.593 1.00 137.03 326 ASP B C 1
ATOM 9789 O O . ASP B 1 306 ? 63.116 74.407 65.486 1.00 137.03 326 ASP B O 1
ATOM 9798 N N . PHE B 1 307 ? 63.786 74.704 67.619 1.00 131.06 327 PHE B N 1
ATOM 9799 C CA . PHE B 1 307 ? 65.009 73.934 67.455 1.00 131.06 327 PHE B CA 1
ATOM 9800 C C . PHE B 1 307 ? 64.756 72.452 67.245 1.00 131.06 327 PHE B C 1
ATOM 9801 O O . PHE B 1 307 ? 65.675 71.738 66.832 1.00 131.06 327 PHE B O 1
ATOM 9818 N N . SER B 1 308 ? 63.547 71.969 67.517 1.00 135.93 328 SER B N 1
ATOM 9819 C CA . SER B 1 308 ? 63.230 70.592 67.171 1.00 135.93 328 SER B CA 1
ATOM 9820 C C . SER B 1 308 ? 63.200 70.403 65.663 1.00 135.93 328 SER B C 1
ATOM 9821 O O . SER B 1 308 ? 63.424 69.292 65.171 1.00 135.93 328 SER B O 1
ATOM 9829 N N . LEU B 1 309 ? 62.934 71.472 64.921 1.00 138.41 329 LEU B N 1
ATOM 9830 C CA . LEU B 1 309 ? 63.003 71.464 63.469 1.00 138.41 329 LEU B CA 1
ATOM 9831 C C . LEU B 1 309 ? 64.411 71.716 62.959 1.00 138.41 329 LEU B C 1
ATOM 9832 O O . LEU B 1 309 ? 64.637 71.688 61.745 1.00 138.41 329 LEU B O 1
ATOM 9848 N N . PHE B 1 310 ? 65.357 71.960 63.863 1.00 132.74 330 PHE B N 1
ATOM 9849 C CA . PHE B 1 310 ? 66.721 72.278 63.462 1.00 132.74 330 PHE B CA 1
ATOM 9850 C C . PHE B 1 310 ? 67.341 71.135 62.672 1.00 132.74 330 PHE B C 1
ATOM 9851 O O . PHE B 1 310 ? 67.654 71.280 61.486 1.00 132.74 330 PHE B O 1
ATOM 9868 N N . ASP B 1 311 ? 67.521 69.988 63.315 1.00 136.76 331 ASP B N 1
ATOM 9869 C CA . ASP B 1 311 ? 68.112 68.820 62.682 1.00 136.76 331 ASP B CA 1
ATOM 9870 C C . ASP B 1 311 ? 67.169 68.131 61.708 1.00 136.76 331 ASP B C 1
ATOM 9871 O O . ASP B 1 311 ? 67.614 67.272 60.940 1.00 136.76 331 ASP B O 1
ATOM 9880 N N . GLN B 1 312 ? 65.889 68.479 61.718 1.00 140.53 332 GLN B N 1
ATOM 9881 C CA . GLN B 1 312 ? 64.925 67.819 60.853 1.00 140.53 332 GLN B CA 1
ATOM 9882 C C . GLN B 1 312 ? 65.194 68.156 59.395 1.00 140.53 332 GLN B C 1
ATOM 9883 O O . GLN B 1 312 ? 65.641 69.258 59.065 1.00 140.53 332 GLN B O 1
ATOM 9897 N N . VAL B 1 313 ? 64.916 67.194 58.522 1.00 141.69 333 VAL B N 1
ATOM 9898 C CA . VAL B 1 313 ? 65.154 67.328 57.094 1.00 141.69 333 VAL B CA 1
ATOM 9899 C C . VAL B 1 313 ? 64.001 66.690 56.338 1.00 141.69 333 VAL B C 1
ATOM 9900 O O . VAL B 1 313 ? 63.204 65.934 56.902 1.00 141.69 333 VAL B O 1
ATOM 9913 N N . VAL B 1 314 ? 63.922 66.995 55.047 1.00 143.38 334 VAL B N 1
ATOM 9914 C CA . VAL B 1 314 ? 62.879 66.472 54.179 1.00 143.38 334 VAL B CA 1
ATOM 9915 C C . VAL B 1 314 ? 63.488 66.166 52.821 1.00 143.38 334 VAL B C 1
ATOM 9916 O O . VAL B 1 314 ? 64.342 66.902 52.318 1.00 143.38 334 VAL B O 1
ATOM 9929 N N . LYS B 1 315 ? 63.031 65.076 52.219 1.00 144.66 335 LYS B N 1
ATOM 9930 C CA . LYS B 1 315 ? 63.539 64.670 50.919 1.00 144.66 335 LYS B CA 1
ATOM 9931 C C . LYS B 1 315 ? 63.029 65.607 49.836 1.00 144.66 335 LYS B C 1
ATOM 9932 O O . LYS B 1 315 ? 62.007 66.278 50.010 1.00 144.66 335 LYS B O 1
ATOM 9951 N N . VAL B 1 316 ? 63.746 65.649 48.720 1.00 142.31 336 VAL B N 1
ATOM 9952 C CA . VAL B 1 316 ? 63.387 66.509 47.606 1.00 142.31 336 VAL B CA 1
ATOM 9953 C C . VAL B 1 316 ? 63.054 65.653 46.392 1.00 142.31 336 VAL B C 1
ATOM 9954 O O . VAL B 1 316 ? 63.329 64.454 46.373 1.00 142.31 336 VAL B O 1
ATOM 9967 N N . ARG C 1 7 ? 55.190 97.879 63.647 1.00 149.82 27 ARG C N 1
ATOM 9968 C CA . ARG C 1 7 ? 55.100 96.661 62.852 1.00 149.82 27 ARG C CA 1
ATOM 9969 C C . ARG C 1 7 ? 56.086 95.613 63.344 1.00 149.82 27 ARG C C 1
ATOM 9970 O O . ARG C 1 7 ? 56.674 95.751 64.415 1.00 149.82 27 ARG C O 1
ATOM 9990 N N . ARG C 1 8 ? 56.259 94.562 62.548 1.00 149.14 28 ARG C N 1
ATOM 9991 C CA . ARG C 1 8 ? 57.232 93.532 62.877 1.00 149.14 28 ARG C CA 1
ATOM 9992 C C . ARG C 1 8 ? 58.608 93.946 62.381 1.00 149.14 28 ARG C C 1
ATOM 9993 O O . ARG C 1 8 ? 58.763 94.423 61.254 1.00 149.14 28 ARG C O 1
ATOM 10014 N N . ARG C 1 9 ? 59.612 93.759 63.229 1.00 136.92 29 ARG C N 1
ATOM 10015 C CA . ARG C 1 9 ? 60.975 94.091 62.858 1.00 136.92 29 ARG C CA 1
ATOM 10016 C C . ARG C 1 9 ? 61.928 93.156 63.578 1.00 136.92 29 ARG C C 1
ATOM 10017 O O . ARG C 1 9 ? 61.750 92.861 64.762 1.00 136.92 29 ARG C O 1
ATOM 10038 N N . VAL C 1 10 ? 62.939 92.696 62.846 1.00 134.10 30 VAL C N 1
ATOM 10039 C CA . VAL C 1 10 ? 63.927 91.797 63.424 1.00 134.10 30 VAL C CA 1
ATOM 10040 C C . VAL C 1 10 ? 64.685 92.490 64.542 1.00 134.10 30 VAL C C 1
ATOM 10041 O O . VAL C 1 10 ? 64.955 91.896 65.592 1.00 134.10 30 VAL C O 1
ATOM 10054 N N . LEU C 1 11 ? 65.056 93.746 64.328 1.00 130.35 31 LEU C N 1
ATOM 10055 C CA . LEU C 1 11 ? 65.835 94.506 65.291 1.00 130.35 31 LEU C CA 1
ATOM 10056 C C . LEU C 1 11 ? 65.081 95.766 65.667 1.00 130.35 31 LEU C C 1
ATOM 10057 O O . LEU C 1 11 ? 64.463 96.407 64.812 1.00 130.35 31 LEU C O 1
ATOM 10073 N N . THR C 1 12 ? 65.135 96.112 66.944 1.00 131.98 32 THR C N 1
ATOM 10074 C CA . THR C 1 12 ? 64.532 97.347 67.404 1.00 131.98 32 THR C CA 1
ATOM 10075 C C . THR C 1 12 ? 65.366 98.530 66.947 1.00 131.98 32 THR C C 1
ATOM 10076 O O . THR C 1 12 ? 66.577 98.416 66.743 1.00 131.98 32 THR C O 1
ATOM 10087 N N . LYS C 1 13 ? 64.710 99.674 66.790 1.00 132.25 33 LYS C N 1
ATOM 10088 C CA . LYS C 1 13 ? 65.409 100.911 66.479 1.00 132.25 33 LYS C CA 1
ATOM 10089 C C . LYS C 1 13 ? 66.588 101.100 67.424 1.00 132.25 33 LYS C C 1
ATOM 10090 O O . LYS C 1 13 ? 67.604 101.693 67.052 1.00 132.25 33 LYS C O 1
ATOM 10109 N N . ASP C 1 14 ? 66.459 100.589 68.644 1.00 131.79 34 ASP C N 1
ATOM 10110 C CA . ASP C 1 14 ? 67.493 100.694 69.661 1.00 131.79 34 ASP C CA 1
ATOM 10111 C C . ASP C 1 14 ? 68.641 99.727 69.437 1.00 131.79 34 ASP C C 1
ATOM 10112 O O . ASP C 1 14 ? 69.618 99.760 70.192 1.00 131.79 34 ASP C O 1
ATOM 10121 N N . GLY C 1 15 ? 68.546 98.866 68.432 1.00 126.53 35 GLY C N 1
ATOM 10122 C CA . GLY C 1 15 ? 69.599 97.915 68.162 1.00 126.53 35 GLY C CA 1
ATOM 10123 C C . GLY C 1 15 ? 69.483 96.606 68.903 1.00 126.53 35 GLY C C 1
ATOM 10124 O O . GLY C 1 15 ? 70.450 95.836 68.918 1.00 126.53 35 GLY C O 1
ATOM 10128 N N . ARG C 1 16 ? 68.337 96.322 69.512 1.00 128.78 36 ARG C N 1
ATOM 10129 C CA . ARG C 1 16 ? 68.159 95.109 70.291 1.00 128.78 36 ARG C CA 1
ATOM 10130 C C . ARG C 1 16 ? 67.526 94.020 69.443 1.00 128.78 36 ARG C C 1
ATOM 10131 O O . ARG C 1 16 ? 66.823 94.302 68.469 1.00 128.78 36 ARG C O 1
ATOM 10152 N N . SER C 1 17 ? 67.776 92.774 69.826 1.00 130.33 37 SER C N 1
ATOM 10153 C CA . SER C 1 17 ? 67.165 91.649 69.147 1.00 130.33 37 SER C CA 1
ATOM 10154 C C . SER C 1 17 ? 65.656 91.653 69.367 1.00 130.33 37 SER C C 1
ATOM 10155 O O . SER C 1 17 ? 65.122 92.342 70.239 1.00 130.33 37 SER C O 1
ATOM 10163 N N . ASN C 1 18 ? 64.966 90.865 68.547 1.00 136.51 38 ASN C N 1
ATOM 10164 C CA . ASN C 1 18 ? 63.516 90.754 68.639 1.00 136.51 38 ASN C CA 1
ATOM 10165 C C . ASN C 1 18 ? 63.055 89.315 68.457 1.00 136.51 38 ASN C C 1
ATOM 10166 O O . ASN C 1 18 ? 61.900 89.087 68.080 1.00 136.51 38 ASN C O 1
ATOM 10177 N N . VAL C 1 19 ? 63.930 88.347 68.700 1.00 135.38 39 VAL C N 1
ATOM 10178 C CA . VAL C 1 19 ? 63.670 86.945 68.410 1.00 135.38 39 VAL C CA 1
ATOM 10179 C C . VAL C 1 19 ? 63.492 86.197 69.721 1.00 135.38 39 VAL C C 1
ATOM 10180 O O . VAL C 1 19 ? 64.121 86.535 70.731 1.00 135.38 39 VAL C O 1
ATOM 10193 N N . ARG C 1 20 ? 62.633 85.185 69.703 1.00 137.22 40 ARG C N 1
ATOM 10194 C CA . ARG C 1 20 ? 62.399 84.320 70.848 1.00 137.22 40 ARG C CA 1
ATOM 10195 C C . ARG C 1 20 ? 62.659 82.875 70.452 1.00 137.22 40 ARG C C 1
ATOM 10196 O O . ARG C 1 20 ? 61.919 82.304 69.646 1.00 137.22 40 ARG C O 1
ATOM 10217 N N . MET C 1 21 ? 63.708 82.293 71.017 1.00 132.77 41 MET C N 1
ATOM 10218 C CA . MET C 1 21 ? 64.038 80.893 70.794 1.00 132.77 41 MET C CA 1
ATOM 10219 C C . MET C 1 21 ? 63.241 80.040 71.771 1.00 132.77 41 MET C C 1
ATOM 10220 O O . MET C 1 21 ? 63.052 80.430 72.927 1.00 132.77 41 MET C O 1
ATOM 10234 N N . GLU C 1 22 ? 62.775 78.882 71.312 1.00 133.53 42 GLU C N 1
ATOM 10235 C CA . GLU C 1 22 ? 61.853 78.064 72.079 1.00 133.53 42 GLU C CA 1
ATOM 10236 C C . GLU C 1 22 ? 62.116 76.584 71.856 1.00 133.53 42 GLU C C 1
ATOM 10237 O O . GLU C 1 22 ? 62.823 76.182 70.930 1.00 133.53 42 GLU C O 1
ATOM 10249 N N . HIS C 1 23 ? 61.523 75.777 72.732 1.00 130.96 43 HIS C N 1
ATOM 10250 C CA . HIS C 1 23 ? 61.534 74.325 72.596 1.00 130.96 43 HIS C CA 1
ATOM 10251 C C . HIS C 1 23 ? 62.958 73.796 72.515 1.00 130.96 43 HIS C C 1
ATOM 10252 O O . HIS C 1 23 ? 63.273 72.900 71.731 1.00 130.96 43 HIS C O 1
ATOM 10266 N N . ILE C 1 24 ? 63.829 74.366 73.340 1.00 126.39 44 ILE C N 1
ATOM 10267 C CA . ILE C 1 24 ? 65.213 73.919 73.412 1.00 126.39 44 ILE C CA 1
ATOM 10268 C C . ILE C 1 24 ? 65.275 72.745 74.377 1.00 126.39 44 ILE C C 1
ATOM 10269 O O . ILE C 1 24 ? 64.638 72.761 75.433 1.00 126.39 44 ILE C O 1
ATOM 10285 N N . ALA C 1 25 ? 66.037 71.724 74.013 1.00 125.32 45 ALA C N 1
ATOM 10286 C CA . ALA C 1 25 ? 66.189 70.569 74.876 1.00 125.32 45 ALA C CA 1
ATOM 10287 C C . ALA C 1 25 ? 67.514 70.645 75.615 1.00 125.32 45 ALA C C 1
ATOM 10288 O O . ALA C 1 25 ? 68.532 71.054 75.053 1.00 125.32 45 ALA C O 1
ATOM 10295 N N . ASP C 1 26 ? 67.498 70.248 76.882 1.00 122.40 46 ASP C N 1
ATOM 10296 C CA . ASP C 1 26 ? 68.714 70.181 77.686 1.00 122.40 46 ASP C CA 1
ATOM 10297 C C . ASP C 1 26 ? 69.278 71.576 77.925 1.00 122.40 46 ASP C C 1
ATOM 10298 O O . ASP C 1 26 ? 70.490 71.780 77.988 1.00 122.40 46 ASP C O 1
ATOM 10307 N N . LYS C 1 27 ? 68.379 72.543 78.082 1.00 117.73 47 LYS C N 1
ATOM 10308 C CA . LYS C 1 27 ? 68.792 73.910 78.356 1.00 117.73 47 LYS C CA 1
ATOM 10309 C C . LYS C 1 27 ? 69.448 74.018 79.725 1.00 117.73 47 LYS C C 1
ATOM 10310 O O . LYS C 1 27 ? 70.537 74.590 79.869 1.00 117.73 47 LYS C O 1
ATOM 10329 N N . ARG C 1 28 ? 68.795 73.458 80.742 1.00 114.87 48 ARG C N 1
ATOM 10330 C CA . ARG C 1 28 ? 69.245 73.650 82.113 1.00 114.87 48 ARG C CA 1
ATOM 10331 C C . ARG C 1 28 ? 70.652 73.116 82.312 1.00 114.87 48 ARG C C 1
ATOM 10332 O O . ARG C 1 28 ? 71.536 73.834 82.792 1.00 114.87 48 ARG C O 1
ATOM 10353 N N . PHE C 1 29 ? 70.871 71.853 81.966 1.00 113.41 49 PHE C N 1
ATOM 10354 C CA . PHE C 1 29 ? 72.185 71.260 82.157 1.00 113.41 49 PHE C CA 1
ATOM 10355 C C . PHE C 1 29 ? 73.252 72.062 81.433 1.00 113.41 49 PHE C C 1
ATOM 10356 O O . PHE C 1 29 ? 74.308 72.362 82.001 1.00 113.41 49 PHE C O 1
ATOM 10373 N N . LEU C 1 30 ? 72.984 72.431 80.183 1.00 113.90 50 LEU C N 1
ATOM 10374 C CA . LEU C 1 30 ? 73.944 73.224 79.431 1.00 113.90 50 LEU C CA 1
ATOM 10375 C C . LEU C 1 30 ? 74.314 74.486 80.185 1.00 113.90 50 LEU C C 1
ATOM 10376 O O . LEU C 1 30 ? 75.495 74.747 80.433 1.00 113.90 50 LEU C O 1
ATOM 10392 N N . TYR C 1 31 ? 73.315 75.280 80.562 1.00 108.87 51 TYR C N 1
ATOM 10393 C CA . TYR C 1 31 ? 73.602 76.494 81.310 1.00 108.87 51 TYR C CA 1
ATOM 10394 C C . TYR C 1 31 ? 74.432 76.189 82.546 1.00 108.87 51 TYR C C 1
ATOM 10395 O O . TYR C 1 31 ? 75.323 76.964 82.908 1.00 108.87 51 TYR C O 1
ATOM 10413 N N . LEU C 1 32 ? 74.165 75.061 83.200 1.00 107.83 52 LEU C N 1
ATOM 10414 C CA . LEU C 1 32 ? 74.930 74.727 84.394 1.00 107.83 52 LEU C CA 1
ATOM 10415 C C . LEU C 1 32 ? 76.369 74.385 84.050 1.00 107.83 52 LEU C C 1
ATOM 10416 O O . LEU C 1 32 ? 77.254 74.503 84.903 1.00 107.83 52 LEU C O 1
ATOM 10432 N N . LYS C 1 33 ? 76.623 73.956 82.817 1.00 109.47 53 LYS C N 1
ATOM 10433 C CA . LYS C 1 33 ? 77.995 73.666 82.422 1.00 109.47 53 LYS C CA 1
ATOM 10434 C C . LYS C 1 33 ? 78.814 74.941 82.312 1.00 109.47 53 LYS C C 1
ATOM 10435 O O . LYS C 1 33 ? 79.921 75.025 82.856 1.00 109.47 53 LYS C O 1
ATOM 10454 N N . ASP C 1 34 ? 78.295 75.937 81.607 1.00 104.44 54 ASP C N 1
ATOM 10455 C CA . ASP C 1 34 ? 78.955 77.225 81.452 1.00 104.44 54 ASP C CA 1
ATOM 10456 C C . ASP C 1 34 ? 78.300 78.235 82.386 1.00 104.44 54 ASP C C 1
ATOM 10457 O O . ASP C 1 34 ? 77.391 78.977 82.015 1.00 104.44 54 ASP C O 1
ATOM 10466 N N . LEU C 1 35 ? 78.785 78.257 83.623 1.00 93.18 55 LEU C N 1
ATOM 10467 C CA . LEU C 1 35 ? 78.220 79.152 84.619 1.00 93.18 55 LEU C CA 1
ATOM 10468 C C . LEU C 1 35 ? 78.661 80.583 84.377 1.00 93.18 55 LEU C C 1
ATOM 10469 O O . LEU C 1 35 ? 77.913 81.530 84.637 1.00 93.18 55 LEU C O 1
ATOM 10485 N N . TRP C 1 36 ? 79.885 80.753 83.893 1.00 86.25 56 TRP C N 1
ATOM 10486 C CA . TRP C 1 36 ? 80.427 82.084 83.671 1.00 86.25 56 TRP C CA 1
ATOM 10487 C C . TRP C 1 36 ? 79.514 82.895 82.772 1.00 86.25 56 TRP C C 1
ATOM 10488 O O . TRP C 1 36 ? 78.975 83.935 83.176 1.00 86.25 56 TRP C O 1
ATOM 10509 N N . THR C 1 37 ? 79.327 82.423 81.545 1.00 95.86 57 THR C N 1
ATOM 10510 C CA . THR C 1 37 ? 78.473 83.120 80.599 1.00 95.86 57 THR C CA 1
ATOM 10511 C C . THR C 1 37 ? 77.072 83.292 81.151 1.00 95.86 57 THR C C 1
ATOM 10512 O O . THR C 1 37 ? 76.434 84.329 80.941 1.00 95.86 57 THR C O 1
ATOM 10523 N N . THR C 1 38 ? 76.576 82.283 81.856 1.00 95.55 58 THR C N 1
ATOM 10524 C CA . THR C 1 38 ? 75.227 82.355 82.391 1.00 95.55 58 THR C CA 1
ATOM 10525 C C . THR C 1 38 ? 75.082 83.538 83.328 1.00 95.55 58 THR C C 1
ATOM 10526 O O . THR C 1 38 ? 74.260 84.432 83.104 1.00 95.55 58 THR C O 1
ATOM 10537 N N . PHE C 1 39 ? 75.884 83.560 84.385 1.00 89.83 59 PHE C N 1
ATOM 10538 C CA . PHE C 1 39 ? 75.823 84.656 85.335 1.00 89.83 59 PHE C CA 1
ATOM 10539 C C . PHE C 1 39 ? 76.061 85.990 84.660 1.00 89.83 59 PHE C C 1
ATOM 10540 O O . PHE C 1 39 ? 75.457 86.993 85.049 1.00 89.83 59 PHE C O 1
ATOM 10557 N N . ILE C 1 40 ? 76.923 86.029 83.652 1.00 88.41 60 ILE C N 1
ATOM 10558 C CA . ILE C 1 40 ? 77.174 87.294 82.983 1.00 88.41 60 ILE C CA 1
ATOM 10559 C C . ILE C 1 40 ? 75.918 87.780 82.281 1.00 88.41 60 ILE C C 1
ATOM 10560 O O . ILE C 1 40 ? 75.559 88.959 82.367 1.00 88.41 60 ILE C O 1
ATOM 10576 N N . ASP C 1 41 ? 75.229 86.885 81.584 1.00 96.51 61 ASP C N 1
ATOM 10577 C CA . ASP C 1 41 ? 74.056 87.271 80.818 1.00 96.51 61 ASP C CA 1
ATOM 10578 C C . ASP C 1 41 ? 72.811 87.396 81.675 1.00 96.51 61 ASP C C 1
ATOM 10579 O O . ASP C 1 41 ? 71.769 87.822 81.171 1.00 96.51 61 ASP C O 1
ATOM 10588 N N . MET C 1 42 ? 72.893 87.038 82.948 1.00 92.54 62 MET C N 1
ATOM 10589 C CA . MET C 1 42 ? 71.714 87.032 83.793 1.00 92.54 62 MET C CA 1
ATOM 10590 C C . MET C 1 42 ? 71.243 88.444 84.093 1.00 92.54 62 MET C C 1
ATOM 10591 O O . MET C 1 42 ? 71.965 89.424 83.899 1.00 92.54 62 MET C O 1
ATOM 10605 N N . GLN C 1 43 ? 70.013 88.536 84.583 1.00 94.16 63 GLN C N 1
ATOM 10606 C CA . GLN C 1 43 ? 69.438 89.817 84.934 1.00 94.16 63 GLN C CA 1
ATOM 10607 C C . GLN C 1 43 ? 70.105 90.383 86.176 1.00 94.16 63 GLN C C 1
ATOM 10608 O O . GLN C 1 43 ? 70.633 89.659 87.022 1.00 94.16 63 GLN C O 1
ATOM 10622 N N . TRP C 1 44 ? 70.055 91.706 86.288 1.00 94.16 64 TRP C N 1
ATOM 10623 C CA . TRP C 1 44 ? 70.745 92.372 87.380 1.00 94.16 64 TRP C CA 1
ATOM 10624 C C . TRP C 1 44 ? 70.142 92.001 88.722 1.00 94.16 64 TRP C C 1
ATOM 10625 O O . TRP C 1 44 ? 70.867 91.759 89.693 1.00 94.16 64 TRP C O 1
ATOM 10646 N N . ARG C 1 45 ? 68.817 91.954 88.802 1.00 96.70 65 ARG C N 1
ATOM 10647 C CA . ARG C 1 45 ? 68.182 91.723 90.091 1.00 96.70 65 ARG C CA 1
ATOM 10648 C C . ARG C 1 45 ? 68.544 90.357 90.644 1.00 96.70 65 ARG C C 1
ATOM 10649 O O . ARG C 1 45 ? 69.019 90.247 91.779 1.00 96.70 65 ARG C O 1
ATOM 10670 N N . TYR C 1 46 ? 68.311 89.303 89.867 1.00 93.42 66 TYR C N 1
ATOM 10671 C CA . TYR C 1 46 ? 68.704 87.977 90.312 1.00 93.42 66 TYR C CA 1
ATOM 10672 C C . TYR C 1 46 ? 70.191 87.911 90.614 1.00 93.42 66 TYR C C 1
ATOM 10673 O O . TYR C 1 46 ? 70.609 87.167 91.505 1.00 93.42 66 TYR C O 1
ATOM 10691 N N . LYS C 1 47 ? 70.995 88.714 89.923 1.00 89.18 67 LYS C N 1
ATOM 10692 C CA . LYS C 1 47 ? 72.434 88.665 90.134 1.00 89.18 67 LYS C CA 1
ATOM 10693 C C . LYS C 1 47 ? 72.805 89.233 91.492 1.00 89.18 67 LYS C C 1
ATOM 10694 O O . LYS C 1 47 ? 73.599 88.638 92.229 1.00 89.18 67 LYS C O 1
ATOM 10713 N N . LEU C 1 48 ? 72.244 90.388 91.837 1.00 89.64 68 LEU C N 1
ATOM 10714 C CA . LEU C 1 48 ? 72.478 90.955 93.157 1.00 89.64 68 LEU C CA 1
ATOM 10715 C C . LEU C 1 48 ? 71.929 90.043 94.237 1.00 89.64 68 LEU C C 1
ATOM 10716 O O . LEU C 1 48 ? 72.541 89.879 95.302 1.00 89.64 68 LEU C O 1
ATOM 10732 N N . LEU C 1 49 ? 70.760 89.463 93.988 1.00 87.61 69 LEU C N 1
ATOM 10733 C CA . LEU C 1 49 ? 70.215 88.485 94.912 1.00 87.61 69 LEU C CA 1
ATOM 10734 C C . LEU C 1 49 ? 71.226 87.391 95.179 1.00 87.61 69 LEU C C 1
ATOM 10735 O O . LEU C 1 49 ? 71.470 87.021 96.327 1.00 87.61 69 LEU C O 1
ATOM 10751 N N . LEU C 1 50 ? 71.823 86.862 94.118 1.00 86.97 70 LEU C N 1
ATOM 10752 C CA . LEU C 1 50 ? 72.739 85.742 94.263 1.00 86.97 70 LEU C CA 1
ATOM 10753 C C . LEU C 1 50 ? 74.013 86.164 94.971 1.00 86.97 70 LEU C C 1
ATOM 10754 O O . LEU C 1 50 ? 74.584 85.399 95.747 1.00 86.97 70 LEU C O 1
ATOM 10770 N N . PHE C 1 51 ? 74.477 87.373 94.698 1.00 85.57 71 PHE C N 1
ATOM 10771 C CA . PHE C 1 51 ? 75.632 87.930 95.389 1.00 85.57 71 PHE C CA 1
ATOM 10772 C C . PHE C 1 51 ? 75.403 87.954 96.898 1.00 85.57 71 PHE C C 1
ATOM 10773 O O . PHE C 1 51 ? 76.132 87.318 97.686 1.00 85.57 71 PHE C O 1
ATOM 10790 N N . SER C 1 52 ? 74.371 88.688 97.312 1.00 86.21 72 SER C N 1
ATOM 10791 C CA . SER C 1 52 ? 74.039 88.783 98.725 1.00 86.21 72 SER C CA 1
ATOM 10792 C C . SER C 1 52 ? 73.792 87.411 99.322 1.00 86.21 72 SER C C 1
ATOM 10793 O O . SER C 1 52 ? 74.180 87.139 100.463 1.00 86.21 72 SER C O 1
ATOM 10801 N N . ALA C 1 53 ? 73.129 86.537 98.570 1.00 85.33 73 ALA C N 1
ATOM 10802 C CA . ALA C 1 53 ? 72.820 85.215 99.079 1.00 85.33 73 ALA C CA 1
ATOM 10803 C C . ALA C 1 53 ? 74.085 84.421 99.311 1.00 85.33 73 ALA C C 1
ATOM 10804 O O . ALA C 1 53 ? 74.267 83.846 100.379 1.00 85.33 73 ALA C O 1
ATOM 10811 N N . THR C 1 54 ? 74.974 84.382 98.330 1.00 85.87 74 THR C N 1
ATOM 10812 C CA . THR C 1 54 ? 76.262 83.752 98.549 1.00 85.87 74 THR C CA 1
ATOM 10813 C C . THR C 1 54 ? 76.826 84.165 99.889 1.00 85.87 74 THR C C 1
ATOM 10814 O O . THR C 1 54 ? 76.982 83.338 100.797 1.00 85.87 74 THR C O 1
ATOM 10825 N N . PHE C 1 55 ? 77.082 85.460 100.049 1.00 86.19 75 PHE C N 1
ATOM 10826 C CA . PHE C 1 55 ? 77.758 85.907 101.261 1.00 86.19 75 PHE C CA 1
ATOM 10827 C C . PHE C 1 55 ? 76.978 85.500 102.508 1.00 86.19 75 PHE C C 1
ATOM 10828 O O . PHE C 1 55 ? 77.455 84.709 103.340 1.00 86.19 75 PHE C O 1
ATOM 10845 N N . ALA C 1 56 ? 75.760 86.018 102.640 1.00 83.67 76 ALA C N 1
ATOM 10846 C CA . ALA C 1 56 ? 75.029 85.876 103.889 1.00 83.67 76 ALA C CA 1
ATOM 10847 C C . ALA C 1 56 ? 74.657 84.430 104.162 1.00 83.67 76 ALA C C 1
ATOM 10848 O O . ALA C 1 56 ? 74.676 83.988 105.313 1.00 83.67 76 ALA C O 1
ATOM 10855 N N . GLY C 1 57 ? 74.314 83.675 103.126 1.00 83.08 77 GLY C N 1
ATOM 10856 C CA . GLY C 1 57 ? 73.894 82.309 103.327 1.00 83.08 77 GLY C CA 1
ATOM 10857 C C . GLY C 1 57 ? 75.043 81.396 103.686 1.00 83.08 77 GLY C C 1
ATOM 10858 O O . GLY C 1 57 ? 74.886 80.480 104.492 1.00 83.08 77 GLY C O 1
ATOM 10862 N N . THR C 1 58 ? 76.215 81.618 103.094 1.00 84.02 78 THR C N 1
ATOM 10863 C CA . THR C 1 58 ? 77.380 80.889 103.564 1.00 84.02 78 THR C CA 1
ATOM 10864 C C . THR C 1 58 ? 77.621 81.177 105.033 1.00 84.02 78 THR C C 1
ATOM 10865 O O . THR C 1 58 ? 77.811 80.254 105.840 1.00 84.02 78 THR C O 1
ATOM 10876 N N . TRP C 1 59 ? 77.613 82.460 105.397 1.00 82.83 79 TRP C N 1
ATOM 10877 C CA . TRP C 1 59 ? 77.749 82.815 106.802 1.00 82.83 79 TRP C CA 1
ATOM 10878 C C . TRP C 1 59 ? 76.752 82.045 107.653 1.00 82.83 79 TRP C C 1
ATOM 10879 O O . TRP C 1 59 ? 77.120 81.423 108.655 1.00 82.83 79 TRP C O 1
ATOM 10900 N N . PHE C 1 60 ? 75.491 82.038 107.232 1.00 86.10 80 PHE C N 1
ATOM 10901 C CA . PHE C 1 60 ? 74.423 81.463 108.036 1.00 86.10 80 PHE C CA 1
ATOM 10902 C C . PHE C 1 60 ? 74.589 79.961 108.188 1.00 86.10 80 PHE C C 1
ATOM 10903 O O . PHE C 1 60 ? 74.482 79.422 109.296 1.00 86.10 80 PHE C O 1
ATOM 10920 N N . LEU C 1 61 ? 74.839 79.266 107.083 1.00 83.51 81 LEU C N 1
ATOM 10921 C CA . LEU C 1 61 ? 74.988 77.821 107.138 1.00 83.51 81 LEU C CA 1
ATOM 10922 C C . LEU C 1 61 ? 76.154 77.424 108.021 1.00 83.51 81 LEU C C 1
ATOM 10923 O O . LEU C 1 61 ? 76.025 76.549 108.889 1.00 83.51 81 LEU C O 1
ATOM 10939 N N . PHE C 1 62 ? 77.312 78.038 107.806 1.00 84.13 82 PHE C N 1
ATOM 10940 C CA . PHE C 1 62 ? 78.460 77.641 108.598 1.00 84.13 82 PHE C CA 1
ATOM 10941 C C . PHE C 1 62 ? 78.265 78.019 110.059 1.00 84.13 82 PHE C C 1
ATOM 10942 O O . PHE C 1 62 ? 78.772 77.336 110.955 1.00 84.13 82 PHE C O 1
ATOM 10959 N N . GLY C 1 63 ? 77.484 79.064 110.326 1.00 87.42 83 GLY C N 1
ATOM 10960 C CA . GLY C 1 63 ? 77.138 79.368 111.701 1.00 87.42 83 GLY C CA 1
ATOM 10961 C C . GLY C 1 63 ? 76.280 78.291 112.327 1.00 87.42 83 GLY C C 1
ATOM 10962 O O . GLY C 1 63 ? 76.476 77.915 113.485 1.00 87.42 83 GLY C O 1
ATOM 10966 N N . VAL C 1 64 ? 75.309 77.788 111.572 1.00 85.97 84 VAL C N 1
ATOM 10967 C CA . VAL C 1 64 ? 74.513 76.665 112.046 1.00 85.97 84 VAL C CA 1
ATOM 10968 C C . VAL C 1 64 ? 75.413 75.492 112.383 1.00 85.97 84 VAL C C 1
ATOM 10969 O O . VAL C 1 64 ? 75.228 74.807 113.398 1.00 85.97 84 VAL C O 1
ATOM 10982 N N . VAL C 1 65 ? 76.387 75.227 111.522 1.00 85.33 85 VAL C N 1
ATOM 10983 C CA . VAL C 1 65 ? 77.289 74.110 111.763 1.00 85.33 85 VAL C CA 1
ATOM 10984 C C . VAL C 1 65 ? 78.073 74.333 113.045 1.00 85.33 85 VAL C C 1
ATOM 10985 O O . VAL C 1 65 ? 78.261 73.412 113.849 1.00 85.33 85 VAL C O 1
ATOM 10998 N N . TRP C 1 66 ? 78.557 75.553 113.245 1.00 86.35 86 TRP C N 1
ATOM 10999 C CA . TRP C 1 66 ? 79.296 75.855 114.461 1.00 86.35 86 TRP C CA 1
ATOM 11000 C C . TRP C 1 66 ? 78.422 75.645 115.687 1.00 86.35 86 TRP C C 1
ATOM 11001 O O . TRP C 1 66 ? 78.885 75.139 116.715 1.00 86.35 86 TRP C O 1
ATOM 11022 N N . TYR C 1 67 ? 77.150 76.019 115.587 1.00 90.59 87 TYR C N 1
ATOM 11023 C CA . TYR C 1 67 ? 76.218 75.790 116.684 1.00 90.59 87 TYR C CA 1
ATOM 11024 C C . TYR C 1 67 ? 76.093 74.308 116.989 1.00 90.59 87 TYR C C 1
ATOM 11025 O O . TYR C 1 67 ? 76.160 73.890 118.152 1.00 90.59 87 TYR C O 1
ATOM 11043 N N . LEU C 1 68 ? 75.896 73.500 115.954 1.00 91.70 88 LEU C N 1
ATOM 11044 C CA . LEU C 1 68 ? 75.788 72.063 116.164 1.00 91.70 88 LEU C CA 1
ATOM 11045 C C . LEU C 1 68 ? 77.038 71.516 116.826 1.00 91.70 88 LEU C C 1
ATOM 11046 O O . LEU C 1 68 ? 76.962 70.648 117.704 1.00 91.70 88 LEU C O 1
ATOM 11062 N N . VAL C 1 69 ? 78.201 72.003 116.408 1.00 92.40 89 VAL C N 1
ATOM 11063 C CA . VAL C 1 69 ? 79.446 71.521 116.990 1.00 92.40 89 VAL C CA 1
ATOM 11064 C C . VAL C 1 69 ? 79.495 71.871 118.465 1.00 92.40 89 VAL C C 1
ATOM 11065 O O . VAL C 1 69 ? 79.820 71.035 119.316 1.00 92.40 89 VAL C O 1
ATOM 11078 N N . ALA C 1 70 ? 79.172 73.120 118.787 1.00 98.32 90 ALA C N 1
ATOM 11079 C CA . ALA C 1 70 ? 79.093 73.523 120.182 1.00 98.32 90 ALA C CA 1
ATOM 11080 C C . ALA C 1 70 ? 78.187 72.589 120.959 1.00 98.32 90 ALA C C 1
ATOM 11081 O O . ALA C 1 70 ? 78.472 72.237 122.109 1.00 98.32 90 ALA C O 1
ATOM 11088 N N . VAL C 1 71 ? 77.086 72.178 120.340 1.00 98.54 91 VAL C N 1
ATOM 11089 C CA . VAL C 1 71 ? 76.158 71.273 121.005 1.00 98.54 91 VAL C CA 1
ATOM 11090 C C . VAL C 1 71 ? 76.835 69.945 121.299 1.00 98.54 91 VAL C C 1
ATOM 11091 O O . VAL C 1 71 ? 76.916 69.507 122.452 1.00 98.54 91 VAL C O 1
ATOM 11104 N N . ALA C 1 72 ? 77.327 69.283 120.255 1.00 100.41 92 ALA C N 1
ATOM 11105 C CA . ALA C 1 72 ? 77.909 67.959 120.428 1.00 100.41 92 ALA C CA 1
ATOM 11106 C C . ALA C 1 72 ? 78.991 67.953 121.490 1.00 100.41 92 ALA C C 1
ATOM 11107 O O . ALA C 1 72 ? 79.129 66.974 122.229 1.00 100.41 92 ALA C O 1
ATOM 11114 N N . HIS C 1 73 ? 79.762 69.024 121.581 1.00 104.80 93 HIS C N 1
ATOM 11115 C CA . HIS C 1 73 ? 80.807 69.136 122.580 1.00 104.80 93 HIS C CA 1
ATOM 11116 C C . HIS C 1 73 ? 80.268 69.565 123.935 1.00 104.80 93 HIS C C 1
ATOM 11117 O O . HIS C 1 73 ? 81.047 69.699 124.883 1.00 104.80 93 HIS C O 1
ATOM 11131 N N . GLY C 1 74 ? 78.961 69.778 124.048 1.00 109.08 94 GLY C N 1
ATOM 11132 C CA . GLY C 1 74 ? 78.382 70.199 125.306 1.00 109.08 94 GLY C CA 1
ATOM 11133 C C . GLY C 1 74 ? 78.899 71.526 125.798 1.00 109.08 94 GLY C C 1
ATOM 11134 O O . GLY C 1 74 ? 79.110 71.697 127.000 1.00 109.08 94 GLY C O 1
ATOM 11138 N N . ASP C 1 75 ? 79.109 72.477 124.892 1.00 110.95 95 ASP C N 1
ATOM 11139 C CA . ASP C 1 75 ? 79.696 73.750 125.285 1.00 110.95 95 ASP C CA 1
ATOM 11140 C C . ASP C 1 75 ? 78.628 74.734 125.735 1.00 110.95 95 ASP C C 1
ATOM 11141 O O . ASP C 1 75 ? 78.942 75.779 126.317 1.00 110.95 95 ASP C O 1
ATOM 11150 N N . LEU C 1 76 ? 77.364 74.424 125.474 1.00 113.97 96 LEU C N 1
ATOM 11151 C CA . LEU C 1 76 ? 76.293 75.349 125.804 1.00 113.97 96 LEU C CA 1
ATOM 11152 C C . LEU C 1 76 ? 76.231 75.602 127.301 1.00 113.97 96 LEU C C 1
ATOM 11153 O O . LEU C 1 76 ? 76.540 74.728 128.112 1.00 113.97 96 LEU C O 1
ATOM 11169 N N . LEU C 1 77 ? 75.810 76.814 127.662 1.00 120.07 97 LEU C N 1
ATOM 11170 C CA . LEU C 1 77 ? 75.635 77.146 129.069 1.00 120.07 97 LEU C CA 1
ATOM 11171 C C . LEU C 1 77 ? 74.447 76.412 129.662 1.00 120.07 97 LEU C C 1
ATOM 11172 O O . LEU C 1 77 ? 74.525 75.906 130.787 1.00 120.07 97 LEU C O 1
ATOM 11188 N N . GLU C 1 78 ? 73.343 76.348 128.918 1.00 128.00 98 GLU C N 1
ATOM 11189 C CA . GLU C 1 78 ? 72.126 75.722 129.415 1.00 128.00 98 GLU C CA 1
ATOM 11190 C C . GLU C 1 78 ? 72.390 74.357 130.029 1.00 128.00 98 GLU C C 1
ATOM 11191 O O . GLU C 1 78 ? 71.710 73.980 130.989 1.00 128.00 98 GLU C O 1
ATOM 11203 N N . LEU C 1 79 ? 73.361 73.615 129.506 1.00 128.46 99 LEU C N 1
ATOM 11204 C CA . LEU C 1 79 ? 73.653 72.278 130.001 1.00 128.46 99 LEU C CA 1
ATOM 11205 C C . LEU C 1 79 ? 74.672 72.275 131.132 1.00 128.46 99 LEU C C 1
ATOM 11206 O O . LEU C 1 79 ? 75.008 71.199 131.637 1.00 128.46 99 LEU C O 1
ATOM 11222 N N . GLY C 1 80 ? 75.171 73.440 131.540 1.00 130.44 100 GLY C N 1
ATOM 11223 C CA . GLY C 1 80 ? 75.986 73.546 132.727 1.00 130.44 100 GLY C CA 1
ATOM 11224 C C . GLY C 1 80 ? 77.338 72.876 132.596 1.00 130.44 100 GLY C C 1
ATOM 11225 O O . GLY C 1 80 ? 77.617 71.858 133.237 1.00 130.44 100 GLY C O 1
ATOM 11229 N N . PRO C 1 81 ? 78.207 73.435 131.762 1.00 129.11 101 PRO C N 1
ATOM 11230 C CA . PRO C 1 81 ? 79.557 72.889 131.622 1.00 129.11 101 PRO C CA 1
ATOM 11231 C C . PRO C 1 81 ? 80.371 73.139 132.878 1.00 129.11 101 PRO C C 1
ATOM 11232 O O . PRO C 1 81 ? 80.272 74.218 133.481 1.00 129.11 101 PRO C O 1
ATOM 11243 N N . PRO C 1 82 ? 81.188 72.177 133.307 1.00 133.04 102 PRO C N 1
ATOM 11244 C CA . PRO C 1 82 ? 81.989 72.393 134.515 1.00 133.04 102 PRO C CA 1
ATOM 11245 C C . PRO C 1 82 ? 82.879 73.616 134.377 1.00 133.04 102 PRO C C 1
ATOM 11246 O O . PRO C 1 82 ? 83.124 74.129 133.283 1.00 133.04 102 PRO C O 1
ATOM 11257 N N . ALA C 1 83 ? 83.366 74.086 135.525 1.00 136.14 103 ALA C N 1
ATOM 11258 C CA . ALA C 1 83 ? 84.265 75.230 135.524 1.00 136.14 103 ALA C CA 1
ATOM 11259 C C . ALA C 1 83 ? 85.544 74.927 134.759 1.00 136.14 103 ALA C C 1
ATOM 11260 O O . ALA C 1 83 ? 86.233 75.850 134.311 1.00 136.14 103 ALA C O 1
ATOM 11267 N N . ASN C 1 84 ? 85.878 73.647 134.601 1.00 134.29 104 ASN C N 1
ATOM 11268 C CA . ASN C 1 84 ? 87.054 73.228 133.854 1.00 134.29 104 ASN C CA 1
ATOM 11269 C C . ASN C 1 84 ? 86.700 72.683 132.478 1.00 134.29 104 ASN C C 1
ATOM 11270 O O . ASN C 1 84 ? 87.460 71.887 131.917 1.00 134.29 104 ASN C O 1
ATOM 11281 N N . HIS C 1 85 ? 85.562 73.089 131.925 1.00 119.87 105 HIS C N 1
ATOM 11282 C CA . HIS C 1 85 ? 85.190 72.657 130.587 1.00 119.87 105 HIS C CA 1
ATOM 11283 C C . HIS C 1 85 ? 85.798 73.595 129.559 1.00 119.87 105 HIS C C 1
ATOM 11284 O O . HIS C 1 85 ? 85.619 74.814 129.635 1.00 119.87 105 HIS C O 1
ATOM 11298 N N . THR C 1 86 ? 86.511 73.027 128.598 1.00 111.43 106 THR C N 1
ATOM 11299 C CA . THR C 1 86 ? 87.106 73.812 127.533 1.00 111.43 106 THR C CA 1
ATOM 11300 C C . THR C 1 86 ? 86.256 73.688 126.280 1.00 111.43 106 THR C C 1
ATOM 11301 O O . THR C 1 86 ? 86.095 72.575 125.767 1.00 111.43 106 THR C O 1
ATOM 11312 N N . PRO C 1 87 ? 85.708 74.775 125.755 1.00 103.34 107 PRO C N 1
ATOM 11313 C CA . PRO C 1 87 ? 84.859 74.662 124.574 1.00 103.34 107 PRO C CA 1
ATOM 11314 C C . PRO C 1 87 ? 85.678 74.603 123.301 1.00 103.34 107 PRO C C 1
ATOM 11315 O O . PRO C 1 87 ? 86.816 75.071 123.241 1.00 103.34 107 PRO C O 1
ATOM 11326 N N . CYS C 1 88 ? 85.080 74.011 122.270 1.00 103.00 108 CYS C N 1
ATOM 11327 C CA . CYS C 1 88 ? 85.712 74.024 120.959 1.00 103.00 108 CYS C CA 1
ATOM 11328 C C . CYS C 1 88 ? 85.915 75.451 120.480 1.00 103.00 108 CYS C C 1
ATOM 11329 O O . CYS C 1 88 ? 86.903 75.757 119.805 1.00 103.00 108 CYS C O 1
ATOM 11336 N N . VAL C 1 89 ? 84.989 76.337 120.825 1.00 92.33 109 VAL C N 1
ATOM 11337 C CA . VAL C 1 89 ? 85.044 77.739 120.446 1.00 92.33 109 VAL C CA 1
ATOM 11338 C C . VAL C 1 89 ? 84.641 78.572 121.647 1.00 92.33 109 VAL C C 1
ATOM 11339 O O . VAL C 1 89 ? 83.797 78.154 122.446 1.00 92.33 109 VAL C O 1
ATOM 11352 N N . VAL C 1 90 ? 85.228 79.758 121.760 1.00 88.13 110 VAL C N 1
ATOM 11353 C CA . VAL C 1 90 ? 85.039 80.565 122.950 1.00 88.13 110 VAL C CA 1
ATOM 11354 C C . VAL C 1 90 ? 83.860 81.504 122.764 1.00 88.13 110 VAL C C 1
ATOM 11355 O O . VAL C 1 90 ? 83.611 82.017 121.667 1.00 88.13 110 VAL C O 1
ATOM 11368 N N . GLN C 1 91 ? 83.129 81.735 123.849 1.00 89.74 111 GLN C N 1
ATOM 11369 C CA . GLN C 1 91 ? 82.008 82.666 123.858 1.00 89.74 111 GLN C CA 1
ATOM 11370 C C . GLN C 1 91 ? 81.004 82.330 122.766 1.00 89.74 111 GLN C C 1
ATOM 11371 O O . GLN C 1 91 ? 80.349 83.205 122.199 1.00 89.74 111 GLN C O 1
ATOM 11385 N N . VAL C 1 92 ? 80.885 81.043 122.467 1.00 92.14 112 VAL C N 1
ATOM 11386 C CA . VAL C 1 92 ? 79.867 80.561 121.547 1.00 92.14 112 VAL C CA 1
ATOM 11387 C C . VAL C 1 92 ? 78.938 79.614 122.283 1.00 92.14 112 VAL C C 1
ATOM 11388 O O . VAL C 1 92 ? 79.205 78.413 122.383 1.00 92.14 112 VAL C O 1
ATOM 11401 N N . HIS C 1 93 ? 77.844 80.154 122.798 1.00 103.67 113 HIS C N 1
ATOM 11402 C CA . HIS C 1 93 ? 76.842 79.383 123.506 1.00 103.67 113 HIS C CA 1
ATOM 11403 C C . HIS C 1 93 ? 75.448 79.620 122.962 1.00 103.67 113 HIS C C 1
ATOM 11404 O O . HIS C 1 93 ? 74.469 79.245 123.610 1.00 103.67 113 HIS C O 1
ATOM 11418 N N . THR C 1 94 ? 75.337 80.240 121.795 1.00 94.92 114 THR C N 1
ATOM 11419 C CA . THR C 1 94 ? 74.056 80.557 121.198 1.00 94.92 114 THR C CA 1
ATOM 11420 C C . THR C 1 94 ? 74.174 80.557 119.686 1.00 94.92 114 THR C C 1
ATOM 11421 O O . THR C 1 94 ? 75.264 80.654 119.121 1.00 94.92 114 THR C O 1
ATOM 11432 N N . LEU C 1 95 ? 73.017 80.457 119.038 1.00 92.04 115 LEU C N 1
ATOM 11433 C CA . LEU C 1 95 ? 72.977 80.517 117.586 1.00 92.04 115 LEU C CA 1
ATOM 11434 C C . LEU C 1 95 ? 73.538 81.833 117.080 1.00 92.04 115 LEU C C 1
ATOM 11435 O O . LEU C 1 95 ? 74.375 81.859 116.169 1.00 92.04 115 LEU C O 1
ATOM 11451 N N . THR C 1 96 ? 73.072 82.938 117.653 1.00 89.05 116 THR C N 1
ATOM 11452 C CA . THR C 1 96 ? 73.563 84.250 117.265 1.00 89.05 116 THR C CA 1
ATOM 11453 C C . THR C 1 96 ? 75.081 84.304 117.304 1.00 89.05 116 THR C C 1
ATOM 11454 O O . THR C 1 96 ? 75.720 84.808 116.373 1.00 89.05 116 THR C O 1
ATOM 11465 N N . GLY C 1 97 ? 75.675 83.795 118.378 1.00 88.06 117 GLY C N 1
ATOM 11466 C CA . GLY C 1 97 ? 77.118 83.849 118.496 1.00 88.06 117 GLY C CA 1
ATOM 11467 C C . GLY C 1 97 ? 77.814 83.024 117.438 1.00 88.06 117 GLY C C 1
ATOM 11468 O O . GLY C 1 97 ? 78.859 83.415 116.916 1.00 88.06 117 GLY C O 1
ATOM 11472 N N . ALA C 1 98 ? 77.240 81.876 117.097 1.00 87.30 118 ALA C N 1
ATOM 11473 C CA . ALA C 1 98 ? 77.828 81.056 116.052 1.00 87.30 118 ALA C CA 1
ATOM 11474 C C . ALA C 1 98 ? 77.780 81.773 114.716 1.00 87.30 118 ALA C C 1
ATOM 11475 O O . ALA C 1 98 ? 78.750 81.747 113.949 1.00 87.30 118 ALA C O 1
ATOM 11482 N N . PHE C 1 99 ? 76.655 82.416 114.420 1.00 83.88 119 PHE C N 1
ATOM 11483 C CA . PHE C 1 99 ? 76.550 83.172 113.183 1.00 83.88 119 PHE C CA 1
ATOM 11484 C C . PHE C 1 99 ? 77.589 84.278 113.152 1.00 83.88 119 PHE C C 1
ATOM 11485 O O . PHE C 1 99 ? 78.239 84.518 112.127 1.00 83.88 119 PHE C O 1
ATOM 11502 N N . LEU C 1 100 ? 77.764 84.958 114.280 1.00 82.83 120 LEU C N 1
ATOM 11503 C CA . LEU C 1 100 ? 78.728 86.044 114.336 1.00 82.83 120 LEU C CA 1
ATOM 11504 C C . LEU C 1 100 ? 80.139 85.529 114.134 1.00 82.83 120 LEU C C 1
ATOM 11505 O O . LEU C 1 100 ? 80.962 86.188 113.496 1.00 82.83 120 LEU C O 1
ATOM 11521 N N . PHE C 1 101 ? 80.443 84.361 114.686 1.00 80.63 121 PHE C N 1
ATOM 11522 C CA . PHE C 1 101 ? 81.760 83.779 114.484 1.00 80.63 121 PHE C CA 1
ATOM 11523 C C . PHE C 1 101 ? 81.982 83.461 113.017 1.00 80.63 121 PHE C C 1
ATOM 11524 O O . PHE C 1 101 ? 83.016 83.813 112.436 1.00 80.63 121 PHE C O 1
ATOM 11541 N N . SER C 1 102 ? 81.015 82.782 112.406 1.00 82.49 122 SER C N 1
ATOM 11542 C CA . SER C 1 102 ? 81.098 82.490 110.983 1.00 82.49 122 SER C CA 1
ATOM 11543 C C . SER C 1 102 ? 81.395 83.748 110.193 1.00 82.49 122 SER C C 1
ATOM 11544 O O . SER C 1 102 ? 82.296 83.772 109.347 1.00 82.49 122 SER C O 1
ATOM 11552 N N . LEU C 1 103 ? 80.646 84.807 110.466 1.00 79.59 123 LEU C N 1
ATOM 11553 C CA . LEU C 1 103 ? 80.816 86.050 109.735 1.00 79.59 123 LEU C CA 1
ATOM 11554 C C . LEU C 1 103 ? 82.197 86.639 109.965 1.00 79.59 123 LEU C C 1
ATOM 11555 O O . LEU C 1 103 ? 82.950 86.883 109.018 1.00 79.59 123 LEU C O 1
ATOM 11571 N N . GLU C 1 104 ? 82.535 86.893 111.225 1.00 80.25 124 GLU C N 1
ATOM 11572 C CA . GLU C 1 104 ? 83.815 87.498 111.557 1.00 80.25 124 GLU C CA 1
ATOM 11573 C C . GLU C 1 104 ? 84.967 86.732 110.936 1.00 80.25 124 GLU C C 1
ATOM 11574 O O . GLU C 1 104 ? 86.024 87.304 110.658 1.00 80.25 124 GLU C O 1
ATOM 11586 N N . SER C 1 105 ? 84.791 85.433 110.727 1.00 79.28 125 SER C N 1
ATOM 11587 C CA . SER C 1 105 ? 85.854 84.649 110.121 1.00 79.28 125 SER C CA 1
ATOM 11588 C C . SER C 1 105 ? 85.869 84.823 108.613 1.00 79.28 125 SER C C 1
ATOM 1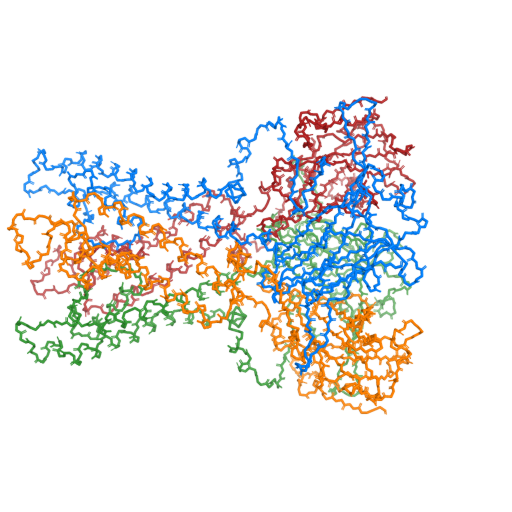1589 O O . SER C 1 105 ? 86.867 85.265 108.035 1.00 79.28 125 SER C O 1
ATOM 11597 N N . GLN C 1 106 ? 84.761 84.489 107.962 1.00 80.81 126 GLN C N 1
ATOM 11598 C CA . GLN C 1 106 ? 84.717 84.492 106.508 1.00 80.81 126 GLN C CA 1
ATOM 11599 C C . GLN C 1 106 ? 85.121 85.843 105.932 1.00 80.81 126 GLN C C 1
ATOM 11600 O O . GLN C 1 106 ? 85.577 85.921 104.787 1.00 80.81 126 GLN C O 1
ATOM 11614 N N . THR C 1 107 ? 84.968 86.912 106.702 1.00 76.69 127 THR C N 1
ATOM 11615 C CA . THR C 1 107 ? 85.292 88.253 106.247 1.00 76.69 127 THR C CA 1
ATOM 11616 C C . THR C 1 107 ? 86.687 88.695 106.638 1.00 76.69 127 THR C C 1
ATOM 11617 O O . THR C 1 107 ? 87.127 89.764 106.212 1.00 76.69 127 THR C O 1
ATOM 11628 N N . THR C 1 108 ? 87.388 87.905 107.436 1.00 76.11 128 THR C N 1
ATOM 11629 C CA . THR C 1 108 ? 88.737 88.239 107.872 1.00 76.11 128 THR C CA 1
ATOM 11630 C C . THR C 1 108 ? 88.745 89.483 108.747 1.00 76.11 128 THR C C 1
ATOM 11631 O O . THR C 1 108 ? 89.753 90.181 108.867 1.00 76.11 128 THR C O 1
ATOM 11642 N N . ILE C 1 109 ? 87.606 89.770 109.364 1.00 74.43 129 ILE C N 1
ATOM 11643 C CA . ILE C 1 109 ? 87.556 90.853 110.330 1.00 74.43 129 ILE C CA 1
ATOM 11644 C C . ILE C 1 109 ? 88.339 90.487 111.576 1.00 74.43 129 ILE C C 1
ATOM 11645 O O . ILE C 1 109 ? 89.361 91.103 111.896 1.00 74.43 129 ILE C O 1
ATOM 11661 N N . GLY C 1 110 ? 87.880 89.468 112.284 1.00 77.17 130 GLY C N 1
ATOM 11662 C CA . GLY C 1 110 ? 88.593 88.962 113.431 1.00 77.17 130 GLY C CA 1
ATOM 11663 C C . GLY C 1 110 ? 88.629 89.916 114.598 1.00 77.17 130 GLY C C 1
ATOM 11664 O O . GLY C 1 110 ? 89.684 90.456 114.936 1.00 77.17 130 GLY C O 1
ATOM 11668 N N . TYR C 1 111 ? 87.476 90.139 115.220 1.00 77.44 131 TYR C N 1
ATOM 11669 C CA . TYR C 1 111 ? 87.438 91.011 116.382 1.00 77.44 131 TYR C CA 1
ATOM 11670 C C . TYR C 1 111 ? 88.319 90.473 117.494 1.00 77.44 131 TYR C C 1
ATOM 11671 O O . TYR C 1 111 ? 89.323 91.095 117.860 1.00 77.44 131 TYR C O 1
ATOM 11689 N N . GLY C 1 112 ? 87.967 89.317 118.036 1.00 82.26 132 GLY C N 1
ATOM 11690 C CA . GLY C 1 112 ? 88.751 88.672 119.061 1.00 82.26 132 GLY C CA 1
ATOM 11691 C C . GLY C 1 112 ? 87.961 88.184 120.251 1.00 82.26 132 GLY C C 1
ATOM 11692 O O . GLY C 1 112 ? 88.456 87.327 120.990 1.00 82.26 132 GLY C O 1
ATOM 11696 N N . PHE C 1 113 ? 86.753 88.699 120.462 1.00 84.82 133 PHE C N 1
ATOM 11697 C CA . PHE C 1 113 ? 85.960 88.245 121.596 1.00 84.82 133 PHE C CA 1
ATOM 11698 C C . PHE C 1 113 ? 85.542 86.797 121.420 1.00 84.82 133 PHE C C 1
ATOM 11699 O O . PHE C 1 113 ? 85.318 86.083 122.402 1.00 84.82 133 PHE C O 1
ATOM 11716 N N . ARG C 1 114 ? 85.429 86.351 120.178 1.00 83.80 134 ARG C N 1
ATOM 11717 C CA . ARG C 1 114 ? 85.077 84.981 119.850 1.00 83.80 134 ARG C CA 1
ATOM 11718 C C . ARG C 1 114 ? 86.198 84.391 119.017 1.00 83.80 134 ARG C C 1
ATOM 11719 O O . ARG C 1 114 ? 86.480 84.880 117.920 1.00 83.80 134 ARG C O 1
ATOM 11740 N N . TYR C 1 115 ? 86.828 83.345 119.531 1.00 85.50 135 TYR C N 1
ATOM 11741 C CA . TYR C 1 115 ? 87.964 82.756 118.856 1.00 85.50 135 TYR C CA 1
ATOM 11742 C C . TYR C 1 115 ? 87.992 81.267 119.128 1.00 85.50 135 TYR C C 1
ATOM 11743 O O . TYR C 1 115 ? 87.138 80.723 119.831 1.00 85.50 135 TYR C O 1
ATOM 11761 N N . ILE C 1 116 ? 88.995 80.619 118.562 1.00 88.38 136 ILE C N 1
ATOM 11762 C CA . ILE C 1 116 ? 89.095 79.172 118.608 1.00 88.38 136 ILE C CA 1
ATOM 11763 C C . ILE C 1 116 ? 90.043 78.762 119.719 1.00 88.38 136 ILE C C 1
ATOM 11764 O O . ILE C 1 116 ? 90.957 79.509 120.085 1.00 88.38 136 ILE C O 1
ATOM 11780 N N . SER C 1 117 ? 89.832 77.568 120.248 1.00 95.83 137 SER C N 1
ATOM 11781 C CA . SER C 1 117 ? 90.746 76.961 121.192 1.00 95.83 137 SER C CA 1
ATOM 11782 C C . SER C 1 117 ? 91.533 75.850 120.521 1.00 95.83 137 SER C C 1
ATOM 11783 O O . SER C 1 117 ? 91.185 75.365 119.445 1.00 95.83 137 SER C O 1
ATOM 11791 N N . GLU C 1 118 ? 92.603 75.437 121.189 1.00 96.75 138 GLU C N 1
ATOM 11792 C CA . GLU C 1 118 ? 93.430 74.357 120.681 1.00 96.75 138 GLU C CA 1
ATOM 11793 C C . GLU C 1 118 ? 92.892 72.990 121.067 1.00 96.75 138 GLU C C 1
ATOM 11794 O O . GLU C 1 118 ? 93.659 72.022 121.084 1.00 96.75 138 GLU C O 1
ATOM 11806 N N . GLU C 1 119 ? 91.600 72.890 121.378 1.00 105.41 139 GLU C N 1
ATOM 11807 C CA . GLU C 1 119 ? 91.067 71.656 121.938 1.00 105.41 139 GLU C CA 1
ATOM 11808 C C . GLU C 1 119 ? 90.471 70.761 120.862 1.00 105.41 139 GLU C C 1
ATOM 11809 O O . GLU C 1 119 ? 90.796 69.571 120.785 1.00 105.41 139 GLU C O 1
ATOM 11821 N N . CYS C 1 120 ? 89.590 71.308 120.029 1.00 104.19 140 CYS C N 1
ATOM 11822 C CA . CYS C 1 120 ? 88.831 70.515 119.073 1.00 104.19 140 CYS C CA 1
ATOM 11823 C C . CYS C 1 120 ? 89.426 70.654 117.681 1.00 104.19 140 CYS C C 1
ATOM 11824 O O . CYS C 1 120 ? 89.268 71.710 117.052 1.00 104.19 140 CYS C O 1
ATOM 11831 N N . PRO C 1 121 ? 90.100 69.629 117.156 1.00 97.49 141 PRO C N 1
ATOM 11832 C CA . PRO C 1 121 ? 90.664 69.755 115.804 1.00 97.49 141 PRO C CA 1
ATOM 11833 C C . PRO C 1 121 ? 89.611 69.813 114.716 1.00 97.49 141 PRO C C 1
ATOM 11834 O O . PRO C 1 121 ? 89.738 70.605 113.769 1.00 97.49 141 PRO C O 1
ATOM 11845 N N . LEU C 1 122 ? 88.579 68.976 114.813 1.00 99.28 142 LEU C N 1
ATOM 11846 C CA . LEU C 1 122 ? 87.514 68.997 113.820 1.00 99.28 142 LEU C CA 1
ATOM 11847 C C . LEU C 1 122 ? 87.068 70.416 113.525 1.00 99.28 142 LEU C C 1
ATOM 11848 O O . LEU C 1 122 ? 86.798 70.765 112.372 1.00 99.28 142 LEU C O 1
ATOM 11864 N N . ALA C 1 123 ? 86.964 71.243 114.561 1.00 94.36 143 ALA C N 1
ATOM 11865 C CA . ALA C 1 123 ? 86.598 72.634 114.353 1.00 94.36 143 ALA C CA 1
ATOM 11866 C C . ALA C 1 123 ? 87.591 73.317 113.436 1.00 94.36 143 ALA C C 1
ATOM 11867 O O . ALA C 1 123 ? 87.212 74.097 112.557 1.00 94.36 143 ALA C O 1
ATOM 11874 N N . ILE C 1 124 ? 88.872 73.024 113.622 1.00 88.85 144 ILE C N 1
ATOM 11875 C CA . ILE C 1 124 ? 89.904 73.637 112.800 1.00 88.85 144 ILE C CA 1
ATOM 11876 C C . ILE C 1 124 ? 89.726 73.228 111.348 1.00 88.85 144 ILE C C 1
ATOM 11877 O O . ILE C 1 124 ? 89.757 74.060 110.431 1.00 88.85 144 ILE C O 1
ATOM 11893 N N . VAL C 1 125 ? 89.551 71.931 111.119 1.00 89.24 145 VAL C N 1
ATOM 11894 C CA . VAL C 1 125 ? 89.379 71.438 109.759 1.00 89.24 145 VAL C CA 1
ATOM 11895 C C . VAL C 1 125 ? 88.156 72.074 109.114 1.00 89.24 145 VAL C C 1
ATOM 11896 O O . VAL C 1 125 ? 88.178 72.473 107.939 1.00 89.24 145 VAL C O 1
ATOM 11909 N N . LEU C 1 126 ? 87.069 72.169 109.871 1.00 85.89 146 LEU C N 1
ATOM 11910 C CA . LEU C 1 126 ? 85.855 72.786 109.365 1.00 85.89 146 LEU C CA 1
ATOM 11911 C C . LEU C 1 126 ? 86.103 74.227 108.964 1.00 85.89 146 LEU C C 1
ATOM 11912 O O . LEU C 1 126 ? 85.674 74.670 107.893 1.00 85.89 146 LEU C O 1
ATOM 11928 N N . LEU C 1 127 ? 86.756 74.985 109.838 1.00 84.03 147 LEU C N 1
ATOM 11929 C CA . LEU C 1 127 ? 87.111 76.357 109.515 1.00 84.03 147 LEU C CA 1
ATOM 11930 C C . LEU C 1 127 ? 87.876 76.427 108.209 1.00 84.03 147 LEU C C 1
ATOM 11931 O O . LEU C 1 127 ? 87.620 77.297 107.368 1.00 84.03 147 LEU C O 1
ATOM 11947 N N . ILE C 1 128 ? 88.846 75.536 108.042 1.00 83.96 148 ILE C N 1
ATOM 11948 C CA . ILE C 1 128 ? 89.640 75.529 106.823 1.00 83.96 148 ILE C CA 1
ATOM 11949 C C . ILE C 1 128 ? 88.740 75.378 105.612 1.00 83.96 148 ILE C C 1
ATOM 11950 O O . ILE C 1 128 ? 88.827 76.147 104.642 1.00 83.96 148 ILE C O 1
ATOM 11966 N N . ALA C 1 129 ? 87.894 74.354 105.634 1.00 84.02 149 ALA C N 1
ATOM 11967 C CA . ALA C 1 129 ? 86.986 74.130 104.520 1.00 84.02 149 ALA C CA 1
ATOM 11968 C C . ALA C 1 129 ? 86.159 75.373 104.239 1.00 84.02 149 ALA C C 1
ATOM 11969 O O . ALA C 1 129 ? 86.001 75.785 103.081 1.00 84.02 149 ALA C O 1
ATOM 11976 N N . GLN C 1 130 ? 85.617 75.975 105.291 1.00 83.55 150 GLN C N 1
ATOM 11977 C CA . GLN C 1 130 ? 84.797 77.162 105.122 1.00 83.55 150 GLN C CA 1
ATOM 11978 C C . GLN C 1 130 ? 85.562 78.242 104.382 1.00 83.55 150 GLN C C 1
ATOM 11979 O O . GLN C 1 130 ? 85.075 78.800 103.389 1.00 83.55 150 GLN C O 1
ATOM 11993 N N . LEU C 1 131 ? 86.764 78.548 104.856 1.00 81.50 151 LEU C N 1
ATOM 11994 C CA . LEU C 1 131 ? 87.544 79.610 104.241 1.00 81.50 151 LEU C CA 1
ATOM 11995 C C . LEU C 1 131 ? 87.788 79.325 102.775 1.00 81.50 151 LEU C C 1
ATOM 11996 O O . LEU C 1 131 ? 87.573 80.190 101.921 1.00 81.50 151 LEU C O 1
ATOM 12012 N N . VAL C 1 132 ? 88.247 78.118 102.468 1.00 81.84 152 VAL C N 1
ATOM 12013 C CA . VAL C 1 132 ? 88.590 77.791 101.091 1.00 81.84 152 VAL C CA 1
ATOM 12014 C C . VAL C 1 132 ? 87.381 77.970 100.182 1.00 81.84 152 VAL C C 1
ATOM 12015 O O . VAL C 1 132 ? 87.430 78.704 99.182 1.00 81.84 152 VAL C O 1
ATOM 12028 N N . LEU C 1 133 ? 86.282 77.293 100.506 1.00 83.38 153 LEU C N 1
ATOM 12029 C CA . LEU C 1 133 ? 85.116 77.351 99.636 1.00 83.38 153 LEU C CA 1
ATOM 12030 C C . LEU C 1 133 ? 84.612 78.774 99.477 1.00 83.38 153 LEU C C 1
ATOM 12031 O O . LEU C 1 133 ? 84.274 79.203 98.365 1.00 83.38 153 LEU C O 1
ATOM 12047 N N . THR C 1 134 ? 84.527 79.515 100.577 1.00 82.87 154 THR C N 1
ATOM 12048 C CA . THR C 1 134 ? 83.982 80.858 100.501 1.00 82.87 154 THR C CA 1
ATOM 12049 C C . THR C 1 134 ? 84.880 81.760 99.675 1.00 82.87 154 THR C C 1
ATOM 12050 O O . THR C 1 134 ? 84.397 82.619 98.930 1.00 82.87 154 THR C O 1
ATOM 12061 N N . THR C 1 135 ? 86.191 81.572 99.787 1.00 84.55 155 THR C N 1
ATOM 12062 C CA . THR C 1 135 ? 87.116 82.319 98.952 1.00 84.55 155 THR C CA 1
ATOM 12063 C C . THR C 1 135 ? 86.834 82.067 97.485 1.00 84.55 155 THR C C 1
ATOM 12064 O O . THR C 1 135 ? 86.747 83.004 96.680 1.00 84.55 155 THR C O 1
ATOM 12075 N N . ILE C 1 136 ? 86.698 80.796 97.123 1.00 83.51 156 ILE C N 1
ATOM 12076 C CA . ILE C 1 136 ? 86.429 80.441 95.736 1.00 83.51 156 ILE C CA 1
ATOM 12077 C C . ILE C 1 136 ? 85.162 81.125 95.238 1.00 83.51 156 ILE C C 1
ATOM 12078 O O . ILE C 1 136 ? 85.145 81.742 94.162 1.00 83.51 156 ILE C O 1
ATOM 12094 N N . LEU C 1 137 ? 84.078 81.009 96.001 1.00 81.15 157 LEU C N 1
ATOM 12095 C CA . LEU C 1 137 ? 82.812 81.581 95.564 1.00 81.15 157 LEU C CA 1
ATOM 12096 C C . LEU C 1 137 ? 82.901 83.091 95.423 1.00 81.15 157 LEU C C 1
ATOM 12097 O O . LEU C 1 137 ? 82.409 83.665 94.442 1.00 81.15 157 LEU C O 1
ATOM 12113 N N . GLU C 1 138 ? 83.488 83.755 96.415 1.00 86.80 158 GLU C N 1
ATOM 12114 C CA . GLU C 1 138 ? 83.652 85.197 96.349 1.00 86.80 158 GLU C CA 1
ATOM 12115 C C . GLU C 1 138 ? 84.393 85.599 95.088 1.00 86.80 158 GLU C C 1
ATOM 12116 O O . GLU C 1 138 ? 83.991 86.537 94.387 1.00 86.80 158 GLU C O 1
ATOM 12128 N N . ILE C 1 139 ? 85.487 84.904 94.796 1.00 84.13 159 ILE C N 1
ATOM 12129 C CA . ILE C 1 139 ? 86.250 85.169 93.586 1.00 84.13 159 ILE C CA 1
ATOM 12130 C C . ILE C 1 139 ? 85.356 85.094 92.364 1.00 84.13 159 ILE C C 1
ATOM 12131 O O . ILE C 1 139 ? 85.317 86.012 91.533 1.00 84.13 159 ILE C O 1
ATOM 12147 N N . PHE C 1 140 ? 84.666 83.971 92.214 1.00 82.33 160 PHE C N 1
ATOM 12148 C CA . PHE C 1 140 ? 83.847 83.750 91.034 1.00 82.33 160 PHE C CA 1
ATOM 12149 C C . PHE C 1 140 ? 82.824 84.861 90.857 1.00 82.33 160 PHE C C 1
ATOM 12150 O O . PHE C 1 140 ? 82.650 85.400 89.753 1.00 82.33 160 PHE C O 1
ATOM 12167 N N . ILE C 1 141 ? 82.143 85.225 91.939 1.00 83.66 161 ILE C N 1
ATOM 12168 C CA . ILE C 1 141 ? 81.096 86.231 91.841 1.00 83.66 161 ILE C CA 1
ATOM 12169 C C . ILE C 1 141 ? 81.684 87.578 91.468 1.00 83.66 161 ILE C C 1
ATOM 12170 O O . ILE C 1 141 ? 81.141 88.298 90.621 1.00 83.66 161 ILE C O 1
ATOM 12186 N N . THR C 1 142 ? 82.771 87.965 92.128 1.00 84.01 162 THR C N 1
ATOM 12187 C CA . THR C 1 142 ? 83.415 89.226 91.799 1.00 84.01 162 THR C CA 1
ATOM 12188 C C . THR C 1 142 ? 83.774 89.287 90.325 1.00 84.01 162 THR C C 1
ATOM 12189 O O . THR C 1 142 ? 83.585 90.320 89.667 1.00 84.01 162 THR C O 1
ATOM 12200 N N . GLY C 1 143 ? 84.302 88.190 89.791 1.00 83.66 163 GLY C N 1
ATOM 12201 C CA . GLY C 1 143 ? 84.625 88.163 88.379 1.00 83.66 163 GLY C CA 1
ATOM 12202 C C . GLY C 1 143 ? 83.410 88.391 87.508 1.00 83.66 163 GLY C C 1
ATOM 12203 O O . GLY C 1 143 ? 83.431 89.226 86.597 1.00 83.66 163 GLY C O 1
ATOM 12207 N N . THR C 1 144 ? 82.339 87.644 87.766 1.00 85.09 164 THR C N 1
ATOM 12208 C CA . THR C 1 144 ? 81.134 87.807 86.963 1.00 85.09 164 THR C CA 1
ATOM 12209 C C . THR C 1 144 ? 80.633 89.238 87.018 1.00 85.09 164 THR C C 1
ATOM 12210 O O . THR C 1 144 ? 80.185 89.789 86.009 1.00 85.09 164 THR C O 1
ATOM 12221 N N . PHE C 1 145 ? 80.714 89.858 88.187 1.00 84.87 165 PHE C N 1
ATOM 12222 C CA . PHE C 1 145 ? 80.190 91.205 88.356 1.00 84.87 165 PHE C CA 1
ATOM 12223 C C . PHE C 1 145 ? 80.998 92.207 87.550 1.00 84.87 165 PHE C C 1
ATOM 12224 O O . PHE C 1 145 ? 80.439 93.029 86.806 1.00 84.87 165 PHE C O 1
ATOM 12241 N N . LEU C 1 146 ? 82.320 92.150 87.681 1.00 82.95 166 LEU C N 1
ATOM 12242 C CA . LEU C 1 146 ? 83.168 93.023 86.887 1.00 82.95 166 LEU C CA 1
ATOM 12243 C C . LEU C 1 146 ? 82.892 92.851 85.407 1.00 82.95 166 LEU C C 1
ATOM 12244 O O . LEU C 1 146 ? 82.776 93.835 84.666 1.00 82.95 166 LEU C O 1
ATOM 12260 N N . ALA C 1 147 ? 82.776 91.608 84.956 1.00 83.70 167 ALA C N 1
ATOM 12261 C CA . ALA C 1 147 ? 82.595 91.374 83.533 1.00 83.70 167 ALA C CA 1
ATOM 12262 C C . ALA C 1 147 ? 81.238 91.862 83.061 1.00 83.70 167 ALA C C 1
ATOM 12263 O O . ALA C 1 147 ? 81.102 92.334 81.929 1.00 83.70 167 ALA C O 1
ATOM 12270 N N . LYS C 1 148 ? 80.221 91.754 83.909 1.00 89.86 168 LYS C N 1
ATOM 12271 C CA . LYS C 1 148 ? 78.897 92.192 83.504 1.00 89.86 168 LYS C CA 1
ATOM 12272 C C . LYS C 1 148 ? 78.826 93.701 83.417 1.00 89.86 168 LYS C C 1
ATOM 12273 O O . LYS C 1 148 ? 78.051 94.250 82.628 1.00 89.86 168 LYS C O 1
ATOM 12292 N N . ILE C 1 149 ? 79.610 94.395 84.231 1.00 85.57 169 ILE C N 1
ATOM 12293 C CA . ILE C 1 149 ? 79.657 95.842 84.084 1.00 85.57 169 ILE C CA 1
ATOM 12294 C C . ILE C 1 149 ? 80.452 96.229 82.851 1.00 85.57 169 ILE C C 1
ATOM 12295 O O . ILE C 1 149 ? 80.071 97.141 82.111 1.00 85.57 169 ILE C O 1
ATOM 12311 N N . ALA C 1 150 ? 81.572 95.556 82.616 1.00 86.07 170 ALA C N 1
ATOM 12312 C CA . ALA C 1 150 ? 82.488 95.997 81.576 1.00 86.07 170 ALA C CA 1
ATOM 12313 C C . ALA C 1 150 ? 81.898 95.821 80.185 1.00 86.07 170 ALA C C 1
ATOM 12314 O O . ALA C 1 150 ? 82.494 96.259 79.195 1.00 86.07 170 ALA C O 1
ATOM 12321 N N . ARG C 1 151 ? 80.747 95.179 80.083 1.00 92.56 171 ARG C N 1
ATOM 12322 C CA . ARG C 1 151 ? 80.214 94.852 78.774 1.00 92.56 171 ARG C CA 1
ATOM 12323 C C . ARG C 1 151 ? 80.071 96.114 77.930 1.00 92.56 171 ARG C C 1
ATOM 12324 O O . ARG C 1 151 ? 79.638 97.155 78.435 1.00 92.56 171 ARG C O 1
ATOM 12345 N N . PRO C 1 152 ? 80.428 96.059 76.647 1.00 96.68 172 PRO C N 1
ATOM 12346 C CA . PRO C 1 152 ? 80.387 97.252 75.803 1.00 96.68 172 PRO C CA 1
ATOM 12347 C C . PRO C 1 152 ? 79.035 97.561 75.189 1.00 96.68 172 PRO C C 1
ATOM 12348 O O . PRO C 1 152 ? 78.865 98.659 74.653 1.00 96.68 172 PRO C O 1
ATOM 12359 N N . LYS C 1 153 ? 78.083 96.630 75.208 1.00 98.99 173 LYS C N 1
ATOM 12360 C CA . LYS C 1 153 ? 76.737 96.970 74.766 1.00 98.99 173 LYS C CA 1
ATOM 12361 C C . LYS C 1 153 ? 76.334 98.342 75.275 1.00 98.99 173 LYS C C 1
ATOM 12362 O O . LYS C 1 153 ? 75.919 99.209 74.500 1.00 98.99 173 LYS C O 1
ATOM 12381 N N . LYS C 1 154 ? 76.467 98.555 76.582 1.00 100.53 174 LYS C N 1
ATOM 12382 C CA . LYS C 1 154 ? 76.003 99.792 77.190 1.00 100.53 174 LYS C CA 1
ATOM 12383 C C . LYS C 1 154 ? 76.726 100.996 76.611 1.00 100.53 174 LYS C C 1
ATOM 12384 O O . LYS C 1 154 ? 76.262 102.133 76.744 1.00 100.53 174 LYS C O 1
ATOM 12403 N N . ARG C 1 155 ? 77.866 100.769 75.965 1.00 104.25 175 ARG C N 1
ATOM 12404 C CA . ARG C 1 155 ? 78.584 101.869 75.344 1.00 104.25 175 ARG C CA 1
ATOM 12405 C C . ARG C 1 155 ? 77.931 102.272 74.036 1.00 104.25 175 ARG C C 1
ATOM 12406 O O . ARG C 1 155 ? 78.119 103.396 73.564 1.00 104.25 175 ARG C O 1
ATOM 12427 N N . ALA C 1 156 ? 77.154 101.373 73.443 1.00 106.29 176 ALA C N 1
ATOM 12428 C CA . ALA C 1 156 ? 76.563 101.656 72.146 1.00 106.29 176 ALA C CA 1
ATOM 12429 C C . ALA C 1 156 ? 75.563 102.796 72.216 1.00 106.29 176 ALA C C 1
ATOM 12430 O O . ALA C 1 156 ? 75.236 103.398 71.189 1.00 106.29 176 ALA C O 1
ATOM 12437 N N . GLU C 1 157 ? 75.064 103.107 73.408 1.00 108.66 177 GLU C N 1
ATOM 12438 C CA . GLU C 1 157 ? 74.037 104.132 73.518 1.00 108.66 177 GLU C CA 1
ATOM 12439 C C . GLU C 1 157 ? 74.606 105.509 73.226 1.00 108.66 177 GLU C C 1
ATOM 12440 O O . GLU C 1 157 ? 73.913 106.375 72.681 1.00 108.66 177 GLU C O 1
ATOM 12452 N N . THR C 1 158 ? 75.865 105.732 73.581 1.00 111.92 178 THR C N 1
ATOM 12453 C CA . THR C 1 158 ? 76.503 107.016 73.340 1.00 111.92 178 THR C CA 1
ATOM 12454 C C . THR C 1 158 ? 76.981 107.117 71.902 1.00 111.92 178 THR C C 1
ATOM 12455 O O . THR C 1 158 ? 77.674 108.070 71.535 1.00 111.92 178 THR C O 1
ATOM 12466 N N . ILE C 1 159 ? 76.639 106.124 71.093 1.00 112.49 179 ILE C N 1
ATOM 12467 C CA . ILE C 1 159 ? 76.809 106.182 69.651 1.00 112.49 179 ILE C CA 1
ATOM 12468 C C . ILE C 1 159 ? 75.424 106.123 69.044 1.00 112.49 179 ILE C C 1
ATOM 12469 O O . ILE C 1 159 ? 74.607 105.277 69.425 1.00 112.49 179 ILE C O 1
ATOM 12485 N N . ARG C 1 160 ? 75.157 107.013 68.101 1.00 124.28 180 ARG C N 1
ATOM 12486 C CA . ARG C 1 160 ? 73.802 107.224 67.631 1.00 124.28 180 ARG C CA 1
ATOM 12487 C C . ARG C 1 160 ? 73.749 107.252 66.115 1.00 124.28 180 ARG C C 1
ATOM 12488 O O . ARG C 1 160 ? 74.580 107.897 65.463 1.00 124.28 180 ARG C O 1
ATOM 12509 N N . PHE C 1 161 ? 72.765 106.546 65.572 1.00 122.26 181 PHE C N 1
ATOM 12510 C CA . PHE C 1 161 ? 72.453 106.592 64.159 1.00 122.26 181 PHE C CA 1
ATOM 12511 C C . PHE C 1 161 ? 71.337 107.589 63.901 1.00 122.26 181 PHE C C 1
ATOM 12512 O O . PHE C 1 161 ? 70.468 107.817 64.746 1.00 122.26 181 PHE C O 1
ATOM 12529 N N . SER C 1 162 ? 71.362 108.178 62.714 1.00 129.78 182 SER C N 1
ATOM 12530 C CA . SER C 1 162 ? 70.287 109.069 62.316 1.00 129.78 182 SER C CA 1
ATOM 12531 C C . SER C 1 162 ? 68.962 108.322 62.316 1.00 129.78 182 SER C C 1
ATOM 12532 O O . SER C 1 162 ? 68.878 107.155 61.927 1.00 129.78 182 SER C O 1
ATOM 12540 N N . GLN C 1 163 ? 67.917 109.010 62.770 1.00 131.79 183 GLN C N 1
ATOM 12541 C CA . GLN C 1 163 ? 66.593 108.404 62.788 1.00 131.79 183 GLN C CA 1
ATOM 12542 C C . GLN C 1 163 ? 66.154 108.006 61.391 1.00 131.79 183 GLN C C 1
ATOM 12543 O O . GLN C 1 163 ? 65.547 106.947 61.198 1.00 131.79 183 GLN C O 1
ATOM 12557 N N . HIS C 1 164 ? 66.451 108.842 60.405 1.00 133.46 184 HIS C N 1
ATOM 12558 C CA . HIS C 1 164 ? 65.995 108.641 59.044 1.00 133.46 184 HIS C CA 1
ATOM 12559 C C . HIS C 1 164 ? 67.177 108.543 58.096 1.00 133.46 184 HIS C C 1
ATOM 12560 O O . HIS C 1 164 ? 68.158 109.282 58.216 1.00 133.46 184 HIS C O 1
ATOM 12574 N N . ALA C 1 165 ? 67.067 107.619 57.155 1.00 135.50 185 ALA C N 1
ATOM 12575 C CA . ALA C 1 165 ? 67.953 107.567 56.009 1.00 135.50 185 ALA C CA 1
ATOM 12576 C C . ALA C 1 165 ? 67.264 108.230 54.830 1.00 135.50 185 ALA C C 1
ATOM 12577 O O . ALA C 1 165 ? 66.034 108.242 54.734 1.00 135.50 185 ALA C O 1
ATOM 12584 N N . VAL C 1 166 ? 68.061 108.790 53.930 1.00 139.10 186 VAL C N 1
ATOM 12585 C CA . VAL C 1 166 ? 67.531 109.636 52.873 1.00 139.10 186 VAL C CA 1
ATOM 12586 C C . VAL C 1 166 ? 68.180 109.269 51.554 1.00 139.10 186 VAL C C 1
ATOM 12587 O O . VAL 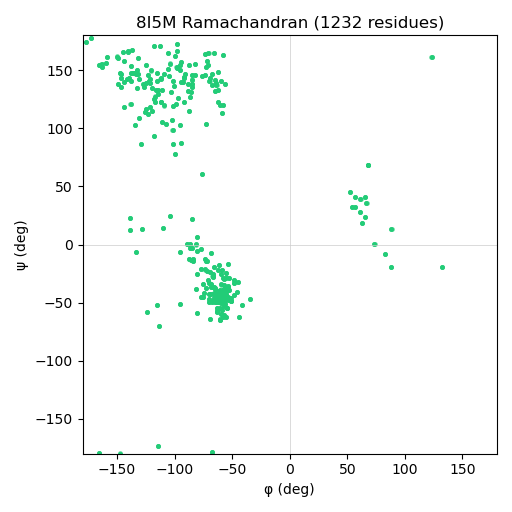C 1 166 ? 69.354 108.893 51.511 1.00 139.10 186 VAL C O 1
ATOM 12600 N N . VAL C 1 167 ? 67.428 109.412 50.472 1.00 142.04 187 VAL C N 1
ATOM 12601 C CA . VAL C 1 167 ? 67.901 109.071 49.140 1.00 142.04 187 VAL C CA 1
ATOM 12602 C C . VAL C 1 167 ? 67.984 110.348 48.330 1.00 142.04 187 VAL C C 1
ATOM 12603 O O . VAL C 1 167 ? 67.042 111.150 48.331 1.00 142.04 187 VAL C O 1
ATOM 12616 N N . ALA C 1 168 ? 69.098 110.533 47.630 1.00 144.44 188 ALA C N 1
ATOM 12617 C CA . ALA C 1 168 ? 69.268 111.736 46.834 1.00 144.44 188 ALA C CA 1
ATOM 12618 C C . ALA C 1 168 ? 70.530 111.625 45.997 1.00 144.44 188 ALA C C 1
ATOM 12619 O O . ALA C 1 168 ? 71.272 110.646 46.076 1.00 144.44 188 ALA C O 1
ATOM 12626 N N . TYR C 1 169 ? 70.763 112.651 45.187 1.00 149.18 189 TYR C N 1
ATOM 12627 C CA . TYR C 1 169 ? 71.899 112.658 44.278 1.00 149.18 189 TYR C CA 1
ATOM 12628 C C . TYR C 1 169 ? 73.121 113.222 44.985 1.00 149.18 189 TYR C C 1
ATOM 12629 O O . TYR C 1 169 ? 73.149 114.398 45.360 1.00 149.18 189 TYR C O 1
ATOM 12647 N N . HIS C 1 170 ? 74.126 112.376 45.160 1.00 149.19 190 HIS C N 1
ATOM 12648 C CA . HIS C 1 170 ? 75.412 112.752 45.716 1.00 149.19 190 HIS C CA 1
ATOM 12649 C C . HIS C 1 170 ? 76.459 112.527 44.641 1.00 149.19 190 HIS C C 1
ATOM 12650 O O . HIS C 1 170 ? 76.575 111.420 44.104 1.00 149.19 190 HIS C O 1
ATOM 12664 N N . ASN C 1 171 ? 77.195 113.581 44.305 1.00 150.84 191 ASN C N 1
ATOM 12665 C CA . ASN C 1 171 ? 78.176 113.515 43.230 1.00 150.84 191 ASN C CA 1
ATOM 12666 C C . ASN C 1 171 ? 77.511 113.065 41.933 1.00 150.84 191 ASN C C 1
ATOM 12667 O O . ASN C 1 171 ? 78.113 112.385 41.100 1.00 150.84 191 ASN C O 1
ATOM 12678 N N . GLY C 1 172 ? 76.246 113.443 41.771 1.00 149.62 192 GLY C N 1
ATOM 12679 C CA . GLY C 1 172 ? 75.489 113.104 40.588 1.00 149.62 192 GLY C CA 1
ATOM 12680 C C . GLY C 1 172 ? 74.876 111.725 40.597 1.00 149.62 192 GLY C C 1
ATOM 12681 O O . GLY C 1 172 ? 74.087 111.411 39.697 1.00 149.62 192 GLY C O 1
ATOM 12685 N N . LYS C 1 173 ? 75.205 110.893 41.578 1.00 148.16 193 LYS C N 1
ATOM 12686 C CA . LYS C 1 173 ? 74.726 109.523 41.642 1.00 148.16 193 LYS C CA 1
ATOM 12687 C C . LYS C 1 173 ? 73.610 109.414 42.665 1.00 148.16 193 LYS C C 1
ATOM 12688 O O . LYS C 1 173 ? 73.743 109.896 43.792 1.00 148.16 193 LYS C O 1
ATOM 12707 N N . LEU C 1 174 ? 72.509 108.788 42.274 1.00 147.35 194 LEU C N 1
ATOM 12708 C CA . LEU C 1 174 ? 71.472 108.472 43.242 1.00 147.35 194 LEU C CA 1
ATOM 12709 C C . LEU C 1 174 ? 72.048 107.522 44.277 1.00 147.35 194 LEU C C 1
ATOM 12710 O O . LEU C 1 174 ? 72.546 106.446 43.932 1.00 147.35 194 LEU C O 1
ATOM 12726 N N . CYS C 1 175 ? 71.988 107.916 45.542 1.00 144.13 195 CYS C N 1
ATOM 12727 C CA . CYS C 1 175 ? 72.555 107.129 46.620 1.00 144.13 195 CYS C CA 1
ATOM 12728 C C . CYS C 1 175 ? 71.678 107.242 47.853 1.00 144.13 195 CYS C C 1
ATOM 12729 O O . CYS C 1 175 ? 70.908 108.200 48.003 1.00 144.13 195 CYS C O 1
ATOM 12737 N N . LEU C 1 176 ? 71.808 106.249 48.725 1.00 136.81 196 LEU C N 1
ATOM 12738 C CA . LEU C 1 176 ? 71.149 106.243 50.018 1.00 136.81 196 LEU C CA 1
ATOM 12739 C C . LEU C 1 176 ? 72.167 106.654 51.067 1.00 136.81 196 LEU C C 1
ATOM 12740 O O . LEU C 1 176 ? 73.306 106.184 51.042 1.00 136.81 196 LEU C O 1
ATOM 12756 N N . MET C 1 177 ? 71.763 107.516 51.987 1.00 136.73 197 MET C N 1
ATOM 12757 C CA . MET C 1 177 ? 72.677 108.149 52.916 1.00 136.73 197 MET C CA 1
ATOM 12758 C C . MET C 1 177 ? 72.119 108.091 54.326 1.00 136.73 197 MET C C 1
ATOM 12759 O O . MET C 1 177 ? 70.900 108.161 54.536 1.00 136.73 197 MET C O 1
ATOM 12773 N N . ILE C 1 178 ? 73.037 107.969 55.277 1.00 130.79 198 ILE C N 1
ATOM 12774 C CA . ILE C 1 178 ? 72.747 107.988 56.701 1.00 130.79 198 ILE C CA 1
ATOM 12775 C C . ILE C 1 178 ? 73.851 108.770 57.381 1.00 130.79 198 ILE C C 1
ATOM 12776 O O . ILE C 1 178 ? 74.912 109.000 56.793 1.00 130.79 198 ILE C O 1
ATOM 12792 N N . ARG C 1 179 ? 73.628 109.130 58.634 1.00 132.11 199 ARG C N 1
ATOM 12793 C CA . ARG C 1 179 ? 74.622 109.840 59.415 1.00 132.11 199 ARG C CA 1
ATOM 12794 C C . ARG C 1 179 ? 74.767 109.174 60.775 1.00 132.11 199 ARG C C 1
ATOM 12795 O O . ARG C 1 179 ? 73.798 108.649 61.331 1.00 132.11 199 ARG C O 1
ATOM 12816 N N . VAL C 1 180 ? 75.984 109.199 61.300 1.00 124.84 200 VAL C N 1
ATOM 12817 C CA . VAL C 1 180 ? 76.335 108.514 62.533 1.00 124.84 200 VAL C CA 1
ATOM 12818 C C . VAL C 1 180 ? 77.193 109.434 63.377 1.00 124.84 200 VAL C C 1
ATOM 12819 O O . VAL C 1 180 ? 77.976 110.225 62.841 1.00 124.84 200 VAL C O 1
ATOM 12832 N N . ALA C 1 181 ? 77.067 109.320 64.697 1.00 123.80 201 ALA C N 1
ATOM 12833 C CA . ALA C 1 181 ? 77.809 110.197 65.584 1.00 123.80 201 ALA C CA 1
ATOM 12834 C C . ALA C 1 181 ? 78.146 109.500 66.890 1.00 123.80 201 ALA C C 1
ATOM 12835 O O . ALA C 1 181 ? 77.525 108.507 67.279 1.00 123.80 201 ALA C O 1
ATOM 12842 N N . ASN C 1 182 ? 79.142 110.064 67.568 1.00 116.83 202 ASN C N 1
ATOM 12843 C CA . ASN C 1 182 ? 79.589 109.617 68.879 1.00 116.83 202 ASN C CA 1
ATOM 12844 C C . ASN C 1 182 ? 79.355 110.748 69.865 1.00 116.83 202 ASN C C 1
ATOM 12845 O O . ASN C 1 182 ? 79.802 111.875 69.634 1.00 116.83 202 ASN C O 1
ATOM 12856 N N . MET C 1 183 ? 78.669 110.448 70.960 1.00 119.35 203 MET C N 1
ATOM 12857 C CA . MET C 1 183 ? 78.299 111.470 71.923 1.00 119.35 203 MET C CA 1
ATOM 12858 C C . MET C 1 183 ? 79.379 111.740 72.960 1.00 119.35 203 MET C C 1
ATOM 12859 O O . MET C 1 183 ? 79.197 112.631 73.794 1.00 119.35 203 MET C O 1
ATOM 12873 N N . ARG C 1 184 ? 80.485 111.008 72.936 1.00 107.59 204 ARG C N 1
ATOM 12874 C CA . ARG C 1 184 ? 81.520 111.130 73.948 1.00 107.59 204 ARG C CA 1
ATOM 12875 C C . ARG C 1 184 ? 82.831 111.590 73.333 1.00 107.59 204 ARG C C 1
ATOM 12876 O O . ARG C 1 184 ? 82.988 111.651 72.112 1.00 107.59 204 ARG C O 1
ATOM 12897 N N . LYS C 1 185 ? 83.781 111.913 74.209 1.00 110.27 205 LYS C N 1
ATOM 12898 C CA . LYS C 1 185 ? 85.121 112.248 73.749 1.00 110.27 205 LYS C CA 1
ATOM 12899 C C . LYS C 1 185 ? 85.918 110.990 73.454 1.00 110.27 205 LYS C C 1
ATOM 12900 O O . LYS C 1 185 ? 86.859 111.013 72.653 1.00 110.27 205 LYS C O 1
ATOM 12919 N N . SER C 1 186 ? 85.563 109.889 74.101 1.00 107.39 206 SER C N 1
ATOM 12920 C CA . SER C 1 186 ? 86.245 108.632 73.865 1.00 107.39 206 SER C CA 1
ATOM 12921 C C . SER C 1 186 ? 86.013 108.172 72.435 1.00 107.39 206 SER C C 1
ATOM 12922 O O . SER C 1 186 ? 84.923 108.317 71.878 1.00 107.39 206 SER C O 1
ATOM 12930 N N . LEU C 1 187 ? 87.053 107.607 71.845 1.00 110.36 207 LEU C N 1
ATOM 12931 C CA . LEU C 1 187 ? 87.054 107.320 70.425 1.00 110.36 207 LEU C CA 1
ATOM 12932 C C . LEU C 1 187 ? 86.683 105.874 70.142 1.00 110.36 207 LEU C C 1
ATOM 12933 O O . LEU C 1 187 ? 86.663 105.015 71.023 1.00 110.36 207 LEU C O 1
ATOM 12949 N N . LEU C 1 188 ? 86.385 105.622 68.875 1.00 110.69 208 LEU C N 1
ATOM 12950 C CA . LEU C 1 188 ? 86.285 104.281 68.333 1.00 110.69 208 LEU C CA 1
ATOM 12951 C C . LEU C 1 188 ? 87.420 104.084 67.349 1.00 110.69 208 LEU C C 1
ATOM 12952 O O . LEU C 1 188 ? 88.126 105.038 67.011 1.00 110.69 208 LEU C O 1
ATOM 12968 N N . ILE C 1 189 ? 87.599 102.852 66.899 1.00 109.94 209 ILE C N 1
ATOM 12969 C CA . ILE C 1 189 ? 88.751 102.466 66.104 1.00 109.94 209 ILE C CA 1
ATOM 12970 C C . ILE C 1 189 ? 88.321 101.392 65.121 1.00 109.94 209 ILE C C 1
ATOM 12971 O O . ILE C 1 189 ? 87.493 100.535 65.448 1.00 109.94 209 ILE C O 1
ATOM 12987 N N . GLY C 1 190 ? 88.885 101.437 63.921 1.00 113.64 210 GLY C N 1
ATOM 12988 C CA . GLY C 1 190 ? 88.547 100.451 62.913 1.00 113.64 210 GLY C CA 1
ATOM 12989 C C . GLY C 1 190 ? 87.082 100.481 62.553 1.00 113.64 210 GLY C C 1
ATOM 12990 O O . GLY C 1 190 ? 86.519 99.458 62.144 1.00 113.64 210 GLY C O 1
ATOM 12994 N N . CYS C 1 191 ? 86.450 101.637 62.698 1.00 117.47 211 CYS C N 1
ATOM 12995 C CA . CYS C 1 191 ? 85.029 101.742 62.430 1.00 117.47 211 CYS C CA 1
ATOM 12996 C C . CYS C 1 191 ? 84.723 101.321 61.002 1.00 117.47 211 CYS C C 1
ATOM 12997 O O . CYS C 1 191 ? 85.235 101.898 60.040 1.00 117.47 211 CYS C O 1
ATOM 13005 N N . GLN C 1 192 ? 83.888 100.298 60.873 1.00 118.44 212 GLN C N 1
ATOM 13006 C CA . GLN C 1 192 ? 83.403 99.850 59.581 1.00 118.44 212 GLN C CA 1
ATOM 13007 C C . GLN C 1 192 ? 81.901 99.662 59.657 1.00 118.44 212 GLN C C 1
ATOM 13008 O O . GLN C 1 192 ? 81.355 99.352 60.718 1.00 118.44 212 GLN C O 1
ATOM 13022 N N . VAL C 1 193 ? 81.241 99.861 58.525 1.00 120.95 213 VAL C N 1
ATOM 13023 C CA . VAL C 1 193 ? 79.793 99.800 58.433 1.00 120.95 213 VAL C CA 1
ATOM 13024 C C . VAL C 1 193 ? 79.415 98.732 57.428 1.00 120.95 213 VAL C C 1
ATOM 13025 O O . VAL C 1 193 ? 80.085 98.570 56.403 1.00 120.95 213 VAL C O 1
ATOM 13038 N N . THR C 1 194 ? 78.341 98.012 57.719 1.00 122.10 214 THR C N 1
ATOM 13039 C CA . THR C 1 194 ? 77.794 97.038 56.796 1.00 122.10 214 THR C CA 1
ATOM 13040 C C . THR C 1 194 ? 76.282 97.145 56.798 1.00 122.10 214 THR C C 1
ATOM 13041 O O . THR C 1 194 ? 75.657 97.347 57.841 1.00 122.10 214 THR C O 1
ATOM 13052 N N . GLY C 1 195 ? 75.706 97.012 55.612 1.00 128.39 215 GLY C N 1
ATOM 13053 C CA . GLY C 1 195 ? 74.274 97.096 55.438 1.00 128.39 215 GLY C CA 1
ATOM 13054 C C . GLY C 1 195 ? 73.728 95.785 54.915 1.00 128.39 215 GLY C C 1
ATOM 13055 O O . GLY C 1 195 ? 74.178 95.271 53.892 1.00 128.39 215 GLY C O 1
ATOM 13059 N N . LYS C 1 196 ? 72.751 95.249 55.631 1.00 130.35 216 LYS C N 1
ATOM 13060 C CA . LYS C 1 196 ? 72.097 94.016 55.247 1.00 130.35 216 LYS C CA 1
ATOM 13061 C C . LYS C 1 196 ? 70.666 94.317 54.848 1.00 130.35 216 LYS C C 1
ATOM 13062 O O . LYS C 1 196 ? 70.011 95.187 55.423 1.00 130.35 216 LYS C O 1
ATOM 13081 N N . LEU C 1 197 ? 70.192 93.596 53.843 1.00 136.04 217 LEU C N 1
ATOM 13082 C CA . LEU C 1 197 ? 68.821 93.714 53.377 1.00 136.04 217 LEU C CA 1
ATOM 13083 C C . LEU C 1 197 ? 68.104 92.408 53.657 1.00 136.04 217 LEU C C 1
ATOM 13084 O O . LEU C 1 197 ? 68.597 91.336 53.291 1.00 136.04 217 LEU C O 1
ATOM 13100 N N . LEU C 1 198 ? 66.942 92.496 54.291 1.00 136.15 218 LEU C N 1
ATOM 13101 C CA . LEU C 1 198 ? 66.191 91.319 54.701 1.00 136.15 218 LEU C CA 1
ATOM 13102 C C . LEU C 1 198 ? 64.783 91.421 54.142 1.00 136.15 218 LEU C C 1
ATOM 13103 O O . LEU C 1 198 ? 64.015 92.306 54.532 1.00 136.15 218 LEU C O 1
ATOM 13119 N N . GLN C 1 199 ? 64.454 90.520 53.228 1.00 140.01 219 GLN C N 1
ATOM 13120 C CA . GLN C 1 199 ? 63.147 90.470 52.609 1.00 140.01 219 GLN C CA 1
ATOM 13121 C C . GLN C 1 199 ? 62.289 89.421 53.305 1.00 140.01 219 GLN C C 1
ATOM 13122 O O . GLN C 1 199 ? 62.759 88.649 54.146 1.00 140.01 219 GLN C O 1
ATOM 13136 N N . THR C 1 200 ? 61.014 89.384 52.942 1.00 148.17 220 THR C N 1
ATOM 13137 C CA . THR C 1 200 ? 60.040 88.491 53.544 1.00 148.17 220 THR C CA 1
ATOM 13138 C C . THR C 1 200 ? 59.634 87.442 52.522 1.00 148.17 220 THR C C 1
ATOM 13139 O O . THR C 1 200 ? 58.883 87.739 51.588 1.00 148.17 220 THR C O 1
ATOM 13150 N N . HIS C 1 201 ? 60.127 86.221 52.702 1.00 150.22 221 HIS C N 1
ATOM 13151 C CA . HIS C 1 201 ? 59.766 85.099 51.846 1.00 150.22 221 HIS C CA 1
ATOM 13152 C C . HIS C 1 201 ? 58.749 84.248 52.581 1.00 150.22 221 HIS C C 1
ATOM 13153 O O . HIS C 1 201 ? 59.116 83.421 53.422 1.00 150.22 221 HIS C O 1
ATOM 13167 N N . GLN C 1 202 ? 57.480 84.451 52.261 1.00 163.96 222 GLN C N 1
ATOM 13168 C CA . GLN C 1 202 ? 56.398 83.649 52.802 1.00 163.96 222 GLN C CA 1
ATOM 13169 C C . GLN C 1 202 ? 56.139 82.497 51.853 1.00 163.96 222 GLN C C 1
ATOM 13170 O O . GLN C 1 202 ? 55.858 82.715 50.670 1.00 163.96 222 GLN C O 1
ATOM 13184 N N . THR C 1 203 ? 56.232 81.278 52.366 1.00 168.54 223 THR C N 1
ATOM 13185 C CA . THR C 1 203 ? 55.699 80.125 51.661 1.00 168.54 223 THR C CA 1
ATOM 13186 C C . THR C 1 203 ? 54.193 80.238 51.805 1.00 168.54 223 THR C C 1
ATOM 13187 O O . THR C 1 203 ? 53.704 80.678 52.852 1.00 168.54 223 THR C O 1
ATOM 13198 N N . LYS C 1 204 ? 53.471 79.814 50.772 1.00 173.11 224 LYS C N 1
ATOM 13199 C CA . LYS C 1 204 ? 52.149 80.353 50.435 1.00 173.11 224 LYS C CA 1
ATOM 13200 C C . LYS C 1 204 ? 51.387 80.720 51.716 1.00 173.11 224 LYS C C 1
ATOM 13201 O O . LYS C 1 204 ? 50.819 81.818 51.779 1.00 173.11 224 LYS C O 1
ATOM 13220 N N . GLU C 1 205 ? 51.344 79.873 52.745 1.00 169.49 225 GLU C N 1
ATOM 13221 C CA . GLU C 1 205 ? 50.917 80.371 54.048 1.00 169.49 225 GLU C CA 1
ATOM 13222 C C . GLU C 1 205 ? 52.024 80.169 55.075 1.00 169.49 225 GLU C C 1
ATOM 13223 O O . GLU C 1 205 ? 52.805 79.216 54.996 1.00 169.49 225 GLU C O 1
ATOM 13235 N N . GLY C 1 206 ? 52.066 81.065 56.059 1.00 162.66 226 GLY C N 1
ATOM 13236 C CA . GLY C 1 206 ? 53.227 81.208 56.914 1.00 162.66 226 GLY C CA 1
ATOM 13237 C C . GLY C 1 206 ? 53.401 80.146 57.976 1.00 162.66 226 GLY C C 1
ATOM 13238 O O . GLY C 1 206 ? 53.409 80.448 59.174 1.00 162.66 226 GLY C O 1
ATOM 13242 N N . GLU C 1 207 ? 53.540 78.895 57.549 1.00 158.25 227 GLU C N 1
ATOM 13243 C CA . GLU C 1 207 ? 54.068 77.852 58.412 1.00 158.25 227 GLU C CA 1
ATOM 13244 C C . GLU C 1 207 ? 55.556 78.020 58.664 1.00 158.25 227 GLU C C 1
ATOM 13245 O O . GLU C 1 207 ? 56.065 77.522 59.673 1.00 158.25 227 GLU C O 1
ATOM 13257 N N . ASN C 1 208 ? 56.250 78.718 57.774 1.00 151.98 228 ASN C N 1
ATOM 13258 C CA . ASN C 1 208 ? 57.697 78.837 57.812 1.00 151.98 228 ASN C CA 1
ATOM 13259 C C . ASN C 1 208 ? 58.072 80.077 57.025 1.00 151.98 228 ASN C C 1
ATOM 13260 O O . ASN C 1 208 ? 57.270 80.567 56.226 1.00 151.98 228 ASN C O 1
ATOM 13271 N N . ILE C 1 209 ? 59.281 80.579 57.248 1.00 148.88 229 ILE C N 1
ATOM 13272 C CA . ILE C 1 209 ? 59.788 81.737 56.529 1.00 148.88 229 ILE C CA 1
ATOM 13273 C C . ILE C 1 209 ? 61.288 81.571 56.357 1.00 148.88 229 ILE C C 1
ATOM 13274 O O . ILE C 1 209 ? 61.991 81.186 57.299 1.00 148.88 229 ILE C O 1
ATOM 13290 N N . ARG C 1 210 ? 61.768 81.857 55.155 1.00 149.46 230 ARG C N 1
ATOM 13291 C CA . ARG C 1 210 ? 63.188 81.832 54.850 1.00 149.46 230 ARG C CA 1
ATOM 13292 C C . ARG C 1 210 ? 63.663 83.251 54.579 1.00 149.46 230 ARG C C 1
ATOM 13293 O O . ARG C 1 210 ? 63.145 83.925 53.685 1.00 149.46 230 ARG C O 1
ATOM 13314 N N . LEU C 1 211 ? 64.646 83.703 55.347 1.00 142.66 231 LEU C N 1
ATOM 13315 C CA . LEU C 1 211 ? 65.123 85.074 55.268 1.00 142.66 231 LEU C CA 1
ATOM 13316 C C . LEU C 1 211 ? 66.356 85.145 54.385 1.00 142.66 231 LEU C C 1
ATOM 13317 O O . LEU C 1 211 ? 67.334 84.426 54.612 1.00 142.66 231 LEU C O 1
ATOM 13333 N N . ASN C 1 212 ? 66.302 86.018 53.390 1.00 140.92 232 ASN C N 1
ATOM 13334 C CA . ASN C 1 212 ? 67.387 86.202 52.444 1.00 140.92 232 ASN C CA 1
ATOM 13335 C C . ASN C 1 212 ? 68.211 87.412 52.852 1.00 140.92 232 ASN C C 1
ATOM 13336 O O . ASN C 1 212 ? 67.688 88.527 52.939 1.00 140.92 232 ASN C O 1
ATOM 13347 N N . GLN C 1 213 ? 69.494 87.188 53.105 1.00 135.49 233 GLN C N 1
ATOM 13348 C CA . GLN C 1 213 ? 70.431 88.250 53.435 1.00 135.49 233 GLN C CA 1
ATOM 13349 C C . GLN C 1 213 ? 71.089 88.734 52.156 1.00 135.49 233 GLN C C 1
ATOM 13350 O O . GLN C 1 213 ? 71.365 87.936 51.255 1.00 135.49 233 GLN C O 1
ATOM 13364 N N . VAL C 1 214 ? 71.342 90.035 52.079 1.00 134.43 234 VAL C N 1
ATOM 13365 C CA . VAL C 1 214 ? 72.043 90.639 50.958 1.00 134.43 234 VAL C CA 1
ATOM 13366 C C . VAL C 1 214 ? 72.907 91.761 51.500 1.00 134.43 234 VAL C C 1
ATOM 13367 O O . VAL C 1 214 ? 72.392 92.727 52.076 1.00 134.43 234 VAL C O 1
ATOM 13380 N N . ASN C 1 215 ? 74.214 91.638 51.312 1.00 135.01 235 ASN C N 1
ATOM 13381 C CA . ASN C 1 215 ? 75.123 92.672 51.771 1.00 135.01 235 ASN C CA 1
ATOM 13382 C C . ASN C 1 215 ? 74.873 93.970 51.023 1.00 135.01 235 ASN C C 1
ATOM 13383 O O . ASN C 1 215 ? 74.634 93.971 49.813 1.00 135.01 235 ASN C O 1
ATOM 13394 N N . VAL C 1 216 ? 74.916 95.073 51.756 1.00 131.08 236 VAL C N 1
ATOM 13395 C CA . VAL C 1 216 ? 74.857 96.409 51.189 1.00 131.08 236 VAL C CA 1
ATOM 13396 C C . VAL C 1 216 ? 76.079 97.158 51.679 1.00 131.08 236 VAL C C 1
ATOM 13397 O O . VAL C 1 216 ? 76.237 97.386 52.884 1.00 131.08 236 VAL C O 1
ATOM 13410 N N . THR C 1 217 ? 76.936 97.547 50.751 1.00 128.78 237 THR C N 1
ATOM 13411 C CA . THR C 1 217 ? 78.169 98.226 51.091 1.00 128.78 237 THR C CA 1
ATOM 13412 C C . THR C 1 217 ? 77.922 99.717 51.220 1.00 128.78 237 THR C C 1
ATOM 13413 O O . THR C 1 217 ? 77.301 100.337 50.352 1.00 128.78 237 THR C O 1
ATOM 13424 N N . PHE C 1 218 ? 78.412 100.283 52.312 1.00 129.02 238 PHE C N 1
ATOM 13425 C CA . PHE C 1 218 ? 78.346 101.709 52.560 1.00 129.02 238 PHE C CA 1
ATOM 13426 C C . PHE C 1 218 ? 79.757 102.261 52.590 1.00 129.02 238 PHE C C 1
ATOM 13427 O O . PHE C 1 218 ? 80.670 101.622 53.119 1.00 129.02 238 PHE C O 1
ATOM 13444 N N . GLN C 1 219 ? 79.932 103.446 52.026 1.00 135.25 239 GLN C N 1
ATOM 13445 C CA . GLN C 1 219 ? 81.253 104.020 51.859 1.00 135.25 239 GLN C CA 1
ATOM 13446 C C . GLN C 1 219 ? 81.292 105.459 52.346 1.00 135.25 239 GLN C C 1
ATOM 13447 O O . GLN C 1 219 ? 80.267 106.132 52.481 1.00 135.25 239 GLN C O 1
ATOM 13461 N N . VAL C 1 220 ? 82.510 105.916 52.614 1.00 133.32 240 VAL C N 1
ATOM 13462 C CA . VAL C 1 220 ? 82.765 107.263 53.108 1.00 133.32 240 VAL C CA 1
ATOM 13463 C C . VAL C 1 220 ? 83.739 107.981 52.186 1.00 133.32 240 VAL C C 1
ATOM 13464 O O . VAL C 1 220 ? 83.441 109.051 51.643 1.00 133.32 240 VAL C O 1
ATOM 13477 N N . ASP C 1 221 ? 84.919 107.388 52.029 1.00 140.25 241 ASP C N 1
ATOM 13478 C CA . ASP C 1 221 ? 86.038 107.975 51.302 1.00 140.25 241 ASP C CA 1
ATOM 13479 C C . ASP C 1 221 ? 86.370 107.153 50.066 1.00 140.25 241 ASP C C 1
ATOM 13480 O O . ASP C 1 221 ? 86.466 107.702 48.966 1.00 140.25 241 ASP C O 1
ATOM 13489 N N . THR C 1 222 ? 86.558 105.850 50.234 1.00 141.24 242 THR C N 1
ATOM 13490 C CA . THR C 1 222 ? 86.858 104.939 49.139 1.00 141.24 242 THR C CA 1
ATOM 13491 C C . THR C 1 222 ? 86.110 103.618 49.256 1.00 141.24 242 THR C C 1
ATOM 13492 O O . THR C 1 222 ? 86.432 102.672 48.529 1.00 141.24 242 THR C O 1
ATOM 13503 N N . ALA C 1 223 ? 85.119 103.533 50.144 1.00 139.84 243 ALA C N 1
ATOM 13504 C CA . ALA C 1 223 ? 84.451 102.268 50.459 1.00 139.84 243 ALA C CA 1
ATOM 13505 C C . ALA C 1 223 ? 85.425 101.301 51.128 1.00 139.84 243 ALA C C 1
ATOM 13506 O O . ALA C 1 223 ? 85.432 100.102 50.845 1.00 139.84 243 ALA C O 1
ATOM 13513 N N . SER C 1 224 ? 86.254 101.832 52.026 1.00 138.94 244 SER C N 1
ATOM 13514 C CA . SER C 1 224 ? 87.320 101.062 52.653 1.00 138.94 244 SER C CA 1
ATOM 13515 C C . SER C 1 224 ? 87.078 100.870 54.142 1.00 138.94 244 SER C C 1
ATOM 13516 O O . SER C 1 224 ? 86.793 99.760 54.603 1.00 138.94 244 SER C O 1
ATOM 13524 N N . ASP C 1 225 ? 87.201 101.960 54.892 1.00 131.32 245 ASP C N 1
ATOM 13525 C CA . ASP C 1 225 ? 87.062 101.956 56.338 1.00 131.32 245 ASP C CA 1
ATOM 13526 C C . ASP C 1 225 ? 87.190 103.387 56.829 1.00 131.32 245 ASP C C 1
ATOM 13527 O O . ASP C 1 225 ? 87.486 104.302 56.062 1.00 131.32 245 ASP C O 1
ATOM 13536 N N . SER C 1 226 ? 86.967 103.575 58.121 1.00 127.08 246 SER C N 1
ATOM 13537 C CA . SER C 1 226 ? 87.172 104.865 58.737 1.00 127.08 246 SER C CA 1
ATOM 13538 C C . SER C 1 226 ? 87.925 104.684 60.048 1.00 127.08 246 SER C C 1
ATOM 13539 O O . SER C 1 226 ? 87.325 104.283 61.055 1.00 127.08 246 SER C O 1
ATOM 13547 N N . PRO C 1 227 ? 89.227 104.974 60.078 1.00 126.49 247 PRO C N 1
ATOM 13548 C CA . PRO C 1 227 ? 90.037 104.608 61.251 1.00 126.49 247 PRO C CA 1
ATOM 13549 C C . PRO C 1 227 ? 89.482 105.109 62.566 1.00 126.49 247 PRO C C 1
ATOM 13550 O O . PRO C 1 227 ? 89.549 104.395 63.573 1.00 126.49 247 PRO C O 1
ATOM 13561 N N . PHE C 1 228 ? 88.947 106.323 62.592 1.00 126.52 248 PHE C N 1
ATOM 13562 C CA . PHE C 1 228 ? 88.498 106.929 63.830 1.00 126.52 248 PHE C CA 1
ATOM 13563 C C . PHE C 1 228 ? 87.191 107.663 63.586 1.00 126.52 248 PHE C C 1
ATOM 13564 O O . PHE C 1 228 ? 86.971 108.255 62.527 1.00 126.52 248 PHE C O 1
ATOM 13581 N N . LEU C 1 229 ? 86.317 107.603 64.585 1.00 122.30 249 LEU C N 1
ATOM 13582 C CA . LEU C 1 229 ? 85.033 108.289 64.537 1.00 122.30 249 LEU C CA 1
ATOM 13583 C C . LEU C 1 229 ? 85.124 109.595 65.320 1.00 122.30 249 LEU C C 1
ATOM 13584 O O . LEU C 1 229 ? 84.667 109.726 66.455 1.00 122.30 249 LEU C O 1
ATOM 13600 N N . ILE C 1 230 ? 85.738 110.576 64.667 1.00 129.36 250 ILE C N 1
ATOM 13601 C CA . ILE C 1 230 ? 85.958 111.871 65.299 1.00 129.36 250 ILE C CA 1
ATOM 13602 C C . ILE C 1 230 ? 84.666 112.671 65.344 1.00 129.36 250 ILE C C 1
ATOM 13603 O O . ILE C 1 230 ? 84.320 113.263 66.373 1.00 129.36 250 ILE C O 1
ATOM 13619 N N . LEU C 1 231 ? 83.936 112.703 64.237 1.00 131.16 251 LEU C N 1
ATOM 13620 C CA . LEU C 1 231 ? 82.845 113.644 64.058 1.00 131.16 251 LEU C CA 1
ATOM 13621 C C . LEU C 1 231 ? 81.669 112.920 63.436 1.00 131.16 251 LEU C C 1
ATOM 13622 O O . LEU C 1 231 ? 81.813 111.795 62.948 1.00 131.16 251 LEU C O 1
ATOM 13638 N N . PRO C 1 232 ? 80.502 113.534 63.433 1.00 129.83 252 PRO C N 1
ATOM 13639 C CA . PRO C 1 232 ? 79.360 112.929 62.749 1.00 129.83 252 PRO C CA 1
ATOM 13640 C C . PRO C 1 232 ? 79.650 112.714 61.280 1.00 129.83 252 PRO C C 1
ATOM 13641 O O . PRO C 1 232 ? 79.805 113.676 60.523 1.00 129.83 252 PRO C O 1
ATOM 13652 N N . LEU C 1 233 ? 79.725 111.459 60.868 1.00 128.00 253 LEU C N 1
ATOM 13653 C CA . LEU C 1 233 ? 80.062 111.113 59.502 1.00 128.00 253 LEU C CA 1
ATOM 13654 C C . LEU C 1 233 ? 78.816 110.685 58.751 1.00 128.00 253 LEU C C 1
ATOM 13655 O O . LEU C 1 233 ? 77.829 110.245 59.343 1.00 128.00 253 LEU C O 1
ATOM 13671 N N . THR C 1 234 ? 78.873 110.827 57.436 1.00 129.93 254 THR C N 1
ATOM 13672 C CA . THR C 1 234 ? 77.789 110.421 56.560 1.00 129.93 254 THR C CA 1
ATOM 13673 C C . THR C 1 234 ? 78.250 109.232 55.735 1.00 129.93 254 THR C C 1
ATOM 13674 O O . THR C 1 234 ? 79.260 109.312 55.030 1.00 129.93 254 THR C O 1
ATOM 13685 N N . PHE C 1 235 ? 77.510 108.139 55.832 1.00 128.36 255 PHE C N 1
ATOM 13686 C CA . PHE C 1 235 ? 77.775 106.957 55.036 1.00 128.36 255 PHE C CA 1
ATOM 13687 C C . PHE C 1 235 ? 76.746 106.866 53.927 1.00 128.36 255 PHE C C 1
ATOM 13688 O O . PHE C 1 235 ? 75.586 107.244 54.106 1.00 128.36 255 PHE C O 1
ATOM 13705 N N . TYR C 1 236 ? 77.177 106.373 52.775 1.00 136.45 256 TYR C N 1
ATOM 13706 C CA . TYR C 1 236 ? 76.313 106.358 51.612 1.00 136.45 256 TYR C CA 1
ATOM 13707 C C . TYR C 1 236 ? 76.603 105.136 50.761 1.00 136.45 256 TYR C C 1
ATOM 13708 O O . TYR C 1 236 ? 77.737 104.656 50.680 1.00 136.45 256 TYR C O 1
ATOM 13726 N N . HIS C 1 237 ? 75.547 104.643 50.132 1.00 135.05 257 HIS C N 1
ATOM 13727 C CA . HIS C 1 237 ? 75.590 103.468 49.284 1.00 135.05 257 HIS C CA 1
ATOM 13728 C C . HIS C 1 237 ? 74.987 103.818 47.935 1.00 135.05 257 HIS C C 1
ATOM 13729 O O . HIS C 1 237 ? 73.966 104.510 47.867 1.00 135.05 257 HIS C O 1
ATOM 13743 N N . VAL C 1 238 ? 75.615 103.338 46.871 1.00 141.04 258 VAL C N 1
ATOM 13744 C CA . VAL C 1 238 ? 75.255 103.751 45.521 1.00 141.04 258 VAL C CA 1
ATOM 13745 C C . VAL C 1 238 ? 74.157 102.845 44.988 1.00 141.04 258 VAL C C 1
ATOM 13746 O O . VAL C 1 238 ? 74.249 101.615 45.082 1.00 141.04 258 VAL C O 1
ATOM 13759 N N . VAL C 1 239 ? 73.120 103.449 44.422 1.00 143.84 259 VAL C N 1
ATOM 13760 C CA . VAL C 1 239 ? 72.017 102.693 43.819 1.00 143.84 259 VAL C CA 1
ATOM 13761 C C . VAL C 1 239 ? 72.349 102.566 42.335 1.00 143.84 259 VAL C C 1
ATOM 13762 O O . VAL C 1 239 ? 71.932 103.362 41.493 1.00 143.84 259 VAL C O 1
ATOM 13775 N N . ASP C 1 240 ? 73.107 101.530 42.014 1.00 148.21 260 ASP C N 1
ATOM 13776 C CA . ASP C 1 240 ? 73.517 101.242 40.652 1.00 148.21 260 ASP C CA 1
ATOM 13777 C C . ASP C 1 240 ? 72.888 99.932 40.187 1.00 148.21 260 ASP C C 1
ATOM 13778 O O . ASP C 1 240 ? 72.051 99.336 40.873 1.00 148.21 260 ASP C O 1
ATOM 13787 N N . GLU C 1 241 ? 73.299 99.484 39.001 1.00 151.20 261 GLU C N 1
ATOM 13788 C CA . GLU C 1 241 ? 72.767 98.247 38.448 1.00 151.20 261 GLU C CA 1
ATOM 13789 C C . GLU C 1 241 ? 72.998 97.060 39.370 1.00 151.20 261 GLU C C 1
ATOM 13790 O O . GLU C 1 241 ? 72.201 96.116 39.359 1.00 151.20 261 GLU C O 1
ATOM 13802 N N . THR C 1 242 ? 74.061 97.088 40.170 1.00 150.22 262 THR C N 1
ATOM 13803 C CA . THR C 1 242 ? 74.349 96.017 41.111 1.00 150.22 262 THR C CA 1
ATOM 13804 C C . THR C 1 242 ? 73.622 96.185 42.434 1.00 150.22 262 THR C C 1
ATOM 13805 O O . THR C 1 242 ? 73.578 95.236 43.224 1.00 150.22 262 THR C O 1
ATOM 13816 N N . SER C 1 243 ? 73.063 97.354 42.694 1.00 145.82 263 SER C N 1
ATOM 13817 C CA . SER C 1 243 ? 72.377 97.577 43.953 1.00 145.82 263 SER C CA 1
ATOM 13818 C C . SER C 1 243 ? 71.213 96.607 44.091 1.00 145.82 263 SER C C 1
ATOM 13819 O O . SER C 1 243 ? 70.298 96.625 43.260 1.00 145.82 263 SER C O 1
ATOM 13827 N N . PRO C 1 244 ? 71.199 95.754 45.118 1.00 140.74 264 PRO C N 1
ATOM 13828 C CA . PRO C 1 244 ? 69.998 94.955 45.378 1.00 140.74 264 PRO C CA 1
ATOM 13829 C C . PRO C 1 244 ? 68.765 95.798 45.618 1.00 140.74 264 PRO C C 1
ATOM 13830 O O . PRO C 1 244 ? 67.647 95.299 45.440 1.00 140.74 264 PRO C O 1
ATOM 13841 N N . LEU C 1 245 ? 68.935 97.055 46.011 1.00 142.56 265 LEU C N 1
ATOM 13842 C CA . LEU C 1 245 ? 67.827 97.977 46.188 1.00 142.56 265 LEU C CA 1
ATOM 13843 C C . LEU C 1 245 ? 67.249 98.458 44.873 1.00 142.56 265 LEU C C 1
ATOM 13844 O O . LEU C 1 245 ? 66.100 98.908 44.844 1.00 142.56 265 LEU C O 1
ATOM 13860 N N . LYS C 1 246 ? 68.027 98.373 43.797 1.00 148.34 266 LYS C N 1
ATOM 13861 C CA . LYS C 1 246 ? 67.632 98.971 42.529 1.00 148.34 266 LYS C CA 1
ATOM 13862 C C . LYS C 1 246 ? 66.205 98.598 42.157 1.00 148.34 266 LYS C C 1
ATOM 13863 O O . LYS C 1 246 ? 65.421 99.446 41.719 1.00 148.34 266 LYS C O 1
ATOM 13882 N N . ASP C 1 247 ? 65.849 97.333 42.331 1.00 149.02 267 ASP C N 1
ATOM 13883 C CA . ASP C 1 247 ? 64.560 96.828 41.889 1.00 149.02 267 ASP C CA 1
ATOM 13884 C C . ASP C 1 247 ? 63.462 97.019 42.923 1.00 149.02 267 ASP C C 1
ATOM 13885 O O . ASP C 1 247 ? 62.320 96.621 42.674 1.00 149.02 267 ASP C O 1
ATOM 13894 N N . LEU C 1 248 ? 63.774 97.612 44.066 1.00 146.81 268 LEU C N 1
ATOM 13895 C CA . LEU C 1 248 ? 62.775 97.777 45.106 1.00 146.81 268 LEU C CA 1
ATOM 13896 C C . LEU C 1 248 ? 61.781 98.867 44.719 1.00 146.81 268 LEU C C 1
ATOM 13897 O O . LEU C 1 248 ? 62.045 99.654 43.807 1.00 146.81 268 LEU C O 1
ATOM 13913 N N . PRO C 1 249 ? 60.633 98.938 45.387 1.00 151.20 269 PRO C N 1
ATOM 13914 C CA . PRO C 1 249 ? 59.734 100.068 45.152 1.00 151.20 269 PRO C CA 1
ATOM 13915 C C . PRO C 1 249 ? 60.313 101.323 45.770 1.00 151.20 269 PRO C C 1
ATOM 13916 O O . PRO C 1 249 ? 60.265 101.519 46.988 1.00 151.20 269 PRO C O 1
ATOM 13927 N N . LEU C 1 250 ? 60.850 102.173 44.929 1.00 151.01 270 LEU C N 1
ATOM 13928 C CA . LEU C 1 250 ? 61.619 103.325 45.360 1.00 151.01 270 LEU C CA 1
ATOM 13929 C C . LEU C 1 250 ? 60.765 104.396 45.947 1.00 151.01 270 LEU C C 1
ATOM 13930 O O . LEU C 1 250 ? 61.268 105.314 46.603 1.00 151.01 270 LEU C O 1
ATOM 13946 N N . ARG C 1 251 ? 59.459 104.287 45.739 1.00 157.05 271 ARG C N 1
ATOM 13947 C CA . ARG C 1 251 ? 58.520 105.220 46.334 1.00 157.05 271 ARG C CA 1
ATOM 13948 C C . ARG C 1 251 ? 58.476 105.004 47.838 1.00 157.05 271 ARG C C 1
ATOM 13949 O O . ARG C 1 251 ? 58.573 103.870 48.317 1.00 157.05 271 ARG C O 1
ATOM 13970 N N . SER C 1 252 ? 58.333 106.095 48.577 1.00 158.17 272 SER C N 1
ATOM 13971 C CA . SER C 1 252 ? 58.325 106.030 50.030 1.00 158.17 272 SER C CA 1
ATOM 13972 C C . SER C 1 252 ? 57.136 105.224 50.533 1.00 158.17 272 SER C C 1
ATOM 13973 O O . SER C 1 252 ? 56.017 105.363 50.029 1.00 158.17 272 SER C O 1
ATOM 13981 N N . GLY C 1 253 ? 57.387 104.370 51.525 1.00 153.03 273 GLY C N 1
ATOM 13982 C CA . GLY C 1 253 ? 56.345 103.608 52.177 1.00 153.03 273 GLY C CA 1
ATOM 13983 C C . GLY C 1 253 ? 56.018 102.281 51.533 1.00 153.03 273 GLY C C 1
ATOM 13984 O O . GLY C 1 253 ? 55.432 101.416 52.197 1.00 153.03 273 GLY C O 1
ATOM 13988 N N . GLU C 1 254 ? 56.375 102.087 50.269 1.00 154.98 274 GLU C N 1
ATOM 13989 C CA . GLU C 1 254 ? 56.070 100.853 49.566 1.00 154.98 274 GLU C CA 1
ATOM 13990 C C . GLU C 1 254 ? 57.180 99.835 49.776 1.00 154.98 274 GLU C C 1
ATOM 13991 O O . GLU C 1 254 ? 58.366 100.175 49.748 1.00 154.98 274 GLU C O 1
ATOM 14003 N N . GLY C 1 255 ? 56.789 98.594 49.998 1.00 149.60 275 GLY C N 1
ATOM 14004 C CA . GLY C 1 255 ? 57.736 97.505 50.087 1.00 149.60 275 GLY C CA 1
ATOM 14005 C C . GLY C 1 255 ? 57.623 96.764 51.406 1.00 149.60 275 GLY C C 1
ATOM 14006 O O . GLY C 1 255 ? 57.064 97.264 52.391 1.00 149.60 275 GLY C O 1
ATOM 14010 N N . ASP C 1 256 ? 58.160 95.547 51.424 1.00 148.60 276 ASP C N 1
ATOM 14011 C CA . ASP C 1 256 ? 58.218 94.703 52.616 1.00 148.60 276 ASP C CA 1
ATOM 14012 C C . ASP C 1 256 ? 59.657 94.231 52.755 1.00 148.60 276 ASP C C 1
ATOM 14013 O O . ASP C 1 256 ? 60.028 93.155 52.283 1.00 148.60 276 ASP C O 1
ATOM 14022 N N . PHE C 1 257 ? 60.470 95.048 53.414 1.00 141.96 277 PHE C N 1
ATOM 14023 C CA . PHE C 1 257 ? 61.874 94.735 53.588 1.00 141.96 277 PHE C CA 1
ATOM 14024 C C . PHE C 1 257 ? 62.417 95.542 54.752 1.00 141.96 277 PHE C C 1
ATOM 14025 O O . PHE C 1 257 ? 61.886 96.597 55.106 1.00 141.96 277 PHE C O 1
ATOM 14042 N N . GLU C 1 258 ? 63.497 95.035 55.333 1.00 135.12 278 GLU C N 1
ATOM 14043 C CA . GLU C 1 258 ? 64.179 95.696 56.434 1.00 135.12 278 GLU C CA 1
ATOM 14044 C C . GLU C 1 258 ? 65.606 95.987 56.012 1.00 135.12 278 GLU C C 1
ATOM 14045 O O . GLU C 1 258 ? 66.274 95.123 55.433 1.00 135.12 278 GLU C O 1
ATOM 14057 N N . LEU C 1 259 ? 66.070 97.203 56.297 1.00 130.91 279 LEU C N 1
ATOM 14058 C CA . LEU C 1 259 ? 67.456 97.571 56.045 1.00 130.91 279 LEU C CA 1
ATOM 14059 C C . LEU C 1 259 ? 68.162 97.661 57.389 1.00 130.91 279 LEU C C 1
ATOM 14060 O O . LEU C 1 259 ? 68.002 98.610 58.154 1.00 130.91 279 LEU C O 1
ATOM 14076 N N . VAL C 1 260 ? 68.951 96.633 57.679 1.00 127.27 280 VAL C N 1
ATOM 14077 C CA . VAL C 1 260 ? 69.675 96.588 58.935 1.00 127.27 280 VAL C CA 1
ATOM 14078 C C . VAL C 1 260 ? 71.051 97.195 58.743 1.00 127.27 280 VAL C C 1
ATOM 14079 O O . VAL C 1 260 ? 71.714 96.969 57.723 1.00 127.27 280 VAL C O 1
ATOM 14092 N N . LEU C 1 261 ? 71.493 97.954 59.734 1.00 125.59 281 LEU C N 1
ATOM 14093 C CA . LEU C 1 261 ? 72.777 98.626 59.703 1.00 125.59 281 LEU C CA 1
ATOM 14094 C C . LEU C 1 261 ? 73.583 98.231 60.922 1.00 125.59 281 LEU C C 1
ATOM 14095 O O . LEU C 1 261 ? 73.047 98.154 62.034 1.00 125.59 281 LEU C O 1
ATOM 14111 N N . ILE C 1 262 ? 74.871 98.011 60.701 1.00 119.63 282 ILE C N 1
ATOM 14112 C CA . ILE C 1 262 ? 75.775 97.485 61.703 1.00 119.63 282 ILE C CA 1
ATOM 14113 C C . ILE C 1 262 ? 77.083 98.243 61.617 1.00 119.63 282 ILE C C 1
ATOM 14114 O O . ILE C 1 262 ? 77.743 98.240 60.572 1.00 119.63 282 ILE C O 1
ATOM 14130 N N . LEU C 1 263 ? 77.459 98.880 62.715 1.00 115.57 283 LEU C N 1
ATOM 14131 C CA . LEU C 1 263 ? 78.745 99.537 62.848 1.00 115.57 283 LEU C CA 1
ATOM 14132 C C . LEU C 1 263 ? 79.590 98.728 63.812 1.00 115.57 283 LEU C C 1
ATOM 14133 O O . LEU C 1 263 ? 79.218 98.564 64.977 1.00 115.57 283 LEU C O 1
ATOM 14149 N N . SER C 1 264 ? 80.724 98.240 63.332 1.00 112.00 284 SER C N 1
ATOM 14150 C CA . SER C 1 264 ? 81.662 97.502 64.153 1.00 112.00 284 SER C CA 1
ATOM 14151 C C . SER C 1 264 ? 82.922 98.326 64.344 1.00 112.00 284 SER C C 1
ATOM 14152 O O . SER C 1 264 ? 83.474 98.879 63.390 1.00 112.00 284 SER C O 1
ATOM 14160 N N . GLY C 1 265 ? 83.372 98.401 65.587 1.00 107.50 285 GLY C N 1
ATOM 14161 C CA . GLY C 1 265 ? 84.567 99.170 65.864 1.00 107.50 285 GLY C CA 1
ATOM 14162 C C . GLY C 1 265 ? 85.140 98.819 67.213 1.00 107.50 285 GLY C C 1
ATOM 14163 O O . GLY C 1 265 ? 84.435 98.376 68.120 1.00 107.50 285 GLY C O 1
ATOM 14167 N N . THR C 1 266 ? 86.436 99.046 67.336 1.00 103.94 286 THR C N 1
ATOM 14168 C CA . THR C 1 266 ? 87.168 98.736 68.549 1.00 103.94 286 THR C CA 1
ATOM 14169 C C . THR C 1 266 ? 87.233 99.971 69.431 1.00 103.94 286 THR C C 1
ATOM 14170 O O . THR C 1 266 ? 87.412 101.086 68.935 1.00 103.94 286 THR C O 1
ATOM 14181 N N . VAL C 1 267 ? 87.079 99.765 70.732 1.00 100.83 287 VAL C N 1
ATOM 14182 C CA . VAL C 1 267 ? 87.155 100.851 71.697 1.00 100.83 287 VAL C CA 1
ATOM 14183 C C . VAL C 1 267 ? 88.616 101.129 72.011 1.00 100.83 287 VAL C C 1
ATOM 14184 O O . VAL C 1 267 ? 89.440 100.211 72.051 1.00 100.83 287 VAL C O 1
ATOM 14197 N N . GLU C 1 268 ? 88.935 102.398 72.250 1.00 105.05 288 GLU C N 1
ATOM 14198 C CA . GLU C 1 268 ? 90.324 102.791 72.426 1.00 105.05 288 GLU C CA 1
ATOM 14199 C C . GLU C 1 268 ? 90.799 102.504 73.840 1.00 105.05 288 GLU C C 1
ATOM 14200 O O . GLU C 1 268 ? 91.944 102.092 74.056 1.00 105.05 288 GLU C O 1
ATOM 14212 N N . SER C 1 269 ? 89.928 102.718 74.817 1.00 99.23 289 SER C N 1
ATOM 14213 C CA . SER C 1 269 ? 90.333 102.649 76.210 1.00 99.23 289 SER C CA 1
ATOM 14214 C C . SER C 1 269 ? 90.325 101.236 76.765 1.00 99.23 289 SER C C 1
ATOM 14215 O O . SER C 1 269 ? 90.863 101.012 77.852 1.00 99.23 289 SER C O 1
ATOM 14223 N N . THR C 1 270 ? 89.731 100.285 76.055 1.00 98.01 290 THR C N 1
ATOM 14224 C CA . THR C 1 270 ? 89.633 98.921 76.539 1.00 98.01 290 THR C CA 1
ATOM 14225 C C . THR C 1 270 ? 90.013 97.878 75.506 1.00 98.01 290 THR C C 1
ATOM 14226 O O . THR C 1 270 ? 90.077 96.695 75.852 1.00 98.01 290 THR C O 1
ATOM 14237 N N . SER C 1 271 ? 90.256 98.267 74.261 1.00 100.18 291 SER C N 1
ATOM 14238 C CA . SER C 1 271 ? 90.637 97.335 73.208 1.00 100.18 291 SER C CA 1
ATOM 14239 C C . SER C 1 271 ? 89.544 96.316 72.939 1.00 100.18 291 SER C C 1
ATOM 14240 O O . SER C 1 271 ? 89.793 95.265 72.343 1.00 100.18 291 SER C O 1
ATOM 14248 N N . ALA C 1 272 ? 88.331 96.614 73.377 1.00 99.78 292 ALA C N 1
ATOM 14249 C CA . ALA C 1 272 ? 87.213 95.716 73.172 1.00 99.78 292 ALA C CA 1
ATOM 14250 C C . ALA C 1 272 ? 86.441 96.098 71.923 1.00 99.78 292 ALA C C 1
ATOM 14251 O O . ALA C 1 272 ? 86.489 97.244 71.469 1.00 99.78 292 ALA C O 1
ATOM 14258 N N . THR C 1 273 ? 85.722 95.128 71.371 1.00 100.49 293 THR C N 1
ATOM 14259 C CA . THR C 1 273 ? 84.901 95.380 70.201 1.00 100.49 293 THR C CA 1
ATOM 14260 C C . THR C 1 273 ? 83.528 95.863 70.620 1.00 100.49 293 THR C C 1
ATOM 14261 O O . THR C 1 273 ? 83.057 95.563 71.719 1.00 100.49 293 THR C O 1
ATOM 14272 N N . CYS C 1 274 ? 82.883 96.604 69.733 1.00 106.44 294 CYS C N 1
ATOM 14273 C CA . CYS C 1 274 ? 81.541 97.103 69.946 1.00 106.44 294 CYS C CA 1
ATOM 14274 C C . CYS C 1 274 ? 80.821 97.085 68.613 1.00 106.44 294 CYS C C 1
ATOM 14275 O O . CYS C 1 274 ? 81.409 97.414 67.574 1.00 106.44 294 CYS C O 1
ATOM 14283 N N . GLN C 1 275 ? 79.558 96.697 68.649 1.00 113.50 295 GLN C N 1
ATOM 14284 C CA . GLN C 1 275 ? 78.731 96.570 67.461 1.00 113.50 295 GLN C CA 1
ATOM 14285 C C . GLN C 1 275 ? 77.428 97.293 67.743 1.00 113.50 295 GLN C C 1
ATOM 14286 O O . GLN C 1 275 ? 76.609 96.828 68.541 1.00 113.50 295 GLN C O 1
ATOM 14300 N N . VAL C 1 276 ? 77.247 98.430 67.100 1.00 114.94 296 VAL C N 1
ATOM 14301 C CA . VAL C 1 276 ? 75.977 99.131 67.158 1.00 114.94 296 VAL C CA 1
ATOM 14302 C C . VAL C 1 276 ? 75.122 98.651 66.002 1.00 114.94 296 VAL C C 1
ATOM 14303 O O . VAL C 1 276 ? 75.633 98.348 64.919 1.00 114.94 296 VAL C O 1
ATOM 14316 N N . ARG C 1 277 ? 73.820 98.593 66.226 1.00 117.51 297 ARG C N 1
ATOM 14317 C CA . ARG C 1 277 ? 72.894 98.048 65.256 1.00 117.51 297 ARG C CA 1
ATOM 14318 C C . ARG C 1 277 ? 71.668 98.932 65.186 1.00 117.51 297 ARG C C 1
ATOM 14319 O O . ARG C 1 277 ? 71.341 99.627 66.151 1.00 117.51 297 ARG C O 1
ATOM 14340 N N . THR C 1 278 ? 71.004 98.908 64.042 1.00 124.51 298 THR C N 1
ATOM 14341 C CA . THR C 1 278 ? 69.720 99.564 63.904 1.00 124.51 298 THR C CA 1
ATOM 14342 C C . THR C 1 278 ? 69.051 99.073 62.636 1.00 124.51 298 THR C C 1
ATOM 14343 O O . THR C 1 278 ? 69.598 98.257 61.892 1.00 124.51 298 THR C O 1
ATOM 14354 N N . SER C 1 279 ? 67.862 99.600 62.381 1.00 129.77 299 SER C N 1
ATOM 14355 C CA . SER C 1 279 ? 67.047 99.150 61.272 1.00 129.77 299 SER C CA 1
ATOM 14356 C C . SER C 1 279 ? 66.238 100.305 60.715 1.00 129.77 299 SER C C 1
ATOM 14357 O O . SER C 1 279 ? 65.832 101.215 61.442 1.00 129.77 299 SER C O 1
ATOM 14365 N N . TYR C 1 280 ? 66.004 100.245 59.412 1.00 132.18 300 TYR C N 1
ATOM 14366 C CA . TYR C 1 280 ? 65.174 101.205 58.707 1.00 132.18 300 TYR C CA 1
ATOM 14367 C C . TYR C 1 280 ? 64.111 100.439 57.939 1.00 132.18 300 TYR C C 1
ATOM 14368 O O . TYR C 1 280 ? 64.404 99.414 57.310 1.00 132.18 300 TYR C O 1
ATOM 14386 N N . LEU C 1 281 ? 62.882 100.924 58.013 1.00 138.83 301 LEU C N 1
ATOM 14387 C CA . LEU C 1 281 ? 61.766 100.317 57.320 1.00 138.83 301 LEU C CA 1
ATOM 14388 C C . LEU C 1 281 ? 61.480 101.083 56.041 1.00 138.83 301 LEU C C 1
ATOM 14389 O O . LEU C 1 281 ? 61.905 102.226 55.875 1.00 138.83 301 LEU C O 1
ATOM 14405 N N . PRO C 1 282 ? 60.743 100.477 55.112 1.00 143.37 302 PRO C N 1
ATOM 14406 C CA . PRO C 1 282 ? 60.471 101.173 53.847 1.00 143.37 302 PRO C CA 1
ATOM 14407 C C . PRO C 1 282 ? 59.827 102.527 54.059 1.00 143.37 302 PRO C C 1
ATOM 14408 O O . PRO C 1 282 ? 59.998 103.439 53.242 1.00 143.37 302 PRO C O 1
ATOM 14419 N N . GLU C 1 283 ? 59.086 102.676 55.155 1.00 142.87 303 GLU C N 1
ATOM 14420 C CA . GLU C 1 283 ? 58.439 103.948 55.453 1.00 142.87 303 GLU C CA 1
ATOM 14421 C C . GLU C 1 283 ? 59.431 104.956 56.010 1.00 142.87 303 GLU C C 1
ATOM 14422 O O . GLU C 1 283 ? 59.436 106.125 55.606 1.00 142.87 303 GLU C O 1
ATOM 14434 N N . GLU C 1 284 ? 60.277 104.523 56.944 1.00 138.62 304 GLU C N 1
ATOM 14435 C CA . GLU C 1 284 ? 61.189 105.447 57.608 1.00 138.62 304 GLU C CA 1
ATOM 14436 C C . GLU C 1 284 ? 62.116 106.125 56.611 1.00 138.62 304 GLU C C 1
ATOM 14437 O O . GLU C 1 284 ? 62.612 107.229 56.864 1.00 138.62 304 GLU C O 1
ATOM 14449 N N . ILE C 1 285 ? 62.365 105.482 55.471 1.00 137.64 305 ILE C N 1
ATOM 14450 C CA . ILE C 1 285 ? 63.284 106.050 54.500 1.00 137.64 305 ILE C CA 1
ATOM 14451 C C . ILE C 1 285 ? 62.602 107.184 53.760 1.00 137.64 305 ILE C C 1
ATOM 14452 O O . ILE C 1 285 ? 61.399 107.137 53.476 1.00 137.64 305 ILE C O 1
ATOM 14468 N N . LEU C 1 286 ? 63.382 108.205 53.426 1.00 139.22 306 LEU C N 1
ATOM 14469 C CA . LEU C 1 286 ? 62.860 109.432 52.856 1.00 139.22 306 LEU C CA 1
ATOM 14470 C C . LEU C 1 286 ? 63.556 109.716 51.533 1.00 139.22 306 LEU C C 1
ATOM 14471 O O . LEU C 1 286 ? 64.686 109.283 51.293 1.00 139.22 306 LEU C O 1
ATOM 14487 N N . TRP C 1 287 ? 62.861 110.456 50.673 1.00 143.92 307 TRP C N 1
ATOM 14488 C CA . TRP C 1 287 ? 63.267 110.660 49.290 1.00 143.92 307 TRP C CA 1
ATOM 14489 C C . TRP C 1 287 ? 63.668 112.110 49.071 1.00 143.92 307 TRP C C 1
ATOM 14490 O O . TRP C 1 287 ? 63.044 113.021 49.623 1.00 143.92 307 TRP C O 1
ATOM 14511 N N . GLY C 1 288 ? 64.694 112.314 48.253 1.00 142.79 308 GLY C N 1
ATOM 14512 C CA . GLY C 1 288 ? 65.097 113.659 47.876 1.00 142.79 308 GLY C CA 1
ATOM 14513 C C . GLY C 1 288 ? 65.322 114.580 49.053 1.00 142.79 308 GLY C C 1
ATOM 14514 O O . GLY C 1 288 ? 64.863 115.729 49.040 1.00 142.79 308 GLY C O 1
ATOM 14518 N N . TYR C 1 289 ? 66.014 114.098 50.080 1.00 142.87 309 TYR C N 1
ATOM 14519 C CA . TYR C 1 289 ? 66.359 114.890 51.249 1.00 142.87 309 TYR C CA 1
ATOM 14520 C C . TYR C 1 289 ? 67.842 114.719 51.540 1.00 142.87 309 TYR C C 1
ATOM 14521 O O . TYR C 1 289 ? 68.387 113.622 51.379 1.00 142.87 309 TYR C O 1
ATOM 14539 N N . GLU C 1 290 ? 68.488 115.801 51.959 1.00 142.54 310 GLU C N 1
ATOM 14540 C CA . GLU C 1 290 ? 69.900 115.805 52.305 1.00 142.54 310 GLU C CA 1
ATOM 14541 C C . GLU C 1 290 ? 70.052 116.278 53.743 1.00 142.54 310 GLU C C 1
ATOM 14542 O O . GLU C 1 290 ? 69.349 117.195 54.177 1.00 142.54 310 GLU C O 1
ATOM 14554 N N . PHE C 1 291 ? 70.966 115.655 54.477 1.00 137.07 311 PHE C N 1
ATOM 14555 C CA . PHE C 1 291 ? 71.125 115.983 55.885 1.00 137.07 311 PHE C CA 1
ATOM 14556 C C . PHE C 1 291 ? 71.662 117.395 56.053 1.00 137.07 311 PHE C C 1
ATOM 14557 O O . PHE C 1 291 ? 72.573 117.824 55.339 1.00 137.07 311 PHE C O 1
ATOM 14574 N N . THR C 1 292 ? 71.097 118.113 57.012 1.00 140.31 312 THR C N 1
ATOM 14575 C CA . THR C 1 292 ? 71.641 119.409 57.372 1.00 140.31 312 THR C CA 1
ATOM 14576 C C . THR C 1 292 ? 73.061 119.237 57.905 1.00 140.31 312 THR C C 1
ATOM 14577 O O . THR C 1 292 ? 73.303 118.367 58.750 1.00 140.31 312 THR C O 1
ATOM 14588 N N . PRO C 1 293 ? 74.022 120.036 57.445 1.00 140.96 313 PRO C N 1
ATOM 14589 C CA . PRO C 1 293 ? 75.364 119.960 58.036 1.00 140.96 313 PRO C CA 1
ATOM 14590 C C . PRO C 1 293 ? 75.328 120.392 59.492 1.00 140.96 313 PRO C C 1
ATOM 14591 O O . PRO C 1 293 ? 74.755 121.427 59.839 1.00 140.96 313 PRO C O 1
ATOM 14602 N N . ALA C 1 294 ? 75.948 119.585 60.346 1.00 138.62 314 ALA C N 1
ATOM 14603 C CA . ALA C 1 294 ? 75.970 119.827 61.778 1.00 138.62 314 ALA C CA 1
ATOM 14604 C C . ALA C 1 294 ? 77.350 120.235 62.273 1.00 138.62 314 ALA C C 1
ATOM 14605 O O . ALA C 1 294 ? 77.596 120.216 63.482 1.00 138.62 314 ALA C O 1
ATOM 14612 N N . ILE C 1 295 ? 78.252 120.605 61.369 1.00 140.92 315 ILE C N 1
ATOM 14613 C CA . ILE C 1 295 ? 79.604 121.021 61.714 1.00 140.92 315 ILE C CA 1
ATOM 14614 C C . ILE C 1 295 ? 79.769 122.481 61.339 1.00 140.92 315 ILE C C 1
ATOM 14615 O O . ILE C 1 295 ? 79.183 122.943 60.354 1.00 140.92 315 ILE C O 1
ATOM 14631 N N . SER C 1 296 ? 80.581 123.196 62.107 1.00 144.52 316 SER C N 1
ATOM 14632 C CA . SER C 1 296 ? 80.913 124.576 61.802 1.00 144.52 316 SER C CA 1
ATOM 14633 C C . SER C 1 296 ? 82.109 125.015 62.633 1.00 144.52 316 SER C C 1
ATOM 14634 O O . SER C 1 296 ? 82.384 124.470 63.705 1.00 144.52 316 SER C O 1
ATOM 14642 N N . LEU C 1 297 ? 82.828 125.995 62.100 1.00 148.58 317 LEU C N 1
ATOM 14643 C CA . LEU C 1 297 ? 84.013 126.522 62.756 1.00 148.58 317 LEU C CA 1
ATOM 14644 C C . LEU C 1 297 ? 83.644 127.262 64.032 1.00 148.58 317 LEU C C 1
ATOM 14645 O O . LEU C 1 297 ? 82.479 127.339 64.427 1.00 148.58 317 LEU C O 1
ATOM 14661 N N . SER C 1 298 ? 84.666 127.799 64.681 1.00 150.13 318 SER C N 1
ATOM 14662 C CA . SER C 1 298 ? 84.511 128.661 65.835 1.00 150.13 318 SER C CA 1
ATOM 14663 C C . SER C 1 298 ? 85.818 129.403 66.054 1.00 150.13 318 SER C C 1
ATOM 14664 O O . SER C 1 298 ? 86.896 128.922 65.695 1.00 150.13 318 SER C O 1
ATOM 14672 N N . ALA C 1 299 ? 85.715 130.588 66.656 1.00 151.82 319 ALA C N 1
ATOM 14673 C CA . ALA C 1 299 ? 86.920 131.311 67.044 1.00 151.82 319 ALA C CA 1
ATOM 14674 C C . ALA C 1 299 ? 87.822 130.433 67.897 1.00 151.82 319 ALA C C 1
ATOM 14675 O O . ALA C 1 299 ? 89.007 130.733 68.080 1.00 151.82 319 ALA C O 1
ATOM 14682 N N . SER C 1 300 ? 87.265 129.342 68.430 1.00 150.58 320 SER C N 1
ATOM 14683 C CA . SER C 1 300 ? 88.057 128.333 69.124 1.00 150.58 320 SER C CA 1
ATOM 14684 C C . SER C 1 300 ? 89.324 127.997 68.352 1.00 150.58 320 SER C C 1
ATOM 14685 O O . SER C 1 300 ? 90.360 127.674 68.946 1.00 150.58 320 SER C O 1
ATOM 14693 N N . GLY C 1 301 ? 89.258 128.063 67.026 1.00 150.22 321 GLY C N 1
ATOM 14694 C CA . GLY C 1 301 ? 90.166 127.326 66.185 1.00 150.22 321 GLY C CA 1
ATOM 14695 C C . GLY C 1 301 ? 89.846 125.850 66.168 1.00 150.22 321 GLY C C 1
ATOM 14696 O O . GLY C 1 301 ? 90.538 125.086 65.487 1.00 150.22 321 GLY C O 1
ATOM 14700 N N . LYS C 1 302 ? 88.813 125.436 66.897 1.00 145.43 322 LYS C N 1
ATOM 14701 C CA . LYS C 1 302 ? 88.387 124.053 67.012 1.00 145.43 322 LYS C CA 1
ATOM 14702 C C . LYS C 1 302 ? 87.116 123.867 66.202 1.00 145.43 322 LYS C C 1
ATOM 14703 O O . LYS C 1 302 ? 86.341 124.814 66.031 1.00 145.43 322 LYS C O 1
ATOM 14722 N N . TYR C 1 303 ? 86.908 122.655 65.702 1.00 142.57 323 TYR C N 1
ATOM 14723 C CA . TYR C 1 303 ? 85.661 122.340 65.028 1.00 142.57 323 TYR C CA 1
ATOM 14724 C C . TYR C 1 303 ? 84.607 121.938 66.049 1.00 142.57 323 TYR C C 1
ATOM 14725 O O . TYR C 1 303 ? 84.914 121.331 67.078 1.00 142.57 323 TYR C O 1
ATOM 14743 N N . VAL C 1 304 ? 83.356 122.284 65.762 1.00 138.37 324 VAL C N 1
ATOM 14744 C CA . VAL C 1 304 ? 82.249 122.067 66.681 1.00 138.37 324 VAL C CA 1
ATOM 14745 C C . VAL C 1 304 ? 81.187 121.233 65.984 1.00 138.37 324 VAL C C 1
ATOM 14746 O O . VAL C 1 304 ? 80.976 121.368 64.773 1.00 138.37 324 VAL C O 1
ATOM 14759 N N . ALA C 1 305 ? 80.517 120.381 66.753 1.00 134.06 325 ALA C N 1
ATOM 14760 C CA . ALA C 1 305 ? 79.443 119.537 66.249 1.00 134.06 325 ALA C CA 1
ATOM 14761 C C . ALA C 1 305 ? 78.159 119.869 66.998 1.00 134.06 325 ALA C C 1
ATOM 14762 O O . ALA C 1 305 ? 78.062 119.643 68.208 1.00 134.06 325 ALA C O 1
ATOM 14769 N N . ASP C 1 306 ? 77.175 120.398 66.280 1.00 136.65 326 ASP C N 1
ATOM 14770 C CA . ASP C 1 306 ? 75.875 120.718 66.857 1.00 136.65 326 ASP C CA 1
ATOM 14771 C C . ASP C 1 306 ? 74.933 119.551 66.593 1.00 136.65 326 ASP C C 1
ATOM 14772 O O . ASP C 1 306 ? 74.407 119.404 65.486 1.00 136.65 326 ASP C O 1
ATOM 14781 N N . PHE C 1 307 ? 74.704 118.734 67.619 1.00 130.35 327 PHE C N 1
ATOM 14782 C CA . PHE C 1 307 ? 73.934 117.511 67.455 1.00 130.35 327 PHE C CA 1
ATOM 14783 C C . PHE C 1 307 ? 72.452 117.764 67.245 1.00 130.35 327 PHE C C 1
ATOM 14784 O O . PHE C 1 307 ? 71.738 116.845 66.832 1.00 130.35 327 PHE C O 1
ATOM 14801 N N . SER C 1 308 ? 71.969 118.973 67.517 1.00 135.31 328 SER C N 1
ATOM 14802 C CA . SER C 1 308 ? 70.592 119.290 67.171 1.00 135.31 328 SER C CA 1
ATOM 14803 C C . SER C 1 308 ? 70.403 119.320 65.663 1.00 135.31 328 SER C C 1
ATOM 14804 O O . SER C 1 308 ? 69.292 119.096 65.171 1.00 135.31 328 SER C O 1
ATOM 14812 N N . LEU C 1 309 ? 71.472 119.586 64.921 1.00 137.66 329 LEU C N 1
ATOM 14813 C CA . LEU C 1 309 ? 71.464 119.517 63.469 1.00 137.66 329 LEU C CA 1
ATOM 14814 C C . LEU C 1 309 ? 71.716 118.109 62.959 1.00 137.66 329 LEU C C 1
ATOM 14815 O O . LEU C 1 309 ? 71.688 117.883 61.745 1.00 137.66 329 LEU C O 1
ATOM 14831 N N . PHE C 1 310 ? 71.960 117.163 63.863 1.00 132.00 330 PHE C N 1
ATOM 14832 C CA . PHE C 1 310 ? 72.278 115.799 63.462 1.00 132.00 330 PHE C CA 1
ATOM 14833 C C . PHE C 1 310 ? 71.135 115.179 62.672 1.00 132.00 330 PHE C C 1
ATOM 14834 O O . PHE C 1 310 ? 71.280 114.866 61.486 1.00 132.00 330 PHE C O 1
ATOM 14851 N N . ASP C 1 311 ? 69.988 114.999 63.315 1.00 135.95 331 ASP C N 1
ATOM 14852 C CA . ASP C 1 311 ? 68.820 114.408 62.682 1.00 135.95 331 ASP C CA 1
ATOM 14853 C C . ASP C 1 311 ? 68.131 115.351 61.708 1.00 135.95 331 ASP C C 1
ATOM 14854 O O . ASP C 1 311 ? 67.272 114.906 60.940 1.00 135.95 331 ASP C O 1
ATOM 14863 N N . GLN C 1 312 ? 68.479 116.631 61.718 1.00 139.72 332 GLN C N 1
ATOM 14864 C CA . GLN C 1 312 ? 67.819 117.595 60.853 1.00 139.72 332 GLN C CA 1
ATOM 14865 C C . GLN C 1 312 ? 68.156 117.326 59.395 1.00 139.72 332 GLN C C 1
ATOM 14866 O O . GLN C 1 312 ? 69.258 116.879 59.065 1.00 139.72 332 GLN C O 1
ATOM 14880 N N . VAL C 1 313 ? 67.194 117.604 58.522 1.00 140.86 333 VAL C N 1
ATOM 14881 C CA . VAL C 1 313 ? 67.328 117.366 57.094 1.00 140.86 333 VAL C CA 1
ATOM 14882 C C . VAL C 1 313 ? 66.690 118.519 56.338 1.00 140.86 333 VAL C C 1
ATOM 14883 O O . VAL C 1 313 ? 65.934 119.316 56.902 1.00 140.86 333 VAL C O 1
ATOM 14896 N N . VAL C 1 314 ? 66.995 118.598 55.047 1.00 142.64 334 VAL C N 1
ATOM 14897 C CA . VAL C 1 314 ? 66.472 119.641 54.179 1.00 142.64 334 VAL C CA 1
ATOM 14898 C C . VAL C 1 314 ? 66.166 119.032 52.821 1.00 142.64 334 VAL C C 1
ATOM 14899 O O . VAL C 1 314 ? 66.902 118.178 52.318 1.00 142.64 334 VAL C O 1
ATOM 14912 N N . LYS C 1 315 ? 65.076 119.489 52.219 1.00 143.92 335 LYS C N 1
ATOM 14913 C CA . LYS C 1 315 ? 64.670 118.981 50.919 1.00 143.92 335 LYS C CA 1
ATOM 14914 C C . LYS C 1 315 ? 65.607 119.491 49.836 1.00 143.92 335 LYS C C 1
ATOM 14915 O O . LYS C 1 315 ? 66.278 120.513 50.010 1.00 143.92 335 LYS C O 1
ATOM 14934 N N . VAL C 1 316 ? 65.649 118.774 48.720 1.00 141.71 336 VAL C N 1
ATOM 14935 C CA . VAL C 1 316 ? 66.509 119.133 47.606 1.00 141.71 336 VAL C CA 1
ATOM 14936 C C . VAL C 1 316 ? 65.653 119.466 46.392 1.00 141.71 336 VAL C C 1
ATOM 14937 O O . VAL C 1 316 ? 64.454 119.191 46.373 1.00 141.71 336 VAL C O 1
ATOM 14950 N N . ARG D 1 7 ? 97.879 127.330 63.647 1.00 149.85 27 ARG D N 1
ATOM 14951 C CA . ARG D 1 7 ? 96.661 127.420 62.852 1.00 149.85 27 ARG D CA 1
ATOM 14952 C C . ARG D 1 7 ? 95.613 126.434 63.344 1.00 149.85 27 ARG D C 1
ATOM 14953 O O . ARG D 1 7 ? 95.751 125.846 64.415 1.00 149.85 27 ARG D O 1
ATOM 14973 N N . ARG D 1 8 ? 94.562 126.261 62.548 1.00 149.05 28 ARG D N 1
ATOM 14974 C CA . ARG D 1 8 ? 93.532 125.288 62.877 1.00 149.05 28 ARG D CA 1
ATOM 14975 C C . ARG D 1 8 ? 93.946 123.912 62.381 1.00 149.05 28 ARG D C 1
ATOM 14976 O O . ARG D 1 8 ? 94.423 123.757 61.254 1.00 149.05 28 ARG D O 1
ATOM 14997 N N . ARG D 1 9 ? 93.759 122.908 63.229 1.00 136.58 29 ARG D N 1
ATOM 14998 C CA . ARG D 1 9 ? 94.091 121.545 62.858 1.00 136.58 29 ARG D CA 1
ATOM 14999 C C . ARG D 1 9 ? 93.156 120.592 63.578 1.00 136.58 29 ARG D C 1
ATOM 15000 O O . ARG D 1 9 ? 92.861 120.770 64.762 1.00 136.58 29 ARG D O 1
ATOM 15021 N N . VAL D 1 10 ? 92.696 119.581 62.846 1.00 133.78 30 VAL D N 1
ATOM 15022 C CA . VAL D 1 10 ? 91.797 118.593 63.424 1.00 133.78 30 VAL D CA 1
ATOM 15023 C C . VAL D 1 10 ? 92.490 117.835 64.542 1.00 133.78 30 VAL D C 1
ATOM 15024 O O . VAL D 1 10 ? 91.896 117.565 65.592 1.00 133.78 30 VAL D O 1
ATOM 15037 N N . LEU D 1 11 ? 93.746 117.464 64.328 1.00 130.23 31 LEU D N 1
ATOM 15038 C CA . LEU D 1 11 ? 94.506 116.685 65.291 1.00 130.23 31 LEU D CA 1
ATOM 15039 C C . LEU D 1 11 ? 95.766 117.439 65.667 1.00 130.23 31 LEU D C 1
ATOM 15040 O O . LEU D 1 11 ? 96.407 118.057 64.812 1.00 130.23 31 LEU D O 1
ATOM 15056 N N . THR D 1 12 ? 96.112 117.385 66.944 1.00 131.49 32 THR D N 1
ATOM 15057 C CA . THR D 1 12 ? 97.347 117.988 67.404 1.00 131.49 32 THR D CA 1
ATOM 15058 C C . THR D 1 12 ? 98.530 117.154 66.947 1.00 131.49 32 THR D C 1
ATOM 15059 O O . THR D 1 12 ? 98.416 115.943 66.743 1.00 131.49 32 THR D O 1
ATOM 15070 N N . LYS D 1 13 ? 99.674 117.810 66.790 1.00 132.12 33 LYS D N 1
ATOM 15071 C CA . LYS D 1 13 ? 100.911 117.111 66.479 1.00 132.12 33 LYS D CA 1
ATOM 15072 C C . LYS D 1 13 ? 101.100 115.932 67.424 1.00 132.12 33 LYS D C 1
ATOM 15073 O O . LYS D 1 13 ? 101.693 114.916 67.052 1.00 132.12 33 LYS D O 1
ATOM 15092 N N . ASP D 1 14 ? 100.589 116.061 68.644 1.00 131.91 34 ASP D N 1
ATOM 15093 C CA . ASP D 1 14 ? 100.694 115.027 69.661 1.00 131.91 34 ASP D CA 1
ATOM 15094 C C . ASP D 1 14 ? 99.727 113.879 69.437 1.00 131.91 34 ASP D C 1
ATOM 15095 O O . ASP D 1 14 ? 99.760 112.902 70.192 1.00 131.91 34 ASP D O 1
ATOM 15104 N N . GLY D 1 15 ? 98.866 113.974 68.432 1.00 126.44 35 GLY D N 1
ATOM 15105 C CA . GLY D 1 15 ? 97.915 112.921 68.162 1.00 126.44 35 GLY D CA 1
ATOM 15106 C C . GLY D 1 15 ? 96.606 113.037 68.903 1.00 126.44 35 GLY D C 1
ATOM 15107 O O . GLY D 1 15 ? 95.836 112.070 68.918 1.00 126.44 35 GLY D O 1
ATOM 15111 N N . ARG D 1 16 ? 96.322 114.183 69.512 1.00 128.53 36 ARG D N 1
ATOM 15112 C CA . ARG D 1 16 ? 95.109 114.361 70.291 1.00 128.53 36 ARG D CA 1
ATOM 15113 C C . ARG D 1 16 ? 94.020 114.994 69.443 1.00 128.53 36 ARG D C 1
ATOM 15114 O O . ARG D 1 16 ? 94.302 115.697 68.469 1.00 128.53 36 ARG D O 1
ATOM 15135 N N . SER D 1 17 ? 92.774 114.744 69.826 1.00 130.15 37 SER D N 1
ATOM 15136 C CA . SER D 1 17 ? 91.649 115.355 69.147 1.00 130.15 37 SER D CA 1
ATOM 15137 C C . SER D 1 17 ? 91.653 116.864 69.367 1.00 130.15 37 SER D C 1
ATOM 15138 O O . SER D 1 17 ? 92.342 117.398 70.239 1.00 130.15 37 SER D O 1
ATOM 15146 N N . ASN D 1 18 ? 90.865 117.554 68.547 1.00 136.15 38 ASN D N 1
ATOM 15147 C CA . ASN D 1 18 ? 90.754 119.004 68.639 1.00 136.15 38 ASN D CA 1
ATOM 15148 C C . ASN D 1 18 ? 89.315 119.465 68.457 1.00 136.15 38 ASN D C 1
ATOM 15149 O O . ASN D 1 18 ? 89.087 120.620 68.080 1.00 136.15 38 ASN D O 1
ATOM 15160 N N . VAL D 1 19 ? 88.347 118.590 68.700 1.00 135.24 39 VAL D N 1
ATOM 15161 C CA . VAL D 1 19 ? 86.945 118.850 68.410 1.00 135.24 39 VAL D CA 1
ATOM 15162 C C . VAL D 1 19 ? 86.197 119.028 69.721 1.00 135.24 39 VAL D C 1
ATOM 15163 O O . VAL D 1 19 ? 86.535 118.399 70.731 1.00 135.24 39 VAL D O 1
ATOM 15176 N N . ARG D 1 20 ? 85.185 119.887 69.703 1.00 136.77 40 ARG D N 1
ATOM 15177 C CA . ARG D 1 20 ? 84.320 120.121 70.848 1.00 136.77 40 ARG D CA 1
ATOM 15178 C C . ARG D 1 20 ? 82.875 119.861 70.452 1.00 136.77 40 ARG D C 1
ATOM 15179 O O . ARG D 1 20 ? 82.304 120.601 69.646 1.00 136.77 40 ARG D O 1
ATOM 15200 N N . MET D 1 21 ? 82.293 118.812 71.017 1.00 132.11 41 MET D N 1
ATOM 15201 C CA . MET D 1 21 ? 80.893 118.482 70.794 1.00 132.11 41 MET D CA 1
ATOM 15202 C C . MET D 1 21 ? 80.040 119.279 71.771 1.00 132.11 41 MET D C 1
ATOM 15203 O O . MET D 1 21 ? 80.430 119.468 72.927 1.00 132.11 41 MET D O 1
ATOM 15217 N N . GLU D 1 22 ? 78.882 119.745 71.312 1.00 133.05 42 GLU D N 1
ATOM 15218 C CA . GLU D 1 22 ? 78.064 120.667 72.079 1.00 133.05 42 GLU D CA 1
ATOM 15219 C C . GLU D 1 22 ? 76.584 120.404 71.856 1.00 133.05 42 GLU D C 1
ATOM 15220 O O . GLU D 1 22 ? 76.182 119.697 70.930 1.00 133.05 42 GLU D O 1
ATOM 15232 N N . HIS D 1 23 ? 75.777 120.997 72.732 1.00 130.45 43 HIS D N 1
ATOM 15233 C CA . HIS D 1 23 ? 74.325 120.986 72.596 1.00 130.45 43 HIS D CA 1
ATOM 15234 C C . HIS D 1 23 ? 73.796 119.562 72.515 1.00 130.45 43 HIS D C 1
ATOM 15235 O O . HIS D 1 23 ? 72.900 119.247 71.731 1.00 130.45 43 HIS D O 1
ATOM 15249 N N . ILE D 1 24 ? 74.366 118.691 73.340 1.00 125.69 44 ILE D N 1
ATOM 15250 C CA . ILE D 1 24 ? 73.919 117.307 73.412 1.00 125.69 44 ILE D CA 1
ATOM 15251 C C . ILE D 1 24 ? 72.745 117.245 74.377 1.00 125.69 44 ILE D C 1
ATOM 15252 O O . ILE D 1 24 ? 72.761 117.882 75.433 1.00 125.69 44 ILE D O 1
ATOM 15268 N N . ALA D 1 25 ? 71.724 116.483 74.013 1.00 125.01 45 ALA D N 1
ATOM 15269 C CA . ALA D 1 25 ? 70.569 116.331 74.876 1.00 125.01 45 ALA D CA 1
ATOM 15270 C C . ALA D 1 25 ? 70.645 115.006 75.615 1.00 125.01 45 ALA D C 1
ATOM 15271 O O . ALA D 1 25 ? 71.054 113.988 75.053 1.00 125.01 45 ALA D O 1
ATOM 15278 N N . ASP D 1 26 ? 70.248 115.022 76.882 1.00 121.98 46 ASP D N 1
ATOM 15279 C CA . ASP D 1 26 ? 70.181 113.806 77.686 1.00 121.98 46 ASP D CA 1
ATOM 15280 C C . ASP D 1 26 ? 71.576 113.242 77.925 1.00 121.98 46 ASP D C 1
ATOM 15281 O O . ASP D 1 26 ? 71.780 112.030 77.988 1.00 121.98 46 ASP D O 1
ATOM 15290 N N . LYS D 1 27 ? 72.543 114.141 78.082 1.00 117.13 47 LYS D N 1
ATOM 15291 C CA . LYS D 1 27 ? 73.910 113.728 78.356 1.00 117.13 47 LYS D CA 1
ATOM 15292 C C . LYS D 1 27 ? 74.018 113.072 79.725 1.00 117.13 47 LYS D C 1
ATOM 15293 O O . LYS D 1 27 ? 74.590 111.983 79.869 1.00 117.13 47 LYS D O 1
ATOM 15312 N N . ARG D 1 28 ? 73.458 113.725 80.742 1.00 114.17 48 ARG D N 1
ATOM 15313 C CA . ARG D 1 28 ? 73.650 113.275 82.113 1.00 114.17 48 ARG D CA 1
ATOM 15314 C C . ARG D 1 28 ? 73.116 111.868 82.312 1.00 114.17 48 ARG D C 1
ATOM 15315 O O . ARG D 1 28 ? 73.834 110.984 82.792 1.00 114.17 48 ARG D O 1
ATOM 15336 N N . PHE D 1 29 ? 71.853 111.649 81.966 1.00 112.28 49 PHE D N 1
ATOM 15337 C CA . PHE D 1 29 ? 71.260 110.335 82.157 1.00 112.28 49 PHE D CA 1
ATOM 15338 C C . PHE D 1 29 ? 72.062 109.268 81.433 1.00 112.28 49 PHE D C 1
ATOM 15339 O O . PHE D 1 29 ? 72.362 108.212 82.001 1.00 112.28 49 PHE D O 1
ATOM 15356 N N . LEU D 1 30 ? 72.431 109.536 80.183 1.00 112.98 50 LEU D N 1
ATOM 15357 C CA . LEU D 1 30 ? 73.224 108.576 79.431 1.00 112.98 50 LEU D CA 1
ATOM 15358 C C . LEU D 1 30 ? 74.486 108.206 80.185 1.00 112.98 50 LEU D C 1
ATOM 15359 O O . LEU D 1 30 ? 74.747 107.025 80.433 1.00 112.98 50 LEU D O 1
ATOM 15375 N N . TYR D 1 31 ? 75.280 109.205 80.562 1.00 108.28 51 TYR D N 1
ATOM 15376 C CA . TYR D 1 31 ? 76.494 108.918 81.310 1.00 108.28 51 TYR D CA 1
ATOM 15377 C C . TYR D 1 31 ? 76.189 108.088 82.546 1.00 108.28 51 TYR D C 1
ATOM 15378 O O . TYR D 1 31 ? 76.964 107.197 82.908 1.00 108.28 51 TYR D O 1
ATOM 15396 N N . LEU D 1 32 ? 75.061 108.355 83.200 1.00 107.33 52 LEU D N 1
ATOM 15397 C CA . LEU D 1 32 ? 74.727 107.590 84.394 1.00 107.33 52 LEU D CA 1
ATOM 15398 C C . LEU D 1 32 ? 74.385 106.151 84.050 1.00 107.33 52 LEU D C 1
ATOM 15399 O O . LEU D 1 32 ? 74.503 105.266 84.903 1.00 107.33 52 LEU D O 1
ATOM 15415 N N . LYS D 1 33 ? 73.956 105.897 82.817 1.00 108.78 53 LYS D N 1
ATOM 15416 C CA . LYS D 1 33 ? 73.666 104.525 82.422 1.00 108.78 53 LYS D CA 1
ATOM 15417 C C . LYS D 1 33 ? 74.941 103.706 82.312 1.00 108.78 53 LYS D C 1
ATOM 15418 O O . LYS D 1 33 ? 75.025 102.599 82.856 1.00 108.78 53 LYS D O 1
ATOM 15437 N N . ASP D 1 34 ? 75.937 104.225 81.607 1.00 104.30 54 ASP D N 1
ATOM 15438 C CA . ASP D 1 34 ? 77.225 103.565 81.452 1.00 104.30 54 ASP D CA 1
ATOM 15439 C C . ASP D 1 34 ? 78.235 104.220 82.386 1.00 104.30 54 ASP D C 1
ATOM 15440 O O . ASP D 1 34 ? 78.977 105.129 82.015 1.00 104.30 54 ASP D O 1
ATOM 15449 N N . LEU D 1 35 ? 78.257 103.735 83.623 1.00 93.05 55 LEU D N 1
ATOM 15450 C CA . LEU D 1 35 ? 79.152 104.300 84.619 1.00 93.05 55 LEU D CA 1
ATOM 15451 C C . LEU D 1 35 ? 80.583 103.859 84.377 1.00 93.05 55 LEU D C 1
ATOM 15452 O O . LEU D 1 35 ? 81.530 104.607 84.637 1.00 93.05 55 LEU D O 1
ATOM 15468 N N . TRP D 1 36 ? 80.753 102.635 83.893 1.00 86.21 56 TRP D N 1
ATOM 15469 C CA . TRP D 1 36 ? 82.084 102.093 83.671 1.00 86.21 56 TRP D CA 1
ATOM 15470 C C . TRP D 1 36 ? 82.895 103.006 82.772 1.00 86.21 56 TRP D C 1
ATOM 15471 O O . TRP D 1 36 ? 83.935 103.545 83.176 1.00 86.21 56 TRP D O 1
ATOM 15492 N N . THR D 1 37 ? 82.423 103.193 81.545 1.00 95.66 57 THR D N 1
ATOM 15493 C CA . THR D 1 37 ? 83.120 104.047 80.599 1.00 95.66 57 THR D CA 1
ATOM 15494 C C . THR D 1 37 ? 83.292 105.448 81.151 1.00 95.66 57 THR D C 1
ATOM 15495 O O . THR D 1 37 ? 84.329 106.086 80.941 1.00 95.66 57 THR D O 1
ATOM 15506 N N . THR D 1 38 ? 82.283 105.944 81.856 1.00 95.27 58 THR D N 1
ATOM 15507 C CA . THR D 1 38 ? 82.355 107.293 82.391 1.00 95.27 58 THR D CA 1
ATOM 15508 C C . THR D 1 38 ? 83.538 107.438 83.328 1.00 95.27 58 THR D C 1
ATOM 15509 O O . THR D 1 38 ? 84.432 108.260 83.104 1.00 95.27 58 THR D O 1
ATOM 15520 N N . PHE D 1 39 ? 83.560 106.636 84.385 1.00 89.52 59 PHE D N 1
ATOM 15521 C CA . PHE D 1 39 ? 84.656 106.697 85.335 1.00 89.52 59 PHE D CA 1
ATOM 15522 C C . PHE D 1 39 ? 85.990 106.459 84.660 1.00 89.52 59 PHE D C 1
ATOM 15523 O O . PHE D 1 39 ? 86.993 107.063 85.049 1.00 89.52 59 PHE D O 1
ATOM 15540 N N . ILE D 1 40 ? 86.029 105.597 83.652 1.00 88.05 60 ILE D N 1
ATOM 15541 C CA . ILE D 1 40 ? 87.294 105.346 82.983 1.00 88.05 60 ILE D CA 1
ATOM 15542 C C . ILE D 1 40 ? 87.780 106.602 82.281 1.00 88.05 60 ILE D C 1
ATOM 15543 O O . ILE D 1 40 ? 88.959 106.961 82.367 1.00 88.05 60 ILE D O 1
ATOM 15559 N N . ASP D 1 41 ? 86.885 107.291 81.584 1.00 96.26 61 ASP D N 1
ATOM 15560 C CA . ASP D 1 41 ? 87.271 108.464 80.818 1.00 96.26 61 ASP D CA 1
ATOM 15561 C C . ASP D 1 41 ? 87.396 109.709 81.675 1.00 96.26 61 ASP D C 1
ATOM 15562 O O . ASP D 1 41 ? 87.822 110.751 81.171 1.00 96.26 61 ASP D O 1
ATOM 15571 N N . MET D 1 42 ? 87.038 109.627 82.948 1.00 92.30 62 MET D N 1
ATOM 15572 C CA . MET D 1 42 ? 87.032 110.806 83.793 1.00 92.30 62 MET D CA 1
ATOM 15573 C C . MET D 1 42 ? 88.444 111.277 84.093 1.00 92.30 62 MET D C 1
ATOM 15574 O O . MET D 1 42 ? 89.424 110.555 83.899 1.00 92.30 62 MET D O 1
ATOM 15588 N N . GLN D 1 43 ? 88.536 112.507 84.583 1.00 94.02 63 GLN D N 1
ATOM 15589 C CA . GLN D 1 43 ? 89.817 113.082 84.934 1.00 94.02 63 GLN D CA 1
ATOM 15590 C C . GLN D 1 43 ? 90.383 112.415 86.176 1.00 94.02 63 GLN D C 1
ATOM 15591 O O . GLN D 1 43 ? 89.659 111.887 87.022 1.00 94.02 63 GLN D O 1
ATOM 15605 N N . TRP D 1 44 ? 91.706 112.465 86.288 1.00 94.12 64 TRP D N 1
ATOM 15606 C CA . TRP D 1 44 ? 92.372 111.775 87.380 1.00 94.12 64 TRP D CA 1
ATOM 15607 C C . TRP D 1 44 ? 92.001 112.378 88.722 1.00 94.12 64 TRP D C 1
ATOM 15608 O O . TRP D 1 44 ? 91.759 111.653 89.693 1.00 94.12 64 TRP D O 1
ATOM 15629 N N . ARG D 1 45 ? 91.954 113.703 88.802 1.00 96.98 65 ARG D N 1
ATOM 15630 C CA . ARG D 1 45 ? 91.723 114.338 90.091 1.00 96.98 65 ARG D CA 1
ATOM 15631 C C . ARG D 1 45 ? 90.357 113.976 90.644 1.00 96.98 65 ARG D C 1
ATOM 15632 O O . ARG D 1 45 ? 90.247 113.501 91.779 1.00 96.98 65 ARG D O 1
ATOM 15653 N N . TYR D 1 46 ? 89.303 114.209 89.867 1.00 93.70 66 TYR D N 1
ATOM 15654 C CA . TYR D 1 46 ? 87.977 113.816 90.312 1.00 93.70 66 TYR D CA 1
ATOM 15655 C C . TYR D 1 46 ? 87.911 112.329 90.614 1.00 93.70 66 TYR D C 1
ATOM 15656 O O . TYR D 1 46 ? 87.167 111.911 91.505 1.00 93.70 66 TYR D O 1
ATOM 15674 N N . LYS D 1 47 ? 88.714 111.525 89.923 1.00 89.24 67 LYS D N 1
ATOM 15675 C CA . LYS D 1 47 ? 88.665 110.086 90.134 1.00 89.24 67 LYS D CA 1
ATOM 15676 C C . LYS D 1 47 ? 89.233 109.715 91.492 1.00 89.24 67 LYS D C 1
ATOM 15677 O O . LYS D 1 47 ? 88.638 108.921 92.229 1.00 89.24 67 LYS D O 1
ATOM 15696 N N . LEU D 1 48 ? 90.388 110.276 91.837 1.00 89.86 68 LEU D N 1
ATOM 15697 C CA . LEU D 1 48 ? 90.955 110.042 93.157 1.00 89.86 68 LEU D CA 1
ATOM 15698 C C . LEU D 1 48 ? 90.043 110.591 94.237 1.00 89.86 68 LEU D C 1
ATOM 15699 O O . LEU D 1 48 ? 89.879 109.979 95.302 1.00 89.86 68 LEU D O 1
ATOM 15715 N N . LEU D 1 49 ? 89.463 111.760 93.988 1.00 87.78 69 LEU D N 1
ATOM 15716 C CA . LEU D 1 49 ? 88.485 112.305 94.912 1.00 87.78 69 LEU D CA 1
ATOM 15717 C C . LEU D 1 49 ? 87.391 111.294 95.179 1.00 87.78 69 LEU D C 1
ATOM 15718 O O . LEU D 1 49 ? 87.021 111.050 96.327 1.00 87.78 69 LEU D O 1
ATOM 15734 N N . LEU D 1 50 ? 86.862 110.697 94.118 1.00 86.99 70 LEU D N 1
ATOM 15735 C CA . LEU D 1 50 ? 85.742 109.781 94.263 1.00 86.99 70 LEU D CA 1
ATOM 15736 C C . LEU D 1 50 ? 86.164 108.507 94.971 1.00 86.99 70 LEU D C 1
ATOM 15737 O O . LEU D 1 50 ? 85.399 107.936 95.747 1.00 86.99 70 LEU D O 1
ATOM 15753 N N . PHE D 1 51 ? 87.373 108.043 94.698 1.00 85.83 71 PHE D N 1
ATOM 15754 C CA . PHE D 1 51 ? 87.930 106.888 95.389 1.00 85.83 71 PHE D CA 1
ATOM 15755 C C . PHE D 1 51 ? 87.954 107.117 96.898 1.00 85.83 71 PHE D C 1
ATOM 15756 O O . PHE D 1 51 ? 87.318 106.388 97.686 1.00 85.83 71 PHE D O 1
ATOM 15773 N N . SER D 1 52 ? 88.688 108.149 97.312 1.00 86.16 72 SER D N 1
ATOM 15774 C CA . SER D 1 52 ? 88.783 108.481 98.725 1.00 86.16 72 SER D CA 1
ATOM 15775 C C . SER D 1 52 ? 87.411 108.728 99.322 1.00 86.16 72 SER D C 1
ATOM 15776 O O . SER D 1 52 ? 87.139 108.340 100.463 1.00 86.16 72 SER D O 1
ATOM 15784 N N . ALA D 1 53 ? 86.537 109.391 98.570 1.00 85.20 73 ALA D N 1
ATOM 15785 C CA . ALA D 1 53 ? 85.215 109.700 99.079 1.00 85.20 73 ALA D CA 1
ATOM 15786 C C . ALA D 1 53 ? 84.421 108.435 99.311 1.00 85.20 73 ALA D C 1
ATOM 15787 O O . ALA D 1 53 ? 83.846 108.253 100.379 1.00 85.20 73 ALA D O 1
ATOM 15794 N N . THR D 1 54 ? 84.382 107.546 98.330 1.00 85.76 74 THR D N 1
ATOM 15795 C CA . THR D 1 54 ? 83.752 106.258 98.549 1.00 85.76 74 THR D CA 1
ATOM 15796 C C . THR D 1 54 ? 84.165 105.694 99.889 1.00 85.76 74 THR D C 1
ATOM 15797 O O . THR D 1 54 ? 83.338 105.538 100.797 1.00 85.76 74 THR D O 1
ATOM 15808 N N . PHE D 1 55 ? 85.460 105.438 100.049 1.00 86.08 75 PHE D N 1
ATOM 15809 C CA . PHE D 1 55 ? 85.907 104.762 101.261 1.00 86.08 75 PHE D CA 1
ATOM 15810 C C . PHE D 1 55 ? 85.500 105.542 102.508 1.00 86.08 75 PHE D C 1
ATOM 15811 O O . PHE D 1 55 ? 84.709 105.065 103.340 1.00 86.08 75 PHE D O 1
ATOM 15828 N N . ALA D 1 56 ? 86.018 106.760 102.640 1.00 83.56 76 ALA D N 1
ATOM 15829 C CA . ALA D 1 56 ? 85.876 107.491 103.889 1.00 83.56 76 ALA D CA 1
ATOM 15830 C C . ALA D 1 56 ? 84.430 107.863 104.162 1.00 83.56 76 ALA D C 1
ATOM 15831 O O . ALA D 1 56 ? 83.988 107.844 105.313 1.00 83.56 76 ALA D O 1
ATOM 15838 N N . GLY D 1 57 ? 83.675 108.206 103.126 1.00 82.90 77 GLY D N 1
ATOM 15839 C CA . GLY D 1 57 ? 82.309 108.626 103.327 1.00 82.90 77 GLY D CA 1
ATOM 15840 C C . GLY D 1 57 ? 81.396 107.477 103.686 1.00 82.90 77 GLY D C 1
ATOM 15841 O O . GLY D 1 57 ? 80.480 107.634 104.492 1.00 82.90 77 GLY D O 1
ATOM 15845 N N . THR D 1 58 ? 81.618 106.305 103.094 1.00 83.99 78 THR D N 1
ATOM 15846 C CA . THR D 1 58 ? 80.889 105.140 103.564 1.00 83.99 78 THR D CA 1
ATOM 15847 C C . THR D 1 58 ? 81.177 104.899 105.033 1.00 83.99 78 THR D C 1
ATOM 15848 O O . THR D 1 58 ? 80.254 104.709 105.840 1.00 83.99 78 THR D O 1
ATOM 15859 N N . TRP D 1 59 ? 82.460 104.907 105.397 1.00 82.72 79 TRP D N 1
ATOM 15860 C CA . TRP D 1 59 ? 82.815 104.771 106.802 1.00 82.72 79 TRP D CA 1
ATOM 15861 C C . TRP D 1 59 ? 82.045 105.768 107.653 1.00 82.72 79 TRP D C 1
ATOM 15862 O O . TRP D 1 59 ? 81.423 105.400 108.655 1.00 82.72 79 TRP D O 1
ATOM 15883 N N . PHE D 1 60 ? 82.038 107.029 107.232 1.00 86.25 80 PHE D N 1
ATOM 15884 C CA . PHE D 1 60 ? 81.463 108.097 108.036 1.00 86.25 80 PHE D CA 1
ATOM 15885 C C . PHE D 1 60 ? 79.961 107.931 108.188 1.00 86.25 80 PHE D C 1
ATOM 15886 O O . PHE D 1 60 ? 79.422 108.038 109.296 1.00 86.25 80 PHE D O 1
ATOM 15903 N N . LEU D 1 61 ? 79.266 107.681 107.083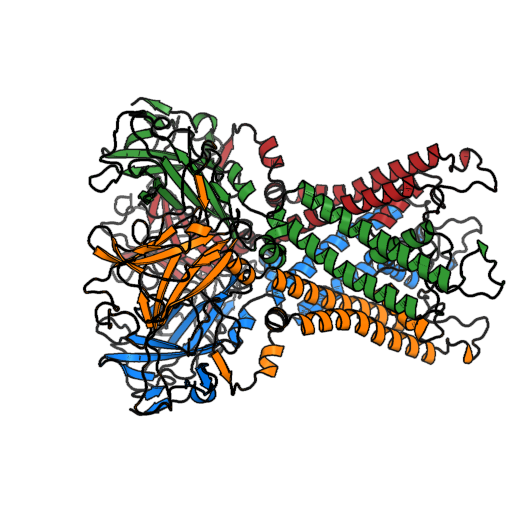 1.00 83.56 81 LEU D N 1
ATOM 15904 C CA . LEU D 1 61 ? 77.821 107.532 107.138 1.00 83.56 81 LEU D CA 1
ATOM 15905 C C . LEU D 1 61 ? 77.424 106.366 108.021 1.00 83.56 81 LEU D C 1
ATOM 15906 O O . LEU D 1 61 ? 76.549 106.495 108.889 1.00 83.56 81 LEU D O 1
ATOM 15922 N N . PHE D 1 62 ? 78.038 105.208 107.806 1.00 84.13 82 PHE D N 1
ATOM 15923 C CA . PHE D 1 62 ? 77.641 104.060 108.598 1.00 84.13 82 PHE D CA 1
ATOM 15924 C C . PHE D 1 62 ? 78.019 104.255 110.059 1.00 84.13 82 PHE D C 1
ATOM 15925 O O . PHE D 1 62 ? 77.336 103.748 110.955 1.00 84.13 82 PHE D O 1
ATOM 15942 N N . GLY D 1 63 ? 79.064 105.036 110.326 1.00 87.44 83 GLY D N 1
ATOM 15943 C CA . GLY D 1 63 ? 79.368 105.382 111.701 1.00 87.44 83 GLY D CA 1
ATOM 15944 C C . GLY D 1 63 ? 78.291 106.240 112.327 1.00 87.44 83 GLY D C 1
ATOM 15945 O O . GLY D 1 63 ? 77.915 106.044 113.485 1.00 87.44 83 GLY D O 1
ATOM 15949 N N . VAL D 1 64 ? 77.788 107.211 111.572 1.00 85.61 84 VAL D N 1
ATOM 15950 C CA . VAL D 1 64 ? 76.665 108.007 112.046 1.00 85.61 84 VAL D CA 1
ATOM 15951 C C . VAL D 1 64 ? 75.492 107.107 112.383 1.00 85.61 84 VAL D C 1
ATOM 15952 O O . VAL D 1 64 ? 74.807 107.292 113.398 1.00 85.61 84 VAL D O 1
ATOM 15965 N N . VAL D 1 65 ? 75.227 106.133 111.522 1.00 85.20 85 VAL D N 1
ATOM 15966 C CA . VAL D 1 65 ? 74.110 105.231 111.763 1.00 85.20 85 VAL D CA 1
ATOM 15967 C C . VAL D 1 65 ? 74.333 104.447 113.045 1.00 85.20 85 VAL D C 1
ATOM 15968 O O . VAL D 1 65 ? 73.412 104.259 113.849 1.00 85.20 85 VAL D O 1
ATOM 15981 N N . TRP D 1 66 ? 75.553 103.963 113.245 1.00 86.35 86 TRP D N 1
ATOM 15982 C CA . TRP D 1 66 ? 75.855 103.224 114.461 1.00 86.35 86 TRP D CA 1
ATOM 15983 C C . TRP D 1 66 ? 75.645 104.098 115.687 1.00 86.35 86 TRP D C 1
ATOM 15984 O O . TRP D 1 66 ? 75.139 103.635 116.715 1.00 86.35 86 TRP D O 1
ATOM 16005 N N . TYR D 1 67 ? 76.019 105.370 115.587 1.00 90.61 87 TYR D N 1
ATOM 16006 C CA . TYR D 1 67 ? 75.790 106.302 116.684 1.00 90.61 87 TYR D CA 1
ATOM 16007 C C . TYR D 1 67 ? 74.308 106.427 116.989 1.00 90.61 87 TYR D C 1
ATOM 16008 O O . TYR D 1 67 ? 73.890 106.360 118.152 1.00 90.61 87 TYR D O 1
ATOM 16026 N N . LEU D 1 68 ? 73.500 106.624 115.954 1.00 91.47 88 LEU D N 1
ATOM 16027 C CA . LEU D 1 68 ? 72.063 106.732 116.164 1.00 91.47 88 LEU D CA 1
ATOM 16028 C C . LEU D 1 68 ? 71.516 105.482 116.826 1.00 91.47 88 LEU D C 1
ATOM 16029 O O . LEU D 1 68 ? 70.648 105.558 117.704 1.00 91.47 88 LEU D O 1
ATOM 16045 N N . VAL D 1 69 ? 72.003 104.319 116.408 1.00 92.17 89 VAL D N 1
ATOM 16046 C CA . VAL D 1 69 ? 71.521 103.074 116.990 1.00 92.17 89 VAL D CA 1
ATOM 16047 C C . VAL D 1 69 ? 71.871 103.025 118.465 1.00 92.17 89 VAL D C 1
ATOM 16048 O O . VAL D 1 69 ? 71.035 102.700 119.316 1.00 92.17 89 VAL D O 1
ATOM 16061 N N . ALA D 1 70 ? 73.120 103.348 118.787 1.00 98.13 90 ALA D N 1
ATOM 16062 C CA . ALA D 1 70 ? 73.523 103.427 120.182 1.00 98.13 90 ALA D CA 1
ATOM 16063 C C . ALA D 1 70 ? 72.589 104.333 120.959 1.00 98.13 90 ALA D C 1
ATOM 16064 O O . ALA D 1 70 ? 72.237 104.048 122.109 1.00 98.13 90 ALA D O 1
ATOM 16071 N N . VAL D 1 71 ? 72.178 105.434 120.340 1.00 98.38 91 VAL D N 1
ATOM 16072 C CA . VAL D 1 71 ? 71.273 106.362 121.005 1.00 98.38 91 VAL D CA 1
ATOM 16073 C C . VAL D 1 71 ? 69.945 105.685 121.299 1.00 98.38 91 VAL D C 1
ATOM 16074 O O . VAL D 1 71 ? 69.507 105.604 122.452 1.00 98.38 91 VAL D O 1
ATOM 16087 N N . ALA D 1 72 ? 69.283 105.193 120.255 1.00 100.30 92 ALA D N 1
ATOM 16088 C CA . ALA D 1 72 ? 67.959 104.611 120.428 1.00 100.30 92 ALA D CA 1
ATOM 16089 C C . ALA D 1 72 ? 67.953 103.529 121.490 1.00 100.30 92 ALA D C 1
ATOM 16090 O O . ALA D 1 72 ? 66.974 103.391 122.229 1.00 100.30 92 ALA D O 1
ATOM 16097 N N . HIS D 1 73 ? 69.024 102.758 121.581 1.00 104.78 93 HIS D N 1
ATOM 16098 C CA . HIS D 1 73 ? 69.136 101.713 122.580 1.00 104.78 93 HIS D CA 1
ATOM 16099 C C . HIS D 1 73 ? 69.565 102.252 123.935 1.00 104.78 93 HIS D C 1
ATOM 16100 O O . HIS D 1 73 ? 69.699 101.473 124.883 1.00 104.78 93 HIS D O 1
ATOM 16114 N N . GLY D 1 74 ? 69.778 103.559 124.048 1.00 109.00 94 GLY D N 1
ATOM 16115 C CA . GLY D 1 74 ? 70.199 104.138 125.306 1.00 109.00 94 GLY D CA 1
ATOM 16116 C C . GLY D 1 74 ? 71.526 103.621 125.798 1.00 109.00 94 GLY D C 1
ATOM 16117 O O . GLY D 1 74 ? 71.697 103.410 127.000 1.00 109.00 94 GLY D O 1
ATOM 16121 N N . ASP D 1 75 ? 72.477 103.411 124.892 1.00 110.53 95 ASP D N 1
ATOM 16122 C CA . ASP D 1 75 ? 73.750 102.824 125.285 1.00 110.53 95 ASP D CA 1
ATOM 16123 C C . ASP D 1 75 ? 74.734 103.892 125.735 1.00 110.53 95 ASP D C 1
ATOM 16124 O O . ASP D 1 75 ? 75.779 103.578 126.317 1.00 110.53 95 ASP D O 1
ATOM 16133 N N . LEU D 1 76 ? 74.424 105.156 125.474 1.00 113.65 96 LEU D N 1
ATOM 16134 C CA . LEU D 1 76 ? 75.349 106.227 125.804 1.00 113.65 96 LEU D CA 1
ATOM 16135 C C . LEU D 1 76 ? 75.602 106.289 127.301 1.00 113.65 96 LEU D C 1
ATOM 16136 O O . LEU D 1 76 ? 74.728 105.980 128.112 1.00 113.65 96 LEU D O 1
ATOM 16152 N N . LEU D 1 77 ? 76.814 106.710 127.662 1.00 119.65 97 LEU D N 1
ATOM 16153 C CA . LEU D 1 77 ? 77.146 106.885 129.069 1.00 119.65 97 LEU D CA 1
ATOM 16154 C C . LEU D 1 77 ? 76.412 108.073 129.662 1.00 119.65 97 LEU D C 1
ATOM 16155 O O . LEU D 1 77 ? 75.906 107.995 130.787 1.00 119.65 97 LEU D O 1
ATOM 16171 N N . GLU D 1 78 ? 76.348 109.177 128.918 1.00 128.27 98 GLU D N 1
ATOM 16172 C CA . GLU D 1 78 ? 75.722 110.394 129.415 1.00 128.27 98 GLU D CA 1
ATOM 16173 C C . GLU D 1 78 ? 74.357 110.130 130.029 1.00 128.27 98 GLU D C 1
ATOM 16174 O O . GLU D 1 78 ? 73.980 110.810 130.989 1.00 128.27 98 GLU D O 1
ATOM 16186 N N . LEU D 1 79 ? 73.615 109.159 129.506 1.00 128.42 99 LEU D N 1
ATOM 16187 C CA . LEU D 1 79 ? 72.278 108.867 130.001 1.00 128.42 99 LEU D CA 1
ATOM 16188 C C . LEU D 1 79 ? 72.275 107.848 131.132 1.00 128.42 99 LEU D C 1
ATOM 16189 O O . LEU D 1 79 ? 71.199 107.512 131.637 1.00 128.42 99 LEU D O 1
ATOM 16205 N N . GLY D 1 80 ? 73.440 107.349 131.540 1.00 130.38 100 GLY D N 1
ATOM 16206 C CA . GLY D 1 80 ? 73.546 106.534 132.727 1.00 130.38 100 GLY D CA 1
ATOM 16207 C C . GLY D 1 80 ? 72.876 105.182 132.596 1.00 130.38 100 GLY D C 1
ATOM 16208 O O . GLY D 1 80 ? 71.858 104.903 133.237 1.00 130.38 100 GLY D O 1
ATOM 16212 N N . PRO D 1 81 ? 73.435 104.313 131.762 1.00 128.79 101 PRO D N 1
ATOM 16213 C CA . PRO D 1 81 ? 72.889 102.963 131.622 1.00 128.79 101 PRO D CA 1
ATOM 16214 C C . PRO D 1 81 ? 73.139 102.149 132.878 1.00 128.79 101 PRO D C 1
ATOM 16215 O O . PRO D 1 81 ? 74.218 102.248 133.481 1.00 128.79 101 PRO D O 1
ATOM 16226 N N . PRO D 1 82 ? 72.177 101.332 133.307 1.00 132.52 102 PRO D N 1
ATOM 16227 C CA . PRO D 1 82 ? 72.393 100.531 134.515 1.00 132.52 102 PRO D CA 1
ATOM 16228 C C . PRO D 1 82 ? 73.616 99.641 134.377 1.00 132.52 102 PRO D C 1
ATOM 16229 O O . PRO D 1 82 ? 74.129 99.396 133.283 1.00 132.52 102 PRO D O 1
ATOM 16240 N N . ALA D 1 83 ? 74.086 99.154 135.525 1.00 135.44 103 ALA D N 1
ATOM 16241 C CA . ALA D 1 83 ? 75.230 98.255 135.524 1.00 135.44 103 ALA D CA 1
ATOM 16242 C C . ALA D 1 83 ? 74.927 96.976 134.759 1.00 135.44 103 ALA D C 1
ATOM 16243 O O . ALA D 1 83 ? 75.850 96.287 134.311 1.00 135.44 103 ALA D O 1
ATOM 16250 N N . ASN D 1 84 ? 73.647 96.642 134.601 1.00 133.71 104 ASN D N 1
ATOM 16251 C CA . ASN D 1 84 ? 73.228 95.466 133.854 1.00 133.71 104 ASN D CA 1
ATOM 16252 C C . ASN D 1 84 ? 72.683 95.820 132.478 1.00 133.71 104 ASN D C 1
ATOM 16253 O O . ASN D 1 84 ? 71.887 95.060 131.917 1.00 133.71 104 ASN D O 1
ATOM 16264 N N . HIS D 1 85 ? 73.089 96.958 131.925 1.00 119.68 105 HIS D N 1
ATOM 16265 C CA . HIS D 1 85 ? 72.657 97.330 130.587 1.00 119.68 105 HIS D CA 1
ATOM 16266 C C . HIS D 1 85 ? 73.595 96.722 129.559 1.00 119.68 105 HIS D C 1
ATOM 16267 O O . HIS D 1 85 ? 74.814 96.901 129.635 1.00 119.68 105 HIS D O 1
ATOM 16281 N N . THR D 1 86 ? 73.027 96.009 128.598 1.00 111.12 106 THR D N 1
ATOM 16282 C CA . THR D 1 86 ? 73.812 95.414 127.533 1.00 111.12 106 THR D CA 1
ATOM 16283 C C . THR D 1 86 ? 73.688 96.264 126.280 1.00 111.12 106 THR D C 1
ATOM 16284 O O . THR D 1 86 ? 72.575 96.425 125.767 1.00 111.12 106 THR D O 1
ATOM 16295 N N . PRO D 1 87 ? 74.775 96.812 125.755 1.00 103.17 107 PRO D N 1
ATOM 16296 C CA . PRO D 1 87 ? 74.662 97.661 124.574 1.00 103.17 107 PRO D CA 1
ATOM 16297 C C . PRO D 1 87 ? 74.603 96.842 123.301 1.00 103.17 107 PRO D C 1
ATOM 16298 O O . PRO D 1 87 ? 75.071 95.704 123.241 1.00 103.17 107 PRO D O 1
ATOM 16309 N N . CYS D 1 88 ? 74.011 97.440 122.270 1.00 102.69 108 CYS D N 1
ATOM 16310 C CA . CYS D 1 88 ? 74.024 96.808 120.959 1.00 102.69 108 CYS D CA 1
ATOM 16311 C C . CYS D 1 88 ? 75.451 96.605 120.480 1.00 102.69 108 CYS D C 1
ATOM 16312 O O . CYS D 1 88 ? 75.757 95.617 119.805 1.00 102.69 108 CYS D O 1
ATOM 16319 N N . VAL D 1 89 ? 76.337 97.531 120.825 1.00 92.18 109 VAL D N 1
ATOM 16320 C CA . VAL D 1 89 ? 77.739 97.476 120.446 1.00 92.18 109 VAL D CA 1
ATOM 16321 C C . VAL D 1 89 ? 78.572 97.879 121.647 1.00 92.18 109 VAL D C 1
ATOM 16322 O O . VAL D 1 89 ? 78.154 98.723 122.446 1.00 92.18 109 VAL D O 1
ATOM 16335 N N . VAL D 1 90 ? 79.758 97.292 121.760 1.00 88.44 110 VAL D N 1
ATOM 16336 C CA . VAL D 1 90 ? 80.565 97.481 122.950 1.00 88.44 110 VAL D CA 1
ATOM 16337 C C . VAL D 1 90 ? 81.504 98.660 122.764 1.00 88.44 110 VAL D C 1
ATOM 16338 O O . VAL D 1 90 ? 82.017 98.909 121.667 1.00 88.44 110 VAL D O 1
ATOM 16351 N N . GLN D 1 91 ? 81.735 99.391 123.849 1.00 89.67 111 GLN D N 1
ATOM 16352 C CA . GLN D 1 91 ? 82.666 100.512 123.858 1.00 89.67 111 GLN D CA 1
ATOM 16353 C C . GLN D 1 91 ? 82.330 101.516 122.766 1.00 89.67 111 GLN D C 1
ATOM 16354 O O . GLN D 1 91 ? 83.205 102.171 122.199 1.00 89.67 111 GLN D O 1
ATOM 16368 N N . VAL D 1 92 ? 81.043 101.635 122.467 1.00 92.10 112 VAL D N 1
ATOM 16369 C CA . VAL D 1 92 ? 80.561 102.653 121.547 1.00 92.10 112 VAL D CA 1
ATOM 16370 C C . VAL D 1 92 ? 79.614 103.582 122.283 1.00 92.10 112 VAL D C 1
ATOM 16371 O O . VAL D 1 92 ? 78.413 103.315 122.383 1.00 92.10 112 VAL D O 1
ATOM 16384 N N . HIS D 1 93 ? 80.154 104.676 122.798 1.00 103.57 113 HIS D N 1
ATOM 16385 C CA . HIS D 1 93 ? 79.383 105.678 123.506 1.00 103.57 113 HIS D CA 1
ATOM 16386 C C . HIS D 1 93 ? 79.620 107.072 122.962 1.00 103.57 113 HIS D C 1
ATOM 16387 O O . HIS D 1 93 ? 79.245 108.051 123.610 1.00 103.57 113 HIS D O 1
ATOM 16401 N N . THR D 1 94 ? 80.240 107.183 121.795 1.00 95.06 114 THR D N 1
ATOM 16402 C CA . THR D 1 94 ? 80.557 108.464 121.198 1.00 95.06 114 THR D CA 1
ATOM 16403 C C . THR D 1 94 ? 80.557 108.346 119.686 1.00 95.06 114 THR D C 1
ATOM 16404 O O . THR D 1 94 ? 80.654 107.256 119.121 1.00 95.06 114 THR D O 1
ATOM 16415 N N . LEU D 1 95 ? 80.457 109.503 119.038 1.00 92.04 115 LEU D N 1
ATOM 16416 C CA . LEU D 1 95 ? 80.517 109.543 117.586 1.00 92.04 115 LEU D CA 1
ATOM 16417 C C . LEU D 1 95 ? 81.833 108.982 117.080 1.00 92.04 115 LEU D C 1
ATOM 16418 O O . LEU D 1 95 ? 81.859 108.145 116.169 1.00 92.04 115 LEU D O 1
ATOM 16434 N N . THR D 1 96 ? 82.938 109.448 117.653 1.00 88.72 116 THR D N 1
ATOM 16435 C CA . THR D 1 96 ? 84.250 108.957 117.265 1.00 88.72 116 THR D CA 1
ATOM 16436 C C . THR D 1 96 ? 84.304 107.439 117.304 1.00 88.72 116 THR D C 1
ATOM 16437 O O . THR D 1 96 ? 84.808 106.800 116.373 1.00 88.72 116 THR D O 1
ATOM 16448 N N . GLY D 1 97 ? 83.795 106.845 118.378 1.00 88.04 117 GLY D N 1
ATOM 16449 C CA . GLY D 1 97 ? 83.849 105.402 118.496 1.00 88.04 117 GLY D CA 1
ATOM 16450 C C . GLY D 1 97 ? 83.024 104.706 117.438 1.00 88.04 117 GLY D C 1
ATOM 16451 O O . GLY D 1 97 ? 83.415 103.661 116.916 1.00 88.04 117 GLY D O 1
ATOM 16455 N N . ALA D 1 98 ? 81.876 105.280 117.097 1.00 87.16 118 ALA D N 1
ATOM 16456 C CA . ALA D 1 98 ? 81.056 104.692 116.052 1.00 87.16 118 ALA D CA 1
ATOM 16457 C C . ALA D 1 98 ? 81.773 104.740 114.716 1.00 87.16 118 ALA D C 1
ATOM 16458 O O . ALA D 1 98 ? 81.747 103.770 113.949 1.00 87.16 118 ALA D O 1
ATOM 16465 N N . PHE D 1 99 ? 82.416 105.865 114.420 1.00 83.90 119 PHE D N 1
ATOM 16466 C CA . PHE D 1 99 ? 83.172 105.970 113.183 1.00 83.90 119 PHE D CA 1
ATOM 16467 C C . PHE D 1 99 ? 84.278 104.931 113.152 1.00 83.90 119 PHE D C 1
ATOM 16468 O O . PHE D 1 99 ? 84.518 104.281 112.127 1.00 83.90 119 PHE D O 1
ATOM 16485 N N . LEU D 1 100 ? 84.958 104.756 114.280 1.00 82.55 120 LEU D N 1
ATOM 16486 C CA . LEU D 1 100 ? 86.044 103.792 114.336 1.00 82.55 120 LEU D CA 1
ATOM 16487 C C . LEU D 1 100 ? 85.529 102.381 114.134 1.00 82.55 120 LEU D C 1
ATOM 16488 O O . LEU D 1 100 ? 86.188 101.558 113.496 1.00 82.55 120 LEU D O 1
ATOM 16504 N N . PHE D 1 101 ? 84.361 102.077 114.686 1.00 80.69 121 PHE D N 1
ATOM 16505 C CA . PHE D 1 101 ? 83.779 100.760 114.484 1.00 80.69 121 PHE D CA 1
ATOM 16506 C C . PHE D 1 101 ? 83.461 100.538 113.017 1.00 80.69 121 PHE D C 1
ATOM 16507 O O . PHE D 1 101 ? 83.813 99.504 112.436 1.00 80.69 121 PHE D O 1
ATOM 16524 N N . SER D 1 102 ? 82.782 101.505 112.406 1.00 82.50 122 SER D N 1
ATOM 16525 C CA . SER D 1 102 ? 82.490 101.422 110.983 1.00 82.50 122 SER D CA 1
ATOM 16526 C C . SER D 1 102 ? 83.748 101.125 110.193 1.00 82.50 122 SER D C 1
ATOM 16527 O O . SER D 1 102 ? 83.772 100.224 109.347 1.00 82.50 122 SER D O 1
ATOM 16535 N N . LEU D 1 103 ? 84.807 101.874 110.466 1.00 79.29 123 LEU D N 1
ATOM 16536 C CA . LEU D 1 103 ? 86.050 101.704 109.735 1.00 79.29 123 LEU D CA 1
ATOM 16537 C C . LEU D 1 103 ? 86.639 100.323 109.965 1.00 79.29 123 LEU D C 1
ATOM 16538 O O . LEU D 1 103 ? 86.883 99.570 109.018 1.00 79.29 123 LEU D O 1
ATOM 16554 N N . GLU D 1 104 ? 86.893 99.985 111.225 1.00 80.17 124 GLU D N 1
ATOM 16555 C CA . GLU D 1 104 ? 87.498 98.705 111.557 1.00 80.17 124 GLU D CA 1
ATOM 16556 C C . GLU D 1 104 ? 86.732 97.553 110.936 1.00 80.17 124 GLU D C 1
ATOM 16557 O O . GLU D 1 104 ? 87.304 96.496 110.658 1.00 80.17 124 GLU D O 1
ATOM 16569 N N . SER D 1 105 ? 85.433 97.729 110.727 1.00 79.08 125 SER D N 1
ATOM 16570 C CA . SER D 1 105 ? 84.649 96.666 110.121 1.00 79.08 125 SER D CA 1
ATOM 16571 C C . SER D 1 105 ? 84.823 96.651 108.613 1.00 79.08 125 SER D C 1
ATOM 16572 O O . SER D 1 105 ? 85.265 95.653 108.035 1.00 79.08 125 SER D O 1
ATOM 16580 N N . GLN D 1 106 ? 84.489 97.759 107.962 1.00 80.50 126 GLN D N 1
ATOM 16581 C CA . GLN D 1 106 ? 84.492 97.803 106.508 1.00 80.50 126 GLN D CA 1
ATOM 16582 C C . GLN D 1 106 ? 85.843 97.399 105.932 1.00 80.50 126 GLN D C 1
ATOM 16583 O O . GLN D 1 106 ? 85.921 96.943 104.787 1.00 80.50 126 GLN D O 1
ATOM 16597 N N . THR D 1 107 ? 86.912 97.552 106.702 1.00 76.31 127 THR D N 1
ATOM 16598 C CA . THR D 1 107 ? 88.253 97.228 106.247 1.00 76.31 127 THR D CA 1
ATOM 16599 C C . THR D 1 107 ? 88.695 95.833 106.638 1.00 76.31 127 THR D C 1
ATOM 16600 O O . THR D 1 107 ? 89.764 95.393 106.212 1.00 76.31 127 THR D O 1
ATOM 16611 N N . THR D 1 108 ? 87.905 95.132 107.436 1.00 76.00 128 THR D N 1
ATOM 16612 C CA . THR D 1 108 ? 88.239 93.783 107.872 1.00 76.00 128 THR D CA 1
ATOM 16613 C C . THR D 1 108 ? 89.483 93.775 108.747 1.00 76.00 128 THR D C 1
ATOM 16614 O O . THR D 1 108 ? 90.181 92.767 108.867 1.00 76.00 128 THR D O 1
ATOM 16625 N N . ILE D 1 109 ? 89.770 94.914 109.364 1.00 74.27 129 ILE D N 1
ATOM 16626 C CA . ILE D 1 109 ? 90.853 94.964 110.330 1.00 74.27 129 ILE D CA 1
ATOM 16627 C C . ILE D 1 109 ? 90.487 94.181 111.576 1.00 74.27 129 ILE D C 1
ATOM 16628 O O . ILE D 1 109 ? 91.103 93.159 111.896 1.00 74.27 129 ILE D O 1
ATOM 16644 N N . GLY D 1 110 ? 89.468 94.640 112.284 1.00 77.10 130 GLY D N 1
ATOM 16645 C CA . GLY D 1 110 ? 88.962 93.927 113.431 1.00 77.10 130 GLY D CA 1
ATOM 16646 C C . GLY D 1 110 ? 89.916 93.891 114.598 1.00 77.10 130 GLY D C 1
ATOM 16647 O O . GLY D 1 110 ? 90.456 92.836 114.936 1.00 77.10 130 GLY D O 1
ATOM 16651 N N . TYR D 1 111 ? 90.139 95.044 115.220 1.00 77.28 131 TYR D N 1
ATOM 16652 C CA . TYR D 1 111 ? 91.011 95.082 116.382 1.00 77.28 131 TYR D CA 1
ATOM 16653 C C . TYR D 1 111 ? 90.473 94.201 117.494 1.00 77.28 131 TYR D C 1
ATOM 16654 O O . TYR D 1 111 ? 91.095 93.197 117.860 1.00 77.28 131 TYR D O 1
ATOM 16672 N N . GLY D 1 112 ? 89.317 94.553 118.036 1.00 82.47 132 GLY D N 1
ATOM 16673 C CA . GLY D 1 112 ? 88.672 93.769 119.061 1.00 82.47 132 GLY D CA 1
ATOM 16674 C C . GLY D 1 112 ? 88.184 94.559 120.251 1.00 82.47 132 GLY D C 1
ATOM 16675 O O . GLY D 1 112 ? 87.327 94.064 120.990 1.00 82.47 132 GLY D O 1
ATOM 16679 N N . PHE D 1 113 ? 88.699 95.767 120.462 1.00 85.04 133 PHE D N 1
ATOM 16680 C CA . PHE D 1 113 ? 88.245 96.560 121.596 1.00 85.04 133 PHE D CA 1
ATOM 16681 C C . PHE D 1 113 ? 86.797 96.978 121.420 1.00 85.04 133 PHE D C 1
ATOM 16682 O O . PHE D 1 113 ? 86.083 97.202 122.402 1.00 85.04 133 PHE D O 1
ATOM 16699 N N . ARG D 1 114 ? 86.351 97.091 120.178 1.00 84.04 134 ARG D N 1
ATOM 16700 C CA . ARG D 1 114 ? 84.981 97.443 119.850 1.00 84.04 134 ARG D CA 1
ATOM 16701 C C . ARG D 1 114 ? 84.391 96.322 119.017 1.00 84.04 134 ARG D C 1
ATOM 16702 O O . ARG D 1 114 ? 84.880 96.040 117.920 1.00 84.04 134 ARG D O 1
ATOM 16723 N N . TYR D 1 115 ? 83.345 95.692 119.531 1.00 85.62 135 TYR D N 1
ATOM 16724 C CA . TYR D 1 115 ? 82.756 94.556 118.856 1.00 85.62 135 TYR D CA 1
ATOM 16725 C C . TYR D 1 115 ? 81.267 94.528 119.128 1.00 85.62 135 TYR D C 1
ATOM 16726 O O . TYR D 1 115 ? 80.723 95.382 119.831 1.00 85.62 135 TYR D O 1
ATOM 16744 N N . ILE D 1 116 ? 80.619 93.525 118.562 1.00 88.49 136 ILE D N 1
ATOM 16745 C CA . ILE D 1 116 ? 79.172 93.425 118.608 1.00 88.49 136 ILE D CA 1
ATOM 16746 C C . ILE D 1 116 ? 78.762 92.477 119.719 1.00 88.49 136 ILE D C 1
ATOM 16747 O O . ILE D 1 116 ? 79.509 91.563 120.085 1.00 88.49 136 ILE D O 1
ATOM 16763 N N . SER D 1 117 ? 77.568 92.688 120.248 1.00 96.15 137 SER D N 1
ATOM 16764 C CA . SER D 1 117 ? 76.961 91.774 121.192 1.00 96.15 137 SER D CA 1
ATOM 16765 C C . SER D 1 117 ? 75.850 90.987 120.521 1.00 96.15 137 SER D C 1
ATOM 16766 O O . SER D 1 117 ? 75.365 91.335 119.445 1.00 96.15 137 SER D O 1
ATOM 16774 N N . GLU D 1 118 ? 75.437 89.917 121.189 1.00 96.86 138 GLU D N 1
ATOM 16775 C CA . GLU D 1 118 ? 74.357 89.090 120.681 1.00 96.86 138 GLU D CA 1
ATOM 16776 C C . GLU D 1 118 ? 72.990 89.628 121.067 1.00 96.86 138 GLU D C 1
ATOM 16777 O O . GLU D 1 118 ? 72.022 88.861 121.084 1.00 96.86 138 GLU D O 1
ATOM 16789 N N . GLU D 1 119 ? 72.890 90.920 121.378 1.00 105.18 139 GLU D N 1
ATOM 16790 C CA . GLU D 1 119 ? 71.656 91.453 121.938 1.00 105.18 139 GLU D CA 1
ATOM 16791 C C . GLU D 1 119 ? 70.761 92.049 120.862 1.00 105.18 139 GLU D C 1
ATOM 16792 O O . GLU D 1 119 ? 69.571 91.724 120.785 1.00 105.18 139 GLU D O 1
ATOM 16804 N N . CYS D 1 120 ? 71.308 92.930 120.029 1.00 103.75 140 CYS D N 1
ATOM 16805 C CA . CYS D 1 120 ? 70.515 93.689 119.073 1.00 103.75 140 CYS D CA 1
ATOM 16806 C C . CYS D 1 120 ? 70.654 93.094 117.681 1.00 103.75 140 CYS D C 1
ATOM 16807 O O . CYS D 1 120 ? 71.710 93.252 117.052 1.00 103.75 140 CYS D O 1
ATOM 16814 N N . PRO D 1 121 ? 69.629 92.420 117.156 1.00 97.20 141 PRO D N 1
ATOM 16815 C CA . PRO D 1 121 ? 69.755 91.856 115.804 1.00 97.20 141 PRO D CA 1
ATOM 16816 C C . PRO D 1 121 ? 69.813 92.909 114.716 1.00 97.20 141 PRO D C 1
ATOM 16817 O O . PRO D 1 121 ? 70.605 92.782 113.769 1.00 97.20 141 PRO D O 1
ATOM 16828 N N . LEU D 1 122 ? 68.976 93.941 114.813 1.00 99.18 142 LEU D N 1
ATOM 16829 C CA . LEU D 1 122 ? 68.997 95.006 113.820 1.00 99.18 142 LEU D CA 1
ATOM 16830 C C . LEU D 1 122 ? 70.416 95.452 113.525 1.00 99.18 142 LEU D C 1
ATOM 16831 O O . LEU D 1 122 ? 70.765 95.722 112.372 1.00 99.18 142 LEU D O 1
ATOM 16847 N N . ALA D 1 123 ? 71.243 95.556 114.561 1.00 94.11 143 ALA D N 1
ATOM 16848 C CA . ALA D 1 123 ? 72.634 95.922 114.353 1.00 94.11 143 ALA D CA 1
ATOM 16849 C C . ALA D 1 123 ? 73.317 94.929 113.436 1.00 94.11 143 ALA D C 1
ATOM 16850 O O . ALA D 1 123 ? 74.097 95.308 112.557 1.00 94.11 143 ALA D O 1
ATOM 16857 N N . ILE D 1 124 ? 73.024 93.648 113.622 1.00 88.71 144 ILE D N 1
ATOM 16858 C CA . ILE D 1 124 ? 73.637 92.616 112.800 1.00 88.71 144 ILE D CA 1
ATOM 16859 C C . ILE D 1 124 ? 73.228 92.794 111.348 1.00 88.71 144 ILE D C 1
ATOM 16860 O O . ILE D 1 124 ? 74.060 92.763 110.431 1.00 88.71 144 ILE D O 1
ATOM 16876 N N . VAL D 1 125 ? 71.931 92.969 111.119 1.00 89.13 145 VAL D N 1
ATOM 16877 C CA . VAL D 1 125 ? 71.438 93.141 109.759 1.00 89.13 145 VAL D CA 1
ATOM 16878 C C . VAL D 1 125 ? 72.074 94.364 109.114 1.00 89.13 145 VAL D C 1
ATOM 16879 O O . VAL D 1 125 ? 72.473 94.342 107.939 1.00 89.13 145 VAL D O 1
ATOM 16892 N N . LEU D 1 126 ? 72.169 95.451 109.871 1.00 85.64 146 LEU D N 1
ATOM 16893 C CA . LEU D 1 126 ? 72.786 96.665 109.365 1.00 85.64 146 LEU D CA 1
ATOM 16894 C C . LEU D 1 126 ? 74.227 96.417 108.964 1.00 85.64 146 LEU D C 1
ATOM 16895 O O . LEU D 1 126 ? 74.670 96.846 107.893 1.00 85.64 146 LEU D O 1
ATOM 16911 N N . LEU D 1 127 ? 74.985 95.764 109.838 1.00 83.88 147 LEU D N 1
ATOM 16912 C CA . LEU D 1 127 ? 76.357 95.409 109.515 1.00 83.88 147 LEU D CA 1
ATOM 16913 C C . LEU D 1 127 ? 76.427 94.644 108.209 1.00 83.88 147 LEU D C 1
ATOM 16914 O O . LEU D 1 127 ? 77.297 94.900 107.368 1.00 83.88 147 LEU D O 1
ATOM 16930 N N . ILE D 1 128 ? 75.536 93.674 108.042 1.00 84.06 148 ILE D N 1
ATOM 16931 C CA . ILE D 1 128 ? 75.529 92.880 106.823 1.00 84.06 148 ILE D CA 1
ATOM 16932 C C . ILE D 1 128 ? 75.378 93.780 105.612 1.00 84.06 148 ILE D C 1
ATOM 16933 O O . ILE D 1 128 ? 76.147 93.693 104.642 1.00 84.06 148 ILE D O 1
ATOM 16949 N N . ALA D 1 129 ? 74.354 94.626 105.634 1.00 84.03 149 ALA D N 1
ATOM 16950 C CA . ALA D 1 129 ? 74.130 95.534 104.520 1.00 84.03 149 ALA D CA 1
ATOM 16951 C C . ALA D 1 129 ? 75.373 96.361 104.239 1.00 84.03 149 ALA D C 1
ATOM 16952 O O . ALA D 1 129 ? 75.785 96.519 103.081 1.00 84.03 149 ALA D O 1
ATOM 16959 N N . GLN D 1 130 ? 75.975 96.903 105.291 1.00 83.36 150 GLN D N 1
ATOM 16960 C CA . GLN D 1 130 ? 77.162 97.723 105.122 1.00 83.36 150 GLN D CA 1
ATOM 16961 C C . GLN D 1 130 ? 78.242 96.958 104.382 1.00 83.36 150 GLN D C 1
ATOM 16962 O O . GLN D 1 130 ? 78.800 97.445 103.389 1.00 83.36 150 GLN D O 1
ATOM 16976 N N . LEU D 1 131 ? 78.548 95.756 104.856 1.00 81.37 151 LEU D N 1
ATOM 16977 C CA . LEU D 1 131 ? 79.610 94.976 104.241 1.00 81.37 151 LEU D CA 1
ATOM 16978 C C . LEU D 1 131 ? 79.325 94.732 102.775 1.00 81.37 151 LEU D C 1
ATOM 16979 O O . LEU D 1 131 ? 80.190 94.947 101.921 1.00 81.37 151 LEU D O 1
ATOM 16995 N N . VAL D 1 132 ? 78.118 94.273 102.468 1.00 81.67 152 VAL D N 1
ATOM 16996 C CA . VAL D 1 132 ? 77.791 93.930 101.091 1.00 81.67 152 VAL D CA 1
ATOM 16997 C C . VAL D 1 132 ? 77.970 95.139 100.182 1.00 81.67 152 VAL D C 1
ATOM 16998 O O . VAL D 1 132 ? 78.704 95.090 99.182 1.00 81.67 152 VAL D O 1
ATOM 17011 N N . LEU D 1 133 ? 77.293 96.238 100.506 1.00 83.12 153 LEU D N 1
ATOM 17012 C CA . LEU D 1 133 ? 77.351 97.404 99.636 1.00 83.12 153 LEU D CA 1
ATOM 17013 C C . LEU D 1 133 ? 78.774 97.908 99.477 1.00 83.12 153 LEU D C 1
ATOM 17014 O O . LEU D 1 133 ? 79.203 98.246 98.365 1.00 83.12 153 LEU D O 1
ATOM 17030 N N . THR D 1 134 ? 79.515 97.993 100.577 1.00 82.84 154 THR D N 1
ATOM 17031 C CA . THR D 1 134 ? 80.858 98.538 100.501 1.00 82.84 154 THR D CA 1
ATOM 17032 C C . THR D 1 134 ? 81.760 97.640 99.675 1.00 82.84 154 THR D C 1
ATOM 17033 O O . THR D 1 134 ? 82.619 98.123 98.930 1.00 82.84 154 THR D O 1
ATOM 17044 N N . THR D 1 135 ? 81.572 96.329 99.787 1.00 84.54 155 THR D N 1
ATOM 17045 C CA . THR D 1 135 ? 82.319 95.404 98.952 1.00 84.54 155 THR D CA 1
ATOM 17046 C C . THR D 1 135 ? 82.067 95.686 97.485 1.00 84.54 155 THR D C 1
ATOM 17047 O O . THR D 1 135 ? 83.004 95.773 96.680 1.00 84.54 155 THR D O 1
ATOM 17058 N N . ILE D 1 136 ? 80.796 95.822 97.123 1.00 83.46 156 ILE D N 1
ATOM 17059 C CA . ILE D 1 136 ? 80.441 96.091 95.736 1.00 83.46 156 ILE D CA 1
ATOM 17060 C C . ILE D 1 136 ? 81.125 97.358 95.238 1.00 83.46 156 ILE D C 1
ATOM 17061 O O . ILE D 1 136 ? 81.742 97.375 94.162 1.00 83.46 156 ILE D O 1
ATOM 17077 N N . LEU D 1 137 ? 81.009 98.442 96.001 1.00 81.00 157 LEU D N 1
ATOM 17078 C CA . LEU D 1 137 ? 81.581 99.708 95.564 1.00 81.00 157 LEU D CA 1
ATOM 17079 C C . LEU D 1 137 ? 83.091 99.619 95.423 1.00 81.00 157 LEU D C 1
ATOM 17080 O O . LEU D 1 137 ? 83.665 100.111 94.442 1.00 81.00 157 LEU D O 1
ATOM 17096 N N . GLU D 1 138 ? 83.755 99.032 96.415 1.00 86.93 158 GLU D N 1
ATOM 17097 C CA . GLU D 1 138 ? 85.197 98.868 96.349 1.00 86.93 158 GLU D CA 1
ATOM 17098 C C . GLU D 1 138 ? 85.599 98.127 95.088 1.00 86.93 158 GLU D C 1
ATOM 17099 O O . GLU D 1 138 ? 86.537 98.529 94.387 1.00 86.93 158 GLU D O 1
ATOM 17111 N N . ILE D 1 139 ? 84.904 97.033 94.796 1.00 83.95 159 ILE D N 1
ATOM 17112 C CA . ILE D 1 139 ? 85.169 96.270 93.586 1.00 83.95 159 ILE D CA 1
ATOM 17113 C C . ILE D 1 139 ? 85.094 97.164 92.364 1.00 83.95 159 ILE D C 1
ATOM 17114 O O . ILE D 1 139 ? 86.012 97.203 91.533 1.00 83.95 159 ILE D O 1
ATOM 17130 N N . PHE D 1 140 ? 83.971 97.854 92.214 1.00 82.34 160 PHE D N 1
ATOM 17131 C CA . PHE D 1 140 ? 83.750 98.673 91.034 1.00 82.34 160 PHE D CA 1
ATOM 17132 C C . PHE D 1 140 ? 84.861 99.696 90.857 1.00 82.34 160 PHE D C 1
ATOM 17133 O O . PHE D 1 140 ? 85.400 99.870 89.753 1.00 82.34 160 PHE D O 1
ATOM 17150 N N . ILE D 1 141 ? 85.225 100.377 91.939 1.00 83.67 161 ILE D N 1
ATOM 17151 C CA . ILE D 1 141 ? 86.231 101.424 91.841 1.00 83.67 161 ILE D CA 1
ATOM 17152 C C . ILE D 1 141 ? 87.578 100.836 91.468 1.00 83.67 161 ILE D C 1
ATOM 17153 O O . ILE D 1 141 ? 88.298 101.379 90.621 1.00 83.67 161 ILE D O 1
ATOM 17169 N N . THR D 1 142 ? 87.965 99.749 92.128 1.00 83.99 162 THR D N 1
ATOM 17170 C CA . THR D 1 142 ? 89.226 99.105 91.799 1.00 83.99 162 THR D CA 1
ATOM 17171 C C . THR D 1 142 ? 89.287 98.746 90.325 1.00 83.99 162 THR D C 1
ATOM 17172 O O . THR D 1 142 ? 90.320 98.935 89.667 1.00 83.99 162 THR D O 1
ATOM 17183 N N . GLY D 1 143 ? 88.190 98.218 89.791 1.00 83.58 163 GLY D N 1
ATOM 17184 C CA . GLY D 1 143 ? 88.163 97.895 88.379 1.00 83.58 163 GLY D CA 1
ATOM 17185 C C . GLY D 1 143 ? 88.391 99.110 87.508 1.00 83.58 163 GLY D C 1
ATOM 17186 O O . GLY D 1 143 ? 89.226 99.089 86.597 1.00 83.58 163 GLY D O 1
ATOM 17190 N N . THR D 1 144 ? 87.644 100.181 87.766 1.00 84.94 164 THR D N 1
ATOM 17191 C CA . THR D 1 144 ? 87.807 101.386 86.963 1.00 84.94 164 THR D CA 1
ATOM 17192 C C . THR D 1 144 ? 89.238 101.887 87.018 1.00 84.94 164 THR D C 1
ATOM 17193 O O . THR D 1 144 ? 89.789 102.335 86.009 1.00 84.94 164 THR D O 1
ATOM 17204 N N . PHE D 1 145 ? 89.858 101.806 88.187 1.00 84.80 165 PHE D N 1
ATOM 17205 C CA . PHE D 1 145 ? 91.205 102.330 88.356 1.00 84.80 165 PHE D CA 1
ATOM 17206 C C . PHE D 1 145 ? 92.207 101.522 87.550 1.00 84.80 165 PHE D C 1
ATOM 17207 O O . PHE D 1 145 ? 93.029 102.081 86.806 1.00 84.80 165 PHE D O 1
ATOM 17224 N N . LEU D 1 146 ? 92.150 100.200 87.681 1.00 82.94 166 LEU D N 1
ATOM 17225 C CA . LEU D 1 146 ? 93.023 99.352 86.887 1.00 82.94 166 LEU D CA 1
ATOM 17226 C C . LEU D 1 146 ? 92.851 99.628 85.407 1.00 82.94 166 LEU D C 1
ATOM 17227 O O . LEU D 1 146 ? 93.835 99.744 84.666 1.00 82.94 166 LEU D O 1
ATOM 17243 N N . ALA D 1 147 ? 91.608 99.744 84.956 1.00 83.56 167 ALA D N 1
ATOM 17244 C CA . ALA D 1 147 ? 91.374 99.925 83.533 1.00 83.56 167 ALA D CA 1
ATOM 17245 C C . ALA D 1 147 ? 91.862 101.282 83.061 1.00 83.56 167 ALA D C 1
ATOM 17246 O O . ALA D 1 147 ? 92.334 101.418 81.929 1.00 83.56 167 ALA D O 1
ATOM 17253 N N . LYS D 1 148 ? 91.754 102.299 83.909 1.00 89.66 168 LYS D N 1
ATOM 17254 C CA . LYS D 1 148 ? 92.192 103.623 83.504 1.00 89.66 168 LYS D CA 1
ATOM 17255 C C . LYS D 1 148 ? 93.701 103.694 83.417 1.00 89.66 168 LYS D C 1
ATOM 17256 O O . LYS D 1 148 ? 94.250 104.469 82.628 1.00 89.66 168 LYS D O 1
ATOM 17275 N N . ILE D 1 149 ? 94.395 102.910 84.231 1.00 85.55 169 ILE D N 1
ATOM 17276 C CA . ILE D 1 149 ? 95.842 102.863 84.084 1.00 85.55 169 ILE D CA 1
ATOM 17277 C C . ILE D 1 149 ? 96.229 102.068 82.851 1.00 85.55 169 ILE D C 1
ATOM 17278 O O . ILE D 1 149 ? 97.141 102.449 82.111 1.00 85.55 169 ILE D O 1
ATOM 17294 N N . ALA D 1 150 ? 95.556 100.948 82.616 1.00 85.84 170 ALA D N 1
ATOM 17295 C CA . ALA D 1 150 ? 95.997 100.032 81.576 1.00 85.84 170 ALA D CA 1
ATOM 17296 C C . ALA D 1 150 ? 95.821 100.622 80.185 1.00 85.84 170 ALA D C 1
ATOM 17297 O O . ALA D 1 150 ? 96.259 100.026 79.195 1.00 85.84 170 ALA D O 1
ATOM 17304 N N . ARG D 1 151 ? 95.179 101.773 80.083 1.00 92.38 171 ARG D N 1
ATOM 17305 C CA . ARG D 1 151 ? 94.852 102.306 78.774 1.00 92.38 171 ARG D CA 1
ATOM 17306 C C . ARG D 1 151 ? 96.114 102.449 77.930 1.00 92.38 171 ARG D C 1
ATOM 17307 O O . ARG D 1 151 ? 97.155 102.882 78.435 1.00 92.38 171 ARG D O 1
ATOM 17328 N N . PRO D 1 152 ? 9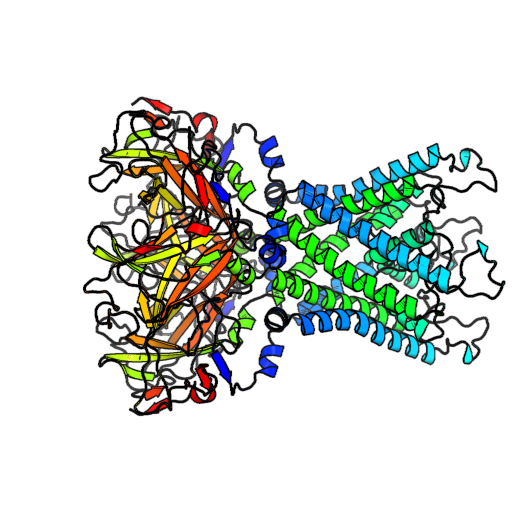6.059 102.092 76.647 1.00 96.16 172 PRO D N 1
ATOM 17329 C CA . PRO D 1 152 ? 97.252 102.133 75.803 1.00 96.16 172 PRO D CA 1
ATOM 17330 C C . PRO D 1 152 ? 97.561 103.485 75.189 1.00 96.16 172 PRO D C 1
ATOM 17331 O O . PRO D 1 152 ? 98.659 103.655 74.653 1.00 96.16 172 PRO D O 1
ATOM 17342 N N . LYS D 1 153 ? 96.630 104.437 75.208 1.00 98.76 173 LYS D N 1
ATOM 17343 C CA . LYS D 1 153 ? 96.970 105.783 74.766 1.00 98.76 173 LYS D CA 1
ATOM 17344 C C . LYS D 1 153 ? 98.342 106.186 75.275 1.00 98.76 173 LYS D C 1
ATOM 17345 O O . LYS D 1 153 ? 99.209 106.601 74.500 1.00 98.76 173 LYS D O 1
ATOM 17364 N N . LYS D 1 154 ? 98.555 106.053 76.582 1.00 100.39 174 LYS D N 1
ATOM 17365 C CA . LYS D 1 154 ? 99.792 106.517 77.190 1.00 100.39 174 LYS D CA 1
ATOM 17366 C C . LYS D 1 154 ? 100.996 105.794 76.611 1.00 100.39 174 LYS D C 1
ATOM 17367 O O . LYS D 1 154 ? 102.133 106.258 76.744 1.00 100.39 174 LYS D O 1
ATOM 17386 N N . ARG D 1 155 ? 100.769 104.654 75.965 1.00 104.29 175 ARG D N 1
ATOM 17387 C CA . ARG D 1 155 ? 101.869 103.936 75.344 1.00 104.29 175 ARG D CA 1
ATOM 17388 C C . ARG D 1 155 ? 102.272 104.589 74.036 1.00 104.29 175 ARG D C 1
ATOM 17389 O O . ARG D 1 155 ? 103.396 104.401 73.564 1.00 104.29 175 ARG D O 1
ATOM 17410 N N . ALA D 1 156 ? 101.373 105.366 73.443 1.00 106.25 176 ALA D N 1
ATOM 17411 C CA . ALA D 1 156 ? 101.656 105.957 72.146 1.00 106.25 176 ALA D CA 1
ATOM 17412 C C . ALA D 1 156 ? 102.796 106.957 72.216 1.00 106.25 176 ALA D C 1
ATOM 17413 O O . ALA D 1 156 ? 103.398 107.284 71.189 1.00 106.25 176 ALA D O 1
ATOM 17420 N N . GLU D 1 157 ? 103.107 107.456 73.408 1.00 108.77 177 GLU D N 1
ATOM 17421 C CA . GLU D 1 157 ? 104.132 108.483 73.518 1.00 108.77 177 GLU D CA 1
ATOM 17422 C C . GLU D 1 157 ? 105.509 107.914 73.226 1.00 108.77 177 GLU D C 1
ATOM 17423 O O . GLU D 1 157 ? 106.375 108.607 72.681 1.00 108.77 177 GLU D O 1
ATOM 17435 N N . THR D 1 158 ? 105.732 106.655 73.581 1.00 112.14 178 THR D N 1
ATOM 17436 C CA . THR D 1 158 ? 107.016 106.017 73.340 1.00 112.14 178 THR D CA 1
ATOM 17437 C C . THR D 1 158 ? 107.117 105.539 71.902 1.00 112.14 178 THR D C 1
ATOM 17438 O O . THR D 1 158 ? 108.070 104.846 71.535 1.00 112.14 178 THR D O 1
ATOM 17449 N N . ILE D 1 159 ? 106.124 105.881 71.093 1.00 112.71 179 ILE D N 1
ATOM 17450 C CA . ILE D 1 159 ? 106.182 105.711 69.651 1.00 112.71 179 ILE D CA 1
ATOM 17451 C C . ILE D 1 159 ? 106.123 107.096 69.044 1.00 112.71 179 ILE D C 1
ATOM 17452 O O . ILE D 1 159 ? 105.277 107.913 69.425 1.00 112.71 179 ILE D O 1
ATOM 17468 N N . ARG D 1 160 ? 107.013 107.363 68.101 1.00 124.23 180 ARG D N 1
ATOM 17469 C CA . ARG D 1 160 ? 107.224 108.718 67.631 1.00 124.23 180 ARG D CA 1
ATOM 17470 C C . ARG D 1 160 ? 107.252 108.771 66.115 1.00 124.23 180 ARG D C 1
ATOM 17471 O O . ARG D 1 160 ? 107.897 107.940 65.463 1.00 124.23 180 ARG D O 1
ATOM 17492 N N . PHE D 1 161 ? 106.546 109.755 65.572 1.00 122.21 181 PHE D N 1
ATOM 17493 C CA . PHE D 1 161 ? 106.592 110.067 64.159 1.00 122.21 181 PHE D CA 1
ATOM 17494 C C . PHE D 1 161 ? 107.589 111.183 63.901 1.00 122.21 181 PHE D C 1
ATOM 17495 O O . PHE D 1 161 ? 107.817 112.052 64.746 1.00 122.21 181 PHE D O 1
ATOM 17512 N N . SER D 1 162 ? 108.178 111.158 62.714 1.00 129.93 182 SER D N 1
ATOM 17513 C CA . SER D 1 162 ? 109.069 112.233 62.316 1.00 129.93 182 SER D CA 1
ATOM 17514 C C . SER D 1 162 ? 108.322 113.558 62.316 1.00 129.93 182 SER D C 1
ATOM 17515 O O . SER D 1 162 ? 107.155 113.642 61.927 1.00 129.93 182 SER D O 1
ATOM 17523 N N . GLN D 1 163 ? 109.010 114.603 62.770 1.00 131.90 183 GLN D N 1
ATOM 17524 C CA . GLN D 1 163 ? 108.404 115.927 62.788 1.00 131.90 183 GLN D CA 1
ATOM 17525 C C . GLN D 1 163 ? 108.006 116.366 61.391 1.00 131.90 183 GLN D C 1
ATOM 17526 O O . GLN D 1 163 ? 106.947 116.973 61.198 1.00 131.90 183 GLN D O 1
ATOM 17540 N N . HIS D 1 164 ? 108.842 116.069 60.405 1.00 133.27 184 HIS D N 1
ATOM 17541 C CA . HIS D 1 164 ? 108.641 116.525 59.044 1.00 133.27 184 HIS D CA 1
ATOM 17542 C C . HIS D 1 164 ? 108.543 115.343 58.096 1.00 133.27 184 HIS D C 1
ATOM 17543 O O . HIS D 1 164 ? 109.282 114.362 58.216 1.00 133.27 184 HIS D O 1
ATOM 17557 N N . ALA D 1 165 ? 107.619 115.453 57.155 1.00 135.54 185 ALA D N 1
ATOM 17558 C CA . ALA D 1 165 ? 107.567 114.567 56.009 1.00 135.54 185 ALA D CA 1
ATOM 17559 C C . ALA D 1 165 ? 108.230 115.256 54.830 1.00 135.54 185 ALA D C 1
ATOM 17560 O O . ALA D 1 165 ? 108.242 116.486 54.734 1.00 135.54 185 ALA D O 1
ATOM 17567 N N . VAL D 1 166 ? 108.790 114.459 53.930 1.00 139.00 186 VAL D N 1
ATOM 17568 C CA . VAL D 1 166 ? 109.636 114.989 52.873 1.00 139.00 186 VAL D CA 1
ATOM 17569 C C . VAL D 1 166 ? 109.269 114.340 51.554 1.00 139.00 186 VAL D C 1
ATOM 17570 O O . VAL D 1 166 ? 108.893 113.166 51.511 1.00 139.00 186 VAL D O 1
ATOM 17583 N N . VAL D 1 167 ? 109.412 115.092 50.472 1.00 141.96 187 VAL D N 1
ATOM 17584 C CA . VAL D 1 167 ? 109.071 114.619 49.140 1.00 141.96 187 VAL D CA 1
ATOM 17585 C C . VAL D 1 167 ? 110.348 114.536 48.330 1.00 141.96 187 VAL D C 1
ATOM 17586 O O . VAL D 1 167 ? 111.150 115.478 48.331 1.00 141.96 187 VAL D O 1
ATOM 17599 N N . ALA D 1 168 ? 110.533 113.422 47.630 1.00 144.58 188 ALA D N 1
ATOM 17600 C CA . ALA D 1 168 ? 111.736 113.252 46.834 1.00 144.58 188 ALA D CA 1
ATOM 17601 C C . ALA D 1 168 ? 111.625 111.990 45.997 1.00 144.58 188 ALA D C 1
ATOM 17602 O O . ALA D 1 168 ? 110.646 111.248 46.076 1.00 144.58 188 ALA D O 1
ATOM 17609 N N . TYR D 1 169 ? 112.651 111.757 45.187 1.00 149.55 189 TYR D N 1
ATOM 17610 C CA . TYR D 1 169 ? 112.658 110.621 44.278 1.00 149.55 189 TYR D CA 1
ATOM 17611 C C . TYR D 1 169 ? 113.222 109.399 44.985 1.00 149.55 189 TYR D C 1
ATOM 17612 O O . TYR D 1 169 ? 114.398 109.371 45.360 1.00 149.55 189 TYR D O 1
ATOM 17630 N N . HIS D 1 170 ? 112.376 108.394 45.160 1.00 149.80 190 HIS D N 1
ATOM 17631 C CA . HIS D 1 170 ? 112.752 107.108 45.716 1.00 149.80 190 HIS D CA 1
ATOM 17632 C C . HIS D 1 170 ? 112.527 106.061 44.641 1.00 149.80 190 HIS D C 1
ATOM 17633 O O . HIS D 1 170 ? 111.420 105.945 44.104 1.00 149.80 190 HIS D O 1
ATOM 17647 N N . ASN D 1 171 ? 113.581 105.325 44.305 1.00 151.81 191 ASN D N 1
ATOM 17648 C CA . ASN D 1 171 ? 113.515 104.344 43.230 1.00 151.81 191 ASN D CA 1
ATOM 17649 C C . ASN D 1 171 ? 113.065 105.009 41.933 1.00 151.81 191 ASN D C 1
ATOM 17650 O O . ASN D 1 171 ? 112.385 104.407 41.100 1.00 151.81 191 ASN D O 1
ATOM 17661 N N . GLY D 1 172 ? 113.443 106.274 41.771 1.00 150.25 192 GLY D N 1
ATOM 17662 C CA . GLY D 1 172 ? 113.104 107.031 40.588 1.00 150.25 192 GLY D CA 1
ATOM 17663 C C . GLY D 1 172 ? 111.725 107.644 40.597 1.00 150.25 192 GLY D C 1
ATOM 17664 O O . GLY D 1 172 ? 111.411 108.433 39.697 1.00 150.25 192 GLY D O 1
ATOM 17668 N N . LYS D 1 173 ? 110.893 107.315 41.578 1.00 148.84 193 LYS D N 1
ATOM 17669 C CA . LYS D 1 173 ? 109.523 107.794 41.642 1.00 148.84 193 LYS D CA 1
ATOM 17670 C C . LYS D 1 173 ? 109.414 108.910 42.665 1.00 148.84 193 LYS D C 1
ATOM 17671 O O . LYS D 1 173 ? 109.896 108.777 43.792 1.00 148.84 193 LYS D O 1
ATOM 17690 N N . LEU D 1 174 ? 108.788 110.011 42.274 1.00 147.70 194 LEU D N 1
ATOM 17691 C CA . LEU D 1 174 ? 108.472 111.048 43.242 1.00 147.70 194 LEU D CA 1
ATOM 17692 C C . LEU D 1 174 ? 107.522 110.472 44.277 1.00 147.70 194 LEU D C 1
ATOM 17693 O O . LEU D 1 174 ? 106.446 109.974 43.932 1.00 147.70 194 LEU D O 1
ATOM 17709 N N . CYS D 1 175 ? 107.916 110.532 45.542 1.00 144.52 195 CYS D N 1
ATOM 17710 C CA . CYS D 1 175 ? 107.129 109.965 46.620 1.00 144.52 195 CYS D CA 1
ATOM 17711 C C . CYS D 1 175 ? 107.242 110.842 47.853 1.00 144.52 195 CYS D C 1
ATOM 17712 O O . CYS D 1 175 ? 108.200 111.612 48.003 1.00 144.52 195 CYS D O 1
ATOM 17720 N N . LEU D 1 176 ? 106.249 110.712 48.725 1.00 137.17 196 LEU D N 1
ATOM 17721 C CA . LEU D 1 176 ? 106.243 111.371 50.018 1.00 137.17 196 LEU D CA 1
ATOM 17722 C C . LEU D 1 176 ? 106.654 110.353 51.067 1.00 137.17 196 LEU D C 1
ATOM 17723 O O . LEU D 1 176 ? 106.184 109.214 51.042 1.00 137.17 196 LEU D O 1
ATOM 17739 N N . MET D 1 177 ? 107.516 110.757 51.987 1.00 137.08 197 MET D N 1
ATOM 17740 C CA . MET D 1 177 ? 108.149 109.843 52.916 1.00 137.08 197 MET D CA 1
ATOM 17741 C C . MET D 1 177 ? 108.091 110.401 54.326 1.00 137.08 197 MET D C 1
ATOM 17742 O O . MET D 1 177 ? 108.161 111.620 54.536 1.00 137.08 197 MET D O 1
ATOM 17756 N N . ILE D 1 178 ? 107.969 109.483 55.277 1.00 130.80 198 ILE D N 1
ATOM 17757 C CA . ILE D 1 178 ? 107.988 109.773 56.701 1.00 130.80 198 ILE D CA 1
ATOM 17758 C C . ILE D 1 178 ? 108.770 108.669 57.381 1.00 130.80 198 ILE D C 1
ATOM 17759 O O . ILE D 1 178 ? 109.000 107.608 56.793 1.00 130.80 198 ILE D O 1
ATOM 17775 N N . ARG D 1 179 ? 109.130 108.892 58.634 1.00 132.19 199 ARG D N 1
ATOM 17776 C CA . ARG D 1 179 ? 109.840 107.898 59.415 1.00 132.19 199 ARG D CA 1
ATOM 17777 C C . ARG D 1 179 ? 109.174 107.753 60.775 1.00 132.19 199 ARG D C 1
ATOM 17778 O O . ARG D 1 179 ? 108.649 108.722 61.331 1.00 132.19 199 ARG D O 1
ATOM 17799 N N . VAL D 1 180 ? 109.199 106.536 61.300 1.00 124.77 200 VAL D N 1
ATOM 17800 C CA . VAL D 1 180 ? 108.514 106.185 62.533 1.00 124.77 200 VAL D CA 1
ATOM 17801 C C . VAL D 1 180 ? 109.434 105.327 63.377 1.00 124.77 200 VAL D C 1
ATOM 17802 O O . VAL D 1 180 ? 110.225 104.544 62.841 1.00 124.77 200 VAL D O 1
ATOM 17815 N N . ALA D 1 181 ? 109.320 105.453 64.697 1.00 123.66 201 ALA D N 1
ATOM 17816 C CA . ALA D 1 181 ? 110.197 104.711 65.584 1.00 123.66 201 ALA D CA 1
ATOM 17817 C C . ALA D 1 181 ? 109.500 104.374 66.890 1.00 123.66 201 ALA D C 1
ATOM 17818 O O . ALA D 1 181 ? 108.507 104.995 67.279 1.00 123.66 201 ALA D O 1
ATOM 17825 N N . ASN D 1 182 ? 110.064 103.378 67.568 1.00 116.53 202 ASN D N 1
ATOM 17826 C CA . ASN D 1 182 ? 109.617 102.931 68.879 1.00 116.53 202 ASN D CA 1
ATOM 17827 C C . ASN D 1 182 ? 110.748 103.165 69.865 1.00 116.53 202 ASN D C 1
ATOM 17828 O O . ASN D 1 182 ? 111.875 102.718 69.634 1.00 116.53 202 ASN D O 1
ATOM 17839 N N . MET D 1 183 ? 110.448 103.851 70.960 1.00 119.25 203 MET D N 1
ATOM 17840 C CA . MET D 1 183 ? 111.470 104.221 71.923 1.00 119.25 203 MET D CA 1
ATOM 17841 C C . MET D 1 183 ? 111.740 103.141 72.960 1.00 119.25 203 MET D C 1
ATOM 17842 O O . MET D 1 183 ? 112.631 103.323 73.794 1.00 119.25 203 MET D O 1
ATOM 17856 N N . ARG D 1 184 ? 111.008 102.035 72.936 1.00 107.73 204 ARG D N 1
ATOM 17857 C CA . ARG D 1 184 ? 111.130 101.000 73.948 1.00 107.73 204 ARG D CA 1
ATOM 17858 C C . ARG D 1 184 ? 111.590 99.689 73.333 1.00 107.73 204 ARG D C 1
ATOM 17859 O O . ARG D 1 184 ? 111.651 99.532 72.112 1.00 107.73 204 ARG D O 1
ATOM 17880 N N . LYS D 1 185 ? 111.913 98.739 74.209 1.00 110.13 205 LYS D N 1
ATOM 17881 C CA . LYS D 1 185 ? 112.248 97.399 73.749 1.00 110.13 205 LYS D CA 1
ATOM 17882 C C . LYS D 1 185 ? 110.990 96.602 73.454 1.00 110.13 205 LYS D C 1
ATOM 17883 O O . LYS D 1 185 ? 111.013 95.661 72.653 1.00 110.13 205 LYS D O 1
ATOM 17902 N N . SER D 1 186 ? 109.889 96.957 74.101 1.00 107.53 206 SER D N 1
ATOM 17903 C CA . SER D 1 186 ? 108.632 96.275 73.865 1.00 107.53 206 SER D CA 1
ATOM 17904 C C . SER D 1 186 ? 108.172 96.507 72.435 1.00 107.53 206 SER D C 1
ATOM 17905 O O . SER D 1 186 ? 108.317 97.597 71.878 1.00 107.53 206 SER D O 1
ATOM 17913 N N . LEU D 1 187 ? 107.607 95.467 71.845 1.00 110.67 207 LEU D N 1
ATOM 17914 C CA . LEU D 1 187 ? 107.320 95.466 70.425 1.00 110.67 207 LEU D CA 1
ATOM 17915 C C . LEU D 1 187 ? 105.874 95.837 70.142 1.00 110.67 207 LEU D C 1
ATOM 17916 O O . LEU D 1 187 ? 105.015 95.857 71.023 1.00 110.67 207 LEU D O 1
ATOM 17932 N N . LEU D 1 188 ? 105.622 96.135 68.875 1.00 110.61 208 LEU D N 1
ATOM 17933 C CA . LEU D 1 188 ? 104.281 96.235 68.333 1.00 110.61 208 LEU D CA 1
ATOM 17934 C C . LEU D 1 188 ? 104.084 95.100 67.349 1.00 110.61 208 LEU D C 1
ATOM 17935 O O . LEU D 1 188 ? 105.038 94.394 67.011 1.00 110.61 208 LEU D O 1
ATOM 17951 N N . ILE D 1 189 ? 102.852 94.921 66.899 1.00 109.74 209 ILE D N 1
ATOM 17952 C CA . ILE D 1 189 ? 102.466 93.769 66.104 1.00 109.74 209 ILE D CA 1
ATOM 17953 C C . ILE D 1 189 ? 101.392 94.199 65.121 1.00 109.74 209 ILE D C 1
ATOM 17954 O O . ILE D 1 189 ? 100.535 95.027 65.448 1.00 109.74 209 ILE D O 1
ATOM 17970 N N . GLY D 1 190 ? 101.437 93.635 63.921 1.00 113.12 210 GLY D N 1
ATOM 17971 C CA . GLY D 1 190 ? 100.451 93.973 62.913 1.00 113.12 210 GLY D CA 1
ATOM 17972 C C . GLY D 1 190 ? 100.481 95.438 62.553 1.00 113.12 210 GLY D C 1
ATOM 17973 O O . GLY D 1 190 ? 99.458 96.001 62.144 1.00 113.12 210 GLY D O 1
ATOM 17977 N N . CYS D 1 191 ? 101.637 96.070 62.698 1.00 117.25 211 CYS D N 1
ATOM 17978 C CA . CYS D 1 191 ? 101.742 97.491 62.430 1.00 117.25 211 CYS D CA 1
ATOM 17979 C C . CYS D 1 191 ? 101.321 97.797 61.002 1.00 117.25 211 CYS D C 1
ATOM 17980 O O . CYS D 1 191 ? 101.898 97.285 60.040 1.00 117.25 211 CYS D O 1
ATOM 17988 N N . GLN D 1 192 ? 100.298 98.632 60.873 1.00 118.62 212 GLN D N 1
ATOM 17989 C CA . GLN D 1 192 ? 99.850 99.117 59.581 1.00 118.62 212 GLN D CA 1
ATOM 17990 C C . GLN D 1 192 ? 99.662 100.619 59.657 1.00 118.62 212 GLN D C 1
ATOM 17991 O O . GLN D 1 192 ? 99.352 101.165 60.718 1.00 118.62 212 GLN D O 1
ATOM 18005 N N . VAL D 1 193 ? 99.861 101.279 58.525 1.00 121.11 213 VAL D N 1
ATOM 18006 C CA . VAL D 1 193 ? 99.800 102.727 58.433 1.00 121.11 213 VAL D CA 1
ATOM 18007 C C . VAL D 1 193 ? 98.732 103.105 57.428 1.00 121.11 213 VAL D C 1
ATOM 18008 O O . VAL D 1 193 ? 98.570 102.435 56.403 1.00 121.11 213 VAL D O 1
ATOM 18021 N N . THR D 1 194 ? 98.012 104.179 57.719 1.00 122.65 214 THR D N 1
ATOM 18022 C CA . THR D 1 194 ? 97.038 104.726 56.796 1.00 122.65 214 THR D CA 1
ATOM 18023 C C . THR D 1 194 ? 97.145 106.238 56.798 1.00 122.65 214 THR D C 1
ATOM 18024 O O . THR D 1 194 ? 97.347 106.863 57.841 1.00 122.65 214 THR D O 1
ATOM 18035 N N . GLY D 1 195 ? 97.012 106.814 55.612 1.00 128.67 215 GLY D N 1
ATOM 18036 C CA . GLY D 1 195 ? 97.096 108.246 55.438 1.00 128.67 215 GLY D CA 1
ATOM 18037 C C . GLY D 1 195 ? 95.785 108.792 54.915 1.00 128.67 215 GLY D C 1
ATOM 18038 O O . GLY D 1 195 ? 95.271 108.342 53.892 1.00 128.67 215 GLY D O 1
ATOM 18042 N N . LYS D 1 196 ? 95.249 109.769 55.631 1.00 130.41 216 LYS D N 1
ATOM 18043 C CA . LYS D 1 196 ? 94.016 110.423 55.247 1.00 130.41 216 LYS D CA 1
ATOM 18044 C C . LYS D 1 196 ? 94.317 111.854 54.848 1.00 130.41 216 LYS D C 1
ATOM 18045 O O . LYS D 1 196 ? 95.187 112.509 55.423 1.00 130.41 216 LYS D O 1
ATOM 18064 N N . LEU D 1 197 ? 93.596 112.328 53.843 1.00 136.24 217 LEU D N 1
ATOM 18065 C CA . LEU D 1 197 ? 93.714 113.699 53.377 1.00 136.24 217 LEU D CA 1
ATOM 18066 C C . LEU D 1 197 ? 92.408 114.416 53.657 1.00 136.24 217 LEU D C 1
ATOM 18067 O O . LEU D 1 197 ? 91.336 113.923 53.291 1.00 136.24 217 LEU D O 1
ATOM 18083 N N . LEU D 1 198 ? 92.496 115.578 54.291 1.00 136.30 218 LEU D N 1
ATOM 18084 C CA . LEU D 1 198 ? 91.319 116.329 54.701 1.00 136.30 218 LEU D CA 1
ATOM 18085 C C . LEU D 1 198 ? 91.421 117.737 54.142 1.00 136.30 218 LEU D C 1
ATOM 18086 O O . LEU D 1 198 ? 92.306 118.505 54.532 1.00 136.30 218 LEU D O 1
ATOM 18102 N N . GLN D 1 199 ? 90.520 118.066 53.228 1.00 140.18 219 GLN D N 1
ATOM 18103 C CA . GLN D 1 199 ? 90.470 119.373 52.609 1.00 140.18 219 GLN D CA 1
ATOM 18104 C C . GLN D 1 199 ? 89.421 120.231 53.305 1.00 140.18 219 GLN D C 1
ATOM 18105 O O . GLN D 1 199 ? 88.649 119.761 54.146 1.00 140.18 219 GLN D O 1
ATOM 18119 N N . THR D 1 200 ? 89.384 121.506 52.942 1.00 148.39 220 THR D N 1
ATOM 18120 C CA . THR D 1 200 ? 88.491 122.480 53.544 1.00 148.39 220 THR D CA 1
ATOM 18121 C C . THR D 1 200 ? 87.442 122.886 52.522 1.00 148.39 220 THR D C 1
ATOM 18122 O O . THR D 1 200 ? 87.739 123.637 51.588 1.00 148.39 220 THR D O 1
ATOM 18133 N N . HIS D 1 201 ? 86.221 122.393 52.702 1.00 150.56 221 HIS D N 1
ATOM 18134 C CA . HIS D 1 201 ? 85.099 122.754 51.846 1.00 150.56 221 HIS D CA 1
ATOM 18135 C C . HIS D 1 201 ? 84.248 123.771 52.581 1.00 150.56 221 HIS D C 1
ATOM 18136 O O . HIS D 1 201 ? 83.421 123.404 53.422 1.00 150.56 221 HIS D O 1
ATOM 18150 N N . GLN D 1 202 ? 84.451 125.040 52.261 1.00 163.45 222 GLN D N 1
ATOM 18151 C CA . GLN D 1 202 ? 83.649 126.122 52.802 1.00 163.45 222 GLN D CA 1
ATOM 18152 C C . GLN D 1 202 ? 82.497 126.381 51.853 1.00 163.45 222 GLN D C 1
ATOM 18153 O O . GLN D 1 202 ? 82.715 126.662 50.670 1.00 163.45 222 GLN D O 1
ATOM 18167 N N . THR D 1 203 ? 81.278 126.288 52.366 1.00 167.90 223 THR D N 1
ATOM 18168 C CA . THR D 1 203 ? 80.125 126.821 51.661 1.00 167.90 223 THR D CA 1
ATOM 18169 C C . THR D 1 203 ? 80.238 128.327 51.805 1.00 167.90 223 THR D C 1
ATOM 18170 O O . THR D 1 203 ? 80.678 128.816 52.852 1.00 167.90 223 THR D O 1
ATOM 18181 N N . LYS D 1 204 ? 79.814 129.049 50.772 1.00 172.82 224 LYS D N 1
ATOM 18182 C CA . LYS D 1 204 ? 80.353 130.371 50.435 1.00 172.82 224 LYS D CA 1
ATOM 18183 C C . LYS D 1 204 ? 80.720 131.133 51.716 1.00 172.82 224 LYS D C 1
ATOM 18184 O O . LYS D 1 204 ? 81.818 131.701 51.779 1.00 172.82 224 LYS D O 1
ATOM 18203 N N . GLU D 1 205 ? 79.873 131.176 52.745 1.00 169.22 225 GLU D N 1
ATOM 18204 C CA . GLU D 1 205 ? 80.371 131.603 54.048 1.00 169.22 225 GLU D CA 1
ATOM 18205 C C . GLU D 1 205 ? 80.169 130.496 55.075 1.00 169.22 225 GLU D C 1
ATOM 18206 O O . GLU D 1 205 ? 79.216 129.715 54.996 1.00 169.22 225 GLU D O 1
ATOM 18218 N N . GLY D 1 206 ? 81.065 130.454 56.059 1.00 162.68 226 GLY D N 1
ATOM 18219 C CA . GLY D 1 206 ? 81.208 129.293 56.914 1.00 162.68 226 GLY D CA 1
ATOM 18220 C C . GLY D 1 206 ? 80.146 129.119 57.976 1.00 162.68 226 GLY D C 1
ATOM 18221 O O . GLY D 1 206 ? 80.448 129.111 59.174 1.00 162.68 226 GLY D O 1
ATOM 18225 N N . GLU D 1 207 ? 78.895 128.980 57.549 1.00 158.38 227 GLU D N 1
ATOM 18226 C CA . GLU D 1 207 ? 77.852 128.452 58.412 1.00 158.38 227 GLU D CA 1
ATOM 18227 C C . GLU D 1 207 ? 78.020 126.964 58.664 1.00 158.38 227 GLU D C 1
ATOM 18228 O O . GLU D 1 207 ? 77.522 126.455 59.673 1.00 158.38 227 GLU D O 1
ATOM 18240 N N . ASN D 1 208 ? 78.718 126.270 57.774 1.00 151.78 228 ASN D N 1
ATOM 18241 C CA . ASN D 1 208 ? 78.837 124.823 57.812 1.00 151.78 228 ASN D CA 1
ATOM 18242 C C . ASN D 1 208 ? 80.077 124.448 57.025 1.00 151.78 228 ASN D C 1
ATOM 18243 O O . ASN D 1 208 ? 80.567 125.250 56.226 1.00 151.78 228 ASN D O 1
ATOM 18254 N N . ILE D 1 209 ? 80.579 123.239 57.248 1.00 148.84 229 ILE D N 1
ATOM 18255 C CA . ILE D 1 209 ? 81.737 122.732 56.529 1.00 148.84 229 ILE D CA 1
ATOM 18256 C C . ILE D 1 209 ? 81.571 121.232 56.357 1.00 148.84 229 ILE D C 1
ATOM 18257 O O . ILE D 1 209 ? 81.186 120.529 57.299 1.00 148.84 229 ILE D O 1
ATOM 18273 N N . ARG D 1 210 ? 81.857 120.752 55.155 1.00 150.11 230 ARG D N 1
ATOM 18274 C CA . ARG D 1 210 ? 81.832 119.332 54.850 1.00 150.11 230 ARG D CA 1
ATOM 18275 C C . ARG D 1 210 ? 83.251 118.857 54.579 1.00 150.11 230 ARG D C 1
ATOM 18276 O O . ARG D 1 210 ? 83.925 119.375 53.685 1.00 150.11 230 ARG D O 1
ATOM 18297 N N . LEU D 1 211 ? 83.703 117.874 55.347 1.00 143.23 231 LEU D N 1
ATOM 18298 C CA . LEU D 1 211 ? 85.074 117.397 55.268 1.00 143.23 231 LEU D CA 1
ATOM 18299 C C . LEU D 1 211 ? 85.145 116.164 54.385 1.00 143.23 231 LEU D C 1
ATOM 18300 O O . LEU D 1 211 ? 84.426 115.186 54.612 1.00 143.23 231 LEU D O 1
ATOM 18316 N N . ASN D 1 212 ? 86.018 116.218 53.390 1.00 141.58 232 ASN D N 1
ATOM 18317 C CA . ASN D 1 212 ? 86.202 115.133 52.444 1.00 141.58 232 ASN D CA 1
ATOM 18318 C C . ASN D 1 212 ? 87.412 114.309 52.852 1.00 141.58 232 ASN D C 1
ATOM 18319 O O . ASN D 1 212 ? 88.527 114.832 52.939 1.00 141.58 232 ASN D O 1
ATOM 18330 N N . GLN D 1 213 ? 87.188 113.026 53.105 1.00 135.57 233 GLN D N 1
ATOM 18331 C CA . GLN D 1 213 ? 88.250 112.089 53.435 1.00 135.57 233 GLN D CA 1
ATOM 18332 C C . GLN D 1 213 ? 88.734 111.431 52.156 1.00 135.57 233 GLN D C 1
ATOM 18333 O O . GLN D 1 213 ? 87.936 111.155 51.255 1.00 135.57 233 GLN D O 1
ATOM 18347 N N . VAL D 1 214 ? 90.035 111.178 52.079 1.00 134.91 234 VAL D N 1
ATOM 18348 C CA . VAL D 1 214 ? 90.639 110.477 50.958 1.00 134.91 234 VAL D CA 1
ATOM 18349 C C . VAL D 1 214 ? 91.761 109.613 51.500 1.00 134.91 234 VAL D C 1
ATOM 18350 O O . VAL D 1 214 ? 92.727 110.128 52.076 1.00 134.91 234 VAL D O 1
ATOM 18363 N N . ASN D 1 215 ? 91.638 108.306 51.312 1.00 134.99 235 ASN D N 1
ATOM 18364 C CA . ASN D 1 215 ? 92.672 107.397 51.771 1.00 134.99 235 ASN D CA 1
ATOM 18365 C C . ASN D 1 215 ? 93.970 107.647 51.023 1.00 134.99 235 ASN D C 1
ATOM 18366 O O . ASN D 1 215 ? 93.971 107.886 49.813 1.00 134.99 235 ASN D O 1
ATOM 18377 N N . VAL D 1 216 ? 95.073 107.604 51.756 1.00 131.49 236 VAL D N 1
ATOM 18378 C CA . VAL D 1 216 ? 96.409 107.663 51.189 1.00 131.49 236 VAL D CA 1
ATOM 18379 C C . VAL D 1 216 ? 97.158 106.441 51.679 1.00 131.49 236 VAL D C 1
ATOM 18380 O O . VAL D 1 216 ? 97.386 106.283 52.884 1.00 131.49 236 VAL D O 1
ATOM 18393 N N . THR D 1 217 ? 97.547 105.584 50.751 1.00 129.27 237 THR D N 1
ATOM 18394 C CA . THR D 1 217 ? 98.226 104.351 51.091 1.00 129.27 237 THR D CA 1
ATOM 18395 C C . THR D 1 217 ? 99.717 104.598 51.220 1.00 129.27 237 THR D C 1
ATOM 18396 O O . THR D 1 217 ? 100.337 105.219 50.352 1.00 129.27 237 THR D O 1
ATOM 18407 N N . PHE D 1 218 ? 100.283 104.108 52.312 1.00 129.29 238 PHE D N 1
ATOM 18408 C CA . PHE D 1 218 ? 101.709 104.174 52.560 1.00 129.29 238 PHE D CA 1
ATOM 18409 C C . PHE D 1 218 ? 102.261 102.763 52.590 1.00 129.29 238 PHE D C 1
ATOM 18410 O O . PHE D 1 218 ? 101.622 101.850 53.119 1.00 129.29 238 PHE D O 1
ATOM 18427 N N . GLN D 1 219 ? 103.446 102.588 52.026 1.00 135.62 239 GLN D N 1
ATOM 18428 C CA . GLN D 1 219 ? 104.020 101.267 51.859 1.00 135.62 239 GLN D CA 1
ATOM 18429 C C . GLN D 1 219 ? 105.459 101.228 52.346 1.00 135.62 239 GLN D C 1
ATOM 18430 O O . GLN D 1 219 ? 106.132 102.253 52.481 1.00 135.62 239 GLN D O 1
ATOM 18444 N N . VAL D 1 220 ? 105.916 100.010 52.614 1.00 133.50 240 VAL D N 1
ATOM 18445 C CA . VAL D 1 220 ? 107.263 99.755 53.108 1.00 133.50 240 VAL D CA 1
ATOM 18446 C C . VAL D 1 220 ? 107.981 98.781 52.186 1.00 133.50 240 VAL D C 1
ATOM 18447 O O . VAL D 1 220 ? 109.051 99.079 51.643 1.00 133.50 240 VAL D O 1
ATOM 18460 N N . ASP D 1 221 ? 107.388 97.601 52.029 1.00 140.59 241 ASP D N 1
ATOM 18461 C CA . ASP D 1 221 ? 107.975 96.482 51.302 1.00 140.59 241 ASP D CA 1
ATOM 18462 C C . ASP D 1 221 ? 107.153 96.150 50.066 1.00 140.59 241 ASP D C 1
ATOM 18463 O O . ASP D 1 221 ? 107.702 96.054 48.966 1.00 140.59 241 ASP D O 1
ATOM 18472 N N . THR D 1 222 ? 105.850 95.962 50.234 1.00 141.29 242 THR D N 1
ATOM 18473 C CA . THR D 1 222 ? 104.939 95.662 49.139 1.00 141.29 242 THR D CA 1
ATOM 18474 C C . THR D 1 222 ? 103.618 96.410 49.256 1.00 141.29 242 THR D C 1
ATOM 18475 O O . THR D 1 222 ? 102.672 96.088 48.529 1.00 141.29 242 THR D O 1
ATOM 18486 N N . ALA D 1 223 ? 103.533 97.401 50.144 1.00 140.06 243 ALA D N 1
ATOM 18487 C CA . ALA D 1 223 ? 102.268 98.069 50.459 1.00 140.06 243 ALA D CA 1
ATOM 18488 C C . ALA D 1 223 ? 101.301 97.095 51.128 1.00 140.06 243 ALA D C 1
ATOM 18489 O O . ALA D 1 223 ? 100.102 97.088 50.845 1.00 140.06 243 ALA D O 1
ATOM 18496 N N . SER D 1 224 ? 101.832 96.266 52.026 1.00 138.95 244 SER D N 1
ATOM 18497 C CA . SER D 1 224 ? 101.062 95.200 52.653 1.00 138.95 244 SER D CA 1
ATOM 18498 C C . SER D 1 224 ? 100.870 95.442 54.142 1.00 138.95 244 SER D C 1
ATOM 18499 O O . SER D 1 224 ? 99.760 95.727 54.603 1.00 138.95 244 SER D O 1
ATOM 18507 N N . ASP D 1 225 ? 101.960 95.319 54.892 1.00 131.08 245 ASP D N 1
ATOM 18508 C CA . ASP D 1 225 ? 101.956 95.458 56.338 1.00 131.08 245 ASP D CA 1
ATOM 18509 C C . ASP D 1 225 ? 103.387 95.330 56.829 1.00 131.08 245 ASP D C 1
ATOM 18510 O O . ASP D 1 225 ? 104.302 95.034 56.062 1.00 131.08 245 ASP D O 1
ATOM 18519 N N . SER D 1 226 ? 103.575 95.553 58.121 1.00 127.26 246 SER D N 1
ATOM 18520 C CA . SER D 1 226 ? 104.865 95.348 58.737 1.00 127.26 246 SER D CA 1
ATOM 18521 C C . SER D 1 226 ? 104.684 94.595 60.048 1.00 127.26 246 SER D C 1
ATOM 18522 O O . SER D 1 226 ? 104.283 95.195 61.055 1.00 127.26 246 SER D O 1
ATOM 18530 N N . PRO D 1 227 ? 104.974 93.293 60.078 1.00 126.57 247 PRO D N 1
ATOM 18531 C CA . PRO D 1 227 ? 104.608 92.483 61.251 1.00 126.57 247 PRO D CA 1
ATOM 18532 C C . PRO D 1 227 ? 105.109 93.038 62.566 1.00 126.57 247 PRO D C 1
ATOM 18533 O O . PRO D 1 227 ? 104.395 92.971 63.573 1.00 126.57 247 PRO D O 1
ATOM 18544 N N . PHE D 1 228 ? 106.323 93.573 62.592 1.00 126.65 248 PHE D N 1
ATOM 18545 C CA . PHE D 1 228 ? 106.929 94.022 63.830 1.00 126.65 248 PHE D CA 1
ATOM 18546 C C . PHE D 1 228 ? 107.663 95.329 63.586 1.00 126.65 248 PHE D C 1
ATOM 18547 O O . PHE D 1 228 ? 108.255 95.549 62.527 1.00 126.65 248 PHE D O 1
ATOM 18564 N N . LEU D 1 229 ? 107.603 96.203 64.585 1.00 122.07 249 LEU D N 1
ATOM 18565 C CA . LEU D 1 229 ? 108.289 97.487 64.537 1.00 122.07 249 LEU D CA 1
ATOM 18566 C C . LEU D 1 229 ? 109.595 97.396 65.320 1.00 122.07 249 LEU D C 1
ATOM 18567 O O . LEU D 1 229 ? 109.726 97.853 66.455 1.00 122.07 249 LEU D O 1
ATOM 18583 N N . ILE D 1 230 ? 110.576 96.782 64.667 1.00 129.53 250 ILE D N 1
ATOM 18584 C CA . ILE D 1 230 ? 111.871 96.562 65.299 1.00 129.53 250 ILE D CA 1
ATOM 18585 C C . ILE D 1 230 ? 112.671 97.854 65.344 1.00 129.53 250 ILE D C 1
ATOM 18586 O O . ILE D 1 230 ? 113.263 98.200 66.373 1.00 129.53 250 ILE D O 1
ATOM 18602 N N . LEU D 1 231 ? 112.703 98.584 64.237 1.00 131.30 251 LEU D N 1
ATOM 18603 C CA . LEU D 1 231 ? 113.644 99.675 64.058 1.00 131.30 251 LEU D CA 1
ATOM 18604 C C . LEU D 1 231 ? 112.920 100.851 63.436 1.00 131.30 251 LEU D C 1
ATOM 18605 O O . LEU D 1 231 ? 111.795 100.707 62.948 1.00 131.30 251 LEU D O 1
ATOM 18621 N N . PRO D 1 232 ? 113.534 102.018 63.433 1.00 130.06 252 PRO D N 1
ATOM 18622 C CA . PRO D 1 232 ? 112.929 103.160 62.749 1.00 130.06 252 PRO D CA 1
ATOM 18623 C C . PRO D 1 232 ? 112.714 102.870 61.280 1.00 130.06 252 PRO D C 1
ATOM 18624 O O . PRO D 1 232 ? 113.676 102.715 60.523 1.00 130.06 252 PRO D O 1
ATOM 18635 N N . LEU D 1 233 ? 111.459 102.795 60.868 1.00 128.07 253 LEU D N 1
ATOM 18636 C CA . LEU D 1 233 ? 111.113 102.458 59.502 1.00 128.07 253 LEU D CA 1
ATOM 18637 C C . LEU D 1 233 ? 110.685 103.704 58.751 1.00 128.07 253 LEU D C 1
ATOM 18638 O O . LEU D 1 233 ? 110.245 104.691 59.343 1.00 128.07 253 LEU D O 1
ATOM 18654 N N . THR D 1 234 ? 110.827 103.647 57.436 1.00 130.56 254 THR D N 1
ATOM 18655 C CA . THR D 1 234 ? 110.421 104.731 56.560 1.00 130.56 254 THR D CA 1
ATOM 18656 C C . THR D 1 234 ? 109.232 104.270 55.735 1.00 130.56 254 THR D C 1
ATOM 18657 O O . THR D 1 234 ? 109.312 103.260 55.030 1.00 130.56 254 THR D O 1
ATOM 18668 N N . PHE D 1 235 ? 108.139 105.010 55.832 1.00 128.50 255 PHE D N 1
ATOM 18669 C CA . PHE D 1 235 ? 106.957 104.745 55.036 1.00 128.50 255 PHE D CA 1
ATOM 18670 C C . PHE D 1 235 ? 106.866 105.774 53.927 1.00 128.50 255 PHE D C 1
ATOM 18671 O O . PHE D 1 235 ? 107.244 106.934 54.106 1.00 128.50 255 PHE D O 1
ATOM 18688 N N . TYR D 1 236 ? 106.373 105.343 52.775 1.00 136.72 256 TYR D N 1
ATOM 18689 C CA . TYR D 1 236 ? 106.358 106.207 51.612 1.00 136.72 256 TYR D CA 1
ATOM 18690 C C . TYR D 1 236 ? 105.136 105.917 50.761 1.00 136.72 256 TYR D C 1
ATOM 18691 O O . TYR D 1 236 ? 104.656 104.783 50.680 1.00 136.72 256 TYR D O 1
ATOM 18709 N N . HIS D 1 237 ? 104.643 106.973 50.132 1.00 135.24 257 HIS D N 1
ATOM 18710 C CA . HIS D 1 237 ? 103.468 106.930 49.284 1.00 135.24 257 HIS D CA 1
ATOM 18711 C C . HIS D 1 237 ? 103.818 107.533 47.935 1.00 135.24 257 HIS D C 1
ATOM 18712 O O . HIS D 1 237 ? 104.510 108.554 47.867 1.00 135.24 257 HIS D O 1
ATOM 18726 N N . VAL D 1 238 ? 103.338 106.905 46.871 1.00 141.67 258 VAL D N 1
ATOM 18727 C CA . VAL D 1 238 ? 103.751 107.265 45.521 1.00 141.67 258 VAL D CA 1
ATOM 18728 C C . VAL D 1 238 ? 102.845 108.363 44.988 1.00 141.67 258 VAL D C 1
ATOM 18729 O O . VAL D 1 238 ? 101.615 108.271 45.082 1.00 141.67 258 VAL D O 1
ATOM 18742 N N . VAL D 1 239 ? 103.449 109.400 44.422 1.00 144.48 259 VAL D N 1
ATOM 18743 C CA . VAL D 1 239 ? 102.693 110.503 43.819 1.00 144.48 259 VAL D CA 1
ATOM 18744 C C . VAL D 1 239 ? 102.566 110.171 42.335 1.00 144.48 259 VAL D C 1
ATOM 18745 O O . VAL D 1 239 ? 103.362 110.588 41.493 1.00 144.48 259 VAL D O 1
ATOM 18758 N N . ASP D 1 240 ? 101.530 109.413 42.014 1.00 149.28 260 ASP D N 1
ATOM 18759 C CA . ASP D 1 240 ? 101.242 109.003 40.652 1.00 149.28 260 ASP D CA 1
ATOM 18760 C C . ASP D 1 240 ? 99.932 109.632 40.187 1.00 149.28 260 ASP D C 1
ATOM 18761 O O . ASP D 1 240 ? 99.336 110.469 40.873 1.00 149.28 260 ASP D O 1
ATOM 18770 N N . GLU D 1 241 ? 99.484 109.221 39.001 1.00 152.31 261 GLU D N 1
ATOM 18771 C CA . GLU D 1 241 ? 98.247 109.753 38.448 1.00 152.31 261 GLU D CA 1
ATOM 18772 C C . GLU D 1 241 ? 97.060 109.522 39.370 1.00 152.31 261 GLU D C 1
ATOM 18773 O O . GLU D 1 241 ? 96.116 110.319 39.359 1.00 152.31 261 GLU D O 1
ATOM 18785 N N . THR D 1 242 ? 97.088 108.459 40.170 1.00 150.94 262 THR D N 1
ATOM 18786 C CA . THR D 1 242 ? 96.017 108.171 41.111 1.00 150.94 262 THR D CA 1
ATOM 18787 C C . THR D 1 242 ? 96.185 108.898 42.434 1.00 150.94 262 THR D C 1
ATOM 18788 O O . THR D 1 242 ? 95.236 108.942 43.224 1.00 150.94 262 THR D O 1
ATOM 18799 N N . SER D 1 243 ? 97.354 109.457 42.694 1.00 146.89 263 SER D N 1
ATOM 18800 C CA . SER D 1 243 ? 97.577 110.143 43.953 1.00 146.89 263 SER D CA 1
ATOM 18801 C C . SER D 1 243 ? 96.607 111.307 44.091 1.00 146.89 263 SER D C 1
ATOM 18802 O O . SER D 1 243 ? 96.625 112.222 43.260 1.00 146.89 263 SER D O 1
ATOM 18810 N N . PRO D 1 244 ? 95.754 111.321 45.118 1.00 141.83 264 PRO D N 1
ATOM 18811 C CA . PRO D 1 244 ? 94.955 112.522 45.378 1.00 141.83 264 PRO D CA 1
ATOM 18812 C C . PRO D 1 244 ? 95.798 113.755 45.618 1.00 141.83 264 PRO D C 1
ATOM 18813 O O . PRO D 1 244 ? 95.299 114.873 45.440 1.00 141.83 264 PRO D O 1
ATOM 18824 N N . LEU D 1 245 ? 97.055 113.585 46.011 1.00 143.27 265 LEU D N 1
ATOM 18825 C CA . LEU D 1 245 ? 97.977 114.693 46.188 1.00 143.27 265 LEU D CA 1
ATOM 18826 C C . LEU D 1 245 ? 98.458 115.271 44.873 1.00 143.27 265 LEU D C 1
ATOM 18827 O O . LEU D 1 245 ? 98.908 116.420 44.844 1.00 143.27 265 LEU D O 1
ATOM 18843 N N . LYS D 1 246 ? 98.373 114.493 43.797 1.00 149.17 266 LYS D N 1
ATOM 18844 C CA . LYS D 1 246 ? 98.971 114.888 42.529 1.00 149.17 266 LYS D CA 1
ATOM 18845 C C . LYS D 1 246 ? 98.598 116.315 42.157 1.00 149.17 266 LYS D C 1
ATOM 18846 O O . LYS D 1 246 ? 99.446 117.099 41.719 1.00 149.17 266 LYS D O 1
ATOM 18865 N N . ASP D 1 247 ? 97.333 116.671 42.331 1.00 149.18 267 ASP D N 1
ATOM 18866 C CA . ASP D 1 247 ? 96.828 117.960 41.889 1.00 149.18 267 ASP D CA 1
ATOM 18867 C C . ASP D 1 247 ? 97.019 119.058 42.923 1.00 149.18 267 ASP D C 1
ATOM 18868 O O . ASP D 1 247 ? 96.621 120.200 42.674 1.00 149.18 267 ASP D O 1
ATOM 18877 N N . LEU D 1 248 ? 97.612 118.746 44.066 1.00 146.83 268 LEU D N 1
ATOM 18878 C CA . LEU D 1 248 ? 97.777 119.745 45.106 1.00 146.83 268 LEU D CA 1
ATOM 18879 C C . LEU D 1 248 ? 98.867 120.739 44.719 1.00 146.83 268 LEU D C 1
ATOM 18880 O O . LEU D 1 248 ? 99.654 120.475 43.807 1.00 146.83 268 LEU D O 1
ATOM 18896 N N . PRO D 1 249 ? 98.938 121.887 45.387 1.00 150.84 269 PRO D N 1
ATOM 18897 C CA . PRO D 1 249 ? 100.068 122.786 45.152 1.00 150.84 269 PRO D CA 1
ATOM 18898 C C . PRO D 1 249 ? 101.323 122.207 45.770 1.00 150.84 269 PRO D C 1
ATOM 18899 O O . PRO D 1 249 ? 101.519 122.255 46.988 1.00 150.84 269 PRO D O 1
ATOM 18910 N N . LEU D 1 250 ? 102.173 121.670 44.929 1.00 150.67 270 LEU D N 1
ATOM 18911 C CA . LEU D 1 250 ? 103.325 120.901 45.360 1.00 150.67 270 LEU D CA 1
ATOM 18912 C C . LEU D 1 250 ? 104.396 121.755 45.947 1.00 150.67 270 LEU D C 1
ATOM 18913 O O . LEU D 1 250 ? 105.314 121.252 46.603 1.00 150.67 270 LEU D O 1
ATOM 18929 N N . ARG D 1 251 ? 104.287 123.061 45.739 1.00 156.63 271 ARG D N 1
ATOM 18930 C CA . ARG D 1 251 ? 105.220 124.000 46.334 1.00 156.63 271 ARG D CA 1
ATOM 18931 C C . ARG D 1 251 ? 105.004 124.044 47.838 1.00 156.63 271 ARG D C 1
ATOM 18932 O O . ARG D 1 251 ? 103.870 123.947 48.317 1.00 156.63 271 ARG D O 1
ATOM 18953 N N . SER D 1 252 ? 106.095 124.187 48.577 1.00 157.30 272 SER D N 1
ATOM 18954 C CA . SER D 1 252 ? 106.030 124.195 50.030 1.00 157.30 272 SER D CA 1
ATOM 18955 C C . SER D 1 252 ? 105.224 125.384 50.533 1.00 157.30 272 SER D C 1
ATOM 18956 O O . SER D 1 252 ? 105.363 126.503 50.029 1.00 157.30 272 SER D O 1
ATOM 18964 N N . GLY D 1 253 ? 104.370 125.133 51.525 1.00 152.66 273 GLY D N 1
ATOM 18965 C CA . GLY D 1 253 ? 103.608 126.175 52.177 1.00 152.66 273 GLY D CA 1
ATOM 18966 C C . GLY D 1 253 ? 102.281 126.502 51.533 1.00 152.66 273 GLY D C 1
ATOM 18967 O O . GLY D 1 253 ? 101.416 127.088 52.197 1.00 152.66 273 GLY D O 1
ATOM 18971 N N . GLU D 1 254 ? 102.087 126.145 50.269 1.00 154.64 274 GLU D N 1
ATOM 18972 C CA . GLU D 1 254 ? 100.853 126.450 49.566 1.00 154.64 274 GLU D CA 1
ATOM 18973 C C . GLU D 1 254 ? 99.835 125.340 49.776 1.00 154.64 274 GLU D C 1
ATOM 18974 O O . GLU D 1 254 ? 100.175 124.154 49.748 1.00 154.64 274 GLU D O 1
ATOM 18986 N N . GLY D 1 255 ? 98.594 125.731 49.998 1.00 148.97 275 GLY D N 1
ATOM 18987 C CA . GLY D 1 255 ? 97.505 124.784 50.087 1.00 148.97 275 GLY D CA 1
ATOM 18988 C C . GLY D 1 255 ? 96.764 124.897 51.406 1.00 148.97 275 GLY D C 1
ATOM 18989 O O . GLY D 1 255 ? 97.264 125.456 52.391 1.00 148.97 275 GLY D O 1
ATOM 18993 N N . ASP D 1 256 ? 95.547 124.360 51.424 1.00 148.53 276 ASP D N 1
ATOM 18994 C CA . ASP D 1 256 ? 94.703 124.302 52.616 1.00 148.53 276 ASP D CA 1
ATOM 18995 C C . ASP D 1 256 ? 94.231 122.863 52.755 1.00 148.53 276 ASP D C 1
ATOM 18996 O O . ASP D 1 256 ? 93.155 122.492 52.283 1.00 148.53 276 ASP D O 1
ATOM 19005 N N . PHE D 1 257 ? 95.048 122.050 53.414 1.00 141.53 277 PHE D N 1
ATOM 19006 C CA . PHE D 1 257 ? 94.735 120.646 53.588 1.00 141.53 277 PHE D CA 1
ATOM 19007 C C . PHE D 1 257 ? 95.542 120.103 54.752 1.00 141.53 277 PHE D C 1
ATOM 19008 O O . PHE D 1 257 ? 96.597 120.634 55.106 1.00 141.53 277 PHE D O 1
ATOM 19025 N N . GLU D 1 258 ? 95.035 119.023 55.333 1.00 135.06 278 GLU D N 1
ATOM 19026 C CA . GLU D 1 258 ? 95.696 118.341 56.434 1.00 135.06 278 GLU D CA 1
ATOM 19027 C C . GLU D 1 258 ? 95.987 116.914 56.012 1.00 135.06 278 GLU D C 1
ATOM 19028 O O . GLU D 1 258 ? 95.123 116.246 55.433 1.00 135.06 278 GLU D O 1
ATOM 19040 N N . LEU D 1 259 ? 97.203 116.450 56.297 1.00 131.03 279 LEU D N 1
ATOM 19041 C CA . LEU D 1 259 ? 97.571 115.064 56.045 1.00 131.03 279 LEU D CA 1
ATOM 19042 C C . LEU D 1 259 ? 97.661 114.358 57.389 1.00 131.03 279 LEU D C 1
ATOM 19043 O O . LEU D 1 259 ? 98.610 114.518 58.154 1.00 131.03 279 LEU D O 1
ATOM 19059 N N . VAL D 1 260 ? 96.633 113.569 57.679 1.00 127.26 280 VAL D N 1
ATOM 19060 C CA . VAL D 1 260 ? 96.588 112.845 58.935 1.00 127.26 280 VAL D CA 1
ATOM 19061 C C . VAL D 1 260 ? 97.195 111.469 58.743 1.00 127.26 280 VAL D C 1
ATOM 19062 O O . VAL D 1 260 ? 96.969 110.806 57.723 1.00 127.26 280 VAL D O 1
ATOM 19075 N N . LEU D 1 261 ? 97.954 111.027 59.734 1.00 125.79 281 LEU D N 1
ATOM 19076 C CA . LEU D 1 261 ? 98.626 109.743 59.703 1.00 125.79 281 LEU D CA 1
ATOM 19077 C C . LEU D 1 261 ? 98.231 108.937 60.922 1.00 125.79 281 LEU D C 1
ATOM 19078 O O . LEU D 1 261 ? 98.154 109.473 62.034 1.00 125.79 281 LEU D O 1
ATOM 19094 N N . ILE D 1 262 ? 98.011 107.649 60.701 1.00 119.76 282 ILE D N 1
ATOM 19095 C CA . ILE D 1 262 ? 97.485 106.745 61.703 1.00 119.76 282 ILE D CA 1
ATOM 19096 C C . ILE D 1 262 ? 98.243 105.437 61.617 1.00 119.76 282 ILE D C 1
ATOM 19097 O O . ILE D 1 262 ? 98.240 104.777 60.572 1.00 119.76 282 ILE D O 1
ATOM 19113 N N . LEU D 1 263 ? 98.880 105.061 62.715 1.00 115.51 283 LEU D N 1
ATOM 19114 C CA . LEU D 1 263 ? 99.537 103.775 62.848 1.00 115.51 283 LEU D CA 1
ATOM 19115 C C . LEU D 1 263 ? 98.728 102.930 63.812 1.00 115.51 283 LEU D C 1
ATOM 19116 O O . LEU D 1 263 ? 98.564 103.302 64.977 1.00 115.51 283 LEU D O 1
ATOM 19132 N N . SER D 1 264 ? 98.240 101.796 63.332 1.00 111.97 284 SER D N 1
ATOM 19133 C CA . SER D 1 264 ? 97.502 100.858 64.153 1.00 111.97 284 SER D CA 1
ATOM 19134 C C . SER D 1 264 ? 98.326 99.598 64.344 1.00 111.97 284 SER D C 1
ATOM 19135 O O . SER D 1 264 ? 98.879 99.046 63.390 1.00 111.97 284 SER D O 1
ATOM 19143 N N . GLY D 1 265 ? 98.401 99.148 65.587 1.00 107.50 285 GLY D N 1
ATOM 19144 C CA . GLY D 1 265 ? 99.170 97.953 65.864 1.00 107.50 285 GLY D CA 1
ATOM 19145 C C . GLY D 1 265 ? 98.819 97.380 67.213 1.00 107.50 285 GLY D C 1
ATOM 19146 O O . GLY D 1 265 ? 98.376 98.085 68.120 1.00 107.50 285 GLY D O 1
ATOM 19150 N N . THR D 1 266 ? 99.046 96.084 67.336 1.00 103.84 286 THR D N 1
ATOM 19151 C CA . THR D 1 266 ? 98.736 95.352 68.549 1.00 103.84 286 THR D CA 1
ATOM 19152 C C . THR D 1 266 ? 99.971 95.287 69.431 1.00 103.84 286 THR D C 1
ATOM 19153 O O . THR D 1 266 ? 101.086 95.108 68.935 1.00 103.84 286 THR D O 1
ATOM 19164 N N . VAL D 1 267 ? 99.765 95.441 70.732 1.00 100.59 287 VAL D N 1
ATOM 19165 C CA . VAL D 1 267 ? 100.851 95.365 71.697 1.00 100.59 287 VAL D CA 1
ATOM 19166 C C . VAL D 1 267 ? 101.129 93.904 72.011 1.00 100.59 287 VAL D C 1
ATOM 19167 O O . VAL D 1 267 ? 100.211 93.080 72.051 1.00 100.59 287 VAL D O 1
ATOM 19180 N N . GLU D 1 268 ? 102.398 93.585 72.250 1.00 105.07 288 GLU D N 1
ATOM 19181 C CA . GLU D 1 268 ? 102.791 92.196 72.426 1.00 105.07 288 GLU D CA 1
ATOM 19182 C C . GLU D 1 268 ? 102.504 91.721 73.840 1.00 105.07 288 GLU D C 1
ATOM 19183 O O . GLU D 1 268 ? 102.092 90.576 74.056 1.00 105.07 288 GLU D O 1
ATOM 19195 N N . SER D 1 269 ? 102.718 92.592 74.817 1.00 99.53 289 SER D N 1
ATOM 19196 C CA . SER D 1 269 ? 102.649 92.187 76.210 1.00 99.53 289 SER D CA 1
ATOM 19197 C C . SER D 1 269 ? 101.236 92.195 76.765 1.00 99.53 289 SER D C 1
ATOM 19198 O O . SER D 1 269 ? 101.012 91.657 77.852 1.00 99.53 289 SER D O 1
ATOM 19206 N N . THR D 1 270 ? 100.285 92.789 76.055 1.00 97.87 290 THR D N 1
ATOM 19207 C CA . THR D 1 270 ? 98.921 92.887 76.539 1.00 97.87 290 THR D CA 1
ATOM 19208 C C . THR D 1 270 ? 97.878 92.507 75.506 1.00 97.87 290 THR D C 1
ATOM 19209 O O . THR D 1 270 ? 96.695 92.443 75.852 1.00 97.87 290 THR D O 1
ATOM 19220 N N . SER D 1 271 ? 98.267 92.264 74.261 1.00 100.05 291 SER D N 1
ATOM 19221 C CA . SER D 1 271 ? 97.335 91.883 73.208 1.00 100.05 291 SER D CA 1
ATOM 19222 C C . SER D 1 271 ? 96.316 92.976 72.939 1.00 100.05 291 SER D C 1
ATOM 19223 O O . SER D 1 271 ? 95.265 92.727 72.343 1.00 100.05 291 SER D O 1
ATOM 19231 N N . ALA D 1 272 ? 96.614 94.189 73.377 1.00 99.63 292 ALA D N 1
ATOM 19232 C CA . ALA D 1 272 ? 95.716 95.307 73.172 1.00 99.63 292 ALA D CA 1
ATOM 19233 C C . ALA D 1 272 ? 96.098 96.079 71.923 1.00 99.63 292 ALA D C 1
ATOM 19234 O O . ALA D 1 272 ? 97.244 96.031 71.469 1.00 99.63 292 ALA D O 1
ATOM 19241 N N . THR D 1 273 ? 95.128 96.798 71.371 1.00 99.97 293 THR D N 1
ATOM 19242 C CA . THR D 1 273 ? 95.380 97.619 70.201 1.00 99.97 293 THR D CA 1
ATOM 19243 C C . THR D 1 273 ? 95.863 98.992 70.620 1.00 99.97 293 THR D C 1
ATOM 19244 O O . THR D 1 273 ? 95.563 99.463 71.719 1.00 99.97 293 THR D O 1
ATOM 19255 N N . CYS D 1 274 ? 96.604 99.637 69.733 1.00 106.10 294 CYS D N 1
ATOM 19256 C CA . CYS D 1 274 ? 97.103 100.979 69.946 1.00 106.10 294 CYS D CA 1
ATOM 19257 C C . CYS D 1 274 ? 97.085 101.699 68.613 1.00 106.10 294 CYS D C 1
ATOM 19258 O O . CYS D 1 274 ? 97.414 101.111 67.574 1.00 106.10 294 CYS D O 1
ATOM 19266 N N . GLN D 1 275 ? 96.697 102.962 68.649 1.00 113.81 295 GLN D N 1
ATOM 19267 C CA . GLN D 1 275 ? 96.570 103.789 67.461 1.00 113.81 295 GLN D CA 1
ATOM 19268 C C . GLN D 1 275 ? 97.293 105.092 67.743 1.00 113.81 295 GLN D C 1
ATOM 19269 O O . GLN D 1 275 ? 96.828 105.911 68.541 1.00 113.81 295 GLN D O 1
ATOM 19283 N N . VAL D 1 276 ? 98.430 105.273 67.100 1.00 115.08 296 VAL D N 1
ATOM 19284 C CA . VAL D 1 276 ? 99.131 106.543 67.158 1.00 115.08 296 VAL D CA 1
ATOM 19285 C C . VAL D 1 276 ? 98.651 107.398 66.002 1.00 115.08 296 VAL D C 1
ATOM 19286 O O . VAL D 1 276 ? 98.348 106.887 64.919 1.00 115.08 296 VAL D O 1
ATOM 19299 N N . ARG D 1 277 ? 98.593 108.700 66.226 1.00 117.59 297 ARG D N 1
ATOM 19300 C CA . ARG D 1 277 ? 98.048 109.626 65.256 1.00 117.59 297 ARG D CA 1
ATOM 19301 C C . ARG D 1 277 ? 98.932 110.852 65.186 1.00 117.59 297 ARG D C 1
ATOM 19302 O O . ARG D 1 277 ? 99.627 111.179 66.151 1.00 117.59 297 ARG D O 1
ATOM 19323 N N . THR D 1 278 ? 98.908 111.516 64.042 1.00 124.67 298 THR D N 1
ATOM 19324 C CA . THR D 1 278 ? 99.564 112.800 63.904 1.00 124.67 298 THR D CA 1
ATOM 19325 C C . THR D 1 278 ? 99.073 113.469 62.636 1.00 124.67 298 THR D C 1
ATOM 19326 O O . THR D 1 278 ? 98.257 112.922 61.892 1.00 124.67 298 THR D O 1
ATOM 19337 N N . SER D 1 279 ? 99.600 114.658 62.381 1.00 129.77 299 SER D N 1
ATOM 19338 C CA . SER D 1 279 ? 99.150 115.473 61.272 1.00 129.77 299 SER D CA 1
ATOM 19339 C C . SER D 1 279 ? 100.305 116.282 60.715 1.00 129.77 299 SER D C 1
ATOM 19340 O O . SER D 1 279 ? 101.215 116.688 61.442 1.00 129.77 299 SER D O 1
ATOM 19348 N N . TYR D 1 280 ? 100.245 116.516 59.412 1.00 132.26 300 TYR D N 1
ATOM 19349 C CA . TYR D 1 280 ? 101.205 117.346 58.707 1.00 132.26 300 TYR D CA 1
ATOM 19350 C C . TYR D 1 280 ? 100.439 118.409 57.939 1.00 132.26 300 TYR D C 1
ATOM 19351 O O . TYR D 1 280 ? 99.414 118.116 57.310 1.00 132.26 300 TYR D O 1
ATOM 19369 N N . LEU D 1 281 ? 100.924 119.638 58.013 1.00 138.74 301 LEU D N 1
ATOM 19370 C CA . LEU D 1 281 ? 100.317 120.754 57.320 1.00 138.74 301 LEU D CA 1
ATOM 19371 C C . LEU D 1 281 ? 101.083 121.040 56.041 1.00 138.74 301 LEU D C 1
ATOM 19372 O O . LEU D 1 281 ? 102.226 120.615 55.875 1.00 138.74 301 LEU D O 1
ATOM 19388 N N . PRO D 1 282 ? 100.477 121.777 55.112 1.00 143.24 302 PRO D N 1
ATOM 19389 C CA . PRO D 1 282 ? 101.173 122.049 53.847 1.00 143.24 302 PRO D CA 1
ATOM 19390 C C . PRO D 1 282 ? 102.527 122.693 54.059 1.00 143.24 302 PRO D C 1
ATOM 19391 O O . PRO D 1 282 ? 103.439 122.522 53.242 1.00 143.24 302 PRO D O 1
ATOM 19402 N N . GLU D 1 283 ? 102.676 123.434 55.155 1.00 142.64 303 GLU D N 1
ATOM 19403 C CA . GLU D 1 283 ? 103.948 124.081 55.453 1.00 142.64 303 GLU D CA 1
ATOM 19404 C C . GLU D 1 283 ? 104.956 123.089 56.010 1.00 142.64 303 GLU D C 1
ATOM 19405 O O . GLU D 1 283 ? 106.125 123.084 55.606 1.00 142.64 303 GLU D O 1
ATOM 19417 N N . GLU D 1 284 ? 104.523 122.243 56.944 1.00 138.47 304 GLU D N 1
ATOM 19418 C CA . GLU D 1 284 ? 105.447 121.331 57.608 1.00 138.47 304 GLU D CA 1
ATOM 19419 C C . GLU D 1 284 ? 106.125 120.404 56.611 1.00 138.47 304 GLU D C 1
ATOM 19420 O O . GLU D 1 284 ? 107.229 119.908 56.864 1.00 138.47 304 GLU D O 1
ATOM 19432 N N . ILE D 1 285 ? 105.482 120.155 55.471 1.00 137.55 305 ILE D N 1
ATOM 19433 C CA . ILE D 1 285 ? 106.050 119.236 54.500 1.00 137.55 305 ILE D CA 1
ATOM 19434 C C . ILE D 1 285 ? 107.184 119.918 53.760 1.00 137.55 305 ILE D C 1
ATOM 19435 O O . ILE D 1 285 ? 107.137 121.121 53.476 1.00 137.55 305 ILE D O 1
ATOM 19451 N N . LEU D 1 286 ? 108.205 119.138 53.426 1.00 139.18 306 LEU D N 1
ATOM 19452 C CA . LEU D 1 286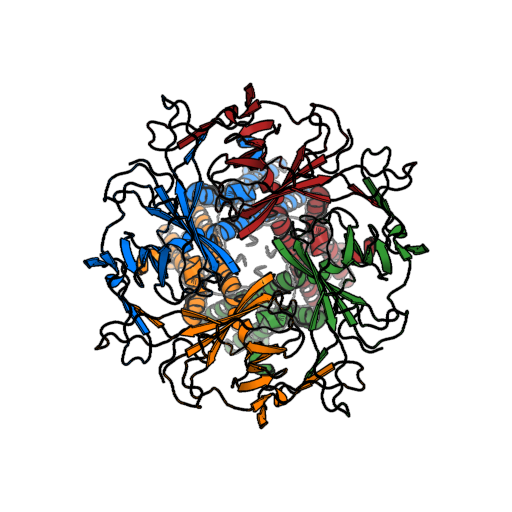 ? 109.432 119.660 52.856 1.00 139.18 306 LEU D CA 1
ATOM 19453 C C . LEU D 1 286 ? 109.716 118.964 51.533 1.00 139.18 306 LEU D C 1
ATOM 19454 O O . LEU D 1 286 ? 109.283 117.834 51.293 1.00 139.18 306 LEU D O 1
ATOM 19470 N N . TRP D 1 287 ? 110.456 119.659 50.673 1.00 143.32 307 TRP D N 1
ATOM 19471 C CA . TRP D 1 287 ? 110.660 119.253 49.290 1.00 143.32 307 TRP D CA 1
ATOM 19472 C C . TRP D 1 287 ? 112.110 118.852 49.071 1.00 143.32 307 TRP D C 1
ATOM 19473 O O . TRP D 1 287 ? 113.021 119.476 49.623 1.00 143.32 307 TRP D O 1
ATOM 19494 N N . GLY D 1 288 ? 112.314 117.826 48.253 1.00 142.56 308 GLY D N 1
ATOM 19495 C CA . GLY D 1 288 ? 113.659 117.423 47.876 1.00 142.56 308 GLY D CA 1
ATOM 19496 C C . GLY D 1 288 ? 114.580 117.198 49.053 1.00 142.56 308 GLY D C 1
ATOM 19497 O O . GLY D 1 288 ? 115.729 117.657 49.040 1.00 142.56 308 GLY D O 1
ATOM 19501 N N . TYR D 1 289 ? 114.098 116.506 50.080 1.00 142.32 309 TYR D N 1
ATOM 19502 C CA . TYR D 1 289 ? 114.890 116.161 51.249 1.00 142.32 309 TYR D CA 1
ATOM 19503 C C . TYR D 1 289 ? 114.719 114.678 51.540 1.00 142.32 309 TYR D C 1
ATOM 19504 O O . TYR D 1 289 ? 113.622 114.133 51.379 1.00 142.32 309 TYR D O 1
ATOM 19522 N N . GLU D 1 290 ? 115.801 114.032 51.959 1.00 142.19 310 GLU D N 1
ATOM 19523 C CA . GLU D 1 290 ? 115.805 112.620 52.305 1.00 142.19 310 GLU D CA 1
ATOM 19524 C C . GLU D 1 290 ? 116.278 112.468 53.743 1.00 142.19 310 GLU D C 1
ATOM 19525 O O . GLU D 1 290 ? 117.195 113.171 54.177 1.00 142.19 310 GLU D O 1
ATOM 19537 N N . PHE D 1 291 ? 115.655 111.554 54.477 1.00 137.06 311 PHE D N 1
ATOM 19538 C CA . PHE D 1 291 ? 115.983 111.395 55.885 1.00 137.06 311 PHE D CA 1
ATOM 19539 C C . PHE D 1 291 ? 117.395 110.858 56.053 1.00 137.06 311 PHE D C 1
ATOM 19540 O O . PHE D 1 291 ? 117.824 109.947 55.339 1.00 137.06 311 PHE D O 1
ATOM 19557 N N . THR D 1 292 ? 118.113 111.423 57.012 1.00 140.07 312 THR D N 1
ATOM 19558 C CA . THR D 1 292 ? 119.409 110.879 57.372 1.00 140.07 312 THR D CA 1
ATOM 19559 C C . THR D 1 292 ? 119.237 109.459 57.905 1.00 140.07 312 THR D C 1
ATOM 19560 O O . THR D 1 292 ? 118.367 109.217 58.750 1.00 140.07 312 THR D O 1
ATOM 19571 N N . PRO D 1 293 ? 120.036 108.498 57.445 1.00 140.70 313 PRO D N 1
ATOM 19572 C CA . PRO D 1 293 ? 119.960 107.156 58.036 1.00 140.70 313 PRO D CA 1
ATOM 19573 C C . PRO D 1 293 ? 120.392 107.192 59.492 1.00 140.70 313 PRO D C 1
ATOM 19574 O O . PRO D 1 293 ? 121.427 107.765 59.839 1.00 140.70 313 PRO D O 1
ATOM 19585 N N . ALA D 1 294 ? 119.585 106.572 60.346 1.00 138.80 314 ALA D N 1
ATOM 19586 C CA . ALA D 1 294 ? 119.827 106.550 61.778 1.00 138.80 314 ALA D CA 1
ATOM 19587 C C . ALA D 1 294 ? 120.235 105.170 62.273 1.00 138.80 314 ALA D C 1
ATOM 19588 O O . ALA D 1 294 ? 120.216 104.924 63.482 1.00 138.80 314 ALA D O 1
ATOM 19595 N N . ILE D 1 295 ? 120.605 104.268 61.369 1.00 141.42 315 ILE D N 1
ATOM 19596 C CA . ILE D 1 295 ? 121.021 102.916 61.714 1.00 141.42 315 ILE D CA 1
ATOM 19597 C C . ILE D 1 295 ? 122.481 102.751 61.339 1.00 141.42 315 ILE D C 1
ATOM 19598 O O . ILE D 1 295 ? 122.943 103.337 60.354 1.00 141.42 315 ILE D O 1
ATOM 19614 N N . SER D 1 296 ? 123.196 101.939 62.107 1.00 144.79 316 SER D N 1
ATOM 19615 C CA . SER D 1 296 ? 124.576 101.607 61.802 1.00 144.79 316 SER D CA 1
ATOM 19616 C C . SER D 1 296 ? 125.015 100.411 62.633 1.00 144.79 316 SER D C 1
ATOM 19617 O O . SER D 1 296 ? 124.470 100.136 63.705 1.00 144.79 316 SER D O 1
ATOM 19625 N N . LEU D 1 297 ? 125.995 99.692 62.100 1.00 148.84 317 LEU D N 1
ATOM 19626 C CA . LEU D 1 297 ? 126.522 98.507 62.756 1.00 148.84 317 LEU D CA 1
ATOM 19627 C C . LEU D 1 297 ? 127.262 98.876 64.032 1.00 148.84 317 LEU D C 1
ATOM 19628 O O . LEU D 1 297 ? 127.339 100.041 64.427 1.00 148.84 317 LEU D O 1
ATOM 19644 N N . SER D 1 298 ? 127.799 97.854 64.681 1.00 150.43 318 SER D N 1
ATOM 19645 C CA . SER D 1 298 ? 128.661 98.009 65.835 1.00 150.43 318 SER D CA 1
ATOM 19646 C C . SER D 1 298 ? 129.403 96.702 66.054 1.00 150.43 318 SER D C 1
ATOM 19647 O O . SER D 1 298 ? 128.922 95.624 65.695 1.00 150.43 318 SER D O 1
ATOM 19655 N N . ALA D 1 299 ? 130.588 96.805 66.656 1.00 152.34 319 ALA D N 1
ATOM 19656 C CA . ALA D 1 299 ? 131.311 95.600 67.044 1.00 152.34 319 ALA D CA 1
ATOM 19657 C C . ALA D 1 299 ? 130.433 94.698 67.897 1.00 152.34 319 ALA D C 1
ATOM 19658 O O . ALA D 1 299 ? 130.733 93.513 68.080 1.00 152.34 319 ALA D O 1
ATOM 19665 N N . SER D 1 300 ? 129.342 95.255 68.430 1.00 150.61 320 SER D N 1
ATOM 19666 C CA . SER D 1 300 ? 128.333 94.463 69.124 1.00 150.61 320 SER D CA 1
ATOM 19667 C C . SER D 1 300 ? 127.997 93.196 68.352 1.00 150.61 320 SER D C 1
ATOM 19668 O O . SER D 1 300 ? 127.674 92.160 68.946 1.00 150.61 320 SER D O 1
ATOM 19676 N N . GLY D 1 301 ? 128.063 93.262 67.026 1.00 150.77 321 GLY D N 1
ATOM 19677 C CA . GLY D 1 301 ? 127.326 92.354 66.185 1.00 150.77 321 GLY D CA 1
ATOM 19678 C C . GLY D 1 301 ? 125.850 92.674 66.168 1.00 150.77 321 GLY D C 1
ATOM 19679 O O . GLY D 1 301 ? 125.086 91.982 65.487 1.00 150.77 321 GLY D O 1
ATOM 19683 N N . LYS D 1 302 ? 125.436 93.707 66.897 1.00 145.45 322 LYS D N 1
ATOM 19684 C CA . LYS D 1 302 ? 124.053 94.133 67.012 1.00 145.45 322 LYS D CA 1
ATOM 19685 C C . LYS D 1 302 ? 123.867 95.404 66.202 1.00 145.45 322 LYS D C 1
ATOM 19686 O O . LYS D 1 302 ? 124.814 96.179 66.031 1.00 145.45 322 LYS D O 1
ATOM 19705 N N . TYR D 1 303 ? 122.655 95.612 65.702 1.00 142.64 323 TYR D N 1
ATOM 19706 C CA . TYR D 1 303 ? 122.340 96.859 65.028 1.00 142.64 323 TYR D CA 1
ATOM 19707 C C . TYR D 1 303 ? 121.938 97.913 66.049 1.00 142.64 323 TYR D C 1
ATOM 19708 O O . TYR D 1 303 ? 121.331 97.606 67.078 1.00 142.64 323 TYR D O 1
ATOM 19726 N N . VAL D 1 304 ? 122.284 99.164 65.762 1.00 138.45 324 VAL D N 1
ATOM 19727 C CA . VAL D 1 304 ? 122.067 100.271 66.681 1.00 138.45 324 VAL D CA 1
ATOM 19728 C C . VAL D 1 304 ? 121.233 101.333 65.984 1.00 138.45 324 VAL D C 1
ATOM 19729 O O . VAL D 1 304 ? 121.368 101.544 64.773 1.00 138.45 324 VAL D O 1
ATOM 19742 N N . ALA D 1 305 ? 120.381 102.003 66.753 1.00 134.47 325 ALA D N 1
ATOM 19743 C CA . ALA D 1 305 ? 119.537 103.077 66.249 1.00 134.47 325 ALA D CA 1
ATOM 19744 C C . ALA D 1 305 ? 119.869 104.361 66.998 1.00 134.47 325 ALA D C 1
ATOM 19745 O O . ALA D 1 305 ? 119.643 104.458 68.208 1.00 134.47 325 ALA D O 1
ATOM 19752 N N . ASP D 1 306 ? 120.398 105.345 66.280 1.00 136.73 326 ASP D N 1
ATOM 19753 C CA . ASP D 1 306 ? 120.718 106.645 66.857 1.00 136.73 326 ASP D CA 1
ATOM 19754 C C . ASP D 1 306 ? 119.551 107.587 66.593 1.00 136.73 326 ASP D C 1
ATOM 19755 O O . ASP D 1 306 ? 119.404 108.113 65.486 1.00 136.73 326 ASP D O 1
ATOM 19764 N N . PHE D 1 307 ? 118.734 107.816 67.619 1.00 130.51 327 PHE D N 1
ATOM 19765 C CA . PHE D 1 307 ? 117.511 108.586 67.455 1.00 130.51 327 PHE D CA 1
ATOM 19766 C C . PHE D 1 307 ? 117.764 110.068 67.245 1.00 130.51 327 PHE D C 1
ATOM 19767 O O . PHE D 1 307 ? 116.845 110.782 66.832 1.00 130.51 327 PHE D O 1
ATOM 19784 N N . SER D 1 308 ? 118.973 110.551 67.517 1.00 135.36 328 SER D N 1
ATOM 19785 C CA . SER D 1 308 ? 119.290 111.928 67.171 1.00 135.36 328 SER D CA 1
ATOM 19786 C C . SER D 1 308 ? 119.320 112.117 65.663 1.00 135.36 328 SER D C 1
ATOM 19787 O O . SER D 1 308 ? 119.096 113.228 65.171 1.00 135.36 328 SER D O 1
ATOM 19795 N N . LEU D 1 309 ? 119.586 111.048 64.921 1.00 137.81 329 LEU D N 1
ATOM 19796 C CA . LEU D 1 309 ? 119.517 111.056 63.469 1.00 137.81 329 LEU D CA 1
ATOM 19797 C C . LEU D 1 309 ? 118.109 110.804 62.959 1.00 137.81 329 LEU D C 1
ATOM 19798 O O . LEU D 1 309 ? 117.883 110.832 61.745 1.00 137.81 329 LEU D O 1
ATOM 19814 N N . PHE D 1 310 ? 117.163 110.560 63.863 1.00 132.03 330 PHE D N 1
ATOM 19815 C CA . PHE D 1 310 ? 115.799 110.242 63.462 1.00 132.03 330 PHE D CA 1
ATOM 19816 C C . PHE D 1 310 ? 115.179 111.385 62.672 1.00 132.03 330 PHE D C 1
ATOM 19817 O O . PHE D 1 310 ? 114.866 111.240 61.486 1.00 132.03 330 PHE D O 1
ATOM 19834 N N . ASP D 1 311 ? 114.999 112.532 63.315 1.00 136.02 331 ASP D N 1
ATOM 19835 C CA . ASP D 1 311 ? 114.408 113.700 62.682 1.00 136.02 331 ASP D CA 1
ATOM 19836 C C . ASP D 1 311 ? 115.351 114.389 61.708 1.00 136.02 331 ASP D C 1
ATOM 19837 O O . ASP D 1 311 ? 114.906 115.248 60.940 1.00 136.02 331 ASP D O 1
ATOM 19846 N N . GLN D 1 312 ? 116.631 114.041 61.718 1.00 139.79 332 GLN D N 1
ATOM 19847 C CA . GLN D 1 312 ? 117.595 114.701 60.853 1.00 139.79 332 GLN D CA 1
ATOM 19848 C C . GLN D 1 312 ? 117.326 114.364 59.395 1.00 139.79 332 GLN D C 1
ATOM 19849 O O . GLN D 1 312 ? 116.879 113.262 59.065 1.00 139.79 332 GLN D O 1
ATOM 19863 N N . VAL D 1 313 ? 117.604 115.326 58.522 1.00 140.76 333 VAL D N 1
ATOM 19864 C CA . VAL D 1 313 ? 117.366 115.192 57.094 1.00 140.76 333 VAL D CA 1
ATOM 19865 C C . VAL D 1 313 ? 118.519 115.830 56.338 1.00 140.76 333 VAL D C 1
ATOM 19866 O O . VAL D 1 313 ? 119.316 116.586 56.902 1.00 140.76 333 VAL D O 1
ATOM 19879 N N . VAL D 1 314 ? 118.598 115.525 55.047 1.00 142.36 334 VAL D N 1
ATOM 19880 C CA . VAL D 1 314 ? 119.641 116.048 54.179 1.00 142.36 334 VAL D CA 1
ATOM 19881 C C . VAL D 1 314 ? 119.032 116.354 52.821 1.00 142.36 334 VAL D C 1
ATOM 19882 O O . VAL D 1 314 ? 118.178 115.618 52.318 1.00 142.36 334 VAL D O 1
ATOM 19895 N N . LYS D 1 315 ? 119.489 117.444 52.219 1.00 143.31 335 LYS D N 1
ATOM 19896 C CA . LYS D 1 315 ? 118.981 117.850 50.919 1.00 143.31 335 LYS D CA 1
ATOM 19897 C C . LYS D 1 315 ? 119.491 116.913 49.836 1.00 143.31 335 LYS D C 1
ATOM 19898 O O . LYS D 1 315 ? 120.513 116.242 50.010 1.00 143.31 335 LYS D O 1
ATOM 19917 N N . VAL D 1 316 ? 118.774 116.871 48.720 1.00 141.08 336 VAL D N 1
ATOM 19918 C CA . VAL D 1 316 ? 119.133 116.011 47.606 1.00 141.08 336 VAL D CA 1
ATOM 19919 C C . VAL D 1 316 ? 119.466 116.867 46.392 1.00 141.08 336 VAL D C 1
ATOM 19920 O O . VAL D 1 316 ? 119.191 118.066 46.373 1.00 141.08 336 VAL D O 1
#

B-factor: mean 116.86, std 24.61, range [74.27, 173.32]

Sequence (1240 aa):
RRRVLTKDGRSNVRMEHIADKRFLYLKDLWTTFIDMQWRYKLLLFSATFAGTWFLFGVVWYLVAVAHGDLLELGPPANHTPCVVQVHTLTGAFLFSLESQTTIGYGFRYISEECPLAIVLLIAQLVLTTILEIFITGTFLAKIARPKKRAETIRFSQHAVVAYHNGKLCLMIRVANMRKSLLIGCQVTGKLLQTHQTKEGENIRLNQVNVTFQVDTASDSPFLILPLTFYHVVDETSPLKDLPLRSGEGDFELVLILSGTVESTSATCQVRTSYLPEEILWGYEFTPAISLSASGKYVADFSLFDQVVKVRRRVLTKDGRSNVRMEHIADKRFLYLKDLWTTFIDMQWRYKLLLFSATFAGTWFLFGVVWYLVAVAHGDLLELGPPANHTPCVVQVHTLTGAFLFSLESQTTIGYGFRYISEECPLAIVLLIAQLVLTTILEIFITGTFLAKIARPKKRAETIRFSQHAVVAYHNGKLCLMIRVANMRKSLLIGCQVTGKLLQTHQTKEGENIRLNQVNVTFQVDTASDSPFLILPLTFYHVVDETSPLKDLPLRSGEGDFELVLILSGTVESTSATCQVRTSYLPEEILWGYEFTPAISLSASGKYVADFSLFDQVVKVRRRVLTKDGRSNVRMEHIADKRFLYLKDLWTTFIDMQWRYKLLLFSATFAGTWFLFGVVWYLVAVAHGDLLELGPPANHTPCVVQVHTLTGAFLFSLESQTTIGYGFRYISEECPLAIVLLIAQLVLTTILEIFITGTFLAKIARPKKRAETIRFSQHAVVAYHNGKLCLMIRVANMRKSLLIGCQVTGKLLQTHQTKEGENIRLNQVNVTFQVDTASDSPFLILPLTFYHVVDETSPLKDLPLRSGEGDFELVLILSGTVESTSATCQVRTSYLPEEILWGYEFTPAISLSASGKYVADFSLFDQVVKVRRRVLTKDGRSNVRMEHIADKRFLYLKDLWTTFIDMQWRYKLLLFSATFAGTWFLFGVVWYLVAVAHGDLLELGPPANHTPCVVQVHTLTGAFLFSLESQTTIGYGFRYISEECPLAIVLLIAQLVLTTILEIFITGTFLAKIARPKKRAETIRFSQHAVVAYHNGKLCLMIRVANMRKSLLIGCQVTGKLLQTHQTKEGENIRLNQVNVTFQVDTASDSPFLILPLTFYHVVDETSPLKDLPLRSGEGDFELVLILSGTVESTSATCQVRTSYLPEEILWGYEFTPAISLSASGKYVADFSLFDQVVKV

Solvent-accessible surface area: 55742 Å² total; per-residue (Å²): 213,106,46,5,5,35,60,121,8,170,51,29,32,144,39,55,134,31,83,106,83,191,116,39,52,117,103,7,74,28,12,30,34,1,55,49,91,82,156,120,2,76,119,60,3,45,51,25,22,31,27,16,6,108,110,35,0,50,56,2,63,106,39,5,64,95,64,25,3,14,112,158,123,56,41,92,113,144,57,62,27,5,7,33,70,3,40,58,91,49,0,0,31,2,1,0,0,1,0,23,23,34,0,0,1,18,74,1,39,0,16,67,98,12,89,145,1,19,96,32,1,33,42,0,13,15,92,9,46,30,76,75,21,27,8,33,8,1,11,54,22,6,21,43,23,14,92,57,6,20,81,4,7,96,16,1,65,71,0,0,19,8,162,49,126,62,121,40,1,6,17,0,16,0,0,1,17,6,193,12,19,1,16,39,1,86,15,51,1,4,0,13,57,53,80,90,68,188,139,30,129,17,6,152,47,64,19,33,35,2,98,15,41,29,25,67,59,59,51,1,14,9,1,14,5,10,23,48,6,30,13,32,31,57,135,114,6,46,16,76,134,31,55,85,187,66,37,79,34,83,18,12,1,0,0,2,1,42,7,28,8,17,8,59,32,16,46,7,14,12,24,5,0,0,15,11,73,32,22,49,119,17,70,66,16,17,39,4,18,34,61,51,117,59,22,90,20,19,0,37,15,77,51,2,38,84,43,61,152,112,213,102,45,4,4,34,61,120,8,170,52,27,32,148,40,56,133,30,84,108,85,190,114,41,54,117,102,7,74,27,13,28,32,0,56,50,92,82,157,120,1,77,120,60,1,45,52,25,23,31,27,18,5,108,108,33,0,49,55,3,62,107,41,5,64,96,62,25,2,14,109,158,126,55,42,92,113,143,58,64,27,5,8,34,70,2,39,58,91,48,0,0,33,1,0,0,0,1,0,23,24,34,0,0,2,17,72,2,38,1,16,63,98,13,89,145,1,17,96,32,1,32,43,0,12,15,92,10,45,29,78,76,22,28,8,31,9,1,12,54,20,6,21,44,22,12,90,58,6,20,81,4,7,93,17,1,64,74,0,0,18,8,162,49,125,61,123,40,1,5,18,0,16,0,0,2,16,6,189,12,20,1,16,39,1,85,15,51,0,4,0,13,56,52,80,92,68,190,138,30,132,18,5,147,46,65,18,34,34,3,99,16,40,30,25,68,60,58,50,1,13,8,2,14,6,11,23,50,6,32,13,31,31,59,134,116,6,45,17,77,136,32,55,84,183,66,36,78,32,82,18,12,1,0,0,2,2,42,7,28,7,19,8,59,31,15,43,8,13,11,24,5,0,0,16,11,75,34,22,47,119,17,71,68,17,17,40,4,20,34,61,52,119,58,23,85,20,19,0,36,17,77,50,2,37,82,44,61,154,112,214,104,45,4,4,36,60,120,8,170,54,29,32,144,40,54,133,30,84,107,84,191,116,39,52,117,103,6,73,27,12,29,33,0,57,50,92,80,161,117,1,76,118,61,1,46,52,24,22,30,27,17,5,108,109,35,0,48,54,3,63,101,40,5,64,94,64,25,3,14,109,159,125,55,44,94,112,144,55,64,28,4,7,33,71,2,37,57,91,48,0,0,32,2,0,0,1,2,0,23,24,33,0,0,3,16,71,2,38,1,16,66,98,13,89,147,1,18,97,33,1,33,42,0,14,14,92,9,43,29,75,75,22,27,8,32,9,0,11,54,22,6,21,42,21,14,90,58,5,20,82,4,7,92,14,2,64,74,0,0,20,7,160,49,123,61,123,39,1,6,18,0,16,0,0,2,17,7,191,11,20,1,16,38,1,87,16,54,1,4,0,12,58,52,81,88,66,192,138,30,131,18,5,152,47,64,17,33,34,3,97,15,39,29,25,70,60,57,51,1,12,7,1,14,6,9,23,49,6,32,13,30,32,57,134,114,5,46,16,78,134,30,57,84,185,65,36,78,34,82,17,12,1,0,0,3,1,42,7,28,6,19,8,59,31,16,44,6,15,11,25,4,0,0,16,10,76,33,23,48,118,17,70,68,16,18,42,4,21,35,61,53,118,58,23,85,18,18,0,37,15,78,50,1,38,84,43,61,151,113,214,104,45,5,4,35,59,120,8,170,52,30,32,145,40,55,132,30,84,107,85,191,116,38,52,117,101,7,74,27,13,28,33,1,56,49,92,80,162,121,1,76,121,60,3,44,50,25,22,31,26,18,6,106,108,34,1,47,55,3,63,104,41,6,65,96,62,24,2,13,110,160,124,56,42,92,113,144,58,61,27,4,6,32,72,2,39,58,90,47,0,0,33,2,0,0,0,1,0,22,25,34,0,0,2,17,73,2,38,1,15,65,99,13,88,145,1,17,97,32,1,33,42,0,14,14,93,9,42,28,78,76,23,27,9,32,9,1,11,54,22,6,21,42,22,12,92,59,6,20,84,4,7,96,17,2,65,75,0,0,20,8,162,50,125,60,121,40,1,5,18,0,16,0,0,2,17,6,191,11,20,1,14,39,1,87,15,52,1,3,0,14,58,52,80,89,68,190,138,30,131,17,5,152,49,66,18,33,34,2,98,16,40,29,25,70,61,57,51,1,13,8,1,14,5,10,24,50,6,32,13,31,31,58,135,116,6,45,17,75,136,31,55,83,184,65,37,79,35,82,18,12,1,0,0,2,1,44,7,27,7,18,9,59,31,16,43,6,15,12,25,5,0,0,15,11,73,34,23,48,120,17,72,70,18,18,41,5,20,33,61,51,118,58,24,87,20,17,0,36,15,79,51,1,37,83,43,60,152,112

Secondary structure (DSSP, 8-state):
---SB-TTS-B-EEEE--SSHHHHHHH-HHHHHHHS-HHHHHHHHHHHHHHHHHHHHHHHHHHHHHTT--STT---TTPPPSBTT--SHHHHHHHHHHHHTT---SSS-B-SS-HHHHHHHHHHHHHHHHHHHHHHHHHHHHHH-SGGGGGGEEE-S--EEEEETTEEEEEEEEEE-SSS-EEEEEEEEEEEE-EE-SSSS-EEPPEEEEE-BSSSSS-EEE--S-EEEEEE-STT-TTTTS--STT---EEEEEEEEEEETTT--EEEEEEEE-TTT-EESEEEPP-EE--TTSSEEEEGGGTS-EEE-/---SB-TTS-B-EEEE--SSHHHHHHH-HHHHHHHS-HHHHHHHHHHHHHHHHHHHHHHHHHHHHHTT--STT---TTPPPSBTT--SHHHHHHHHHHHHTT---SSS-B-SS-HHHHHHHHHHHHHHHHHHHHHHHHHHHHHH-SGGGGGGEEE-S--EEEEETTEEEEEEEEEE-SSS-EEEEEEEEEEEE-EE-SSSS-EEPPEEEEE-BSSSSS-EEE--S-EEEEEE-STT-TTTTS--STT---EEEEEEEEEEETTT--EEEEEEEE-TTT-EESEEEPP-EE--TTSSEEEEGGGTS-EEE-/---SB-TTS-B-EEEE--SSHHHHHHH-HHHHHHHS-HHHHHHHHHHHHHHHHHHHHHHHHHHHHHTT--STT---TTPPPSBTT--SHHHHHHHHHHHHTT---SSS-B-SS-HHHHHHHHHHHHHHHHHHHHHHHHHHHHHH-SGGGGGGEEE-S--EEEEETTEEEEEEEEEE-SSS-EEEEEEEEEEEE-EE-SSSS-EEPPEEEEE-BSSSSS-EEE--S-EEEEEE-STT-TTTTS--STT---EEEEEEEEEEETTT--EEEEEEEE-TTT-EESEEEPP-EE--TTSSEEEEGGGTS-EEE-/---SB-TTS-B-EEEE--SSHHHHHHH-HHHHHHHS-HHHHHHHHHHHHHHHHHHHHHHHHHHHHHTT--STT---TTPPPSBTT--SHHHHHHHHHHHHTT---SSS-B-SS-HHHHHHHHHHHHHHHHHHHHHHHHHHHHHH-SGGGGGGEEE-S--EEEEETTEEEEEEEEEE-SSS-EEEEEEEEEEEE-EE-SSSS-EEPPEEEEE-BSSSSS-EEE--S-EEEEEE-STT-TTTTS--STT---EEEEEEEEEEETTT--EEEEEEEE-TTT-EESEEEPP-EE--TTSSEEEEGGGTS-EEE-

Foldseek 3Di:
DDDQAAQQGHGDDDDDDDPPVVVVCVVVVLVNLLPDDPVVLVVVVVCLQLVLLLVQLVVVQVQQVVLVVAPVSPDDPPRDTQKPPDRDSVVSSVVSNCLLVVVCPDNIGGDPPDVVVVVSSVVSNVVSVVVNVSSVVSVVSSVVDCQVVLVQKDKAQEWEWAADVHFTKIKIKIAGNDQWKWAQKAKKKWKWAWADDVHNPDTDTDIDIFQWDAPPSPTDGIRRGIGMIIGTQDPPPPCVPAPLDAPDGGMKIKMWIWTATDVPRHIDIGIRIDDSNRYYYQKAQQQQWDDDVVNDIDGHCVSRNHIDGD/DDDQAAQQGHGDDDDDDDPPPVVVCVVVVLVNLLPDDPVVLVVVVVCLQLVLLLVQLVVVQVQQVVLVVAPVSPDDPPRDTQKPPDRDSVVSSVVSNCLLVVVCPDNIGGDPPDVVVVVSSVVSNVVSVVVNVSSVVSVVSSVVDCQVVLVQKDKAQEWEWAADVHFTKIKIKIAGNDQWKWAQKAKKKWKWAWADDVHNPDTDTDIDIFQWDAPPSPTDGIRRGIGMIIGTQDPPPPCVPAPLDAPDGGMKIKMWIWTATDVPRHIDIGIRIDDSNRYYYQKAQQQQWDDDVVNDIDGHCVSRNHIDGD/DDDQAAQQGHGDDDDDDDPPPVVVCVVVVLVNLLPDDPVVLVVVVVCLQLVLLLVQLVVVQVQQVVLVVAPVSPDDPPRDTQKPPDRDSVVSSVVSNCLLVVVCPDNIGGDPPDVVVVVSSVVSNVVSVVVNVSSVVSVVSSVVDCQVVLVQKDKAQEWEWAADVHFTKIKIKIAGNDQWKWAQKAKKKWKWAWADDVHNPDTDTDIDIFQWDAPPSPTDGIRRGIGMIIGTQDPPPPCVPAPLDAPDGGMKIKMWIWTATDVPRHIDIGIRIDDSNRYYYQKAQQQQWDDDVVNDIDGHCVSRNHIDGD/DDDQAAQQGHGDDDDDDDPPPVVVCVVVVLVNLLPDDPVVLVVVVVCLQLVLLLVQLVVVQVQQVVLVVAPVSPDDPPRDTQKPPDRDSVVSSVVSNCLLVVVCPDNIGGDPPDVVVVVSSVVSNVVSVVVNVSSVVSVVSSVVDCQVVLVQKDKAQEWEWAADVHFTKIKIKIAGNDQWKWAQKAKKKWKWAWADDVHNPDTDTDIDIFQWDAPPSPTDGIRRGIGMIIGTQDPPPPCVPAPLDAPDGGMKIKMWIWTATDVPRHIDIGIRIDDSNRYYYQKAQQQQWDDDVVNDIDGHCVSRNHIDGD

InterPro domains:
  IPR003269 Potassium channel, inwardly rectifying, Kir1.2 [PR01322] (1-14)
  IPR003269 Potassium channel, inwardly rectifying, Kir1.2 [PR01322] (15-25)
  IPR003269 Potassium channel, inwardly rectifying, Kir1.2 [PR01322] (41-50)
  IPR003269 Potassium channel, inwardly rectifying, Kir1.2 [PR01322] (186-194)
  IPR003269 Potassium channel, inwardly rectifying, Kir1.2 [PR01322] (227-234)
  IPR003269 Potassium channel, inwardly rectifying, Kir1.2 [PR01322] (312-320)
  IPR003269 Potassium channel, inwardly rectifying, Kir1.2 [PR01322] (331-339)
  IPR003269 Potassium channel, inwardly rectifying, Kir1.2 [PR01322] (341-350)
  IPR003269 Potassium channel, inwardly rectifying, Kir1.2 [PR01322] (364-372)
  IPR013518 Potassium channel, inwardly rectifying, Kir, cytoplasmic [G3DSA:2.60.40.1400] (29-339)
  IPR014756 Immunoglobulin E-set [SSF81296] (156-339)
  IPR016449 Potassium channel, inwardly rectifying, Kir [PIRSF005465] (13-365)
  IPR016449 Potassium channel, inwardly rectifying, Kir [PR01320] (64-90)
  IPR016449 Potassium channel, inwardly rectifying, Kir [PR01320] (118-140)
  IPR016449 Potassium channel, inwardly rectifying, Kir [PR01320] (247-265)
  IPR016449 Potassium channel, inwardly rectifying, Kir [PR01320] (277-297)
  IPR016449 Potassium channel, inwardly rectifying, Kir [PR01320] (298-315)
  IPR016449 Potassium channel, inwardly rectifying, Kir [PR01320] (323-337)
  IPR016449 Potassium channel, inwardly rectifying, Kir [PTHR11767] (18-339)
  IPR040445 Potassium channel, inwardly rectifying, transmembrane domain [PF01007] (32-172)

GO terms:
  GO:0097449 astrocyte projection (C, IDA)
  GO:0005902 microvillus (C, IDA)
  GO:0016323 basolateral plasma membrane (C, IDA)
  GO:0016324 apical plasma membrane (C, IDA)
  GO:0009637 response to blue light (P, IEP)
  GO:0021554 optic nerve development (P, IEP)
  GO:0051384 response to glucocorticoid (P, IEP)
  GO:0051385 response to mineralocorticoid (P, IEP)
  GO:1990573 potassium ion import across plasma membrane (P, IMP)
  GO:0051938 L-glutamate import (P, IMP)
  GO:0060081 membrane hyperpolarization (P, IMP)
  GO:0005102 signaling receptor binding (F, IPI)
  GO:0005515 protein binding (F, IPI)
  GO:0042802 identical protein binding (F, IPI)

Organism: Rattus norvegicus (NCBI:txid10116)